Protein AF-A0A7S2A3K1-F1 (afdb_monomer_lite)

Secondary structure (DSSP, 8-state):
-HHHHHHHHHHHHTT-----------------------------SSTTHHHHHHHHHHHHHHHHHHHHHHHHHHHH---BSB--HHHHHTS----S---TT--PPPHHHHHHHHHHHHHH-GGG--S-EEEEPPHHHHH--SSHHHHHHHHHHHHHHHHHTGGGTEEEE--HHHHHHHTTTSS----SB----SGGGS-TTTTS--TTSS--TT--HHHHHHHHHHHHHHHHHHTS--TTHHHHGGGTTHHHHS--HHHHHHHHHHHT--HHHHHHHS-HHHHHHHHHHHHHHHHHHHHHTTTGGG-SSPHHHHHHHEEEEEE-TT--PPPHHHHHHHS-TT-SEEEEEE-GGGGSSTT-HHHHHHHHHHHHHHHH-TTSEEEEEEBS-HHHHHHHHHHSSEEEEPTT-HHHHHHHHTPPTT-EEEEEE-TT-TTTTTTGGG---TT--EEEEE--TTTS-S-------TT--------------------------------------------------S-SGGGGGGTTTTS-EEEE--S-----HHHHHHT---S---------GGGTSS-------TT------EEEE-TT-GGG-PPPP-HHHHHHHHHHTT-SEEEEEE-HHHHHHHHHHHHTT-TT---THHHHHHHH-TTS-EEEEEEEGGGTEEEEEEEEEBTT---TTS-----TT-SS-TT---B--HHHHHHH--S-EEEEE---GGG--STTHHHHHHHHHHHHHHHHHH-TT-TT-EEEEEPP---SS-TTS---HHHHHHHHHHHHHHHHHHHHHHHHTT--S--EEEE--HHHHHHSGGGS---TTS-----S-SSTTHHHHHHHHHHHHHHHHHHHHHTT--

Organism: NCBI:txid49249

Sequence (870 aa):
MKRQYQEQNEQLRMTSLPLLQNDRQENGSIPHQNHRKWTSSKRTRTLLLIPALALITFTTFHDVLQDLQAKISRTLCAKTPYISIPDAQSMTVITPYDGVEDERAPSHIEMCRAFLARKDSPEQFMEKTIIMEDDDVCRNWDAPHYFLMRIFASSLVGMVSSSDNLEYRHNCQYTRVIGLDDGRSNYNFDTTTVQQILAQADLLFDSGGEGLPTVTKEVVGSLCRGCLVHYDASKRPRPDANMYSRMTHECLLYPGVDTLDALKTAVQLSDDEATSSMIPLNAMLPIITKVLRHAALDWSHKTVDSGSVTPQKEHESGVVIYIDESSTMMSAPIFAKYVNTGATSISVLASPACARTPNAVCYKEATKLAAFLDNFFPAAVVSVNVVASTATAYSRMIRAKDLLCHPGSVSCLFPALVKDEKTYAIVGVSPLRKGTYGWFDQLKTEESRTEVVKLQAEETVLNFDIDYDDSTGVTGNRFKFNNFGHYNPLNSLPTLGSNEYGTWAGSNGQVVTGHHITGGAFGTRKDCTQIRGKMGSWDRNDYDLDWDYDALVENGGTPDLHGKASLGMDSLVGSRVSSFNAGSAASGKYAWNEDAFQDCKFDMLNLDGLCDIVHKMDLSRIFFVGDKLQSDMVSSFWNLLQENQRDYMIESMMQNDPNDVWSRTLNCLKHGKHFDLAFTRNDRLSPMSSSGMFPPNMGYAPSGIQCNPWENYYASSPGRTLVVASPGTTAYDGERRMDAFQSDFDGFTKTLQSFSNRPDDIVLVRTAAPTFGHCDLPITESDMVQFNAYASRAVSDYERERRQYQKQHPPIHLLDVAPMTFAHPHGRYQQEMGGGSCMESKEASSNLLDWWNHMLYNHLIDMSMMEHDG

pLDDT: mean 73.36, std 22.36, range [21.17, 98.25]

Radius of gyration: 37.04 Å; chains: 1; bounding box: 110×75×119 Å

Foldseek 3Di:
DVVVVVVVVVVVVVPDDDDDDYDDDDDDDDDDDDDDDDDDDPDPDPVVVVVVVVVVCVVVVVVVCVVVVVVVCLVVQQFALFDDLVLLLVPPAPPVPPPPPDPDAQLLLVLLVVLLCCVVPLVVPPEADEGEGDQSLLQHQQCQLLSVLSVVSNLLSQQQCVVSNYHYFDPSLVSVVVVVVVPPPPDSHDQGELSNLFDRPLSDDPVPPPALPQCHSQLQNLLSVVLNVQQVVLPPDDPPSPPSNSNSSCSRQPNDPVSLVVSCVSPVDDPVCRQQSSRNVLSCLVSLLVRLQVSLVVVLVSNQVVPPDHLVLQLPAEEEEEWELQFFDFPLVVVVVQRDLRHAAYEYEYESRQSNDPVRQRLVRSVVSQVVVCLVNVNHHGDYGHGSYLSNVLSSLQRGQEYEYGARPSSSVSSQSNHDPNHAYEYEYEPVRPVPHCPVVSNDDVPRSYHYHYDYPLRRPRHPPPDPDPPPCPPDDDPDPDDPDDDDDDDDDDDDDDDDDDDDDDDPPPDPCPDPPDDDPPQAQLVLLVVPLFAWAWDWPPDPPPPDVVVVVPVPDDPDPDDDPPPCPPPPPPDPPPDPDPPDPDLIQIDTDPVVRPSNDFDADEQLLVLVLCVLLVAQEEEEEAAPVSLLLVLLLVCRHVVPDNDPPSVVVCLPALQDKDWDWDANPVRRGIHIYIYHYALLLAAPPPPDPPDPPCSDDPLNGDHHNVLVVVVPDPTAYEYEYENHQSVQADDCSPVSLLVSLVRNLVSQLVPLVHLSHAYEYEQDAFAADPLQGADDPVNSVSSRVSNVVVLVVSVVCCVVVVRSGHRYHYLYNHNSQCSQPQRPAPCPPHRHTHGDDPSSCSSSSSSSSSSVSSSSVSVSVVVVVD

Structure (mmCIF, N/CA/C/O backbone):
data_AF-A0A7S2A3K1-F1
#
_entry.id   AF-A0A7S2A3K1-F1
#
loop_
_atom_site.group_PDB
_atom_site.id
_atom_site.type_symbol
_atom_site.label_atom_id
_atom_site.label_alt_id
_atom_site.label_comp_id
_atom_site.label_asym_id
_atom_site.label_entity_id
_atom_site.label_seq_id
_atom_site.pdbx_PDB_ins_code
_atom_site.Cartn_x
_atom_site.Cartn_y
_atom_site.Cartn_z
_atom_site.occupancy
_atom_site.B_iso_or_equiv
_atom_site.auth_seq_id
_atom_site.auth_comp_id
_atom_site.auth_asym_id
_atom_site.auth_atom_id
_atom_site.pdbx_PDB_model_num
ATOM 1 N N . MET A 1 1 ? 58.743 -13.861 -1.871 1.00 41.34 1 MET A N 1
ATOM 2 C CA . MET A 1 1 ? 57.487 -13.192 -2.299 1.00 41.34 1 MET A CA 1
ATOM 3 C C . MET A 1 1 ? 57.669 -11.686 -2.512 1.00 41.34 1 MET A C 1
ATOM 5 O O . MET A 1 1 ? 58.308 -11.387 -3.503 1.00 41.34 1 MET A O 1
ATOM 9 N N . LYS A 1 2 ? 57.221 -10.731 -1.668 1.00 39.59 2 LYS A N 1
ATOM 10 C CA . LYS A 1 2 ? 57.171 -9.290 -2.067 1.00 39.59 2 LYS A CA 1
ATOM 11 C C . LYS A 1 2 ? 58.483 -8.719 -2.658 1.00 39.59 2 LYS A C 1
ATOM 13 O O . LYS A 1 2 ? 58.438 -8.119 -3.723 1.00 39.59 2 LYS A O 1
ATOM 18 N N . ARG A 1 3 ? 59.644 -9.011 -2.051 1.00 43.78 3 ARG A N 1
ATOM 19 C CA . ARG A 1 3 ? 60.983 -8.634 -2.570 1.00 43.78 3 ARG A CA 1
ATOM 20 C C . ARG A 1 3 ? 61.325 -9.285 -3.924 1.00 43.78 3 ARG A C 1
ATOM 22 O O . ARG A 1 3 ? 61.750 -8.622 -4.855 1.00 43.78 3 ARG A O 1
ATOM 29 N N . GLN A 1 4 ? 61.021 -10.573 -4.041 1.00 63.34 4 GLN A N 1
ATOM 30 C CA . GLN A 1 4 ? 61.241 -11.428 -5.216 1.00 63.34 4 GLN A CA 1
ATOM 31 C C . GLN A 1 4 ? 60.428 -10.964 -6.442 1.00 63.34 4 GLN A C 1
ATOM 33 O O . GLN A 1 4 ? 60.889 -11.061 -7.573 1.00 63.34 4 GLN A O 1
ATOM 38 N N . TYR A 1 5 ? 59.237 -10.399 -6.210 1.00 57.12 5 TYR A N 1
ATOM 39 C CA . TYR A 1 5 ? 58.410 -9.770 -7.246 1.00 57.12 5 TYR A CA 1
ATOM 40 C C . TYR A 1 5 ? 58.967 -8.408 -7.703 1.00 57.12 5 TYR A C 1
ATOM 42 O O . TYR A 1 5 ? 58.797 -8.023 -8.859 1.00 57.12 5 TYR A O 1
ATOM 50 N N . GLN A 1 6 ? 59.664 -7.679 -6.825 1.00 64.81 6 GLN A N 1
ATOM 51 C CA . GLN A 1 6 ? 60.378 -6.451 -7.199 1.00 64.81 6 GLN A CA 1
ATOM 52 C C . GLN A 1 6 ? 61.632 -6.786 -8.024 1.00 64.81 6 GLN A C 1
ATOM 54 O O . GLN A 1 6 ? 61.812 -6.224 -9.100 1.00 64.81 6 GLN A O 1
ATOM 59 N N . GLU A 1 7 ? 62.416 -7.778 -7.589 1.00 63.53 7 GLU A N 1
ATOM 60 C CA . GLU A 1 7 ? 63.612 -8.278 -8.288 1.00 63.53 7 GLU A CA 1
ATOM 61 C C . GLU A 1 7 ? 63.300 -8.743 -9.731 1.00 63.53 7 GLU A C 1
ATOM 63 O O . GLU A 1 7 ? 64.047 -8.431 -10.659 1.00 63.53 7 GLU A O 1
ATOM 68 N N . GLN A 1 8 ? 62.162 -9.415 -9.964 1.00 61.56 8 GLN A N 1
ATOM 69 C CA . GLN A 1 8 ? 61.722 -9.788 -11.321 1.00 61.56 8 GLN A CA 1
ATOM 70 C C . GLN A 1 8 ? 61.303 -8.583 -12.186 1.00 61.56 8 GLN A C 1
ATOM 72 O O . GLN A 1 8 ? 61.590 -8.556 -13.384 1.00 61.56 8 GLN A O 1
ATOM 77 N N . ASN A 1 9 ? 60.658 -7.567 -11.603 1.00 57.69 9 ASN A N 1
ATOM 78 C CA . ASN A 1 9 ? 60.246 -6.369 -12.342 1.00 57.69 9 ASN A CA 1
ATOM 79 C C . ASN A 1 9 ? 61.431 -5.462 -12.728 1.00 57.69 9 ASN A C 1
ATOM 81 O O . ASN A 1 9 ? 61.383 -4.805 -13.769 1.00 57.69 9 ASN A O 1
ATOM 85 N N . GLU A 1 10 ? 62.519 -5.451 -11.952 1.00 57.47 10 GLU A N 1
ATOM 86 C CA . GLU A 1 10 ? 63.754 -4.756 -12.345 1.00 57.47 10 GLU A CA 1
ATOM 87 C C . GLU A 1 10 ? 64.477 -5.467 -13.502 1.00 57.47 10 GLU A C 1
ATOM 89 O O . GLU A 1 10 ? 64.947 -4.800 -14.426 1.00 57.47 10 GLU A O 1
ATOM 94 N N . GLN A 1 11 ? 64.488 -6.807 -13.535 1.00 56.75 11 GLN A N 1
ATOM 95 C CA . GLN A 1 11 ? 65.040 -7.564 -14.672 1.00 56.75 11 GLN A CA 1
ATOM 96 C C . GLN A 1 11 ? 64.276 -7.304 -15.983 1.00 56.75 11 GLN A C 1
ATOM 98 O O . GLN A 1 11 ? 64.896 -7.123 -17.035 1.00 56.75 11 GLN A O 1
ATOM 103 N N . LEU A 1 12 ? 62.943 -7.216 -15.925 1.00 47.50 12 LEU A N 1
ATOM 104 C CA . LEU A 1 12 ? 62.109 -6.888 -17.089 1.00 47.50 12 LEU A CA 1
ATOM 105 C C . LEU A 1 12 ? 62.328 -5.451 -17.594 1.00 47.50 12 LEU A C 1
ATOM 107 O O . LEU A 1 12 ? 62.278 -5.214 -18.798 1.00 47.50 12 LEU A O 1
ATOM 111 N N . ARG A 1 13 ? 62.641 -4.492 -16.713 1.00 46.66 13 ARG A N 1
ATOM 112 C CA . ARG A 1 13 ? 62.945 -3.106 -17.120 1.00 46.66 13 ARG A CA 1
ATOM 113 C C . ARG A 1 13 ? 64.295 -2.934 -17.819 1.00 46.66 13 ARG A C 1
ATOM 115 O O . ARG A 1 13 ? 64.441 -1.995 -18.593 1.00 46.66 13 ARG A O 1
ATOM 122 N N . MET A 1 14 ? 65.269 -3.815 -17.585 1.00 44.12 14 MET A N 1
ATOM 123 C CA . MET A 1 14 ? 66.601 -3.718 -18.208 1.00 44.12 14 MET A CA 1
ATOM 124 C C . MET A 1 14 ? 66.711 -4.380 -19.594 1.00 44.12 14 MET A C 1
ATOM 126 O O . MET A 1 14 ? 67.801 -4.416 -20.159 1.00 44.12 14 MET A O 1
ATOM 130 N N . THR A 1 15 ? 65.619 -4.912 -20.157 1.00 41.97 15 THR A N 1
ATOM 131 C CA . THR A 1 15 ? 65.643 -5.680 -21.422 1.00 41.97 15 THR A CA 1
ATOM 132 C C . THR A 1 15 ? 64.910 -5.022 -22.601 1.00 41.97 15 THR A C 1
ATOM 134 O O . THR A 1 15 ? 64.814 -5.628 -23.668 1.00 41.97 15 THR A O 1
ATOM 137 N N . SER A 1 16 ? 64.445 -3.773 -22.469 1.00 39.53 16 SER A N 1
ATOM 138 C CA . SER A 1 16 ? 63.717 -3.052 -23.528 1.00 39.53 16 SER A CA 1
ATOM 139 C C . SER A 1 16 ? 64.436 -1.789 -24.032 1.00 39.53 16 SER A C 1
ATOM 141 O O . SER A 1 16 ? 64.673 -0.876 -23.243 1.00 39.53 16 SER A O 1
ATOM 143 N N . LEU A 1 17 ? 64.620 -1.707 -25.363 1.00 38.12 17 LEU A N 1
ATOM 144 C CA . LEU A 1 17 ? 65.161 -0.584 -26.166 1.00 38.12 17 LEU A CA 1
ATOM 145 C C . LEU A 1 17 ? 66.684 -0.312 -26.049 1.00 38.12 17 LEU A C 1
ATOM 147 O O . LEU A 1 17 ? 67.288 -0.667 -25.039 1.00 38.12 17 LEU A O 1
ATOM 151 N N . PRO A 1 18 ? 67.322 0.324 -27.067 1.00 55.41 18 PRO A N 1
ATOM 152 C CA . PRO A 1 18 ? 66.734 0.957 -28.264 1.00 55.41 18 PRO A CA 1
ATOM 153 C C . PRO A 1 18 ? 67.246 0.434 -29.628 1.00 55.41 18 PRO A C 1
ATOM 155 O O . PRO A 1 18 ? 68.340 -0.115 -29.712 1.00 55.41 18 PRO A O 1
ATOM 158 N N . LEU A 1 19 ? 66.515 0.732 -30.719 1.00 31.53 19 LEU A N 1
ATOM 159 C CA . LEU A 1 19 ? 67.037 1.566 -31.826 1.00 31.53 19 LEU A CA 1
ATOM 160 C C . LEU A 1 19 ? 65.961 1.998 -32.851 1.00 31.53 19 LEU A C 1
ATOM 162 O O . LEU A 1 19 ? 64.854 1.469 -32.880 1.00 31.53 19 LEU A O 1
ATOM 166 N N . LEU A 1 20 ? 66.300 3.038 -33.620 1.00 37.75 20 LEU A N 1
ATOM 167 C CA . LEU A 1 20 ? 65.425 3.970 -34.349 1.00 37.75 20 LEU A CA 1
ATOM 168 C C . LEU A 1 20 ? 65.314 3.719 -35.873 1.00 37.75 20 LEU A C 1
ATOM 170 O O . LEU A 1 20 ? 66.262 3.245 -36.482 1.00 37.75 20 LEU A O 1
ATOM 174 N N . GLN A 1 21 ? 64.203 4.218 -36.443 1.00 35.19 21 GLN A N 1
ATOM 175 C CA . GLN A 1 21 ? 64.046 4.941 -37.732 1.00 35.19 21 GLN A CA 1
ATOM 176 C C . GLN A 1 21 ? 64.436 4.338 -39.107 1.00 35.19 21 GLN A C 1
ATOM 178 O O . GLN A 1 21 ? 65.565 3.923 -39.332 1.00 35.19 21 GLN A O 1
ATOM 183 N N . ASN A 1 22 ? 63.521 4.591 -40.065 1.00 33.88 22 ASN A N 1
ATOM 184 C CA . ASN A 1 22 ? 63.735 4.876 -41.503 1.00 33.88 22 ASN A CA 1
ATOM 185 C C . ASN A 1 22 ? 64.293 3.738 -42.411 1.00 33.88 22 ASN A C 1
ATOM 187 O O . ASN A 1 22 ? 64.858 2.765 -41.933 1.00 33.88 22 ASN A O 1
ATOM 191 N N . ASP A 1 23 ? 64.116 3.743 -43.744 1.00 32.38 23 ASP A N 1
ATOM 192 C CA . ASP A 1 23 ? 63.475 4.721 -44.653 1.00 32.38 23 ASP A CA 1
ATOM 193 C C . ASP A 1 23 ? 62.775 4.049 -45.871 1.00 32.38 23 ASP A C 1
ATOM 195 O O . ASP A 1 23 ? 62.815 2.828 -46.030 1.00 32.38 23 ASP A O 1
ATOM 199 N N . ARG A 1 24 ? 62.151 4.840 -46.759 1.00 37.31 24 ARG A N 1
ATOM 200 C CA . ARG A 1 24 ? 61.632 4.405 -48.079 1.00 37.31 24 ARG A CA 1
ATOM 201 C C . ARG A 1 24 ? 62.752 4.232 -49.119 1.00 37.31 24 ARG A C 1
ATOM 203 O O . ARG A 1 24 ? 63.560 5.144 -49.245 1.00 37.31 24 ARG A O 1
ATOM 210 N N . GLN A 1 25 ? 62.659 3.224 -50.006 1.00 32.69 25 GLN A N 1
ATOM 211 C CA . GLN A 1 25 ? 62.672 3.438 -51.475 1.00 32.69 25 GLN A CA 1
ATOM 212 C C . GLN A 1 25 ? 62.290 2.186 -52.309 1.00 32.69 25 GLN A C 1
ATOM 214 O O . GLN A 1 25 ? 61.778 1.210 -51.767 1.00 32.69 25 GLN A O 1
ATOM 219 N N . GLU A 1 26 ? 62.409 2.287 -53.638 1.00 38.94 26 GLU A N 1
ATOM 220 C CA . GLU A 1 26 ? 61.671 1.524 -54.661 1.00 38.94 26 GLU A CA 1
ATOM 221 C C . GLU A 1 26 ? 62.493 0.453 -55.425 1.00 38.94 26 GLU A C 1
ATOM 223 O O . GLU A 1 26 ? 63.718 0.436 -55.374 1.00 38.94 26 GLU A O 1
ATOM 228 N N . ASN A 1 27 ? 61.782 -0.301 -56.283 1.00 33.94 27 ASN A N 1
ATOM 229 C CA . ASN A 1 27 ? 62.240 -0.985 -57.511 1.00 33.94 27 ASN A CA 1
ATOM 230 C C . ASN A 1 27 ? 63.122 -2.254 -57.396 1.00 33.94 27 ASN A C 1
ATOM 232 O O . ASN A 1 27 ? 64.174 -2.279 -56.768 1.00 33.94 27 ASN A O 1
ATOM 236 N N . GLY A 1 28 ? 62.729 -3.306 -58.133 1.00 28.58 28 GLY A N 1
ATOM 237 C CA . GLY A 1 28 ? 63.529 -4.524 -58.347 1.00 28.58 28 GLY A CA 1
ATOM 238 C C . GLY A 1 28 ? 62.718 -5.687 -58.938 1.00 28.58 28 GLY A C 1
ATOM 239 O O . GLY A 1 28 ? 61.757 -6.146 -58.328 1.00 28.58 28 GLY A O 1
ATOM 240 N N . SER A 1 29 ? 63.086 -6.175 -60.125 1.00 33.59 29 SER A N 1
ATOM 241 C CA . SER A 1 29 ? 62.357 -7.213 -60.876 1.00 33.59 29 SER A CA 1
ATOM 242 C C . SER A 1 29 ? 63.130 -8.545 -60.984 1.00 33.59 29 SER A C 1
ATOM 244 O O . SER A 1 29 ? 64.346 -8.516 -61.109 1.00 33.59 29 SER A O 1
ATOM 246 N N . ILE A 1 30 ? 62.394 -9.680 -60.946 1.00 36.62 30 ILE A N 1
ATOM 247 C CA . ILE A 1 30 ? 62.432 -10.869 -61.862 1.00 36.62 30 ILE A CA 1
ATOM 248 C C . ILE A 1 30 ? 63.831 -11.480 -62.225 1.00 36.62 30 ILE A C 1
ATOM 250 O O . ILE A 1 30 ? 64.682 -10.700 -62.632 1.00 36.62 30 ILE A O 1
ATOM 254 N N . PRO A 1 31 ? 64.097 -12.831 -62.264 1.00 50.62 31 PRO A N 1
ATOM 255 C CA . PRO A 1 31 ? 63.185 -14.004 -62.342 1.00 50.62 31 PRO A CA 1
ATOM 256 C C . PRO A 1 31 ? 63.555 -15.310 -61.542 1.00 50.62 31 PRO A C 1
ATOM 258 O O . PRO A 1 31 ? 64.642 -15.470 -61.008 1.00 50.62 31 PRO A O 1
ATOM 261 N N . HIS A 1 32 ? 62.643 -16.301 -61.613 1.00 33.38 32 HIS A N 1
ATOM 262 C CA . HIS A 1 32 ? 62.816 -17.778 -61.744 1.00 33.38 32 HIS A CA 1
ATOM 263 C C . HIS A 1 32 ? 63.686 -18.694 -60.832 1.00 33.38 32 HIS A C 1
ATOM 265 O O . HIS A 1 32 ? 64.887 -18.527 -60.685 1.00 33.38 32 HIS A O 1
ATOM 271 N N . GLN A 1 33 ? 63.070 -19.864 -60.542 1.00 34.09 33 GLN A N 1
ATOM 272 C CA . GLN A 1 33 ? 63.647 -21.213 -60.299 1.00 34.09 33 GLN A CA 1
ATOM 273 C C . GLN A 1 33 ? 64.471 -21.411 -58.996 1.00 34.09 33 GLN A C 1
ATOM 275 O O . GLN A 1 33 ? 65.266 -20.578 -58.603 1.00 34.09 33 GLN A O 1
ATOM 280 N N . ASN A 1 34 ? 64.357 -22.527 -58.259 1.00 31.58 34 ASN A N 1
ATOM 281 C CA . ASN A 1 34 ? 64.250 -23.912 -58.742 1.00 31.58 34 ASN A CA 1
ATOM 282 C C . ASN A 1 34 ? 63.597 -24.894 -57.732 1.00 31.58 34 ASN A C 1
ATOM 284 O O . ASN A 1 34 ? 63.484 -24.603 -56.543 1.00 31.58 34 ASN A O 1
ATOM 288 N N . HIS A 1 35 ? 63.241 -26.106 -58.180 1.00 40.56 35 HIS A N 1
ATOM 289 C CA . HIS A 1 35 ? 62.786 -27.192 -57.292 1.00 40.56 35 HIS A CA 1
ATOM 290 C C . HIS A 1 35 ? 63.915 -27.734 -56.394 1.00 40.56 35 HIS A C 1
ATOM 292 O O . HIS A 1 35 ? 64.974 -28.106 -56.898 1.00 40.56 35 HIS A O 1
ATOM 298 N N . ARG A 1 36 ? 63.626 -28.002 -55.110 1.00 36.09 36 ARG A N 1
ATOM 299 C CA . ARG A 1 36 ? 64.282 -29.084 -54.344 1.00 36.09 36 ARG A CA 1
ATOM 300 C C . ARG A 1 36 ? 63.288 -29.818 -53.441 1.00 36.09 36 ARG A C 1
ATOM 302 O O . ARG A 1 36 ? 62.614 -29.210 -52.620 1.00 36.09 36 ARG A O 1
ATOM 309 N N . LYS A 1 37 ? 63.220 -31.146 -53.589 1.00 45.47 37 LYS A N 1
ATOM 310 C CA . LYS A 1 37 ? 62.476 -32.040 -52.685 1.00 45.47 37 LYS A CA 1
ATOM 311 C C . LYS A 1 37 ? 63.200 -32.103 -51.336 1.00 45.47 37 LYS A C 1
ATOM 313 O O . LYS A 1 37 ? 64.411 -32.313 -51.324 1.00 45.47 37 LYS A O 1
ATOM 318 N N . TRP A 1 38 ? 62.472 -31.992 -50.226 1.00 36.69 38 TRP A N 1
ATOM 319 C CA . TRP A 1 38 ? 63.012 -32.246 -48.886 1.00 36.69 38 TRP A CA 1
ATOM 320 C C . TRP A 1 38 ? 62.536 -33.613 -48.388 1.00 36.69 38 TRP A C 1
ATOM 322 O O . TRP A 1 38 ? 61.339 -33.848 -48.233 1.00 36.69 38 TRP A O 1
ATOM 332 N N . THR A 1 39 ? 63.470 -34.543 -48.193 1.00 40.59 39 THR A N 1
ATOM 333 C CA . THR A 1 39 ? 63.196 -35.884 -47.662 1.00 40.59 39 THR A CA 1
ATOM 334 C C . THR A 1 39 ? 63.152 -35.865 -46.133 1.00 40.59 39 THR A C 1
ATOM 336 O O . THR A 1 39 ? 63.842 -35.090 -45.476 1.00 40.59 39 THR A O 1
ATOM 339 N N . SER A 1 40 ? 62.311 -36.714 -45.541 1.00 45.38 40 SER A N 1
ATOM 340 C CA . SER A 1 40 ? 62.014 -36.670 -44.106 1.00 45.38 40 SER A CA 1
ATOM 341 C C . SER A 1 40 ? 63.205 -37.057 -43.219 1.00 45.38 40 SER A C 1
ATOM 343 O O . SER A 1 40 ? 63.670 -38.196 -43.283 1.00 45.38 40 SER A O 1
ATOM 345 N N . SER A 1 41 ? 63.593 -36.180 -42.287 1.00 41.06 41 SER A N 1
ATOM 346 C CA . SER A 1 41 ? 64.452 -36.534 -41.148 1.00 41.06 41 SER A CA 1
ATOM 347 C C . SER A 1 41 ? 63.620 -36.681 -39.868 1.00 41.06 41 SER A C 1
ATOM 349 O O . SER A 1 41 ? 63.127 -35.703 -39.304 1.00 41.06 41 SER A O 1
ATOM 351 N N . LYS A 1 42 ? 63.432 -37.919 -39.392 1.00 50.28 42 LYS A N 1
ATOM 352 C CA . LYS A 1 42 ? 62.672 -38.226 -38.165 1.00 50.28 42 LYS A CA 1
ATOM 353 C C . LYS A 1 42 ? 63.528 -38.038 -36.897 1.00 50.28 42 LYS A C 1
ATOM 355 O O . LYS A 1 42 ? 63.809 -39.024 -36.218 1.00 50.28 42 LYS A O 1
ATOM 360 N N . ARG A 1 43 ? 63.958 -36.812 -36.551 1.00 52.50 43 ARG A N 1
ATOM 361 C CA . ARG A 1 43 ? 64.693 -36.586 -35.278 1.00 52.50 43 ARG A CA 1
ATOM 362 C C . ARG A 1 43 ? 64.591 -35.200 -34.613 1.00 52.50 43 ARG A C 1
ATOM 364 O O . ARG A 1 43 ? 65.487 -34.827 -33.867 1.00 52.50 43 ARG A O 1
ATOM 371 N N . THR A 1 44 ? 63.480 -34.478 -34.797 1.00 51.56 44 THR A N 1
ATOM 372 C CA . THR A 1 44 ? 63.321 -33.103 -34.254 1.00 51.56 44 THR A CA 1
ATOM 373 C C . THR A 1 44 ? 61.972 -32.801 -33.575 1.00 51.56 44 THR A C 1
ATOM 375 O O . THR A 1 44 ? 61.603 -31.641 -33.441 1.00 51.56 44 THR A O 1
ATOM 378 N N . ARG A 1 45 ? 61.213 -33.815 -33.123 1.00 49.81 45 ARG A N 1
ATOM 379 C CA . ARG A 1 45 ? 59.905 -33.606 -32.448 1.00 49.81 45 ARG A CA 1
ATOM 380 C C . ARG A 1 45 ? 59.937 -33.579 -30.911 1.00 49.81 45 ARG A C 1
ATOM 382 O O . ARG A 1 45 ? 58.983 -33.107 -30.311 1.00 49.81 45 ARG A O 1
ATOM 389 N N . THR A 1 46 ? 61.016 -34.026 -30.267 1.00 51.59 46 THR A N 1
ATOM 390 C CA . THR A 1 46 ? 61.077 -34.133 -28.793 1.00 51.59 46 THR A CA 1
ATOM 391 C C . THR A 1 46 ? 61.336 -32.793 -28.087 1.00 51.59 46 THR A C 1
ATOM 393 O O . THR A 1 46 ? 60.905 -32.606 -26.956 1.00 51.59 46 THR A O 1
ATOM 396 N N . LEU A 1 47 ? 62.006 -31.840 -28.749 1.00 52.09 47 LEU A N 1
ATOM 397 C CA . LEU A 1 47 ? 62.445 -30.575 -28.132 1.00 52.09 47 LEU A CA 1
ATOM 398 C C . LEU A 1 47 ? 61.369 -29.475 -28.063 1.00 52.09 47 LEU A C 1
ATOM 400 O O . LEU A 1 47 ? 61.516 -28.546 -27.278 1.00 52.09 47 LEU A O 1
ATOM 404 N N . LEU A 1 48 ? 60.280 -29.586 -28.834 1.00 53.00 48 LEU A N 1
ATOM 405 C CA . LEU A 1 48 ? 59.159 -28.629 -28.800 1.00 53.00 48 LEU A CA 1
ATOM 406 C C . LEU A 1 48 ? 58.038 -29.028 -27.826 1.00 53.00 48 LEU A C 1
ATOM 408 O O . LEU A 1 48 ? 57.223 -28.187 -27.459 1.00 53.00 48 LEU A O 1
ATOM 412 N N . LEU A 1 49 ? 58.006 -30.285 -27.367 1.00 53.88 49 LEU A N 1
ATOM 413 C CA . LEU A 1 49 ? 57.008 -30.747 -26.395 1.00 53.88 49 LEU A CA 1
ATOM 414 C C . LEU A 1 49 ? 57.238 -30.164 -24.996 1.00 53.88 49 LEU A C 1
ATOM 416 O O . LEU A 1 49 ? 56.271 -29.851 -24.313 1.00 53.88 49 LEU A O 1
ATOM 420 N N . ILE A 1 50 ? 58.497 -29.987 -24.584 1.00 62.34 50 ILE A N 1
ATOM 421 C CA . ILE A 1 50 ? 58.856 -29.481 -23.250 1.00 62.34 50 ILE A CA 1
ATOM 422 C C . ILE A 1 50 ? 58.326 -28.053 -23.004 1.00 62.34 50 ILE A C 1
ATOM 424 O O . ILE A 1 50 ? 57.617 -27.880 -22.014 1.00 62.34 50 ILE A O 1
ATOM 428 N N . PRO A 1 51 ? 58.580 -27.038 -23.861 1.00 63.31 51 PRO A N 1
ATOM 429 C CA . PRO A 1 51 ? 58.027 -25.699 -23.643 1.00 63.31 51 PRO A CA 1
ATOM 430 C C . PRO A 1 51 ? 56.496 -25.655 -23.757 1.00 63.31 51 PRO A C 1
ATOM 432 O O . PRO A 1 51 ? 55.869 -24.898 -23.025 1.00 63.31 51 PRO A O 1
ATOM 435 N N . ALA A 1 52 ? 55.879 -26.483 -24.610 1.00 65.19 52 ALA A N 1
ATOM 436 C CA . ALA A 1 52 ? 54.420 -26.555 -24.719 1.00 65.19 52 ALA A CA 1
ATOM 437 C C . ALA A 1 52 ? 53.769 -27.144 -23.452 1.00 65.19 52 ALA A C 1
ATOM 439 O O . ALA A 1 52 ? 52.823 -26.566 -22.924 1.00 65.19 52 ALA A O 1
ATOM 440 N N . LEU A 1 53 ? 54.312 -28.248 -22.923 1.00 68.81 53 LEU A N 1
ATOM 441 C CA . LEU A 1 53 ? 53.889 -28.817 -21.639 1.00 68.81 53 LEU A CA 1
ATOM 442 C C . LEU A 1 53 ? 54.124 -27.836 -20.490 1.00 68.81 53 LEU A C 1
ATOM 444 O O . LEU A 1 53 ? 53.222 -27.645 -19.683 1.00 68.81 53 LEU A O 1
ATOM 448 N N . ALA A 1 54 ? 55.282 -27.170 -20.445 1.00 68.19 54 ALA A N 1
ATOM 449 C CA . ALA A 1 54 ? 55.563 -26.151 -19.438 1.00 68.19 54 ALA A CA 1
ATOM 450 C C . ALA A 1 54 ? 54.511 -25.030 -19.465 1.00 68.19 54 ALA A C 1
ATOM 452 O O . ALA A 1 54 ? 53.949 -24.715 -18.419 1.00 68.19 54 ALA A O 1
ATOM 453 N N . LEU A 1 55 ? 54.178 -24.496 -20.648 1.00 69.31 55 LEU A N 1
ATOM 454 C CA . LEU A 1 55 ? 53.174 -23.439 -20.800 1.00 69.31 55 LEU A CA 1
ATOM 455 C C . LEU A 1 55 ? 51.778 -23.894 -20.340 1.00 69.31 55 LEU A C 1
ATOM 457 O O . LEU A 1 55 ? 51.146 -23.187 -19.563 1.00 69.31 55 LEU A O 1
ATOM 461 N N . ILE A 1 56 ? 51.339 -25.092 -20.748 1.00 71.31 56 ILE A N 1
ATOM 462 C CA . ILE A 1 56 ? 50.049 -25.676 -20.336 1.00 71.31 56 ILE A CA 1
ATOM 463 C C . ILE A 1 56 ? 50.011 -25.898 -18.819 1.00 71.31 56 ILE A C 1
ATOM 465 O O . ILE A 1 56 ? 49.045 -25.515 -18.164 1.00 71.31 56 ILE A O 1
ATOM 469 N N . THR A 1 57 ? 51.070 -26.470 -18.231 1.00 73.19 57 THR A N 1
ATOM 470 C CA . THR A 1 57 ? 51.123 -26.630 -16.770 1.00 73.19 57 THR A CA 1
ATOM 471 C C . THR A 1 57 ? 51.119 -25.282 -16.057 1.00 73.19 57 THR A C 1
ATOM 473 O O . THR A 1 57 ? 50.450 -25.157 -15.037 1.00 73.19 57 THR A O 1
ATOM 476 N N . PHE A 1 58 ? 51.782 -24.258 -16.606 1.00 74.56 58 PHE A N 1
ATOM 477 C CA . PHE A 1 58 ? 51.833 -22.925 -16.013 1.00 74.56 58 PHE A CA 1
ATOM 478 C C . PHE A 1 58 ? 50.473 -22.221 -16.039 1.00 74.56 58 PHE A C 1
ATOM 480 O O . PHE A 1 58 ? 50.100 -21.653 -15.019 1.00 74.56 58 PHE A O 1
ATOM 487 N N . THR A 1 59 ? 49.701 -22.303 -17.132 1.00 70.81 59 THR A N 1
ATOM 488 C CA . THR A 1 59 ? 48.330 -21.760 -17.151 1.00 70.81 59 THR A CA 1
ATOM 489 C C . THR A 1 59 ? 47.445 -22.506 -16.158 1.00 70.81 59 THR A C 1
ATOM 491 O O . THR A 1 59 ? 46.934 -21.880 -15.237 1.00 70.81 59 THR A O 1
ATOM 494 N N . THR A 1 60 ? 47.391 -23.845 -16.208 1.00 73.00 60 THR A N 1
ATOM 495 C CA . THR A 1 60 ? 46.552 -24.612 -15.261 1.00 73.00 60 THR A CA 1
ATOM 496 C C . THR A 1 60 ? 46.949 -24.406 -13.796 1.00 73.00 60 THR A C 1
ATOM 498 O O . THR A 1 60 ? 46.094 -24.411 -12.917 1.00 73.00 60 THR A O 1
ATOM 501 N N . PHE A 1 61 ? 48.238 -24.198 -13.509 1.00 75.50 61 PHE A N 1
ATOM 502 C CA . PHE A 1 61 ? 48.724 -23.920 -12.159 1.00 75.50 61 PHE A CA 1
ATOM 503 C C . PHE A 1 61 ? 48.447 -22.474 -11.732 1.00 75.50 61 PHE A C 1
ATOM 505 O O . PHE A 1 61 ? 48.221 -22.233 -10.550 1.00 75.50 61 PHE A O 1
ATOM 512 N N . HIS A 1 62 ? 48.418 -21.523 -12.668 1.00 71.00 62 HIS A N 1
ATOM 513 C CA . HIS A 1 62 ? 47.989 -20.152 -12.407 1.00 71.00 62 HIS A CA 1
ATOM 514 C C . HIS A 1 62 ? 46.489 -20.091 -12.094 1.00 71.00 62 HIS A C 1
ATOM 516 O O . HIS A 1 62 ? 46.116 -19.494 -11.088 1.00 71.00 62 HIS A O 1
ATOM 522 N N . ASP A 1 63 ? 45.655 -20.780 -12.874 1.00 63.84 63 ASP A N 1
ATOM 523 C CA . ASP A 1 63 ? 44.203 -20.852 -12.666 1.00 63.84 63 ASP A CA 1
ATOM 524 C C . ASP A 1 63 ? 43.872 -21.514 -11.314 1.00 63.84 63 ASP A C 1
ATOM 526 O O . ASP A 1 63 ? 43.108 -20.974 -10.512 1.00 63.84 63 ASP A O 1
ATOM 530 N N . VAL A 1 64 ? 44.533 -22.639 -11.000 1.00 75.44 64 VAL A N 1
ATOM 531 C CA . VAL A 1 64 ? 44.422 -23.316 -9.695 1.00 75.44 64 VAL A CA 1
ATOM 532 C C . VAL A 1 64 ? 44.957 -22.449 -8.550 1.00 75.44 64 VAL A C 1
ATOM 534 O O . VAL A 1 64 ? 44.376 -22.466 -7.467 1.00 75.44 64 VAL A O 1
ATOM 537 N N . LEU A 1 65 ? 46.023 -21.664 -8.751 1.00 69.94 65 LEU A N 1
ATOM 538 C CA . LEU A 1 65 ? 46.499 -20.719 -7.736 1.00 69.94 65 LEU A CA 1
ATOM 539 C C . LEU A 1 65 ? 45.527 -19.558 -7.518 1.00 69.94 65 LEU A C 1
ATOM 541 O O . LEU A 1 65 ? 45.335 -19.176 -6.366 1.00 69.94 65 LEU A O 1
ATOM 545 N N . GLN A 1 66 ? 44.900 -19.015 -8.566 1.00 67.75 66 GLN A N 1
ATOM 546 C CA . GLN A 1 66 ? 43.886 -17.969 -8.412 1.00 67.75 66 GLN A CA 1
ATOM 547 C C . GLN A 1 66 ? 42.660 -18.496 -7.656 1.00 67.75 66 GLN A C 1
ATOM 549 O O . GLN A 1 66 ? 42.224 -17.862 -6.696 1.00 67.75 66 GLN A O 1
ATOM 554 N N . ASP A 1 67 ? 42.147 -19.677 -8.013 1.00 65.56 67 ASP A N 1
ATOM 555 C CA . ASP A 1 67 ? 41.041 -20.321 -7.296 1.00 65.56 67 ASP A CA 1
ATOM 556 C C . ASP A 1 67 ? 41.405 -20.642 -5.834 1.00 65.56 67 ASP A C 1
ATOM 558 O O . ASP A 1 67 ? 40.644 -20.319 -4.920 1.00 65.56 67 ASP A O 1
ATOM 562 N N . LEU A 1 68 ? 42.595 -21.199 -5.579 1.00 67.62 68 LEU A N 1
ATOM 563 C CA . LEU A 1 68 ? 43.059 -21.515 -4.226 1.00 67.62 68 LEU A CA 1
ATOM 564 C C . LEU A 1 68 ? 43.277 -20.252 -3.378 1.00 67.62 68 LEU A C 1
ATOM 566 O O . LEU A 1 68 ? 42.843 -20.208 -2.228 1.00 67.62 68 LEU A O 1
ATOM 570 N N . GLN A 1 69 ? 43.911 -19.212 -3.929 1.00 62.91 69 GLN A N 1
ATOM 571 C CA . GLN A 1 69 ? 44.126 -17.937 -3.240 1.00 62.91 69 GLN A CA 1
ATOM 572 C C . GLN A 1 69 ? 42.792 -17.233 -2.963 1.00 62.91 69 GLN A C 1
ATOM 574 O O . GLN A 1 69 ? 42.587 -16.725 -1.859 1.00 62.91 69 GLN A O 1
ATOM 579 N N . ALA A 1 70 ? 41.853 -17.269 -3.912 1.00 56.72 70 ALA A N 1
ATOM 580 C CA . ALA A 1 70 ? 40.507 -16.755 -3.711 1.00 56.72 70 ALA A CA 1
ATOM 581 C C . ALA A 1 70 ? 39.755 -17.544 -2.627 1.00 56.72 70 ALA A C 1
ATOM 583 O O . ALA A 1 70 ? 39.130 -16.932 -1.766 1.00 56.72 70 ALA A O 1
ATOM 584 N N . LYS A 1 71 ? 39.838 -18.882 -2.610 1.00 62.47 71 LYS A N 1
ATOM 585 C CA . LYS A 1 71 ? 39.249 -19.730 -1.556 1.00 62.47 71 LYS A CA 1
ATOM 586 C C . LYS A 1 71 ? 39.838 -19.417 -0.179 1.00 62.47 71 LYS A C 1
ATOM 588 O O . LYS A 1 71 ? 39.080 -19.088 0.726 1.00 62.47 71 LYS A O 1
ATOM 593 N N . ILE A 1 72 ? 41.165 -19.410 -0.036 1.00 60.03 72 ILE A N 1
ATOM 594 C CA . ILE A 1 72 ? 41.847 -19.101 1.234 1.00 60.03 72 ILE A CA 1
ATOM 595 C C . ILE A 1 72 ? 41.485 -17.693 1.737 1.00 60.03 72 ILE A C 1
ATOM 597 O O . ILE A 1 72 ? 41.149 -17.532 2.911 1.00 60.03 72 ILE A O 1
ATOM 601 N N . SER A 1 73 ? 41.490 -16.681 0.861 1.00 53.50 73 SER A N 1
ATOM 602 C CA . SER A 1 73 ? 41.136 -15.307 1.244 1.00 53.50 73 SER A CA 1
ATOM 603 C C . SER A 1 73 ? 39.655 -15.146 1.604 1.00 53.50 73 SER A C 1
ATOM 605 O O . SER A 1 73 ? 39.332 -14.294 2.428 1.00 53.50 73 SER A O 1
ATOM 607 N N . ARG A 1 74 ? 38.752 -15.951 1.023 1.00 56.00 74 ARG A N 1
ATOM 608 C CA . ARG A 1 74 ? 37.324 -15.974 1.391 1.00 56.00 74 ARG A CA 1
ATOM 609 C C . ARG A 1 74 ? 37.127 -16.599 2.774 1.00 56.00 74 ARG A C 1
ATOM 611 O O . ARG A 1 74 ? 36.464 -15.998 3.610 1.00 56.00 74 ARG A O 1
ATOM 618 N N . THR A 1 75 ? 37.736 -17.757 3.040 1.00 55.16 75 THR A N 1
ATOM 619 C CA . THR A 1 75 ? 37.554 -18.497 4.304 1.00 55.16 75 THR A CA 1
ATOM 620 C C . THR A 1 75 ? 38.141 -17.777 5.523 1.00 55.16 75 THR A C 1
ATOM 622 O O . THR A 1 75 ? 37.620 -17.921 6.623 1.00 55.16 75 THR A O 1
ATOM 625 N N . LEU A 1 76 ? 39.211 -16.991 5.358 1.00 51.16 76 LEU A N 1
ATOM 626 C CA . LEU A 1 76 ? 39.862 -16.283 6.473 1.00 51.16 76 LEU A CA 1
ATOM 627 C C . LEU A 1 76 ? 39.324 -14.863 6.725 1.00 51.16 76 LEU A C 1
ATOM 629 O O . LEU A 1 76 ? 39.683 -14.255 7.733 1.00 51.16 76 LEU A O 1
ATOM 633 N N . CYS A 1 77 ? 38.497 -14.315 5.828 1.00 54.22 77 CYS A N 1
ATOM 634 C CA . CYS A 1 77 ? 37.997 -12.935 5.890 1.00 54.22 77 CYS A CA 1
ATOM 635 C C . CYS A 1 77 ? 36.535 -12.827 5.413 1.00 54.22 77 CYS A C 1
ATOM 637 O O . CYS A 1 77 ? 36.196 -11.955 4.611 1.00 54.22 77 CYS A O 1
ATOM 639 N N . ALA A 1 78 ? 35.662 -13.717 5.896 1.00 62.06 78 ALA A N 1
ATOM 640 C CA . ALA A 1 78 ? 34.226 -13.670 5.621 1.00 62.06 78 ALA A CA 1
ATOM 641 C C . ALA A 1 78 ? 33.585 -12.417 6.255 1.00 62.06 78 ALA A C 1
ATOM 643 O O . ALA A 1 78 ? 33.213 -12.410 7.428 1.00 62.06 78 ALA A O 1
ATOM 644 N N . LYS A 1 79 ? 33.489 -11.331 5.478 1.00 76.25 79 LYS A N 1
ATOM 645 C CA . LYS A 1 79 ? 32.813 -10.091 5.883 1.00 76.25 79 LYS A CA 1
ATOM 646 C C . LYS A 1 79 ? 31.302 -10.329 6.026 1.00 76.25 79 LYS A C 1
ATOM 648 O O . LYS A 1 79 ? 30.704 -11.022 5.206 1.00 76.25 79 LYS A O 1
ATOM 653 N N . THR A 1 80 ? 30.675 -9.717 7.031 1.00 81.19 80 THR A N 1
ATOM 654 C CA . THR A 1 80 ? 29.209 -9.754 7.199 1.00 81.19 80 THR A CA 1
ATOM 655 C C . THR A 1 80 ? 28.511 -9.047 6.026 1.00 81.19 80 THR A C 1
ATOM 657 O O . THR A 1 80 ? 28.944 -7.960 5.654 1.00 81.19 80 THR A O 1
ATOM 660 N N . PRO A 1 81 ? 27.426 -9.588 5.442 1.00 82.75 81 PRO A N 1
ATOM 661 C CA . PRO A 1 81 ? 26.619 -8.867 4.452 1.00 82.75 81 PRO A CA 1
ATOM 662 C C . PRO A 1 81 ? 25.674 -7.832 5.091 1.00 82.75 81 PRO A C 1
ATOM 664 O O . PRO A 1 81 ? 25.030 -7.063 4.375 1.00 82.75 81 PRO A O 1
ATOM 667 N N . TYR A 1 82 ? 25.571 -7.830 6.424 1.00 87.38 82 TYR A N 1
ATOM 668 C CA . TYR A 1 82 ? 24.739 -6.924 7.215 1.00 87.38 82 TYR A CA 1
ATOM 669 C C . TYR A 1 82 ? 25.546 -5.757 7.767 1.00 87.38 82 TYR A C 1
ATOM 671 O O . TYR A 1 82 ? 26.701 -5.934 8.164 1.00 87.38 82 TYR A O 1
ATOM 679 N N . ILE A 1 83 ? 24.900 -4.595 7.838 1.00 85.62 83 ILE A N 1
ATOM 680 C CA . ILE A 1 83 ? 25.486 -3.330 8.291 1.00 85.62 83 ILE A CA 1
ATOM 681 C C . ILE A 1 83 ? 24.661 -2.690 9.404 1.00 85.62 83 ILE A C 1
ATOM 683 O O . ILE A 1 83 ? 23.444 -2.866 9.467 1.00 85.62 83 ILE A O 1
ATOM 687 N N . SER A 1 84 ? 25.319 -1.919 10.272 1.00 85.06 84 SER A N 1
ATOM 688 C CA . SER A 1 84 ? 24.613 -1.017 11.183 1.00 85.06 84 SER A CA 1
ATOM 689 C C . SER A 1 84 ? 24.107 0.231 10.443 1.00 85.06 84 SER A C 1
ATOM 691 O O . SER A 1 84 ? 24.539 0.536 9.330 1.00 85.06 84 SER A O 1
ATOM 693 N N . ILE A 1 85 ? 23.206 0.997 11.064 1.00 82.88 85 ILE A N 1
ATOM 694 C CA . ILE A 1 85 ? 22.730 2.265 10.488 1.00 82.88 85 ILE A CA 1
ATOM 695 C C . ILE A 1 85 ? 23.898 3.268 10.301 1.00 82.88 85 ILE A C 1
ATOM 697 O O . ILE A 1 85 ? 24.006 3.829 9.212 1.00 82.88 85 ILE A O 1
ATOM 701 N N . PRO A 1 86 ? 24.831 3.458 11.266 1.00 83.81 86 PRO A N 1
ATOM 702 C CA . PRO A 1 86 ? 26.040 4.259 11.038 1.00 83.81 86 PRO A CA 1
ATOM 703 C C . PRO A 1 86 ? 26.930 3.756 9.892 1.00 83.81 86 PRO A C 1
ATOM 705 O O . PRO A 1 86 ? 27.456 4.570 9.134 1.00 83.81 86 PRO A O 1
ATOM 708 N N . ASP A 1 87 ? 27.078 2.436 9.725 1.00 83.81 87 ASP A N 1
ATOM 709 C CA . ASP A 1 87 ? 27.823 1.867 8.593 1.00 83.81 87 ASP A CA 1
ATOM 710 C C . ASP A 1 87 ? 27.161 2.246 7.259 1.00 83.81 87 ASP A C 1
ATOM 712 O O . ASP A 1 87 ? 27.851 2.715 6.354 1.00 83.81 87 ASP A O 1
ATOM 716 N N . ALA A 1 88 ? 25.831 2.130 7.156 1.00 82.81 88 ALA A N 1
ATOM 717 C CA . ALA A 1 88 ? 25.062 2.521 5.971 1.00 82.81 88 ALA A CA 1
ATOM 718 C C . ALA A 1 88 ? 25.170 4.021 5.657 1.00 82.81 88 ALA A C 1
ATOM 720 O O . ALA A 1 88 ? 25.317 4.406 4.500 1.00 82.81 88 ALA A O 1
ATOM 721 N N . GLN A 1 89 ? 25.170 4.872 6.685 1.00 82.94 89 GLN A N 1
ATOM 722 C CA . GLN A 1 89 ? 25.402 6.316 6.551 1.00 82.94 89 GLN A CA 1
ATOM 723 C C . GLN A 1 89 ? 26.843 6.645 6.121 1.00 82.94 89 GLN A C 1
ATOM 725 O O . GLN A 1 89 ? 27.086 7.701 5.540 1.00 82.94 89 GLN A O 1
ATOM 730 N N . SER A 1 90 ? 27.797 5.738 6.367 1.00 80.88 90 SER A N 1
ATOM 731 C CA . SER A 1 90 ? 29.187 5.838 5.900 1.00 80.88 90 SER A CA 1
ATOM 732 C C . SER A 1 90 ? 29.433 5.224 4.514 1.00 80.88 90 SER A C 1
ATOM 734 O O . SER A 1 90 ? 30.533 5.369 3.965 1.00 80.88 90 SER A O 1
ATOM 736 N N . MET A 1 91 ? 28.447 4.531 3.927 1.00 79.12 91 MET A N 1
ATOM 737 C CA . MET A 1 91 ? 28.554 4.027 2.559 1.00 79.12 91 MET A CA 1
ATOM 738 C C . MET A 1 91 ? 28.583 5.216 1.603 1.00 79.12 91 MET A C 1
ATOM 740 O O . MET A 1 91 ? 27.628 5.988 1.516 1.00 79.12 91 MET A O 1
ATOM 744 N N . THR A 1 92 ? 29.692 5.369 0.876 1.00 74.19 92 THR A N 1
ATOM 745 C CA . THR A 1 92 ? 29.782 6.409 -0.152 1.00 74.19 92 THR A CA 1
ATOM 746 C C . THR A 1 92 ? 28.721 6.121 -1.202 1.00 74.19 92 THR A C 1
ATOM 748 O O . THR A 1 92 ? 28.757 5.071 -1.849 1.00 74.19 92 THR A O 1
ATOM 751 N N . VAL A 1 93 ? 27.776 7.047 -1.360 1.00 65.75 93 VAL A N 1
ATOM 752 C CA . VAL A 1 93 ? 26.776 6.972 -2.421 1.00 65.75 93 VAL A CA 1
ATOM 753 C C . VAL A 1 93 ? 27.529 6.979 -3.745 1.00 65.75 93 VAL A C 1
ATOM 755 O O . VAL A 1 93 ? 28.185 7.965 -4.081 1.00 65.75 93 VAL A O 1
ATOM 758 N N . ILE A 1 94 ? 27.431 5.887 -4.500 1.00 61.94 94 ILE A N 1
ATOM 759 C CA . ILE A 1 94 ? 27.746 5.908 -5.928 1.00 61.94 94 ILE A CA 1
ATOM 760 C C . ILE A 1 94 ? 26.554 6.619 -6.563 1.00 61.94 94 ILE A C 1
ATOM 762 O O . ILE A 1 94 ? 25.615 5.967 -7.022 1.00 61.94 94 ILE A O 1
ATOM 766 N N . THR A 1 95 ? 26.542 7.956 -6.483 1.00 52.66 95 THR A N 1
ATOM 767 C CA . THR A 1 95 ? 25.506 8.771 -7.119 1.00 52.66 95 THR A CA 1
ATOM 768 C C . THR A 1 95 ? 25.494 8.369 -8.590 1.00 52.66 95 THR A C 1
ATOM 770 O O . THR A 1 95 ? 26.552 8.438 -9.215 1.00 52.66 95 THR A O 1
ATOM 773 N N . PRO A 1 96 ? 24.375 7.842 -9.127 1.00 50.62 96 PRO A N 1
ATOM 774 C CA . PRO A 1 96 ? 24.356 7.219 -10.448 1.00 50.62 96 PRO A CA 1
ATOM 775 C C . PRO A 1 96 ? 24.769 8.247 -11.502 1.00 50.62 96 PRO A C 1
ATOM 777 O O . PRO A 1 96 ? 23.982 9.135 -11.837 1.00 50.62 96 PRO A O 1
ATOM 780 N N . TYR A 1 97 ? 26.026 8.101 -11.943 1.00 45.53 97 TYR A N 1
ATOM 781 C CA . TYR A 1 97 ? 26.980 9.180 -12.225 1.00 45.53 97 TYR A CA 1
ATOM 782 C C . TYR A 1 97 ? 26.299 10.471 -12.696 1.00 45.53 97 TYR A C 1
ATOM 784 O O . TYR A 1 97 ? 25.919 10.581 -13.860 1.00 45.53 97 TYR A O 1
ATOM 792 N N . ASP A 1 98 ? 26.171 11.471 -11.810 1.00 42.28 98 ASP A N 1
ATOM 793 C CA . ASP A 1 98 ? 25.637 12.810 -12.145 1.00 42.28 98 ASP A CA 1
ATOM 794 C C . ASP A 1 98 ? 26.648 13.629 -12.993 1.00 42.28 98 ASP A C 1
ATOM 796 O O . ASP A 1 98 ? 26.751 14.854 -12.902 1.00 42.28 98 ASP A O 1
ATOM 800 N N . GLY A 1 99 ? 27.422 12.930 -13.828 1.00 41.78 99 GLY A N 1
ATOM 801 C CA . GLY A 1 99 ? 28.345 13.465 -14.808 1.00 41.78 99 GLY A CA 1
ATOM 802 C C . GLY A 1 99 ? 27.588 14.119 -15.950 1.00 41.78 99 GLY A C 1
ATOM 803 O O . GLY A 1 99 ? 27.403 13.538 -17.014 1.00 41.78 99 GLY A O 1
ATOM 804 N N . VAL A 1 100 ? 27.265 15.391 -15.741 1.00 43.03 100 VAL A N 1
ATOM 805 C CA . VAL A 1 100 ? 26.897 16.369 -16.777 1.00 43.03 100 VAL A CA 1
ATOM 806 C C . VAL A 1 100 ? 28.002 16.513 -17.855 1.00 43.03 100 VAL A C 1
ATOM 808 O O . VAL A 1 100 ? 27.781 17.157 -18.877 1.00 43.03 100 VAL A O 1
ATOM 811 N N . GLU A 1 101 ? 29.174 15.893 -17.654 1.00 47.41 101 GLU A N 1
ATOM 812 C CA . GLU A 1 101 ? 30.382 16.038 -18.478 1.00 47.41 101 GLU A CA 1
ATOM 813 C C . GLU A 1 101 ? 30.887 14.753 -19.176 1.00 47.41 101 GLU A C 1
ATOM 815 O O . GLU A 1 101 ? 31.779 14.872 -20.014 1.00 47.41 101 GLU A O 1
ATOM 820 N N . ASP A 1 102 ? 30.357 13.546 -18.904 1.00 50.34 102 ASP A N 1
ATOM 821 C CA . ASP A 1 102 ? 30.804 12.327 -19.615 1.00 50.34 102 ASP A CA 1
ATOM 822 C C . ASP A 1 102 ? 29.833 11.958 -20.751 1.00 50.34 102 ASP A C 1
ATOM 824 O O . ASP A 1 102 ? 28.675 11.596 -20.537 1.00 50.34 102 ASP A O 1
ATOM 828 N N . GLU A 1 103 ? 30.287 12.103 -21.999 1.00 62.28 103 GLU A N 1
ATOM 829 C CA . GLU A 1 103 ? 29.427 12.041 -23.191 1.00 62.28 103 GLU A CA 1
ATOM 830 C C . GLU A 1 103 ? 28.922 10.629 -23.540 1.00 62.28 103 GLU A C 1
ATOM 832 O O . GLU A 1 103 ? 28.028 10.491 -24.392 1.00 62.28 103 GLU A O 1
ATOM 837 N N . ARG A 1 104 ? 29.513 9.595 -22.927 1.00 82.94 104 ARG A N 1
ATOM 838 C CA . ARG A 1 104 ? 29.325 8.178 -23.269 1.00 82.94 104 ARG A CA 1
ATOM 839 C C . ARG A 1 104 ? 27.881 7.717 -23.140 1.00 82.94 104 ARG A C 1
ATOM 841 O O . ARG A 1 104 ? 27.110 8.198 -22.308 1.00 82.94 104 ARG A O 1
ATOM 848 N N . ALA A 1 105 ? 27.501 6.764 -23.986 1.00 89.38 105 ALA A N 1
ATOM 849 C CA . ALA A 1 105 ? 26.168 6.187 -23.928 1.00 89.38 105 ALA A CA 1
ATOM 850 C C . ALA A 1 105 ? 26.173 4.875 -23.127 1.00 89.38 105 ALA A C 1
ATOM 852 O O . ALA A 1 105 ? 27.204 4.213 -23.029 1.00 89.38 105 ALA A O 1
ATOM 853 N N . PRO A 1 106 ? 25.030 4.464 -22.546 1.00 91.44 106 PRO A N 1
ATOM 854 C CA . PRO A 1 106 ? 24.903 3.131 -21.970 1.00 91.44 106 PRO A CA 1
ATOM 855 C C . PRO A 1 106 ? 25.310 2.060 -22.987 1.00 91.44 106 PRO A C 1
ATOM 857 O O . PRO A 1 106 ? 24.960 2.184 -24.161 1.00 91.44 106 PRO A O 1
ATOM 860 N N . SER A 1 107 ? 26.001 0.997 -22.567 1.00 93.75 107 SER A N 1
ATOM 861 C CA . SER A 1 107 ? 26.606 0.054 -23.519 1.00 93.75 107 SER A CA 1
ATOM 862 C C . SER A 1 107 ? 25.589 -0.581 -24.478 1.00 93.75 107 SER A C 1
ATOM 864 O O . SER A 1 107 ? 25.915 -0.770 -25.643 1.00 93.75 107 SER A O 1
ATOM 866 N N . HIS A 1 108 ? 24.330 -0.797 -24.076 1.00 94.31 108 HIS A N 1
ATOM 867 C CA . HIS A 1 108 ? 23.264 -1.241 -24.987 1.00 94.31 108 HIS A CA 1
ATOM 868 C C . HIS A 1 108 ? 22.911 -0.214 -26.086 1.00 94.31 108 HIS A C 1
ATOM 870 O O . HIS A 1 108 ? 22.586 -0.605 -27.204 1.00 94.31 108 HIS A O 1
ATOM 876 N N . ILE A 1 109 ? 23.026 1.092 -25.819 1.00 95.75 109 ILE A N 1
ATOM 877 C CA . ILE A 1 109 ? 22.860 2.158 -26.820 1.00 95.75 109 ILE A CA 1
ATOM 878 C C . ILE A 1 109 ? 24.048 2.172 -27.793 1.00 95.75 109 ILE A C 1
ATOM 880 O O . ILE A 1 109 ? 23.850 2.300 -29.002 1.00 95.75 109 ILE A O 1
ATOM 884 N N . GLU A 1 110 ? 25.279 2.000 -27.301 1.00 95.50 110 GLU A N 1
ATOM 885 C CA . GLU A 1 110 ? 26.471 1.900 -28.160 1.00 95.50 110 GLU A CA 1
ATOM 886 C C . GLU A 1 110 ? 26.433 0.633 -29.028 1.00 95.50 110 GLU A C 1
ATOM 888 O O . GLU A 1 110 ? 26.658 0.704 -30.239 1.00 95.50 110 GLU A O 1
ATOM 893 N N . MET A 1 111 ? 26.019 -0.496 -28.444 1.00 95.44 111 MET A N 1
ATOM 894 C CA . MET A 1 111 ? 25.712 -1.741 -29.150 1.00 95.44 111 MET A CA 1
ATOM 895 C C . MET A 1 111 ? 24.638 -1.528 -30.220 1.00 95.44 111 MET A C 1
ATOM 897 O O . MET A 1 111 ? 24.833 -1.958 -31.352 1.00 95.44 111 MET A O 1
ATOM 901 N N . CYS A 1 112 ? 23.546 -0.814 -29.925 1.00 97.19 112 CYS A N 1
ATOM 902 C CA . CYS A 1 112 ? 22.518 -0.493 -30.918 1.00 97.19 112 CYS A CA 1
ATOM 903 C C . CYS A 1 112 ? 23.046 0.358 -32.084 1.00 97.19 112 CYS A C 1
ATOM 905 O O . CYS A 1 112 ? 22.713 0.070 -33.235 1.00 97.19 112 CYS A O 1
ATOM 907 N N . ARG A 1 113 ? 23.898 1.366 -31.831 1.00 97.00 113 ARG A N 1
ATOM 908 C CA . ARG A 1 113 ? 24.546 2.140 -32.910 1.00 97.00 113 ARG A CA 1
ATOM 909 C C . ARG A 1 113 ? 25.447 1.253 -33.767 1.00 97.00 113 ARG A C 1
ATOM 911 O O . ARG A 1 113 ? 25.346 1.284 -34.991 1.00 97.00 113 ARG A O 1
ATOM 918 N N . ALA A 1 114 ? 26.292 0.441 -33.133 1.00 96.19 114 ALA A N 1
ATOM 919 C CA . ALA A 1 114 ? 27.218 -0.453 -33.822 1.00 96.19 114 ALA A CA 1
ATOM 920 C C . ALA A 1 114 ? 26.496 -1.563 -34.611 1.00 96.19 114 ALA A C 1
ATOM 922 O O . ALA A 1 114 ? 26.927 -1.904 -35.711 1.00 96.19 114 ALA A O 1
ATOM 923 N N . PHE A 1 115 ? 25.396 -2.103 -34.081 1.00 96.88 115 PHE A N 1
ATOM 924 C CA . PHE A 1 115 ? 24.568 -3.121 -34.729 1.00 96.88 115 PHE A CA 1
ATOM 925 C C . PHE A 1 115 ? 23.847 -2.569 -35.963 1.00 96.88 115 PHE A C 1
ATOM 927 O O . PHE A 1 115 ? 23.886 -3.194 -37.020 1.00 96.88 115 PHE A O 1
ATOM 934 N N . LEU A 1 116 ? 23.246 -1.378 -35.870 1.00 96.81 116 LEU A N 1
ATOM 935 C CA . LEU A 1 116 ? 22.573 -0.752 -37.011 1.00 96.81 116 LEU A CA 1
ATOM 936 C C . LEU A 1 116 ? 23.563 -0.327 -38.101 1.00 96.81 116 LEU A C 1
ATOM 938 O O . LEU A 1 116 ? 23.346 -0.656 -39.261 1.00 96.81 116 LEU A O 1
ATOM 942 N N . ALA A 1 117 ? 24.696 0.289 -37.743 1.00 96.44 117 ALA A N 1
ATOM 943 C CA . ALA A 1 117 ? 25.740 0.633 -38.713 1.00 96.44 117 ALA A CA 1
ATOM 944 C C . ALA A 1 117 ? 26.277 -0.604 -39.462 1.00 96.44 117 ALA A C 1
ATOM 946 O O . ALA A 1 117 ? 26.497 -0.554 -40.671 1.00 96.44 117 ALA A O 1
ATOM 947 N N . ARG A 1 118 ? 26.422 -1.739 -38.762 1.00 95.38 118 ARG A N 1
ATOM 948 C CA . ARG A 1 118 ? 26.758 -3.041 -39.360 1.00 95.38 118 ARG A CA 1
ATOM 949 C C . ARG A 1 118 ? 25.657 -3.578 -40.268 1.00 95.38 118 ARG A C 1
ATOM 951 O O . ARG A 1 118 ? 25.962 -4.062 -41.352 1.00 95.38 118 ARG A O 1
ATOM 958 N N . LYS A 1 119 ? 24.391 -3.480 -39.857 1.00 94.31 119 LYS A N 1
ATOM 959 C CA . LYS A 1 119 ? 23.240 -3.948 -40.642 1.00 94.31 119 LYS A CA 1
ATOM 960 C C . LYS A 1 119 ? 23.047 -3.149 -41.933 1.00 94.31 119 LYS A C 1
ATOM 962 O O . LYS A 1 119 ? 22.734 -3.733 -42.967 1.00 94.31 119 LYS A O 1
ATOM 967 N N . ASP A 1 120 ? 23.284 -1.842 -41.874 1.00 94.38 120 ASP A N 1
ATOM 968 C CA . ASP A 1 120 ? 23.106 -0.916 -42.993 1.00 94.38 120 ASP A CA 1
ATOM 969 C C . ASP A 1 120 ? 24.366 -0.808 -43.889 1.00 94.38 120 ASP A C 1
ATOM 971 O O . ASP A 1 120 ? 24.298 -0.255 -44.987 1.00 94.38 120 ASP A O 1
ATOM 975 N N . SER A 1 121 ? 25.535 -1.313 -43.458 1.00 95.25 121 SER A N 1
ATOM 976 C CA . SER A 1 121 ? 26.801 -1.292 -44.227 1.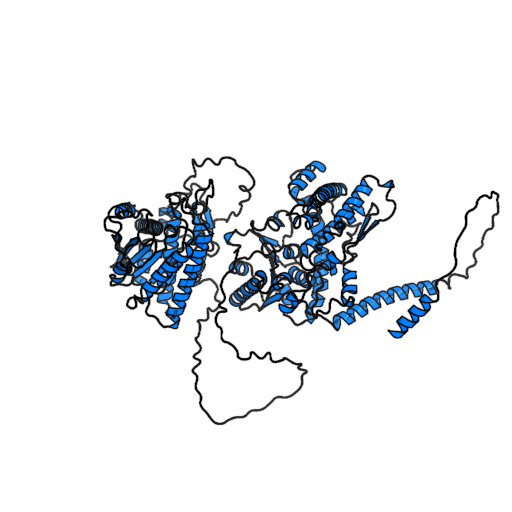00 95.25 121 SER A CA 1
ATOM 977 C C . SER A 1 121 ? 27.802 -2.396 -43.807 1.00 95.25 121 SER A C 1
ATOM 979 O O . SER A 1 121 ? 28.906 -2.090 -43.345 1.00 95.25 121 SER A O 1
ATOM 981 N N . PRO A 1 122 ? 27.477 -3.692 -43.989 1.00 91.94 122 PRO A N 1
ATOM 982 C CA . PRO A 1 122 ? 28.253 -4.808 -43.425 1.00 91.94 122 PRO A CA 1
ATOM 983 C C . PRO A 1 122 ? 29.696 -4.905 -43.941 1.00 91.94 122 PRO A C 1
ATOM 985 O O . PRO A 1 122 ? 30.594 -5.283 -43.190 1.00 91.94 122 PRO A O 1
ATOM 988 N N . GLU A 1 123 ? 29.952 -4.504 -45.191 1.00 93.94 123 GLU A N 1
ATOM 989 C CA . GLU A 1 123 ? 31.288 -4.531 -45.813 1.00 93.94 123 GLU A CA 1
ATOM 990 C C . GLU A 1 123 ? 32.326 -3.656 -45.084 1.00 93.94 123 GLU A C 1
ATOM 992 O O . GLU A 1 123 ? 33.528 -3.891 -45.207 1.00 93.94 123 GLU A O 1
ATOM 997 N N . GLN A 1 124 ? 31.885 -2.663 -44.302 1.00 92.19 124 GLN A N 1
ATOM 998 C CA . GLN A 1 124 ? 32.769 -1.735 -43.586 1.00 92.19 124 GLN A CA 1
ATOM 999 C C . GLN A 1 124 ? 33.279 -2.288 -42.241 1.00 92.19 124 GLN A C 1
ATOM 1001 O O . GLN A 1 124 ? 34.216 -1.734 -41.672 1.00 92.19 124 GLN A O 1
ATOM 1006 N N . PHE A 1 125 ? 32.697 -3.381 -41.728 1.00 90.50 125 PHE A N 1
ATOM 1007 C CA . PHE A 1 125 ? 32.888 -3.843 -40.343 1.00 90.50 125 PHE A CA 1
ATOM 1008 C C . PHE A 1 125 ? 33.418 -5.283 -40.245 1.00 90.50 125 PHE A C 1
ATOM 1010 O O . PHE A 1 125 ? 32.962 -6.094 -39.436 1.00 90.50 125 PHE A O 1
ATOM 1017 N N . MET A 1 126 ? 34.430 -5.590 -41.061 1.00 88.50 126 MET A N 1
ATOM 1018 C CA . MET A 1 126 ? 35.140 -6.877 -41.045 1.00 88.50 126 MET A CA 1
ATOM 1019 C C . MET A 1 126 ? 35.905 -7.141 -39.734 1.00 88.50 126 MET A C 1
ATOM 1021 O O . MET A 1 126 ? 36.177 -8.296 -39.408 1.00 88.50 126 MET A O 1
ATOM 1025 N N . GLU A 1 127 ? 36.264 -6.096 -38.982 1.00 93.31 127 GLU A N 1
ATOM 1026 C CA . GLU A 1 127 ? 36.927 -6.232 -37.681 1.00 93.31 127 GLU A CA 1
ATOM 1027 C C . GLU A 1 127 ? 35.937 -6.473 -36.535 1.00 93.31 127 GLU A C 1
ATOM 1029 O O . GLU A 1 127 ? 34.797 -5.999 -36.534 1.00 93.31 127 GLU A O 1
ATOM 1034 N N . LYS A 1 128 ? 36.401 -7.205 -35.518 1.00 94.19 128 LYS A N 1
ATOM 1035 C CA . LYS A 1 128 ? 35.602 -7.556 -34.347 1.00 94.19 128 LYS A CA 1
ATOM 1036 C C . LYS A 1 128 ? 35.592 -6.429 -33.319 1.00 94.19 128 LYS A C 1
ATOM 1038 O O . LYS A 1 128 ? 36.610 -6.149 -32.693 1.00 94.19 128 LYS A O 1
ATOM 1043 N N . THR A 1 129 ? 34.426 -5.825 -33.101 1.00 95.19 129 THR A N 1
ATOM 1044 C CA . THR A 1 129 ? 34.228 -4.838 -32.032 1.00 95.19 129 THR A CA 1
ATOM 1045 C C . THR A 1 129 ? 33.789 -5.553 -30.761 1.00 95.19 129 THR A C 1
ATOM 1047 O O . THR A 1 129 ? 32.842 -6.337 -30.788 1.00 95.19 129 THR A O 1
ATOM 1050 N N . ILE A 1 130 ? 34.454 -5.255 -29.646 1.00 93.94 130 ILE A N 1
ATOM 1051 C CA . ILE A 1 130 ? 34.034 -5.679 -28.309 1.00 93.94 130 ILE A CA 1
ATOM 1052 C C . ILE A 1 130 ? 33.622 -4.418 -27.550 1.00 93.94 130 ILE A C 1
ATOM 1054 O O . ILE A 1 130 ? 34.461 -3.545 -27.331 1.00 93.94 130 ILE A O 1
ATOM 1058 N N . ILE A 1 131 ? 32.353 -4.321 -27.159 1.00 93.62 131 ILE A N 1
ATOM 1059 C CA . ILE A 1 131 ? 31.865 -3.265 -26.265 1.00 93.62 131 ILE A CA 1
ATOM 1060 C C 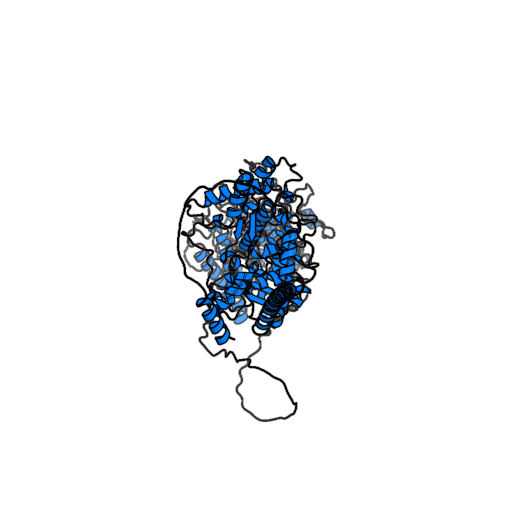. ILE A 1 131 ? 31.816 -3.838 -24.851 1.00 93.62 131 ILE A C 1
ATOM 1062 O O . ILE A 1 131 ? 31.257 -4.911 -24.614 1.00 93.62 131 ILE A O 1
ATOM 1066 N N . MET A 1 132 ? 32.437 -3.132 -23.912 1.00 92.12 132 MET A N 1
ATOM 1067 C CA . MET A 1 132 ? 32.432 -3.506 -22.501 1.00 92.12 132 MET A CA 1
ATOM 1068 C C . MET A 1 132 ? 31.364 -2.705 -21.749 1.00 92.12 132 MET A C 1
ATOM 1070 O O . MET A 1 132 ? 30.994 -1.602 -22.158 1.00 92.12 132 MET A O 1
ATOM 1074 N N . GLU A 1 133 ? 30.837 -3.274 -20.671 1.00 92.06 133 GLU A N 1
ATOM 1075 C CA . GLU A 1 133 ? 30.022 -2.527 -19.711 1.00 92.06 133 GLU A CA 1
ATOM 1076 C C . GLU A 1 133 ? 30.907 -1.679 -18.790 1.00 92.06 133 GLU A C 1
ATOM 1078 O O . GLU A 1 133 ? 32.103 -1.940 -18.644 1.00 92.06 133 GLU A O 1
ATOM 1083 N N . ASP A 1 134 ? 30.311 -0.653 -18.190 1.00 89.75 134 ASP A N 1
ATOM 1084 C CA . ASP A 1 134 ? 31.011 0.264 -17.296 1.00 89.75 134 ASP A CA 1
ATOM 1085 C C . ASP A 1 134 ? 31.280 -0.354 -15.908 1.00 89.75 134 ASP A C 1
ATOM 1087 O O . ASP A 1 134 ? 30.457 -1.099 -15.366 1.00 89.75 134 ASP A O 1
ATOM 1091 N N . ASP A 1 135 ? 32.409 0.007 -15.295 1.00 86.62 135 ASP A N 1
ATOM 1092 C CA . ASP A 1 135 ? 32.768 -0.397 -13.932 1.00 86.62 135 ASP A CA 1
ATOM 1093 C C . ASP A 1 135 ? 31.708 0.085 -12.919 1.00 86.62 135 ASP A C 1
ATOM 1095 O O . ASP A 1 135 ? 31.393 -0.639 -11.970 1.00 86.62 135 ASP A O 1
ATOM 1099 N N . ASP A 1 136 ? 31.090 1.250 -13.151 1.00 86.19 136 ASP A N 1
ATOM 1100 C CA . ASP A 1 136 ? 30.035 1.801 -12.289 1.00 86.19 136 ASP A CA 1
ATOM 1101 C C . ASP A 1 136 ? 28.736 0.979 -12.344 1.00 86.19 136 ASP A C 1
ATOM 1103 O O . ASP A 1 136 ? 28.098 0.764 -11.312 1.00 86.19 136 ASP A O 1
ATOM 1107 N N . VAL A 1 137 ? 28.378 0.417 -13.507 1.00 89.06 137 VAL A N 1
ATOM 1108 C CA . VAL A 1 137 ? 27.236 -0.515 -13.645 1.00 89.06 137 VAL A CA 1
ATOM 1109 C C . VAL A 1 137 ? 27.464 -1.771 -12.812 1.00 89.06 137 VAL A C 1
ATOM 1111 O O . VAL A 1 137 ? 26.534 -2.301 -12.204 1.00 89.06 137 VAL A O 1
ATOM 1114 N N . CYS A 1 138 ? 28.711 -2.234 -12.750 1.00 90.19 138 CYS A N 1
ATOM 1115 C CA . CYS A 1 138 ? 29.099 -3.378 -11.943 1.00 90.19 138 CYS A CA 1
ATOM 1116 C C . CYS A 1 138 ? 29.174 -3.060 -10.440 1.00 90.19 138 CYS A C 1
ATOM 1118 O O . CYS A 1 138 ? 28.954 -3.958 -9.629 1.00 90.19 138 CYS A O 1
ATOM 1120 N N . ARG A 1 139 ? 29.502 -1.823 -10.048 1.00 87.88 139 ARG A N 1
ATOM 1121 C CA . ARG A 1 139 ? 29.712 -1.422 -8.641 1.00 87.88 139 ARG A CA 1
ATOM 1122 C C . ARG A 1 139 ? 28.473 -0.833 -7.957 1.00 87.88 139 ARG A C 1
ATOM 1124 O O . ARG A 1 139 ? 28.434 -0.815 -6.728 1.00 87.88 139 ARG A O 1
ATOM 1131 N N . ASN A 1 140 ? 27.472 -0.361 -8.700 1.00 86.75 140 ASN A N 1
ATOM 1132 C CA . ASN A 1 140 ? 26.309 0.299 -8.107 1.00 86.75 140 ASN A CA 1
ATOM 1133 C C . ASN A 1 140 ? 25.363 -0.686 -7.382 1.00 86.75 140 ASN A C 1
ATOM 1135 O O . ASN A 1 140 ? 24.870 -1.656 -7.960 1.00 86.75 140 ASN A O 1
ATOM 1139 N N . TRP A 1 141 ? 25.102 -0.403 -6.106 1.00 87.25 141 TRP A N 1
ATOM 1140 C CA . TRP A 1 141 ? 24.226 -1.163 -5.203 1.00 87.25 141 TRP A CA 1
ATOM 1141 C C . TRP A 1 141 ? 22.908 -0.440 -4.875 1.00 87.25 141 TRP A C 1
ATOM 1143 O O . TRP A 1 141 ? 22.028 -1.042 -4.267 1.00 87.25 141 TRP A O 1
ATOM 1153 N N . ASP A 1 142 ? 22.780 0.832 -5.262 1.00 84.19 142 ASP A N 1
ATOM 1154 C CA . ASP A 1 142 ? 21.641 1.719 -4.973 1.00 84.19 142 ASP A CA 1
ATOM 1155 C C . ASP A 1 142 ? 20.437 1.342 -5.863 1.00 84.19 142 ASP A C 1
ATOM 1157 O O . ASP A 1 142 ? 19.293 1.315 -5.420 1.00 84.19 142 ASP A O 1
ATOM 1161 N N . ALA A 1 143 ? 20.715 0.961 -7.117 1.00 86.94 143 ALA A N 1
ATOM 1162 C CA . ALA A 1 143 ? 19.724 0.712 -8.169 1.00 86.94 143 ALA A CA 1
ATOM 1163 C C . ALA A 1 143 ? 19.903 -0.656 -8.891 1.00 86.94 143 ALA A C 1
ATOM 1165 O O . ALA A 1 143 ? 19.944 -0.706 -10.126 1.00 86.94 143 ALA A O 1
ATOM 1166 N N . PRO A 1 144 ? 20.012 -1.796 -8.170 1.00 90.44 144 PRO A N 1
ATOM 1167 C CA . PRO A 1 144 ? 20.465 -3.074 -8.736 1.00 90.44 144 PRO A CA 1
ATOM 1168 C C . PRO A 1 144 ? 19.558 -3.621 -9.851 1.00 90.44 144 PRO A C 1
ATOM 1170 O O . PRO A 1 144 ? 20.069 -4.195 -10.811 1.00 90.44 144 PRO A O 1
ATOM 1173 N N . HIS A 1 145 ? 18.238 -3.401 -9.778 1.00 90.81 145 HIS A N 1
ATOM 1174 C CA . HIS A 1 145 ? 17.300 -3.806 -10.835 1.00 90.81 145 HIS A CA 1
ATOM 1175 C C . HIS A 1 145 ? 17.647 -3.165 -12.187 1.00 90.81 145 HIS A C 1
ATOM 1177 O O . HIS A 1 145 ? 17.830 -3.862 -13.185 1.00 90.81 145 HIS A O 1
ATOM 1183 N N . TYR A 1 146 ? 17.783 -1.837 -12.211 1.00 89.44 146 TYR A N 1
ATOM 1184 C CA . TYR A 1 146 ? 18.044 -1.062 -13.424 1.00 89.44 146 TYR A CA 1
ATOM 1185 C C . TYR A 1 146 ? 19.403 -1.417 -14.053 1.00 89.44 146 TYR A C 1
ATOM 1187 O O . TYR A 1 146 ? 19.542 -1.448 -15.277 1.00 89.44 146 TYR A O 1
ATOM 1195 N N . PHE A 1 147 ? 20.406 -1.747 -13.233 1.00 91.38 147 PHE A N 1
ATOM 1196 C CA . PHE A 1 147 ? 21.715 -2.183 -13.723 1.00 91.38 147 PHE A CA 1
ATOM 1197 C C . PHE A 1 147 ? 21.731 -3.641 -14.209 1.00 91.38 147 PHE A C 1
ATOM 1199 O O . PHE A 1 147 ? 22.398 -3.925 -15.204 1.00 91.38 147 PHE A O 1
ATOM 1206 N N . LEU A 1 148 ? 20.938 -4.543 -13.615 1.00 93.00 148 LEU A N 1
ATOM 1207 C CA . LEU A 1 148 ? 20.675 -5.865 -14.199 1.00 93.00 148 LEU A CA 1
ATOM 1208 C C . LEU A 1 148 ? 19.948 -5.754 -15.546 1.00 93.00 148 LEU A C 1
ATOM 1210 O O . LEU A 1 148 ? 20.402 -6.344 -16.524 1.00 93.00 148 LEU A O 1
ATOM 1214 N N . MET A 1 149 ? 18.881 -4.951 -15.632 1.00 92.25 149 MET A N 1
ATOM 1215 C CA . MET A 1 149 ? 18.183 -4.674 -16.894 1.00 92.25 149 MET A CA 1
ATOM 1216 C C . MET A 1 149 ? 19.140 -4.104 -17.952 1.00 92.25 149 MET A C 1
ATOM 1218 O O . MET A 1 149 ? 19.110 -4.544 -19.098 1.00 92.25 149 MET A O 1
ATOM 1222 N N . ARG A 1 150 ? 20.045 -3.185 -17.582 1.00 92.56 150 ARG A N 1
ATOM 1223 C CA . ARG A 1 150 ? 21.083 -2.665 -18.490 1.00 92.56 150 ARG A CA 1
ATOM 1224 C C . ARG A 1 150 ? 22.019 -3.764 -19.005 1.00 92.56 150 ARG A C 1
ATOM 1226 O O . ARG A 1 150 ? 22.261 -3.792 -20.209 1.00 92.56 150 ARG A O 1
ATOM 1233 N N . ILE A 1 151 ? 22.492 -4.674 -18.148 1.00 93.88 151 ILE A N 1
ATOM 1234 C CA . ILE A 1 151 ? 23.338 -5.809 -18.564 1.00 93.88 151 ILE A CA 1
ATOM 1235 C C . ILE A 1 151 ? 22.569 -6.751 -19.500 1.00 93.88 151 ILE A C 1
ATOM 1237 O O . ILE A 1 151 ? 23.074 -7.100 -20.566 1.00 93.88 151 ILE A O 1
ATOM 1241 N N . PHE A 1 152 ? 21.332 -7.123 -19.157 1.00 94.19 152 PHE A N 1
ATOM 1242 C CA . PHE A 1 152 ? 20.507 -7.990 -20.002 1.00 94.19 152 PHE A CA 1
ATOM 1243 C C . PHE A 1 152 ? 20.179 -7.339 -21.357 1.00 94.19 152 PHE A C 1
ATOM 1245 O O . PHE A 1 152 ? 20.264 -8.009 -22.384 1.00 94.19 152 PHE A O 1
ATOM 1252 N N . ALA A 1 153 ? 19.905 -6.032 -21.395 1.00 94.25 153 ALA A N 1
ATOM 1253 C CA . ALA A 1 153 ? 19.680 -5.282 -22.630 1.00 94.25 153 ALA A CA 1
ATOM 1254 C C . ALA A 1 153 ? 20.934 -5.251 -23.524 1.00 94.25 153 ALA A C 1
ATOM 1256 O O . ALA A 1 153 ? 20.841 -5.471 -24.732 1.00 94.25 153 ALA A O 1
ATOM 1257 N N . SER A 1 154 ? 22.119 -5.046 -22.938 1.00 94.75 154 SER A N 1
ATOM 1258 C CA . SER A 1 154 ? 23.396 -5.112 -23.659 1.00 94.75 154 SER A CA 1
ATOM 1259 C C . SER A 1 154 ? 23.670 -6.527 -24.204 1.00 94.75 154 SER A C 1
ATOM 1261 O O . SER A 1 154 ? 24.053 -6.683 -25.368 1.00 94.75 154 SER A O 1
ATOM 1263 N N . SER A 1 155 ? 23.409 -7.570 -23.403 1.00 93.25 155 SER A N 1
ATOM 1264 C CA . SER A 1 155 ? 23.525 -8.978 -23.812 1.00 93.25 155 SER A CA 1
ATOM 1265 C C . SER A 1 155 ? 22.537 -9.380 -24.907 1.00 93.25 155 SER A C 1
ATOM 1267 O O . SER A 1 155 ? 22.906 -10.166 -25.778 1.00 93.25 155 SER A O 1
ATOM 1269 N N . LEU A 1 156 ? 21.316 -8.837 -24.911 1.00 92.88 156 LEU A N 1
ATOM 1270 C CA . LEU A 1 156 ? 20.322 -9.094 -25.955 1.00 92.88 156 LEU A CA 1
ATOM 1271 C C . LEU A 1 156 ? 20.826 -8.647 -27.329 1.00 92.88 156 LEU A C 1
ATOM 1273 O O . LEU A 1 156 ? 20.805 -9.425 -28.285 1.00 92.88 156 LEU A O 1
ATOM 1277 N N . VAL A 1 157 ? 21.321 -7.406 -27.418 1.00 94.44 157 VAL A N 1
ATOM 1278 C CA . VAL A 1 157 ? 21.892 -6.883 -28.666 1.00 94.44 157 VAL A CA 1
ATOM 1279 C C . VAL A 1 157 ? 23.135 -7.692 -29.046 1.00 94.44 157 VAL A C 1
ATOM 1281 O O . VAL A 1 157 ? 23.252 -8.105 -30.196 1.00 94.44 157 VAL A O 1
ATOM 1284 N N . GLY A 1 158 ? 24.007 -8.010 -28.080 1.00 92.75 158 GLY A N 1
ATOM 1285 C CA . GLY A 1 158 ? 25.221 -8.804 -28.307 1.00 92.75 158 GLY A CA 1
ATOM 1286 C C . GLY A 1 158 ? 24.980 -10.229 -28.801 1.00 92.75 158 GLY A C 1
ATOM 1287 O O . GLY A 1 158 ? 25.749 -10.720 -29.626 1.00 92.75 158 GLY A O 1
ATOM 1288 N N . MET A 1 159 ? 23.898 -10.878 -28.365 1.00 89.44 159 MET A N 1
ATOM 1289 C CA . MET A 1 159 ? 23.479 -12.175 -28.898 1.00 89.44 159 MET A CA 1
ATOM 1290 C C . MET A 1 159 ? 23.150 -12.061 -30.388 1.00 89.44 159 MET A C 1
ATOM 1292 O O . MET A 1 159 ? 23.750 -12.764 -31.204 1.00 89.44 159 MET A O 1
ATOM 1296 N N . VAL A 1 160 ? 22.223 -11.171 -30.760 1.00 91.06 160 VAL A N 1
ATOM 1297 C CA . VAL A 1 160 ? 21.755 -11.078 -32.153 1.00 91.06 160 VAL A CA 1
ATOM 1298 C C . VAL A 1 160 ? 22.825 -10.513 -33.093 1.00 91.06 160 VAL A C 1
ATOM 1300 O O . VAL A 1 160 ? 22.874 -10.916 -34.254 1.00 91.06 160 VAL A O 1
ATOM 1303 N N . SER A 1 161 ? 23.719 -9.649 -32.599 1.00 92.62 161 SER A N 1
ATOM 1304 C CA . SER A 1 161 ? 24.815 -9.048 -33.372 1.00 92.62 161 SER A CA 1
ATOM 1305 C C . SER A 1 161 ? 26.100 -9.883 -33.418 1.00 92.62 161 SER A C 1
ATOM 1307 O O . SER A 1 161 ? 27.066 -9.489 -34.074 1.00 92.62 161 SER A O 1
ATOM 1309 N N . SER A 1 162 ? 26.149 -11.023 -32.721 1.00 89.88 162 SER A N 1
ATOM 1310 C CA . SER A 1 162 ? 27.348 -11.872 -32.609 1.00 89.88 162 SER A CA 1
ATOM 1311 C C . SER A 1 162 ? 27.905 -12.312 -33.970 1.00 89.88 162 SER A C 1
ATOM 1313 O O . SER A 1 162 ? 29.116 -12.294 -34.195 1.00 89.88 162 SER A O 1
ATOM 1315 N N . SER A 1 163 ? 27.009 -12.639 -34.906 1.00 90.44 163 SER A N 1
ATOM 1316 C CA . SER A 1 163 ? 27.329 -12.997 -36.296 1.00 90.44 163 SER A CA 1
ATOM 1317 C C . SER A 1 163 ? 27.761 -11.810 -37.167 1.00 90.44 163 SER A C 1
ATOM 1319 O O . SER A 1 163 ? 28.316 -12.026 -38.239 1.00 90.44 163 SER A O 1
ATOM 1321 N N . ASP A 1 164 ? 27.571 -10.574 -36.697 1.00 92.62 164 ASP A N 1
ATOM 1322 C CA . ASP A 1 164 ? 27.993 -9.338 -37.368 1.00 92.62 164 ASP A CA 1
ATOM 1323 C C . ASP A 1 164 ? 29.342 -8.820 -36.823 1.00 92.62 164 ASP A C 1
ATOM 1325 O O . ASP A 1 164 ? 29.684 -7.654 -37.000 1.00 92.62 164 ASP A O 1
ATOM 1329 N N . ASN A 1 165 ? 30.123 -9.667 -36.140 1.00 93.69 165 ASN A N 1
ATOM 1330 C CA . ASN A 1 165 ? 31.392 -9.322 -35.476 1.00 93.69 165 ASN A CA 1
ATOM 1331 C C . ASN A 1 165 ? 31.274 -8.292 -34.327 1.00 93.69 165 ASN A C 1
ATOM 1333 O O . ASN A 1 165 ? 32.249 -7.602 -34.016 1.00 93.69 165 ASN A O 1
ATOM 1337 N N . LEU A 1 166 ? 30.113 -8.195 -33.670 1.00 94.06 166 LEU A N 1
ATOM 1338 C CA . LEU A 1 166 ? 29.903 -7.344 -32.492 1.00 94.06 166 LEU A CA 1
ATOM 1339 C C . LEU A 1 166 ? 29.654 -8.198 -31.238 1.00 94.06 166 LEU A C 1
ATOM 1341 O O . LEU A 1 166 ? 28.676 -8.939 -31.173 1.00 94.06 166 LEU A O 1
ATOM 1345 N N . GLU A 1 167 ? 30.539 -8.080 -30.245 1.00 92.94 167 GLU A N 1
ATOM 1346 C CA . GLU A 1 167 ? 30.489 -8.799 -28.963 1.00 92.94 167 GLU A CA 1
ATOM 1347 C C . GLU A 1 167 ? 30.289 -7.823 -27.791 1.00 92.94 167 GLU A C 1
ATOM 1349 O O . GLU A 1 167 ? 30.914 -6.763 -27.747 1.00 92.94 167 GLU A O 1
ATOM 1354 N N . TYR A 1 168 ? 29.468 -8.210 -26.812 1.00 93.69 168 TYR A N 1
ATOM 1355 C CA . TYR A 1 168 ? 29.315 -7.508 -25.536 1.00 93.69 168 TYR A CA 1
ATOM 1356 C C . TYR A 1 168 ? 30.015 -8.265 -24.399 1.00 93.69 168 TYR A C 1
ATOM 1358 O O . TYR A 1 168 ? 29.969 -9.494 -24.357 1.00 93.69 168 TYR A O 1
ATOM 1366 N N . ARG A 1 169 ? 30.623 -7.541 -23.448 1.00 92.00 169 ARG A N 1
ATOM 1367 C CA . ARG A 1 169 ? 31.183 -8.109 -22.208 1.00 92.00 169 ARG A CA 1
ATOM 1368 C C . ARG A 1 169 ? 30.860 -7.255 -20.989 1.00 92.00 169 ARG A C 1
ATOM 1370 O O . ARG A 1 169 ? 31.384 -6.153 -20.855 1.00 92.00 169 ARG A O 1
ATOM 1377 N N . HIS A 1 170 ? 30.096 -7.796 -20.040 1.00 90.19 170 HIS A N 1
ATOM 1378 C CA . HIS A 1 170 ? 29.813 -7.074 -18.795 1.00 90.19 170 HIS A CA 1
ATOM 1379 C C . HIS A 1 170 ? 31.008 -7.020 -17.828 1.00 90.19 170 HIS A C 1
ATOM 1381 O O . HIS A 1 170 ? 31.108 -6.100 -17.030 1.00 90.19 170 HIS A O 1
ATOM 1387 N N . ASN A 1 171 ? 31.920 -8.000 -17.880 1.00 87.25 171 ASN A N 1
ATOM 1388 C CA . ASN A 1 171 ? 33.165 -8.088 -17.100 1.00 87.25 171 ASN A CA 1
ATOM 1389 C C . ASN A 1 171 ? 33.075 -7.967 -15.557 1.00 87.25 171 ASN A C 1
ATOM 1391 O O . ASN A 1 171 ? 34.097 -8.165 -14.902 1.00 87.25 171 ASN A O 1
ATOM 1395 N N . CYS A 1 172 ? 31.906 -7.752 -14.945 1.00 89.38 172 CYS A N 1
ATOM 1396 C CA . CYS A 1 172 ? 31.756 -7.362 -13.532 1.00 89.38 172 CYS A CA 1
ATOM 1397 C C . CYS A 1 172 ? 32.496 -8.223 -12.489 1.00 89.38 172 CYS A C 1
ATOM 1399 O O . CYS A 1 172 ? 32.935 -7.698 -11.469 1.00 89.38 172 CYS A O 1
ATOM 1401 N N . GLN A 1 173 ? 32.718 -9.517 -12.738 1.00 82.12 173 GLN A N 1
ATOM 1402 C CA . GLN A 1 173 ? 33.530 -10.363 -11.849 1.00 82.12 173 GLN A CA 1
ATOM 1403 C C . GLN A 1 173 ? 34.982 -9.868 -11.675 1.00 82.12 173 GLN A C 1
ATOM 1405 O O . GLN A 1 173 ? 35.599 -10.138 -10.648 1.00 82.12 173 GLN A O 1
ATOM 1410 N N . TYR A 1 174 ? 35.524 -9.116 -12.639 1.00 76.56 174 TYR A N 1
ATOM 1411 C CA . TYR A 1 174 ? 36.864 -8.527 -12.580 1.00 76.56 174 TYR A CA 1
ATOM 1412 C C . TYR A 1 174 ? 36.918 -7.306 -11.647 1.00 76.56 174 TYR A C 1
ATOM 1414 O O . TYR A 1 174 ? 37.853 -7.175 -10.854 1.00 76.56 174 TYR A O 1
ATOM 1422 N N . THR A 1 175 ? 35.877 -6.461 -11.651 1.00 68.50 175 THR A N 1
ATOM 1423 C CA . THR A 1 175 ? 35.788 -5.288 -10.756 1.00 68.50 175 THR A CA 1
ATOM 1424 C C . THR A 1 175 ? 35.754 -5.713 -9.290 1.00 68.50 175 THR A C 1
ATOM 1426 O O . THR A 1 175 ? 36.337 -5.047 -8.438 1.00 68.50 175 THR A O 1
ATOM 1429 N N . ARG A 1 176 ? 35.176 -6.888 -9.005 1.00 65.81 176 ARG A N 1
ATOM 1430 C CA . ARG A 1 176 ? 35.183 -7.526 -7.683 1.00 65.81 176 ARG A CA 1
ATOM 1431 C C . ARG A 1 176 ? 36.585 -7.913 -7.190 1.00 65.81 176 ARG A C 1
ATOM 1433 O O . ARG A 1 176 ? 36.820 -7.887 -5.986 1.00 65.81 176 ARG A O 1
ATOM 1440 N N . VAL A 1 177 ? 37.509 -8.278 -8.083 1.00 60.56 177 VAL A N 1
ATOM 1441 C CA . VAL A 1 177 ? 38.898 -8.605 -7.706 1.00 60.56 177 VAL A CA 1
ATOM 1442 C C . VAL A 1 177 ? 39.675 -7.325 -7.390 1.00 60.56 177 VAL A C 1
ATOM 1444 O O . VAL A 1 177 ? 40.354 -7.261 -6.371 1.00 60.56 177 VAL A O 1
ATOM 1447 N N . ILE A 1 178 ? 39.524 -6.283 -8.215 1.00 57.72 178 ILE A N 1
ATOM 1448 C CA . ILE A 1 178 ? 40.214 -4.995 -8.026 1.00 57.72 178 ILE A CA 1
ATOM 1449 C C . ILE A 1 178 ? 39.649 -4.206 -6.834 1.00 57.72 178 ILE A C 1
ATOM 1451 O O . ILE A 1 178 ? 40.410 -3.601 -6.083 1.00 57.72 178 ILE A O 1
ATOM 1455 N N . GLY A 1 179 ? 38.332 -4.236 -6.616 1.00 55.47 179 GLY A N 1
ATOM 1456 C CA . GLY A 1 179 ? 37.651 -3.497 -5.545 1.00 55.47 179 GLY A CA 1
ATOM 1457 C C . GLY A 1 179 ? 37.989 -3.945 -4.117 1.00 55.47 179 GLY A C 1
ATOM 1458 O O . GLY A 1 179 ? 37.547 -3.310 -3.162 1.00 55.47 179 GLY A O 1
ATOM 1459 N N . LEU A 1 180 ? 38.764 -5.022 -3.952 1.00 54.94 180 LEU A N 1
ATOM 1460 C CA . LEU A 1 180 ? 39.336 -5.444 -2.667 1.00 54.94 180 LEU A CA 1
ATOM 1461 C C . LEU A 1 180 ? 40.706 -4.797 -2.380 1.00 54.94 180 LEU A C 1
ATOM 1463 O O . LEU A 1 180 ? 41.076 -4.685 -1.215 1.00 54.94 180 LEU A O 1
ATOM 1467 N N . ASP A 1 181 ? 41.428 -4.358 -3.417 1.00 52.31 181 ASP A N 1
ATOM 1468 C CA . ASP A 1 181 ? 42.780 -3.777 -3.333 1.00 52.31 181 ASP A CA 1
ATOM 1469 C C . ASP A 1 181 ? 42.810 -2.254 -3.600 1.00 52.31 181 ASP A C 1
ATOM 1471 O O . ASP A 1 181 ? 43.838 -1.613 -3.378 1.00 52.31 181 ASP A O 1
ATOM 1475 N N . ASP A 1 182 ? 41.705 -1.635 -4.045 1.00 55.34 182 ASP A N 1
ATOM 1476 C CA . ASP A 1 182 ? 41.661 -0.202 -4.409 1.00 55.34 182 ASP A CA 1
ATOM 1477 C C . ASP A 1 182 ? 41.781 0.785 -3.225 1.00 55.34 182 ASP A C 1
ATOM 1479 O O . ASP A 1 182 ? 41.820 2.004 -3.417 1.00 55.34 182 ASP A O 1
ATOM 1483 N N . GLY A 1 183 ? 41.874 0.266 -1.995 1.00 57.66 183 GLY A N 1
ATOM 1484 C CA . GLY A 1 183 ? 42.084 1.032 -0.765 1.00 57.66 183 GLY A CA 1
ATOM 1485 C C . GLY A 1 183 ? 40.884 1.868 -0.310 1.00 57.66 183 GLY A C 1
ATOM 1486 O O . GLY A 1 183 ? 40.970 2.518 0.733 1.00 57.66 183 GLY A O 1
ATOM 1487 N N . ARG A 1 184 ? 39.767 1.855 -1.053 1.00 53.22 184 ARG A N 1
ATOM 1488 C CA . ARG A 1 184 ? 38.529 2.558 -0.684 1.00 53.22 184 ARG A CA 1
ATOM 1489 C C . ARG A 1 184 ? 37.606 1.672 0.152 1.00 53.22 184 ARG A C 1
ATOM 1491 O O . ARG A 1 184 ? 36.964 2.171 1.072 1.00 53.22 184 ARG A O 1
ATOM 1498 N N . SER A 1 185 ? 37.583 0.359 -0.093 1.00 56.12 185 SER A N 1
ATOM 1499 C CA . SER A 1 185 ? 36.705 -0.607 0.594 1.00 56.12 185 SER A CA 1
ATOM 1500 C C . SER A 1 185 ? 37.191 -1.057 1.991 1.00 56.12 185 SER A C 1
ATOM 1502 O O . SER A 1 185 ? 37.112 -2.234 2.354 1.00 56.12 185 SER A O 1
ATOM 1504 N N . ASN A 1 186 ? 37.601 -0.100 2.837 1.00 65.25 186 ASN A N 1
ATOM 1505 C CA . ASN A 1 186 ? 37.940 -0.320 4.260 1.00 65.25 186 ASN A CA 1
ATOM 1506 C C . ASN A 1 186 ? 36.746 -0.781 5.133 1.00 65.25 186 ASN A C 1
ATOM 1508 O O . ASN A 1 186 ? 36.885 -0.957 6.342 1.00 65.25 186 ASN A O 1
ATOM 1512 N N . TYR A 1 187 ? 35.571 -0.978 4.535 1.00 74.88 187 TYR A N 1
ATOM 1513 C CA . TYR A 1 187 ? 34.378 -1.521 5.172 1.00 74.88 187 TYR A CA 1
ATOM 1514 C C . TYR A 1 187 ? 34.603 -2.955 5.678 1.00 74.88 187 TYR A C 1
ATOM 1516 O O . TYR A 1 187 ? 35.097 -3.814 4.946 1.00 74.88 187 TYR A O 1
ATOM 1524 N N . ASN A 1 188 ? 34.176 -3.250 6.910 1.00 81.19 188 ASN A N 1
ATOM 1525 C CA . ASN A 1 188 ? 34.242 -4.600 7.500 1.00 81.19 188 ASN A CA 1
ATOM 1526 C C . ASN A 1 188 ? 33.109 -5.536 7.023 1.00 81.19 188 ASN A C 1
ATOM 1528 O O . ASN A 1 188 ? 33.026 -6.688 7.449 1.00 81.19 188 ASN A O 1
ATOM 1532 N N . PHE A 1 189 ? 32.254 -5.043 6.126 1.00 83.69 189 PHE A N 1
ATOM 1533 C CA . PHE A 1 189 ? 31.093 -5.721 5.560 1.00 83.69 189 PHE A CA 1
ATOM 1534 C C . PHE A 1 189 ? 31.253 -5.992 4.054 1.00 83.69 189 PHE A C 1
ATOM 1536 O O . PHE A 1 189 ? 32.091 -5.390 3.379 1.00 83.69 189 PHE A O 1
ATOM 1543 N N . ASP A 1 190 ? 30.474 -6.939 3.535 1.00 85.69 190 ASP A N 1
ATOM 1544 C CA . ASP A 1 190 ? 30.414 -7.268 2.113 1.00 85.69 190 ASP A CA 1
ATOM 1545 C C . ASP A 1 190 ? 29.483 -6.309 1.361 1.00 85.69 190 ASP A C 1
ATOM 1547 O O . ASP A 1 190 ? 28.323 -6.137 1.724 1.00 85.69 190 ASP A O 1
ATOM 1551 N N . THR A 1 191 ? 29.990 -5.735 0.273 1.00 88.44 191 THR A N 1
ATOM 1552 C CA . THR A 1 191 ? 29.255 -4.854 -0.647 1.00 88.44 191 THR A CA 1
ATOM 1553 C C . THR A 1 191 ? 29.148 -5.460 -2.051 1.00 88.44 191 THR A C 1
ATOM 1555 O O . THR A 1 191 ? 28.978 -4.722 -3.020 1.00 88.44 191 THR A O 1
ATOM 1558 N N . THR A 1 192 ? 29.318 -6.783 -2.202 1.00 90.25 192 THR A N 1
ATOM 1559 C CA . THR A 1 192 ? 29.261 -7.439 -3.519 1.00 90.25 192 THR A CA 1
ATOM 1560 C C . THR A 1 192 ? 27.887 -7.221 -4.160 1.00 90.25 192 THR A C 1
ATOM 1562 O O . THR A 1 192 ? 26.845 -7.528 -3.572 1.00 90.25 192 THR A O 1
ATOM 1565 N N . THR A 1 193 ? 27.879 -6.701 -5.387 1.00 92.81 193 THR A N 1
ATOM 1566 C CA . THR A 1 193 ? 26.639 -6.438 -6.125 1.00 92.81 193 THR A CA 1
ATOM 1567 C C . THR A 1 193 ? 26.102 -7.700 -6.798 1.00 92.81 193 THR A C 1
ATOM 1569 O O . THR A 1 193 ? 26.856 -8.626 -7.111 1.00 92.81 193 THR A O 1
ATOM 1572 N N . VAL A 1 194 ? 24.799 -7.740 -7.094 1.00 93.56 194 VAL A N 1
ATOM 1573 C CA . VAL A 1 194 ? 24.225 -8.831 -7.898 1.00 93.56 194 VAL A CA 1
ATOM 1574 C C . VAL A 1 194 ? 24.849 -8.887 -9.308 1.00 93.56 194 VAL A C 1
ATOM 1576 O O . VAL A 1 194 ? 25.098 -9.968 -9.838 1.00 93.56 194 VAL A O 1
ATOM 1579 N N . GLN A 1 195 ? 25.239 -7.741 -9.874 1.00 93.62 195 GLN A N 1
ATOM 1580 C CA . GLN A 1 195 ? 25.975 -7.654 -11.141 1.00 93.62 195 GLN A CA 1
ATOM 1581 C C . GLN A 1 195 ? 27.352 -8.349 -11.078 1.00 93.62 195 GLN A C 1
ATOM 1583 O O . GLN A 1 195 ? 27.772 -8.985 -12.044 1.00 93.62 195 GLN A O 1
ATOM 1588 N N . GLN A 1 196 ? 28.052 -8.276 -9.939 1.00 91.50 196 GLN A N 1
ATOM 1589 C CA . GLN A 1 196 ? 29.363 -8.907 -9.711 1.00 91.50 196 GLN A CA 1
ATOM 1590 C C . GLN A 1 196 ? 29.313 -10.427 -9.491 1.00 91.50 196 GLN A C 1
ATOM 1592 O O . GLN A 1 196 ? 30.374 -11.062 -9.470 1.00 91.50 196 GLN A O 1
ATOM 1597 N N . ILE A 1 197 ? 28.125 -11.020 -9.322 1.00 89.44 197 ILE A N 1
ATOM 1598 C CA . ILE A 1 197 ? 27.954 -12.481 -9.212 1.00 89.44 197 ILE A CA 1
ATOM 1599 C C . ILE A 1 197 ? 27.441 -13.133 -10.499 1.00 89.44 197 ILE A C 1
ATOM 1601 O O . ILE A 1 197 ? 27.528 -14.354 -10.614 1.00 89.44 197 ILE A O 1
ATOM 1605 N N . LEU A 1 198 ? 26.995 -12.346 -11.487 1.00 89.56 198 LEU A N 1
ATOM 1606 C CA . LEU A 1 198 ? 26.779 -12.835 -12.851 1.00 89.56 198 LEU A CA 1
ATOM 1607 C C . LEU A 1 198 ? 28.099 -13.360 -13.432 1.00 89.56 198 LEU A C 1
ATOM 1609 O O . LEU A 1 198 ? 29.150 -12.736 -13.261 1.00 89.56 198 LEU A O 1
ATOM 1613 N N . ALA A 1 199 ? 28.053 -14.495 -14.124 1.00 80.12 199 ALA A N 1
ATOM 1614 C CA . ALA A 1 199 ? 29.230 -15.075 -14.755 1.00 80.12 199 ALA A CA 1
ATOM 1615 C C . ALA A 1 199 ? 29.544 -14.412 -16.101 1.00 80.12 199 ALA A C 1
ATOM 1617 O O . ALA A 1 199 ? 28.653 -14.228 -16.927 1.00 80.12 199 ALA A O 1
ATOM 1618 N N . GLN A 1 200 ? 30.828 -14.114 -16.342 1.00 69.81 200 GLN A N 1
ATOM 1619 C CA . GLN A 1 200 ? 31.277 -13.475 -17.589 1.00 69.81 200 GLN A CA 1
ATOM 1620 C C . GLN A 1 200 ? 30.997 -14.319 -18.844 1.00 69.81 200 GLN A C 1
ATOM 1622 O O . GLN A 1 200 ? 30.855 -13.758 -19.929 1.00 69.81 200 GLN A O 1
ATOM 1627 N N . ALA A 1 201 ? 30.942 -15.648 -18.703 1.00 53.88 201 ALA A N 1
ATOM 1628 C CA . ALA A 1 201 ? 30.720 -16.582 -19.803 1.00 53.88 201 ALA A CA 1
ATOM 1629 C C . ALA A 1 201 ? 29.244 -16.987 -19.967 1.00 53.88 201 ALA A C 1
ATOM 1631 O O . ALA A 1 201 ? 28.788 -17.145 -21.092 1.00 53.88 201 ALA A O 1
ATOM 1632 N N . ASP A 1 202 ? 28.475 -17.127 -18.885 1.00 52.88 202 ASP A N 1
ATOM 1633 C CA . ASP A 1 202 ? 27.194 -17.860 -18.921 1.00 52.88 202 ASP A CA 1
ATOM 1634 C C . ASP A 1 202 ? 25.955 -17.001 -19.245 1.00 52.88 202 ASP A C 1
ATOM 1636 O O . ASP A 1 202 ? 24.827 -17.491 -19.214 1.00 52.88 202 ASP A O 1
ATOM 1640 N N . LEU A 1 203 ? 26.157 -15.731 -19.622 1.00 63.06 203 LEU A N 1
ATOM 1641 C CA . LEU A 1 203 ? 25.185 -14.983 -20.437 1.00 63.06 203 LEU A CA 1
ATOM 1642 C C . LEU A 1 203 ? 25.269 -15.360 -21.931 1.00 63.06 203 LEU A C 1
ATOM 1644 O O . LEU A 1 203 ? 24.458 -14.883 -22.725 1.00 63.06 203 LEU A O 1
ATOM 1648 N N . LEU A 1 204 ? 26.227 -16.206 -22.333 1.00 57.09 204 LEU A N 1
ATOM 1649 C CA . LEU A 1 204 ? 26.242 -16.814 -23.659 1.00 57.09 204 LEU A CA 1
ATOM 1650 C C . LEU A 1 204 ? 25.158 -17.891 -23.743 1.00 57.09 204 LEU A C 1
ATOM 1652 O O . LEU A 1 204 ? 25.280 -18.994 -23.218 1.00 57.09 204 LEU A O 1
ATOM 1656 N N . PHE A 1 205 ? 24.097 -17.546 -24.460 1.00 62.12 205 PHE A N 1
ATOM 1657 C CA . PHE A 1 205 ? 23.123 -18.472 -25.019 1.00 62.12 205 PHE A CA 1
ATOM 1658 C C . PHE A 1 205 ? 23.868 -19.579 -25.790 1.00 62.12 205 PHE A C 1
ATOM 1660 O O . PHE A 1 205 ? 24.577 -19.274 -26.753 1.00 62.12 205 PHE A O 1
ATOM 1667 N N . ASP A 1 206 ? 23.724 -20.844 -25.377 1.00 56.41 206 ASP A N 1
ATOM 1668 C CA . ASP A 1 206 ? 24.342 -21.995 -26.054 1.00 56.41 206 ASP A CA 1
ATOM 1669 C C . ASP A 1 206 ? 23.823 -22.083 -27.497 1.00 56.41 206 ASP A C 1
ATOM 1671 O O . ASP A 1 206 ? 22.715 -22.550 -27.767 1.00 56.41 206 ASP A O 1
ATOM 1675 N N . SER A 1 207 ? 24.632 -21.615 -28.447 1.00 46.75 207 SER A N 1
ATOM 1676 C CA . SER A 1 207 ? 24.213 -21.252 -29.810 1.00 46.75 207 SER A CA 1
ATOM 1677 C C . SER A 1 207 ? 23.886 -22.433 -30.739 1.00 46.75 207 SER A C 1
ATOM 1679 O O . SER A 1 207 ? 23.785 -22.263 -31.954 1.00 46.75 207 SER A O 1
ATOM 1681 N N . GLY A 1 208 ? 23.701 -23.627 -30.172 1.00 51.34 208 GLY A N 1
ATOM 1682 C CA . GLY A 1 208 ? 23.329 -24.861 -30.864 1.00 51.34 208 GLY A CA 1
ATOM 1683 C C . GLY A 1 208 ? 22.162 -25.636 -30.238 1.00 51.34 208 GLY A C 1
ATOM 1684 O O . GLY A 1 208 ? 21.880 -26.732 -30.716 1.00 51.34 208 GLY A O 1
ATOM 1685 N N . GLY A 1 209 ? 21.495 -25.116 -29.196 1.00 51.66 209 GLY A N 1
ATOM 1686 C CA . GLY A 1 209 ? 20.389 -25.807 -28.517 1.00 51.66 209 GLY A CA 1
ATOM 1687 C C . GLY A 1 209 ? 19.178 -24.910 -28.264 1.00 51.66 209 GLY A C 1
ATOM 1688 O O . GLY A 1 209 ? 19.213 -24.088 -27.358 1.00 51.66 209 GLY A O 1
ATOM 1689 N N . GLU A 1 210 ? 18.115 -25.096 -29.056 1.00 55.69 210 GLU A N 1
ATOM 1690 C CA . GLU A 1 210 ? 16.731 -24.650 -28.766 1.00 55.69 210 GLU A CA 1
ATOM 1691 C C . GLU A 1 210 ? 16.577 -23.165 -28.346 1.00 55.69 210 GLU A C 1
ATOM 1693 O O . GLU A 1 210 ? 15.706 -22.801 -27.559 1.00 55.69 210 GLU A O 1
ATOM 1698 N N . GLY A 1 211 ? 17.438 -22.291 -28.884 1.00 53.31 211 GLY A N 1
ATOM 1699 C CA . GLY A 1 211 ? 17.503 -20.868 -28.535 1.00 53.31 211 GLY A CA 1
ATOM 1700 C C . GLY A 1 211 ? 16.268 -20.048 -28.937 1.00 53.31 211 GLY A C 1
ATOM 1701 O O . GLY A 1 211 ? 15.529 -20.430 -29.840 1.00 53.31 211 GLY A O 1
ATOM 1702 N N . LEU A 1 212 ? 16.097 -18.897 -28.265 1.00 63.72 212 LEU A N 1
ATOM 1703 C CA . LEU A 1 212 ? 14.945 -17.976 -28.307 1.00 63.72 212 LEU A CA 1
ATOM 1704 C C . LEU A 1 212 ? 14.276 -17.890 -29.698 1.00 63.72 212 LEU A C 1
ATOM 1706 O O . LEU A 1 212 ? 14.750 -17.129 -30.545 1.00 63.72 212 LEU A O 1
ATOM 1710 N N . PRO A 1 213 ? 13.147 -18.588 -29.939 1.00 57.78 213 PRO A N 1
ATOM 1711 C CA . PRO A 1 213 ? 12.544 -18.640 -31.274 1.00 57.78 213 PRO A CA 1
ATOM 1712 C C . PRO A 1 213 ? 11.954 -17.307 -31.763 1.00 57.78 213 PRO A C 1
ATOM 1714 O O . PRO A 1 213 ? 11.687 -17.160 -32.953 1.00 57.78 213 PRO A O 1
ATOM 1717 N N . THR A 1 214 ? 11.717 -16.349 -30.860 1.00 68.38 214 THR A N 1
ATOM 1718 C CA . THR A 1 214 ? 10.892 -15.156 -31.117 1.00 68.38 214 THR A CA 1
ATOM 1719 C C . THR A 1 214 ? 11.672 -13.863 -31.378 1.00 68.38 214 THR A C 1
ATOM 1721 O O . THR A 1 214 ? 11.130 -12.954 -32.005 1.00 68.38 214 THR A O 1
ATOM 1724 N N . VAL A 1 215 ? 12.932 -13.739 -30.937 1.00 82.25 215 VAL A N 1
ATOM 1725 C CA . VAL A 1 215 ? 13.662 -12.453 -30.983 1.00 82.25 215 VAL A CA 1
ATOM 1726 C C . VAL A 1 215 ? 14.701 -12.423 -32.104 1.00 82.25 215 VAL A C 1
ATOM 1728 O O . VAL A 1 215 ? 15.852 -12.828 -31.947 1.00 82.25 215 VAL A O 1
ATOM 1731 N N . THR A 1 216 ? 14.281 -11.910 -33.259 1.00 87.75 216 THR A N 1
ATOM 1732 C CA . THR A 1 216 ? 15.094 -11.820 -34.482 1.00 87.75 216 THR A CA 1
ATOM 1733 C C . THR A 1 216 ? 15.993 -10.574 -34.528 1.00 87.75 216 THR A C 1
ATOM 1735 O O . THR A 1 216 ? 15.786 -9.592 -33.806 1.00 87.75 216 THR A O 1
ATOM 1738 N N . LYS A 1 217 ? 16.961 -10.557 -35.463 1.00 91.00 217 LYS A N 1
ATOM 1739 C CA . LYS A 1 217 ? 17.746 -9.350 -35.805 1.00 91.00 217 LYS A CA 1
ATOM 1740 C C . LYS A 1 217 ? 16.862 -8.190 -36.280 1.00 91.00 217 LYS A C 1
ATOM 1742 O O . LYS A 1 217 ? 17.285 -7.032 -36.262 1.00 91.00 217 LYS A O 1
ATOM 1747 N N . GLU A 1 218 ? 15.667 -8.486 -36.775 1.00 90.50 218 GLU A N 1
ATOM 1748 C CA . GLU A 1 218 ? 14.697 -7.536 -37.315 1.00 90.50 218 GLU A CA 1
ATOM 1749 C C . GLU A 1 218 ? 13.961 -6.847 -36.166 1.00 90.50 218 GLU A C 1
ATOM 1751 O O . GLU A 1 218 ? 13.941 -5.616 -36.123 1.00 90.50 218 GLU A O 1
ATOM 1756 N N . VAL A 1 219 ? 13.483 -7.628 -35.189 1.00 88.56 219 VAL A N 1
ATOM 1757 C CA . VAL A 1 219 ? 12.875 -7.138 -33.942 1.00 88.56 219 VAL A CA 1
ATOM 1758 C C . VAL A 1 219 ? 13.853 -6.244 -33.179 1.00 88.56 219 VAL A C 1
ATOM 1760 O O . VAL A 1 219 ? 13.560 -5.068 -32.960 1.00 88.56 219 VAL A O 1
ATOM 1763 N N . VAL A 1 220 ? 15.056 -6.738 -32.859 1.00 91.75 220 VAL A N 1
ATOM 1764 C CA . VAL A 1 220 ? 16.057 -5.941 -32.120 1.00 91.75 220 VAL A CA 1
ATOM 1765 C C . VAL A 1 220 ? 16.527 -4.732 -32.934 1.00 91.75 220 VAL A C 1
ATOM 1767 O O . VAL A 1 220 ? 16.748 -3.665 -32.372 1.00 91.75 220 VAL A O 1
ATOM 1770 N N . GLY A 1 221 ? 16.614 -4.838 -34.265 1.00 93.75 221 GLY A N 1
ATOM 1771 C CA . GLY A 1 221 ? 16.941 -3.701 -35.132 1.00 93.75 221 GLY A CA 1
ATOM 1772 C C . GLY A 1 221 ? 15.855 -2.617 -35.154 1.00 93.75 221 GLY A C 1
ATOM 1773 O O . GLY A 1 221 ? 16.163 -1.436 -35.316 1.00 93.75 221 GLY A O 1
ATOM 1774 N N . SER A 1 222 ? 14.588 -2.989 -34.969 1.00 90.00 222 SER A N 1
ATOM 1775 C CA . SER A 1 222 ? 13.488 -2.036 -34.802 1.00 90.00 222 SER A CA 1
ATOM 1776 C C . SER A 1 222 ? 13.552 -1.358 -33.428 1.00 90.00 222 SER A C 1
ATOM 1778 O O . SER A 1 222 ? 13.606 -0.129 -33.347 1.00 90.00 222 SER A O 1
ATOM 1780 N N . LEU A 1 223 ? 13.679 -2.151 -32.357 1.00 91.00 223 LEU A N 1
ATOM 1781 C CA . LEU A 1 223 ? 13.787 -1.664 -30.976 1.00 91.00 223 LEU A CA 1
ATOM 1782 C C . LEU A 1 223 ? 14.999 -0.741 -30.782 1.00 91.00 223 LEU A C 1
ATOM 1784 O O . LEU A 1 223 ? 14.853 0.353 -30.247 1.00 91.00 223 LEU A O 1
ATOM 1788 N N . CYS A 1 224 ? 16.171 -1.106 -31.311 1.00 95.12 224 CYS A N 1
ATOM 1789 C CA . CYS A 1 224 ? 17.362 -0.256 -31.291 1.00 95.12 224 CYS A CA 1
ATOM 1790 C C . CYS A 1 224 ? 17.136 1.111 -31.955 1.00 95.12 224 CYS A C 1
ATOM 1792 O O . CYS A 1 224 ? 17.646 2.115 -31.457 1.00 95.12 224 CYS A O 1
ATOM 1794 N N . ARG A 1 225 ? 16.361 1.188 -33.049 1.00 93.50 225 ARG A N 1
ATOM 1795 C CA . ARG A 1 225 ? 16.019 2.475 -33.682 1.00 93.50 225 ARG A CA 1
ATOM 1796 C C . ARG A 1 225 ? 15.098 3.313 -32.796 1.00 93.50 225 ARG A C 1
ATOM 1798 O O . ARG A 1 225 ? 15.377 4.496 -32.613 1.00 93.50 225 ARG A O 1
ATOM 1805 N N . GLY A 1 226 ? 14.072 2.709 -32.194 1.00 89.12 226 GLY A N 1
ATOM 1806 C CA . GLY A 1 226 ? 13.218 3.382 -31.207 1.00 89.12 226 GLY A CA 1
ATOM 1807 C C . GLY A 1 226 ? 14.024 3.907 -30.013 1.00 89.12 226 GLY A C 1
ATOM 1808 O O . GLY A 1 226 ? 13.981 5.096 -29.701 1.00 89.12 226 GLY A O 1
ATOM 1809 N N . CYS A 1 227 ? 14.843 3.050 -29.404 1.00 91.31 227 CYS A N 1
ATOM 1810 C CA . CYS A 1 227 ? 15.713 3.400 -28.283 1.00 91.31 227 CYS A CA 1
ATOM 1811 C C . CYS A 1 227 ? 16.682 4.542 -28.581 1.00 91.31 227 CYS A C 1
ATOM 1813 O O . CYS A 1 227 ? 16.862 5.415 -27.736 1.00 91.31 227 CYS A O 1
ATOM 1815 N N . LEU A 1 228 ? 17.284 4.575 -29.772 1.00 92.81 228 LEU A N 1
ATOM 1816 C CA . LEU A 1 228 ? 18.167 5.674 -30.161 1.00 92.81 228 LEU A CA 1
ATOM 1817 C C . LEU A 1 228 ? 17.407 6.997 -30.290 1.00 92.81 228 LEU A C 1
ATOM 1819 O O . LEU A 1 228 ? 17.891 8.015 -29.804 1.00 92.81 228 LEU A O 1
ATOM 1823 N N . VAL A 1 229 ? 16.190 6.982 -30.844 1.00 90.38 229 VAL A N 1
ATOM 1824 C CA . VAL A 1 229 ? 15.329 8.175 -30.900 1.00 90.38 229 VAL A CA 1
ATOM 1825 C C . VAL A 1 229 ? 14.955 8.657 -29.493 1.00 90.38 229 VAL A C 1
ATOM 1827 O O . VAL A 1 229 ? 15.060 9.854 -29.224 1.00 90.38 229 VAL A O 1
ATOM 1830 N N . HIS A 1 230 ? 14.587 7.759 -28.573 1.00 85.88 230 HIS A N 1
ATOM 1831 C CA . HIS A 1 230 ? 14.318 8.127 -27.177 1.00 85.88 230 HIS A CA 1
ATOM 1832 C C . HIS A 1 230 ? 15.569 8.662 -26.460 1.00 85.88 230 HIS A C 1
ATOM 1834 O O . HIS A 1 230 ? 15.499 9.696 -25.794 1.00 85.88 230 HIS A O 1
ATOM 1840 N N . TYR A 1 231 ? 16.726 8.018 -26.631 1.00 88.94 231 TYR A N 1
ATOM 1841 C CA . TYR A 1 231 ? 17.985 8.431 -26.010 1.00 88.94 231 TYR A CA 1
ATOM 1842 C C . TYR A 1 231 ? 18.469 9.798 -26.516 1.00 88.94 231 TYR A C 1
ATOM 1844 O O . TYR A 1 231 ? 18.735 10.692 -25.710 1.00 88.94 231 TYR A O 1
ATOM 1852 N N . ASP A 1 232 ? 18.502 10.009 -27.833 1.00 89.19 232 ASP A N 1
ATOM 1853 C CA . ASP A 1 232 ? 18.955 11.267 -28.437 1.00 89.19 232 ASP A CA 1
ATOM 1854 C C . ASP A 1 232 ? 17.919 12.402 -28.271 1.00 89.19 232 ASP A C 1
ATOM 1856 O O . ASP A 1 232 ? 18.260 13.587 -28.339 1.00 89.19 232 ASP A O 1
ATOM 1860 N N . ALA A 1 233 ? 16.657 12.070 -27.967 1.00 85.06 233 ALA A N 1
ATOM 1861 C CA . ALA A 1 233 ? 15.689 13.024 -27.427 1.00 85.06 233 ALA A CA 1
ATOM 1862 C C . ALA A 1 233 ? 15.956 13.361 -25.945 1.00 85.06 233 ALA A C 1
ATOM 1864 O O . ALA A 1 233 ? 15.852 14.532 -25.575 1.00 85.06 233 ALA A O 1
ATOM 1865 N N . SER A 1 234 ? 16.334 12.380 -25.113 1.00 81.69 234 SER A N 1
ATOM 1866 C CA . SER A 1 234 ? 16.629 12.572 -23.680 1.00 81.69 234 SER A CA 1
ATOM 1867 C C . SER A 1 234 ? 17.903 13.384 -23.417 1.00 81.69 234 SER A C 1
ATOM 1869 O O . SER A 1 234 ? 17.966 14.109 -22.429 1.00 81.69 234 SER A O 1
ATOM 1871 N N . LYS A 1 235 ? 18.878 13.355 -24.341 1.00 80.25 235 LYS A N 1
ATOM 1872 C CA . LYS A 1 235 ? 20.076 14.217 -24.299 1.00 80.25 235 LYS A CA 1
ATOM 1873 C C . LYS A 1 235 ? 19.774 15.718 -24.437 1.00 80.25 235 LYS A C 1
ATOM 1875 O O . LYS A 1 235 ? 20.672 16.535 -24.246 1.00 80.25 235 LYS A O 1
ATOM 1880 N N . ARG A 1 236 ? 18.547 16.120 -24.793 1.00 76.62 236 ARG A N 1
ATOM 1881 C CA . ARG A 1 236 ? 18.173 17.542 -24.888 1.00 76.62 236 ARG A CA 1
ATOM 1882 C C . ARG A 1 236 ? 17.855 18.074 -23.487 1.00 76.62 236 ARG A C 1
ATOM 1884 O O . ARG A 1 236 ? 17.009 17.477 -22.825 1.00 76.62 236 ARG A O 1
ATOM 1891 N N . PRO A 1 237 ? 18.451 19.197 -23.041 1.00 64.81 237 PRO A N 1
ATOM 1892 C CA . PRO A 1 237 ? 18.257 19.690 -21.682 1.00 64.81 237 PRO A CA 1
ATOM 1893 C C . PRO A 1 237 ? 16.788 20.054 -21.432 1.00 64.81 237 PRO A C 1
ATOM 1895 O O . PRO A 1 237 ? 16.278 21.054 -21.938 1.00 64.81 237 PRO A O 1
ATOM 1898 N N . ARG A 1 238 ? 16.116 19.221 -20.634 1.00 64.88 238 ARG A N 1
ATOM 1899 C CA . ARG A 1 238 ? 14.815 19.489 -20.012 1.00 64.88 238 ARG A CA 1
ATOM 1900 C C . ARG A 1 238 ? 15.002 19.465 -18.493 1.00 64.88 238 ARG A C 1
ATOM 1902 O O . ARG A 1 238 ? 15.773 18.623 -18.030 1.00 64.88 238 ARG A O 1
ATOM 1909 N N . PRO A 1 239 ? 14.294 20.305 -17.716 1.00 58.22 239 PRO A N 1
ATOM 1910 C CA . PRO A 1 239 ? 14.374 20.282 -16.250 1.00 58.22 239 PRO A CA 1
ATOM 1911 C C . PRO A 1 239 ? 14.075 18.903 -15.636 1.00 58.22 239 PRO A C 1
ATOM 1913 O O . PRO A 1 239 ? 14.594 18.569 -14.577 1.00 58.22 239 PRO A O 1
ATOM 1916 N N . ASP A 1 240 ? 13.285 18.088 -16.337 1.00 54.53 240 ASP A N 1
ATOM 1917 C CA . ASP A 1 240 ? 12.725 16.814 -15.868 1.00 54.53 240 ASP A CA 1
ATOM 1918 C C . ASP A 1 240 ? 13.497 15.576 -16.391 1.00 54.53 240 ASP A C 1
ATOM 1920 O O . ASP A 1 240 ? 13.083 14.434 -16.184 1.00 54.53 240 ASP A O 1
ATOM 1924 N N . ALA A 1 241 ? 14.616 15.770 -17.105 1.00 54.09 241 ALA A N 1
ATOM 1925 C CA . ALA A 1 241 ? 15.291 14.706 -17.863 1.00 54.09 241 ALA A CA 1
ATOM 1926 C C . ALA A 1 241 ? 15.947 13.602 -17.004 1.00 54.09 241 ALA A C 1
ATOM 1928 O O . ALA A 1 241 ? 16.113 12.477 -17.482 1.00 54.09 241 ALA A O 1
ATOM 1929 N N . ASN A 1 242 ? 16.304 13.901 -15.749 1.00 53.66 242 ASN A N 1
ATOM 1930 C CA . ASN A 1 242 ? 17.173 13.058 -14.911 1.00 53.66 242 ASN A CA 1
ATOM 1931 C C . ASN A 1 242 ? 16.602 11.669 -14.569 1.00 53.66 242 ASN A C 1
ATOM 1933 O O . ASN A 1 242 ? 17.366 10.771 -14.218 1.00 53.66 242 ASN A O 1
ATOM 1937 N N . MET A 1 243 ? 15.282 11.478 -14.659 1.00 48.31 243 MET A N 1
ATOM 1938 C CA . MET A 1 243 ? 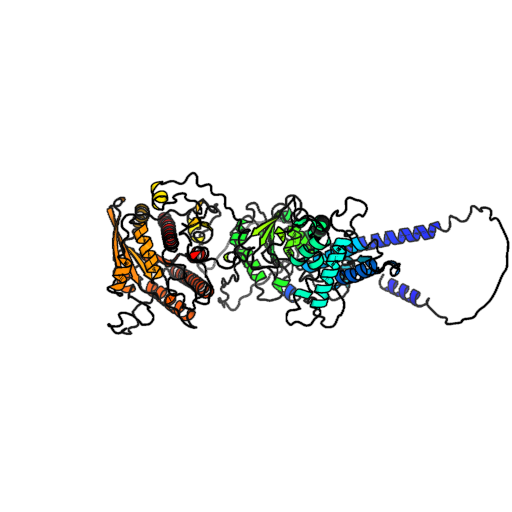14.650 10.168 -14.459 1.00 48.31 243 MET A CA 1
ATOM 1939 C C . MET A 1 243 ? 14.647 9.339 -15.755 1.00 48.31 243 MET A C 1
ATOM 1941 O O . MET A 1 243 ? 15.074 8.187 -15.758 1.00 48.31 243 MET A O 1
ATOM 1945 N N . TYR A 1 244 ? 14.240 9.941 -16.876 1.00 49.41 244 TYR A N 1
ATOM 1946 C CA . TYR A 1 244 ? 14.051 9.237 -18.151 1.00 49.41 244 TYR A CA 1
ATOM 1947 C C . TYR A 1 244 ? 15.355 8.746 -18.800 1.00 49.41 244 TYR A C 1
ATOM 1949 O O . TYR A 1 244 ? 15.346 7.720 -19.476 1.00 49.41 244 TYR A O 1
ATOM 1957 N N . SER A 1 245 ? 16.490 9.421 -18.588 1.00 53.88 245 SER A N 1
ATOM 1958 C CA . SER A 1 245 ? 17.786 8.974 -19.132 1.00 53.88 245 SER A CA 1
ATOM 1959 C C . SER A 1 245 ? 18.270 7.640 -18.534 1.00 53.88 245 SER A C 1
ATOM 1961 O O . SER A 1 245 ? 18.997 6.885 -19.187 1.00 53.88 245 SER A O 1
ATOM 1963 N N . ARG A 1 246 ? 17.840 7.321 -17.304 1.00 61.50 246 ARG A N 1
ATOM 1964 C CA . ARG A 1 246 ? 18.263 6.135 -16.539 1.00 61.50 246 ARG A CA 1
ATOM 1965 C C . ARG A 1 246 ? 17.527 4.852 -16.962 1.00 61.50 246 ARG A C 1
ATOM 1967 O O . ARG A 1 246 ? 18.076 3.764 -16.811 1.00 61.50 246 ARG A O 1
ATOM 1974 N N . MET A 1 247 ? 16.347 4.982 -17.572 1.00 72.00 247 MET A N 1
ATOM 1975 C CA . MET A 1 247 ? 15.443 3.891 -17.993 1.00 72.00 247 MET A CA 1
ATOM 1976 C C . MET A 1 247 ? 15.652 3.436 -19.454 1.00 72.00 247 MET A C 1
ATOM 1978 O O . MET A 1 247 ? 14.834 2.742 -20.048 1.00 72.00 247 MET A O 1
ATOM 1982 N N . THR A 1 248 ? 16.789 3.787 -20.056 1.00 81.50 248 THR A N 1
ATOM 1983 C CA . THR A 1 248 ? 17.146 3.495 -21.462 1.00 81.50 248 THR A CA 1
ATOM 1984 C C . THR A 1 248 ? 17.188 2.007 -21.836 1.00 81.50 248 THR A C 1
ATOM 1986 O O . THR A 1 248 ? 17.074 1.669 -23.009 1.00 81.50 248 THR A O 1
ATOM 1989 N N . HIS A 1 249 ? 17.286 1.110 -20.856 1.00 81.38 249 HIS A N 1
ATOM 1990 C CA . HIS A 1 249 ? 17.201 -0.339 -21.053 1.00 81.38 249 HIS A CA 1
ATOM 1991 C C . HIS A 1 249 ? 15.757 -0.847 -21.232 1.00 81.38 249 HIS A C 1
ATOM 1993 O O . HIS A 1 249 ? 15.552 -1.908 -21.826 1.00 81.38 249 HIS A O 1
ATOM 1999 N N . GLU A 1 250 ? 14.751 -0.107 -20.750 1.00 84.12 250 GLU A N 1
ATOM 2000 C CA . GLU A 1 250 ? 13.341 -0.508 -20.827 1.00 84.12 250 GLU A CA 1
ATOM 2001 C C . GLU A 1 250 ? 12.868 -0.552 -22.281 1.00 84.12 250 GLU A C 1
ATOM 2003 O O . GLU A 1 250 ? 12.268 -1.535 -22.691 1.00 84.12 250 GLU A O 1
ATOM 2008 N N . CYS A 1 251 ? 13.245 0.413 -23.125 1.00 85.50 251 CYS A N 1
ATOM 2009 C CA . CYS A 1 251 ? 12.841 0.408 -24.538 1.00 85.50 251 CYS A CA 1
ATOM 2010 C C . CYS A 1 251 ? 13.377 -0.793 -25.354 1.00 85.50 251 CYS A C 1
ATOM 2012 O O . CYS A 1 251 ? 12.866 -1.044 -26.445 1.00 85.50 251 CYS A O 1
ATOM 2014 N N . LEU A 1 252 ? 14.381 -1.532 -24.849 1.00 89.44 252 LEU A N 1
ATOM 2015 C CA . LEU A 1 252 ? 14.855 -2.790 -25.443 1.00 89.44 252 LEU A CA 1
ATOM 2016 C C . LEU A 1 252 ? 14.164 -4.022 -24.851 1.00 89.44 252 LEU A C 1
ATOM 2018 O O . LEU A 1 252 ? 13.801 -4.920 -25.602 1.00 89.44 252 LEU A O 1
ATOM 2022 N N . LEU A 1 253 ? 14.023 -4.102 -23.525 1.00 89.00 253 LEU A N 1
ATOM 2023 C CA . LEU A 1 253 ? 13.524 -5.309 -22.849 1.00 89.00 253 LEU A CA 1
ATOM 2024 C C . LEU A 1 253 ? 12.009 -5.294 -22.615 1.00 89.00 253 LEU A C 1
ATOM 2026 O O . LEU A 1 253 ? 11.356 -6.331 -22.714 1.00 89.00 253 LEU A O 1
ATOM 2030 N N . TYR A 1 254 ? 11.463 -4.124 -22.306 1.00 85.44 254 TYR A N 1
ATOM 2031 C CA . TYR A 1 254 ? 10.089 -3.887 -21.877 1.00 85.44 254 TYR A CA 1
ATOM 2032 C C . TYR A 1 254 ? 9.521 -2.630 -22.579 1.00 85.44 254 TYR A C 1
ATOM 2034 O O . TYR A 1 254 ? 9.263 -1.609 -21.937 1.00 85.44 254 TYR A O 1
ATOM 2042 N N . PRO A 1 255 ? 9.411 -2.643 -23.924 1.00 80.44 255 PRO A N 1
ATOM 2043 C CA . PRO A 1 255 ? 8.950 -1.486 -24.686 1.00 80.44 255 PRO A CA 1
ATOM 2044 C C . PRO A 1 255 ? 7.506 -1.116 -24.317 1.00 80.44 255 PRO A C 1
ATOM 2046 O O . PRO A 1 255 ? 6.618 -1.965 -24.333 1.00 80.44 255 PRO A O 1
ATOM 2049 N N . GLY A 1 256 ? 7.266 0.168 -24.033 1.00 75.75 256 GLY A N 1
ATOM 2050 C CA . GLY A 1 256 ? 5.921 0.690 -23.767 1.00 75.75 256 GLY A CA 1
ATOM 2051 C C . GLY A 1 256 ? 4.955 0.496 -24.944 1.00 75.75 256 GLY A C 1
ATOM 2052 O O . GLY A 1 256 ? 5.383 0.311 -26.083 1.00 75.75 256 GLY A O 1
ATOM 2053 N N . VAL A 1 257 ? 3.648 0.567 -24.664 1.00 70.50 257 VAL A N 1
ATOM 2054 C CA . VAL A 1 257 ? 2.562 0.179 -25.591 1.00 70.50 257 VAL A CA 1
ATOM 2055 C C . VAL A 1 257 ? 2.699 0.818 -26.980 1.00 70.50 257 VAL A C 1
ATOM 2057 O O . VAL A 1 257 ? 2.679 0.096 -27.973 1.00 70.50 257 VAL A O 1
ATOM 2060 N N . ASP A 1 258 ? 2.959 2.128 -27.057 1.00 71.19 258 ASP A N 1
ATOM 2061 C CA . ASP A 1 258 ? 3.160 2.854 -28.325 1.00 71.19 258 ASP A CA 1
ATOM 2062 C C . ASP A 1 258 ? 4.277 2.234 -29.196 1.00 71.19 258 ASP A C 1
ATOM 2064 O O . ASP A 1 258 ? 4.163 2.129 -30.420 1.00 71.19 258 ASP A O 1
ATOM 2068 N N . THR A 1 259 ? 5.364 1.791 -28.557 1.00 68.62 259 THR A N 1
ATOM 2069 C CA . THR A 1 259 ? 6.505 1.133 -29.207 1.00 68.62 259 THR A CA 1
ATOM 2070 C C . THR A 1 259 ? 6.168 -0.304 -29.599 1.00 68.62 259 THR A C 1
ATOM 2072 O O . THR A 1 259 ? 6.625 -0.766 -30.645 1.00 68.62 259 THR A O 1
ATOM 2075 N N . LEU A 1 260 ? 5.353 -1.009 -28.807 1.00 68.56 260 LEU A N 1
ATOM 2076 C CA . LEU A 1 260 ? 4.893 -2.364 -29.118 1.00 68.56 260 LEU A CA 1
ATOM 2077 C C . LEU A 1 260 ? 3.938 -2.377 -30.324 1.00 68.56 260 LEU A C 1
ATOM 2079 O O . LEU A 1 260 ? 4.089 -3.219 -31.206 1.00 68.56 260 LEU A O 1
ATOM 2083 N N . ASP A 1 261 ? 3.018 -1.418 -30.435 1.00 73.31 261 ASP A N 1
ATOM 2084 C CA . ASP A 1 261 ? 2.107 -1.311 -31.586 1.00 73.31 261 ASP A CA 1
ATOM 2085 C C . ASP A 1 261 ? 2.835 -0.866 -32.871 1.00 73.31 261 ASP A C 1
ATOM 2087 O O . ASP A 1 261 ? 2.558 -1.369 -33.970 1.00 73.31 261 ASP A O 1
ATOM 2091 N N . ALA A 1 262 ? 3.857 -0.012 -32.744 1.00 72.56 262 ALA A N 1
ATOM 2092 C CA . ALA A 1 262 ? 4.799 0.248 -33.832 1.00 72.56 262 ALA A CA 1
ATOM 2093 C C . ALA A 1 262 ? 5.577 -1.023 -34.241 1.00 72.56 262 ALA A C 1
ATOM 2095 O O . ALA A 1 262 ? 5.818 -1.243 -35.432 1.00 72.56 262 ALA A O 1
ATOM 2096 N N . LEU A 1 263 ? 5.927 -1.893 -33.283 1.00 70.00 263 LEU A N 1
ATOM 2097 C CA . LEU A 1 263 ? 6.601 -3.169 -33.538 1.00 70.00 263 LEU A CA 1
ATOM 2098 C C . LEU A 1 263 ? 5.690 -4.164 -34.276 1.00 70.00 263 LEU A C 1
ATOM 2100 O O . LEU A 1 263 ? 6.119 -4.718 -35.288 1.00 70.00 263 LEU A O 1
ATOM 2104 N N . LYS A 1 264 ? 4.427 -4.332 -33.847 1.00 75.19 264 LYS A N 1
ATOM 2105 C CA . LYS A 1 264 ? 3.408 -5.137 -34.557 1.00 75.19 264 LYS A CA 1
ATOM 2106 C C . LYS A 1 264 ? 3.323 -4.736 -36.029 1.00 75.19 264 LYS A C 1
ATOM 2108 O O . LYS A 1 264 ? 3.480 -5.569 -36.922 1.00 75.19 264 LYS A O 1
ATOM 2113 N N . THR A 1 265 ? 3.166 -3.432 -36.264 1.00 76.44 265 THR A N 1
ATOM 2114 C CA . THR A 1 265 ? 3.061 -2.831 -37.601 1.00 76.44 265 THR A CA 1
ATOM 2115 C C . THR A 1 265 ? 4.309 -3.095 -38.452 1.00 76.44 265 THR A C 1
ATOM 2117 O O . THR A 1 265 ? 4.199 -3.375 -39.645 1.00 76.44 265 THR A O 1
ATOM 2120 N N . ALA A 1 266 ? 5.501 -3.041 -37.850 1.00 68.69 266 ALA A N 1
ATOM 2121 C CA . ALA A 1 266 ? 6.770 -3.260 -38.543 1.00 68.69 266 ALA A CA 1
ATOM 2122 C C . ALA A 1 266 ? 7.073 -4.737 -38.867 1.00 68.69 266 ALA A C 1
ATOM 2124 O O . ALA A 1 266 ? 7.841 -4.997 -39.794 1.00 68.69 266 ALA A O 1
ATOM 2125 N N . VAL A 1 267 ? 6.506 -5.692 -38.117 1.00 71.69 267 VAL A N 1
ATOM 2126 C CA . VAL A 1 267 ? 6.820 -7.134 -38.228 1.00 71.69 267 VAL A CA 1
ATOM 2127 C C . VAL A 1 267 ? 5.679 -7.952 -38.870 1.00 71.69 267 VAL A C 1
ATOM 2129 O O . VAL A 1 267 ? 5.899 -9.098 -39.245 1.00 71.69 267 VAL A O 1
ATOM 2132 N N . GLN A 1 268 ? 4.499 -7.358 -39.098 1.00 75.69 268 GLN A N 1
ATOM 2133 C CA . GLN A 1 268 ? 3.343 -7.981 -39.782 1.00 75.69 268 GLN A CA 1
ATOM 2134 C C . GLN A 1 268 ? 2.791 -9.244 -39.086 1.00 75.69 268 GLN A C 1
ATOM 2136 O O . GLN A 1 268 ? 2.358 -10.188 -39.746 1.00 75.69 268 GLN A O 1
ATOM 2141 N N . LEU A 1 269 ? 2.810 -9.266 -37.751 1.00 66.19 269 LEU A N 1
ATOM 2142 C CA . LEU A 1 269 ? 2.311 -10.385 -36.940 1.00 66.19 269 LEU A CA 1
ATOM 2143 C C . LEU A 1 269 ? 0.840 -10.210 -36.531 1.00 66.19 269 LEU A C 1
ATOM 2145 O O . LEU A 1 269 ? 0.311 -9.099 -36.552 1.00 66.19 269 LEU A O 1
ATOM 2149 N N . SER A 1 270 ? 0.188 -11.321 -36.172 1.00 71.00 270 SER A N 1
ATOM 2150 C CA . SER A 1 270 ? -1.210 -11.341 -35.724 1.00 71.00 270 SER A CA 1
ATOM 2151 C C . SER A 1 270 ? -1.367 -10.775 -34.304 1.00 71.00 270 SER A C 1
ATOM 2153 O O . SER A 1 270 ? -0.455 -10.889 -33.482 1.00 71.00 270 SER A O 1
ATOM 2155 N N . ASP A 1 271 ? -2.522 -10.171 -33.998 1.00 67.50 271 ASP A N 1
ATOM 2156 C CA . ASP A 1 271 ? -2.769 -9.547 -32.687 1.00 67.50 271 ASP A CA 1
ATOM 2157 C C . ASP A 1 271 ? -2.688 -10.547 -31.518 1.00 67.50 271 ASP A C 1
ATOM 2159 O O . ASP A 1 271 ? -2.142 -10.215 -30.461 1.00 67.50 271 ASP A O 1
ATOM 2163 N N . ASP A 1 272 ? -3.159 -11.783 -31.722 1.00 60.69 272 ASP A N 1
ATOM 2164 C CA . ASP A 1 272 ? -3.167 -12.838 -30.700 1.00 60.69 272 ASP A CA 1
ATOM 2165 C C . ASP A 1 272 ? -1.754 -13.365 -30.379 1.00 60.69 272 ASP A C 1
ATOM 2167 O O . ASP A 1 272 ? -1.428 -13.603 -29.215 1.00 60.69 272 ASP A O 1
ATOM 2171 N N . GLU A 1 273 ? -0.881 -13.509 -31.384 1.00 57.78 273 GLU A N 1
ATOM 2172 C CA . GLU A 1 273 ? 0.506 -13.961 -31.186 1.00 57.78 273 GLU A CA 1
ATOM 2173 C C . GLU A 1 273 ? 1.416 -12.841 -30.654 1.00 57.78 273 GLU A C 1
ATOM 2175 O O . GLU A 1 273 ? 2.401 -13.109 -29.958 1.00 57.78 273 GLU A O 1
ATOM 2180 N N . ALA A 1 274 ? 1.108 -11.581 -30.973 1.00 58.28 274 ALA A N 1
ATOM 2181 C CA . ALA A 1 274 ? 1.991 -10.442 -30.736 1.00 58.28 274 ALA A CA 1
ATOM 2182 C C . ALA A 1 274 ? 2.217 -10.095 -29.254 1.00 58.28 274 ALA A C 1
ATOM 2184 O O . ALA A 1 274 ? 3.318 -9.700 -28.872 1.00 58.28 274 ALA A O 1
ATOM 2185 N N . THR A 1 275 ? 1.183 -10.190 -28.416 1.00 65.44 275 THR A N 1
ATOM 2186 C CA . THR A 1 275 ? 1.144 -9.427 -27.151 1.00 65.44 275 THR A CA 1
ATOM 2187 C C . THR A 1 275 ? 2.127 -9.886 -26.071 1.00 65.44 275 THR A C 1
ATOM 2189 O O . THR A 1 275 ? 2.661 -9.035 -25.366 1.00 65.44 275 THR A O 1
ATOM 2192 N N . SER A 1 276 ? 2.416 -11.186 -25.943 1.00 63.19 276 SER A N 1
ATOM 2193 C CA . SER A 1 276 ? 3.402 -11.692 -24.967 1.00 63.19 276 SER A CA 1
ATOM 2194 C C . SER A 1 276 ? 4.713 -12.177 -25.590 1.00 63.19 276 SER A C 1
ATOM 2196 O O . SER A 1 276 ? 5.748 -12.111 -24.927 1.00 63.19 276 SER A O 1
ATOM 2198 N N . SER A 1 277 ? 4.703 -12.643 -26.846 1.00 65.06 277 SER A N 1
ATOM 2199 C CA . SER A 1 277 ? 5.880 -13.249 -27.496 1.00 65.06 277 SER A CA 1
ATOM 2200 C C . SER A 1 277 ? 6.933 -12.229 -27.955 1.00 65.06 277 SER A C 1
ATOM 2202 O O . SER A 1 277 ? 8.124 -12.550 -27.988 1.00 65.06 277 SER A O 1
ATOM 2204 N N . MET A 1 278 ? 6.501 -11.003 -28.284 1.00 70.06 278 MET A N 1
ATOM 2205 C CA . MET A 1 278 ? 7.358 -9.923 -28.789 1.00 70.06 278 MET A CA 1
ATOM 2206 C C . MET A 1 278 ? 8.197 -9.234 -27.713 1.00 70.06 278 MET A C 1
ATOM 2208 O O . MET A 1 278 ? 9.227 -8.652 -28.047 1.00 70.06 278 MET A O 1
ATOM 2212 N N . ILE A 1 279 ? 7.753 -9.244 -26.450 1.00 82.19 279 ILE A N 1
ATOM 2213 C CA . ILE A 1 279 ? 8.419 -8.539 -25.346 1.00 82.19 279 ILE A CA 1
ATOM 2214 C C . ILE A 1 279 ? 9.766 -9.232 -25.086 1.00 82.19 279 ILE A C 1
ATOM 2216 O O . ILE A 1 279 ? 9.765 -10.375 -24.622 1.00 82.19 279 ILE A O 1
ATOM 2220 N N . PRO A 1 280 ? 10.930 -8.604 -25.349 1.00 87.31 280 PRO A N 1
ATOM 2221 C CA . PRO A 1 280 ? 12.186 -9.351 -25.309 1.00 87.31 280 PRO A CA 1
ATOM 2222 C C . PRO A 1 280 ? 12.575 -9.805 -23.903 1.00 87.31 280 PRO A C 1
ATOM 2224 O O . PRO A 1 280 ? 13.253 -10.822 -23.771 1.00 87.31 280 PRO A O 1
ATOM 2227 N N . LEU A 1 281 ? 12.084 -9.130 -22.854 1.00 88.31 281 LEU A N 1
ATOM 2228 C CA . LEU A 1 281 ? 12.174 -9.621 -21.481 1.00 88.31 281 LEU A CA 1
ATOM 2229 C C . LEU A 1 281 ? 11.547 -11.017 -21.342 1.00 88.31 281 LEU A C 1
ATOM 2231 O O . LEU A 1 281 ? 12.233 -11.896 -20.832 1.00 88.31 281 LEU A O 1
ATOM 2235 N N . ASN A 1 282 ? 10.329 -11.257 -21.859 1.00 86.25 282 ASN A N 1
ATOM 2236 C CA . ASN A 1 282 ? 9.671 -12.577 -21.831 1.00 86.25 282 ASN A CA 1
ATOM 2237 C C . ASN A 1 282 ? 10.534 -13.659 -22.485 1.00 86.25 282 ASN A C 1
ATOM 2239 O O . ASN A 1 282 ? 10.766 -14.710 -21.891 1.00 86.25 282 ASN A O 1
ATOM 2243 N N . ALA A 1 283 ? 11.069 -13.384 -23.675 1.00 84.94 283 ALA A N 1
ATOM 2244 C CA . ALA A 1 283 ? 11.944 -14.324 -24.371 1.00 84.94 283 ALA A CA 1
ATOM 2245 C C . ALA A 1 283 ? 13.269 -14.570 -23.618 1.00 84.94 283 ALA A C 1
ATOM 2247 O O . ALA A 1 283 ? 13.819 -15.669 -23.667 1.00 84.94 283 ALA A O 1
ATOM 2248 N N . MET A 1 284 ? 13.776 -13.573 -22.884 1.00 87.19 284 MET A N 1
ATOM 2249 C CA . MET A 1 284 ? 14.962 -13.708 -22.035 1.00 87.19 284 MET A CA 1
ATOM 2250 C C . MET A 1 284 ? 14.692 -14.334 -20.658 1.00 87.19 284 MET A C 1
ATOM 2252 O O . MET A 1 284 ? 15.651 -14.807 -20.041 1.00 87.19 284 MET A O 1
ATOM 2256 N N . LEU A 1 285 ? 13.445 -14.375 -20.165 1.00 88.06 285 LEU A N 1
ATOM 2257 C CA . LEU A 1 285 ? 13.121 -14.860 -18.815 1.00 88.06 285 LEU A CA 1
ATOM 2258 C C . LEU A 1 285 ? 13.714 -16.241 -18.487 1.00 88.06 285 LEU A C 1
ATOM 2260 O O . LEU A 1 285 ? 14.232 -16.373 -17.377 1.00 88.06 285 LEU A O 1
ATOM 2264 N N . PRO A 1 286 ? 13.741 -17.250 -19.383 1.00 87.50 286 PRO A N 1
ATOM 2265 C CA . PRO A 1 286 ? 14.359 -18.541 -19.071 1.00 87.50 286 PRO A CA 1
ATOM 2266 C C . PRO A 1 286 ? 15.870 -18.443 -18.800 1.00 87.50 286 PRO A C 1
ATOM 2268 O O . PRO A 1 286 ? 16.378 -19.096 -17.887 1.00 87.50 286 PRO A O 1
ATOM 2271 N N . ILE A 1 287 ? 16.593 -17.583 -19.531 1.00 87.25 287 ILE A N 1
ATOM 2272 C CA . ILE A 1 287 ? 18.038 -17.365 -19.343 1.00 87.25 287 ILE A CA 1
ATOM 2273 C C . ILE A 1 287 ? 18.282 -16.530 -18.085 1.00 87.25 287 ILE A C 1
ATOM 2275 O O . ILE A 1 287 ? 19.105 -16.912 -17.257 1.00 87.25 287 ILE A O 1
ATOM 2279 N N . ILE A 1 288 ? 17.529 -15.441 -17.898 1.00 90.31 288 ILE A N 1
ATOM 2280 C CA . ILE A 1 288 ? 17.578 -14.611 -16.683 1.00 90.31 288 ILE A CA 1
ATOM 2281 C C . ILE A 1 288 ? 17.327 -15.485 -15.445 1.00 90.31 288 ILE A C 1
ATOM 2283 O O . ILE A 1 288 ? 18.071 -15.403 -14.470 1.00 90.31 288 ILE A O 1
ATOM 2287 N N . THR A 1 289 ? 16.353 -16.394 -15.519 1.00 90.38 289 THR A N 1
ATOM 2288 C CA . THR A 1 289 ? 16.039 -17.368 -14.467 1.00 90.38 289 THR A CA 1
ATOM 2289 C C . THR A 1 289 ? 17.185 -18.346 -14.222 1.00 90.38 289 THR A C 1
ATOM 2291 O O . THR A 1 289 ? 17.621 -18.482 -13.080 1.00 90.38 289 THR A O 1
ATOM 2294 N N . LYS A 1 290 ? 17.716 -18.999 -15.267 1.00 89.19 290 LYS A N 1
ATOM 2295 C CA . LYS A 1 290 ? 18.859 -19.926 -15.162 1.00 89.19 290 LYS A CA 1
ATOM 2296 C C . LYS A 1 290 ? 20.064 -19.249 -14.497 1.00 89.19 290 LYS A C 1
ATOM 2298 O O . LYS A 1 290 ? 20.645 -19.803 -13.565 1.00 89.19 290 LYS A O 1
ATOM 2303 N N . VAL A 1 291 ? 20.415 -18.048 -14.955 1.00 90.00 291 VAL A N 1
ATOM 2304 C CA . VAL A 1 291 ? 21.608 -17.314 -14.515 1.00 90.00 291 VAL A CA 1
ATOM 2305 C C . VAL A 1 291 ? 21.434 -16.749 -13.105 1.00 90.00 291 VAL A C 1
ATOM 2307 O O . VAL A 1 291 ? 22.323 -16.938 -12.275 1.00 90.00 291 VAL A O 1
ATOM 2310 N N . LEU A 1 292 ? 20.295 -16.121 -12.785 1.00 92.56 292 LEU A N 1
ATOM 2311 C CA . LEU A 1 292 ? 20.055 -15.587 -11.440 1.00 92.56 292 LEU A CA 1
ATOM 2312 C C . LEU A 1 292 ? 19.866 -16.696 -10.395 1.00 92.56 292 LEU A C 1
ATOM 2314 O O . LEU A 1 292 ? 20.408 -16.551 -9.302 1.00 92.56 292 LEU A O 1
ATOM 2318 N N . ARG A 1 293 ? 19.204 -17.824 -10.710 1.00 91.50 293 ARG A N 1
ATOM 2319 C CA . ARG A 1 293 ? 19.166 -18.994 -9.805 1.00 91.50 293 ARG A CA 1
ATOM 2320 C C . ARG A 1 293 ? 20.560 -19.566 -9.574 1.00 91.50 293 ARG A C 1
ATOM 2322 O O . ARG A 1 293 ? 20.933 -19.787 -8.424 1.00 91.50 293 ARG A O 1
ATOM 2329 N N . HIS A 1 294 ? 21.355 -19.768 -10.631 1.00 90.25 294 HIS A N 1
ATOM 2330 C CA . HIS A 1 294 ? 22.711 -20.293 -10.469 1.00 90.25 294 HIS A CA 1
ATOM 2331 C C . HIS A 1 294 ? 23.562 -19.357 -9.604 1.00 90.25 294 HIS A C 1
ATOM 2333 O O . HIS A 1 294 ? 24.133 -19.820 -8.620 1.00 90.25 294 HIS A O 1
ATOM 2339 N N . ALA A 1 295 ? 23.568 -18.052 -9.892 1.00 89.62 295 ALA A N 1
ATOM 2340 C CA . ALA A 1 295 ? 24.287 -17.057 -9.103 1.00 89.62 295 ALA A CA 1
ATOM 2341 C C . ALA A 1 295 ? 23.782 -16.979 -7.645 1.00 89.62 295 ALA A C 1
ATOM 2343 O O . ALA A 1 295 ? 24.592 -16.879 -6.723 1.00 89.62 295 ALA A O 1
ATOM 2344 N N . ALA A 1 296 ? 22.469 -17.088 -7.410 1.00 91.44 296 ALA A N 1
ATOM 2345 C CA . ALA A 1 296 ? 21.868 -17.117 -6.075 1.00 91.44 296 ALA A CA 1
ATOM 2346 C C . ALA A 1 296 ? 22.276 -18.353 -5.261 1.00 91.44 296 ALA A C 1
ATOM 2348 O O . ALA A 1 296 ? 22.597 -18.214 -4.077 1.00 91.44 296 ALA A O 1
ATOM 2349 N N . LEU A 1 297 ? 22.299 -19.538 -5.882 1.00 89.81 297 LEU A N 1
ATOM 2350 C CA . LEU A 1 297 ? 22.780 -20.784 -5.278 1.00 89.81 297 LEU A CA 1
ATOM 2351 C C . LEU A 1 297 ? 24.262 -20.663 -4.926 1.00 89.81 297 LEU A C 1
ATOM 2353 O O . LEU A 1 297 ? 24.630 -20.806 -3.756 1.00 89.81 297 LEU A O 1
ATOM 2357 N N . ASP A 1 298 ? 25.082 -20.293 -5.911 1.00 86.00 298 ASP A N 1
ATOM 2358 C CA . ASP A 1 298 ? 26.519 -20.095 -5.759 1.00 86.00 298 ASP A CA 1
ATOM 2359 C C . ASP A 1 298 ? 26.835 -19.105 -4.638 1.00 86.00 298 ASP A C 1
ATOM 2361 O O . ASP A 1 298 ? 27.768 -19.311 -3.858 1.00 86.00 298 ASP A O 1
ATOM 2365 N N . TRP A 1 299 ? 26.064 -18.023 -4.537 1.00 87.00 299 TRP A N 1
ATOM 2366 C CA . TRP A 1 299 ? 26.226 -17.035 -3.484 1.00 87.00 299 TRP A CA 1
ATOM 2367 C C . TRP A 1 299 ? 25.775 -17.531 -2.110 1.00 87.00 299 TRP A C 1
ATOM 2369 O O . TRP A 1 299 ? 26.467 -17.285 -1.124 1.00 87.00 299 TRP A O 1
ATOM 2379 N N . SER A 1 300 ? 24.668 -18.272 -2.029 1.00 84.50 300 SER A N 1
ATOM 2380 C CA . SER A 1 300 ? 24.087 -18.699 -0.749 1.00 84.50 300 SER A CA 1
ATOM 2381 C C . SER A 1 300 ? 25.034 -19.567 0.087 1.00 84.50 300 SER A C 1
ATOM 2383 O O . SER A 1 300 ? 25.075 -19.436 1.306 1.00 84.50 300 SER A O 1
ATOM 2385 N N . HIS A 1 301 ? 25.884 -20.378 -0.552 1.00 76.81 301 HIS A N 1
ATOM 2386 C CA . HIS A 1 301 ? 26.922 -21.150 0.140 1.00 76.81 301 HIS A CA 1
ATOM 2387 C C . HIS A 1 301 ? 28.002 -20.286 0.815 1.00 76.81 301 HIS A C 1
ATOM 2389 O O . HIS A 1 301 ? 28.745 -20.792 1.647 1.00 76.81 301 HIS A O 1
ATOM 2395 N N . LYS A 1 302 ? 28.105 -18.997 0.466 1.00 72.25 302 LYS A N 1
ATOM 2396 C CA . LYS A 1 302 ? 29.134 -18.064 0.950 1.00 72.25 302 LYS A CA 1
ATOM 2397 C C . LYS A 1 302 ? 28.662 -17.218 2.146 1.00 72.25 302 LYS A C 1
ATOM 2399 O O . LYS A 1 302 ? 29.469 -16.487 2.709 1.00 72.25 302 LYS A O 1
ATOM 2404 N N . THR A 1 303 ? 27.384 -17.298 2.537 1.00 66.88 303 THR A N 1
ATOM 2405 C CA . THR A 1 303 ? 26.793 -16.481 3.621 1.00 66.88 303 THR A CA 1
ATOM 2406 C C . THR A 1 303 ? 26.562 -17.251 4.929 1.00 66.88 303 THR A C 1
ATOM 2408 O O . THR A 1 303 ? 26.422 -16.631 5.986 1.00 66.88 303 THR A O 1
ATOM 2411 N N . VAL A 1 304 ? 26.562 -18.590 4.883 1.00 62.34 304 VAL A N 1
ATOM 2412 C CA . VAL A 1 304 ? 26.237 -19.482 6.017 1.00 62.34 304 VAL A CA 1
ATOM 2413 C C . VAL A 1 304 ? 27.222 -19.354 7.188 1.00 62.34 304 VAL A C 1
ATOM 2415 O O . VAL A 1 304 ? 26.798 -19.391 8.341 1.00 62.34 304 VAL A O 1
ATOM 2418 N N . ASP A 1 305 ? 28.510 -19.125 6.914 1.00 58.00 305 ASP A N 1
ATOM 2419 C CA . ASP A 1 305 ? 29.575 -19.076 7.934 1.00 58.00 305 ASP A CA 1
ATOM 2420 C C . ASP A 1 305 ? 29.484 -17.865 8.892 1.00 58.00 305 ASP A C 1
ATOM 2422 O O . ASP A 1 305 ? 30.242 -17.773 9.856 1.00 58.00 305 ASP A O 1
ATOM 2426 N N . SER A 1 306 ? 28.558 -16.927 8.651 1.00 56.94 306 SER A N 1
ATOM 2427 C CA . SER A 1 306 ? 28.410 -15.683 9.427 1.00 56.94 306 SER A CA 1
ATOM 2428 C C . SER A 1 306 ? 27.632 -15.821 10.746 1.00 56.94 306 SER A C 1
ATOM 2430 O O . SER A 1 306 ? 27.597 -14.878 11.535 1.00 56.94 306 SER A O 1
ATOM 2432 N N . GLY A 1 307 ? 27.008 -16.975 11.009 1.00 58.16 307 GLY A N 1
ATOM 2433 C CA . GLY A 1 307 ? 26.325 -17.258 12.279 1.00 58.16 307 GLY A CA 1
ATOM 2434 C C . GLY A 1 307 ? 24.984 -16.543 12.503 1.00 58.16 307 GLY A C 1
ATOM 2435 O O . GLY A 1 307 ? 24.401 -16.698 13.577 1.00 58.16 307 GLY A O 1
ATOM 2436 N N . SER A 1 308 ? 24.460 -15.795 11.522 1.00 56.84 308 SER A N 1
ATOM 2437 C CA . SER A 1 308 ? 23.073 -15.308 11.570 1.00 56.84 308 SER A CA 1
ATOM 2438 C C . SER A 1 308 ? 22.070 -16.465 11.473 1.00 56.84 308 SER A C 1
ATOM 2440 O O . SER A 1 308 ? 22.423 -17.578 11.075 1.00 56.84 308 SER A O 1
ATOM 2442 N N . VAL A 1 309 ? 20.790 -16.193 11.765 1.00 56.00 309 VAL A N 1
ATOM 2443 C CA . VAL A 1 309 ? 19.687 -17.127 11.465 1.00 56.00 309 VAL A CA 1
ATOM 2444 C C . VAL A 1 309 ? 19.819 -17.589 10.007 1.00 56.00 309 VAL A C 1
ATOM 2446 O O . VAL A 1 309 ? 20.077 -16.779 9.113 1.00 56.00 309 VAL A O 1
ATOM 2449 N N . THR A 1 310 ? 19.782 -18.905 9.790 1.00 63.91 310 THR A N 1
ATOM 2450 C CA . THR A 1 310 ? 20.408 -19.507 8.608 1.00 63.91 310 THR A CA 1
ATOM 2451 C C . THR A 1 310 ? 19.547 -19.387 7.344 1.00 63.91 310 THR A C 1
ATOM 2453 O O . THR A 1 310 ? 18.360 -19.711 7.395 1.00 63.91 310 THR A O 1
ATOM 2456 N N . PRO A 1 311 ? 20.145 -19.084 6.170 1.00 75.56 311 PRO A N 1
ATOM 2457 C CA . PRO A 1 311 ? 19.451 -19.117 4.872 1.00 75.56 311 PRO A CA 1
ATOM 2458 C C . PRO A 1 311 ? 18.784 -20.463 4.536 1.00 75.56 311 PRO A C 1
ATOM 2460 O O . PRO A 1 311 ? 17.907 -20.534 3.680 1.00 75.56 311 PRO A O 1
ATOM 2463 N N . GLN A 1 312 ? 19.182 -21.546 5.214 1.00 84.00 312 GLN A N 1
ATOM 2464 C CA . GLN A 1 312 ? 18.520 -22.845 5.124 1.00 84.00 312 GLN A CA 1
ATOM 2465 C C . GLN A 1 312 ? 17.100 -22.823 5.713 1.00 84.00 312 GLN A C 1
ATOM 2467 O O . GLN A 1 312 ? 16.188 -23.326 5.064 1.00 84.00 312 GLN A O 1
ATOM 2472 N N . LYS A 1 313 ? 16.884 -22.198 6.884 1.00 87.56 313 LYS A N 1
ATOM 2473 C CA . LYS A 1 313 ? 15.529 -22.039 7.444 1.00 87.56 313 LYS A CA 1
ATOM 2474 C C . LYS A 1 313 ? 14.640 -21.234 6.510 1.00 87.56 313 LYS A C 1
ATOM 2476 O O . LYS A 1 313 ? 13.493 -21.609 6.295 1.00 87.56 313 LYS A O 1
ATOM 2481 N N . GLU A 1 314 ? 15.201 -20.178 5.919 1.00 91.75 314 GLU A N 1
ATOM 2482 C CA . GLU A 1 314 ? 14.504 -19.357 4.931 1.00 91.75 314 GLU A CA 1
ATOM 2483 C C . GLU A 1 314 ? 14.033 -20.206 3.755 1.00 91.75 314 GLU A C 1
ATOM 2485 O O . GLU A 1 314 ? 12.857 -20.171 3.429 1.00 91.75 314 GLU A O 1
ATOM 2490 N N . HIS A 1 315 ? 14.912 -21.027 3.177 1.00 93.25 315 HIS A N 1
ATOM 2491 C CA . HIS A 1 315 ? 14.588 -21.911 2.056 1.00 93.25 315 HIS A CA 1
ATOM 2492 C C . HIS A 1 315 ? 13.563 -23.009 2.391 1.00 93.25 315 HIS A C 1
ATOM 2494 O O . HIS A 1 315 ? 12.725 -23.350 1.558 1.00 93.25 315 HIS A O 1
ATOM 2500 N N . GLU A 1 316 ? 13.619 -23.571 3.599 1.00 94.00 316 GLU A N 1
ATOM 2501 C CA . GLU A 1 316 ? 12.745 -24.671 4.018 1.00 94.00 316 GLU A CA 1
ATOM 2502 C C . GLU A 1 316 ? 11.350 -24.189 4.452 1.00 94.00 316 GLU A C 1
ATOM 2504 O O . GLU A 1 316 ? 10.346 -24.810 4.103 1.00 94.00 316 GLU A O 1
ATOM 2509 N N . SER A 1 317 ? 11.281 -23.106 5.234 1.00 94.56 317 SER A N 1
ATOM 2510 C CA . SER A 1 317 ? 10.058 -22.667 5.927 1.00 94.56 317 SER A CA 1
ATOM 2511 C C . SER A 1 317 ? 10.095 -21.201 6.393 1.00 94.56 317 SER A C 1
ATOM 2513 O O . SER A 1 317 ? 9.519 -20.881 7.430 1.00 94.56 317 SER A O 1
ATOM 2515 N N . GLY A 1 318 ? 10.787 -20.296 5.692 1.00 95.56 318 GLY A N 1
ATOM 2516 C CA . GLY A 1 318 ? 10.885 -18.894 6.109 1.00 95.56 318 GLY A CA 1
ATOM 2517 C C . GLY A 1 318 ? 10.467 -17.881 5.048 1.00 95.56 318 GLY A C 1
ATOM 2518 O O . GLY A 1 318 ? 10.700 -18.062 3.852 1.00 95.56 318 GLY A O 1
ATOM 2519 N N . VAL A 1 319 ? 9.875 -16.786 5.520 1.00 97.31 319 VAL A N 1
ATOM 2520 C CA . VAL A 1 319 ? 9.431 -15.674 4.679 1.00 97.31 319 VAL A CA 1
ATOM 2521 C C . VAL A 1 319 ? 10.528 -14.617 4.605 1.00 97.31 319 VAL A C 1
ATOM 2523 O O . VAL A 1 319 ? 11.048 -14.187 5.635 1.00 97.31 319 VAL A O 1
ATOM 2526 N N . VAL A 1 320 ? 10.858 -14.155 3.401 1.00 97.31 320 VAL A N 1
ATOM 2527 C CA . VAL A 1 320 ? 11.659 -12.939 3.198 1.00 97.31 320 VAL A CA 1
ATOM 2528 C C . VAL A 1 320 ? 10.736 -11.817 2.738 1.00 97.31 320 VAL A C 1
ATOM 2530 O O . VAL A 1 320 ? 9.980 -11.991 1.789 1.00 97.31 320 VAL A O 1
ATOM 2533 N N . ILE A 1 321 ? 10.817 -10.660 3.389 1.00 96.94 321 ILE A N 1
ATOM 2534 C CA . ILE A 1 321 ? 10.134 -9.427 2.984 1.00 96.94 321 ILE A CA 1
ATOM 2535 C C . ILE A 1 321 ? 11.218 -8.439 2.565 1.00 96.94 321 ILE A C 1
ATOM 2537 O O . ILE A 1 321 ? 12.132 -8.193 3.350 1.00 96.94 321 ILE A O 1
ATOM 2541 N N . TYR A 1 322 ? 11.156 -7.881 1.356 1.00 95.62 322 TYR A N 1
ATOM 2542 C CA . TYR A 1 322 ? 12.171 -6.929 0.885 1.00 95.62 322 TYR A CA 1
ATOM 2543 C C . TYR A 1 322 ? 11.616 -5.512 0.750 1.00 95.62 322 TYR A C 1
ATOM 2545 O O . TYR A 1 322 ? 10.533 -5.317 0.198 1.00 95.62 322 TYR A O 1
ATOM 2553 N N . ILE A 1 323 ? 12.375 -4.532 1.250 1.00 94.12 323 ILE A N 1
ATOM 2554 C CA . ILE A 1 323 ? 11.998 -3.117 1.280 1.00 94.12 323 ILE A CA 1
ATOM 2555 C C . ILE A 1 323 ? 13.169 -2.253 0.787 1.00 94.12 323 ILE A C 1
ATOM 2557 O O . ILE A 1 323 ? 14.290 -2.338 1.293 1.00 94.12 323 ILE A O 1
ATOM 2561 N N . ASP A 1 324 ? 12.893 -1.391 -0.188 1.00 91.88 324 ASP A N 1
ATOM 2562 C CA . ASP A 1 324 ? 13.808 -0.390 -0.747 1.00 91.88 324 ASP A CA 1
ATOM 2563 C C . ASP A 1 324 ? 13.217 1.031 -0.695 1.00 91.88 324 ASP A C 1
ATOM 2565 O O . ASP A 1 324 ? 12.081 1.235 -0.274 1.00 91.88 324 ASP A O 1
ATOM 2569 N N . GLU A 1 325 ? 13.985 2.040 -1.117 1.00 88.25 325 GLU A N 1
ATOM 2570 C CA . GLU A 1 325 ? 13.544 3.445 -1.099 1.00 88.25 325 GLU A CA 1
ATOM 2571 C C . GLU A 1 325 ? 12.382 3.749 -2.066 1.00 88.25 325 GLU A C 1
ATOM 2573 O O . GLU A 1 325 ? 11.658 4.723 -1.872 1.00 88.25 325 GLU A O 1
ATOM 2578 N N . SER A 1 326 ? 12.161 2.899 -3.075 1.00 85.81 326 SER A N 1
ATOM 2579 C CA . SER A 1 326 ? 11.018 2.971 -3.996 1.00 85.81 326 SER A CA 1
ATOM 2580 C C . SER A 1 326 ? 9.737 2.317 -3.449 1.00 85.81 326 SER A C 1
ATOM 2582 O O . SER A 1 326 ? 8.652 2.489 -4.017 1.00 85.81 326 SER A O 1
ATOM 2584 N N . SER A 1 327 ? 9.844 1.584 -2.339 1.00 87.25 327 SER A N 1
ATOM 2585 C CA . SER A 1 327 ? 8.746 0.840 -1.724 1.00 87.25 327 SER A CA 1
ATOM 2586 C C . SER A 1 327 ? 7.683 1.764 -1.118 1.00 87.25 327 SER A C 1
ATOM 2588 O O . SER A 1 327 ? 7.974 2.831 -0.585 1.00 87.25 327 SER A O 1
ATOM 2590 N N . THR A 1 328 ? 6.418 1.356 -1.210 1.00 85.25 328 THR A N 1
ATOM 2591 C CA . THR A 1 328 ? 5.239 2.187 -0.902 1.00 85.25 328 THR A CA 1
ATOM 2592 C C . THR A 1 328 ? 4.355 1.455 0.080 1.00 85.25 328 THR A C 1
ATOM 2594 O O . THR A 1 328 ? 3.764 0.444 -0.291 1.00 85.25 328 THR A O 1
ATOM 2597 N N . MET A 1 329 ? 4.348 1.932 1.324 1.00 82.19 329 MET A N 1
ATOM 2598 C CA . MET A 1 329 ? 4.010 1.143 2.509 1.00 82.19 329 MET A CA 1
ATOM 2599 C C . MET A 1 329 ? 2.611 0.517 2.441 1.00 82.19 329 MET A C 1
ATOM 2601 O O . MET A 1 329 ? 1.651 1.126 1.981 1.00 82.19 329 MET A O 1
ATOM 2605 N N . MET A 1 330 ? 2.526 -0.737 2.878 1.00 83.25 330 MET A N 1
ATOM 2606 C CA . MET A 1 330 ? 1.302 -1.531 2.980 1.00 83.25 330 MET A CA 1
ATOM 2607 C C . MET A 1 330 ? 0.891 -1.557 4.443 1.00 83.25 330 MET A C 1
ATOM 2609 O O . MET A 1 330 ? 1.756 -1.537 5.323 1.00 83.25 330 MET A O 1
ATOM 2613 N N . SER A 1 331 ? -0.405 -1.677 4.726 1.00 83.56 331 SER A N 1
ATOM 2614 C CA . SER A 1 331 ? -0.822 -1.954 6.099 1.00 83.56 331 SER A CA 1
ATOM 2615 C C . SER A 1 331 ? -0.237 -3.300 6.569 1.00 83.56 331 SER A C 1
ATOM 2617 O O . SER A 1 331 ? -0.260 -4.306 5.854 1.00 83.56 331 SER A O 1
ATOM 2619 N N . ALA A 1 332 ? 0.331 -3.318 7.778 1.00 89.38 332 ALA A N 1
ATOM 2620 C CA . ALA A 1 332 ? 0.985 -4.504 8.332 1.00 89.38 332 ALA A CA 1
ATOM 2621 C C . ALA A 1 332 ? 0.082 -5.768 8.383 1.00 89.38 332 ALA A C 1
ATOM 2623 O O . ALA A 1 332 ? 0.595 -6.858 8.111 1.00 89.38 332 ALA A O 1
ATOM 2624 N N . PRO A 1 333 ? -1.251 -5.668 8.606 1.00 87.56 333 PRO A N 1
ATOM 2625 C CA . PRO A 1 333 ? -2.167 -6.803 8.471 1.00 87.56 333 PRO A CA 1
ATOM 2626 C C . PRO A 1 333 ? -2.157 -7.481 7.093 1.00 87.56 333 PRO A C 1
ATOM 2628 O O . PRO A 1 333 ? -2.329 -8.697 7.025 1.00 87.56 333 PRO A O 1
ATOM 2631 N N . ILE A 1 334 ? -1.903 -6.753 5.996 1.00 87.94 334 ILE A N 1
ATOM 2632 C CA . ILE A 1 334 ? -1.830 -7.366 4.659 1.00 87.94 334 ILE A CA 1
ATOM 2633 C C . ILE A 1 334 ? -0.587 -8.259 4.553 1.00 87.94 334 ILE A C 1
ATOM 2635 O O . ILE A 1 334 ? -0.671 -9.346 3.991 1.00 87.94 334 ILE A O 1
ATOM 2639 N N . PHE A 1 335 ? 0.546 -7.885 5.159 1.00 91.00 335 PHE A N 1
ATOM 2640 C CA . PHE A 1 335 ? 1.687 -8.804 5.252 1.00 91.00 335 PHE A CA 1
ATOM 2641 C C . PHE A 1 335 ? 1.335 -10.057 6.056 1.00 91.00 335 PHE A C 1
ATOM 2643 O O . PHE A 1 335 ? 1.635 -11.156 5.602 1.00 91.00 335 PHE A O 1
ATOM 2650 N N . ALA A 1 336 ? 0.650 -9.924 7.196 1.00 92.25 336 ALA A N 1
ATOM 2651 C CA . ALA A 1 336 ? 0.236 -11.084 7.987 1.00 92.25 336 ALA A CA 1
ATOM 2652 C C . ALA A 1 336 ? -0.747 -12.014 7.250 1.00 92.25 336 ALA A C 1
ATOM 2654 O O . ALA A 1 336 ? -0.637 -13.227 7.391 1.00 92.25 336 ALA A O 1
ATOM 2655 N N . LYS A 1 337 ? -1.634 -11.483 6.397 1.00 92.81 337 LYS A N 1
ATOM 2656 C CA . LYS A 1 337 ? -2.503 -12.281 5.508 1.00 92.81 337 LYS A CA 1
ATOM 2657 C C . LYS A 1 337 ? -1.708 -13.195 4.559 1.00 92.81 337 LYS A C 1
ATOM 2659 O O . LYS A 1 337 ? -2.182 -14.276 4.222 1.00 92.81 337 LYS A O 1
ATOM 2664 N N . TYR A 1 338 ? -0.521 -12.762 4.126 1.00 94.12 338 TYR A N 1
ATOM 2665 C CA . TYR A 1 338 ? 0.317 -13.460 3.142 1.00 94.12 338 TYR A CA 1
ATOM 2666 C C . TYR A 1 338 ? 1.551 -14.164 3.742 1.00 94.12 338 TYR A C 1
ATOM 2668 O O . TYR A 1 338 ? 2.238 -14.907 3.041 1.00 94.12 338 TYR A O 1
ATOM 2676 N N . VAL A 1 339 ? 1.828 -13.990 5.038 1.00 94.62 339 VAL A N 1
ATOM 2677 C CA . VAL A 1 339 ? 2.795 -14.813 5.778 1.00 94.62 339 VAL A CA 1
ATOM 2678 C C . VAL A 1 339 ? 2.158 -16.165 6.098 1.00 94.62 339 VAL A C 1
ATOM 2680 O O . VAL A 1 339 ? 1.150 -16.263 6.793 1.00 94.62 339 VAL A O 1
ATOM 2683 N N . ASN A 1 340 ? 2.793 -17.232 5.623 1.00 92.88 340 ASN A N 1
ATOM 2684 C CA . ASN A 1 340 ? 2.422 -18.606 5.935 1.00 92.88 340 ASN A CA 1
ATOM 2685 C C . ASN A 1 340 ? 2.485 -18.864 7.455 1.00 92.88 340 ASN A C 1
ATOM 2687 O O . ASN A 1 340 ? 3.537 -18.699 8.070 1.00 92.88 340 ASN A O 1
ATOM 2691 N N . THR A 1 341 ? 1.389 -19.324 8.066 1.00 92.06 341 THR A N 1
ATOM 2692 C CA . THR A 1 341 ? 1.313 -19.592 9.518 1.00 92.06 341 THR A CA 1
ATOM 2693 C C . THR A 1 341 ? 2.251 -20.708 9.991 1.00 92.06 341 THR A C 1
ATOM 2695 O O . THR A 1 341 ? 2.545 -20.796 11.181 1.00 92.06 341 THR A O 1
ATOM 2698 N N . GLY A 1 342 ? 2.764 -21.537 9.074 1.00 94.44 342 GLY A N 1
ATOM 2699 C CA . GLY A 1 342 ? 3.821 -22.517 9.335 1.00 94.44 342 GLY A CA 1
ATOM 2700 C C . GLY A 1 342 ? 5.254 -21.967 9.255 1.00 94.44 342 GLY A C 1
ATOM 2701 O O . GLY A 1 342 ? 6.196 -22.761 9.297 1.00 94.44 342 GLY A O 1
ATOM 2702 N N . ALA A 1 343 ? 5.448 -20.653 9.091 1.00 96.25 343 ALA A N 1
ATOM 2703 C CA . ALA A 1 343 ? 6.774 -20.056 8.961 1.00 96.25 343 ALA A CA 1
ATOM 2704 C C . ALA A 1 343 ? 7.596 -20.152 10.261 1.00 96.25 343 ALA A C 1
ATOM 2706 O O . ALA A 1 343 ? 7.119 -19.832 11.346 1.00 96.25 343 ALA A O 1
ATOM 2707 N N . THR A 1 344 ? 8.869 -20.543 10.153 1.00 95.94 344 THR A N 1
ATOM 2708 C CA . THR A 1 344 ? 9.800 -20.657 11.296 1.00 95.94 344 THR A CA 1
ATOM 2709 C C . THR A 1 344 ? 10.742 -19.458 11.444 1.00 95.94 344 THR A C 1
ATOM 2711 O O . THR A 1 344 ? 11.422 -19.312 12.465 1.00 95.94 344 THR A O 1
ATOM 2714 N N . SER A 1 345 ? 10.788 -18.580 10.440 1.00 96.00 345 SER A N 1
ATOM 2715 C CA . SER A 1 345 ? 11.550 -17.329 10.455 1.00 96.00 345 SER A CA 1
ATOM 2716 C C . SER A 1 345 ? 10.963 -16.316 9.476 1.00 96.00 345 SER A C 1
ATOM 2718 O O . SER A 1 345 ? 10.572 -16.699 8.372 1.00 96.00 345 SER A O 1
ATOM 2720 N N . ILE A 1 346 ? 10.964 -15.036 9.848 1.00 96.88 346 ILE A N 1
ATOM 2721 C CA . ILE A 1 346 ? 10.532 -13.926 8.990 1.00 96.88 346 ILE A CA 1
ATOM 2722 C C . ILE A 1 346 ? 11.658 -12.890 8.934 1.00 96.88 346 ILE A C 1
ATOM 2724 O O . ILE A 1 346 ? 12.060 -12.327 9.951 1.00 96.88 346 ILE A O 1
ATOM 2728 N N . SER A 1 347 ? 12.179 -12.631 7.741 1.00 96.44 347 SER A N 1
ATOM 2729 C CA . SER A 1 347 ? 13.324 -11.747 7.523 1.00 96.44 347 SER A CA 1
ATOM 2730 C C . SER A 1 347 ? 12.906 -10.508 6.745 1.00 96.44 347 SER A C 1
ATOM 2732 O O . SER A 1 347 ? 12.741 -10.568 5.527 1.00 96.44 347 SER A O 1
ATOM 2734 N N . VAL A 1 348 ? 12.788 -9.373 7.432 1.00 96.56 348 VAL A N 1
ATOM 2735 C CA . VAL A 1 348 ? 12.596 -8.065 6.799 1.00 96.56 348 VAL A CA 1
ATOM 2736 C C . VAL A 1 348 ? 13.965 -7.527 6.380 1.00 96.56 348 VAL A C 1
ATOM 2738 O O . VAL A 1 348 ? 14.818 -7.205 7.211 1.00 96.56 348 VAL A O 1
ATOM 2741 N N . LEU A 1 349 ? 14.202 -7.483 5.072 1.00 95.62 349 LEU A N 1
ATOM 2742 C CA . LEU A 1 349 ? 15.454 -7.060 4.457 1.00 95.62 349 LEU A CA 1
ATOM 2743 C C . LEU A 1 349 ? 15.303 -5.641 3.913 1.00 95.62 349 LEU A C 1
ATOM 2745 O O . LEU A 1 349 ? 14.615 -5.416 2.919 1.00 95.62 349 LEU A O 1
ATOM 2749 N N . ALA A 1 350 ? 15.977 -4.693 4.557 1.00 94.69 350 ALA A N 1
ATOM 2750 C CA . ALA A 1 350 ? 16.070 -3.320 4.088 1.00 94.69 350 ALA A CA 1
ATOM 2751 C C . ALA A 1 350 ? 17.265 -3.162 3.133 1.00 94.69 350 ALA A C 1
ATOM 2753 O O . ALA A 1 350 ? 18.370 -3.654 3.403 1.00 94.69 350 ALA A O 1
ATOM 2754 N N . SER A 1 351 ? 17.066 -2.436 2.033 1.00 92.69 351 SER A N 1
ATOM 2755 C CA . SER A 1 351 ? 18.171 -1.965 1.198 1.00 92.69 351 SER A CA 1
ATOM 2756 C C . SER A 1 351 ? 19.087 -1.014 1.992 1.00 92.69 351 SER A C 1
ATOM 2758 O O . SER A 1 351 ? 18.631 -0.366 2.941 1.00 92.69 351 SER A O 1
ATOM 2760 N N . PRO A 1 352 ? 20.370 -0.849 1.610 1.00 86.12 352 PRO A N 1
ATOM 2761 C CA . PRO A 1 352 ? 21.245 0.130 2.259 1.00 86.12 352 PRO A CA 1
ATOM 2762 C C . PRO A 1 352 ? 20.720 1.557 2.101 1.00 86.12 352 PRO A C 1
ATOM 2764 O O . PRO A 1 352 ? 20.912 2.387 2.990 1.00 86.12 352 PRO A O 1
ATOM 2767 N N . ALA A 1 353 ? 19.993 1.825 1.008 1.00 87.06 353 ALA A N 1
ATOM 2768 C CA . ALA A 1 353 ? 19.364 3.112 0.766 1.00 87.06 353 ALA A CA 1
ATOM 2769 C C . ALA A 1 353 ? 18.387 3.503 1.887 1.00 87.06 353 ALA A C 1
ATOM 2771 O O . ALA A 1 353 ? 18.440 4.628 2.386 1.00 87.06 353 ALA A O 1
ATOM 2772 N N . CYS A 1 354 ? 17.613 2.539 2.397 1.00 88.25 354 CYS A N 1
ATOM 2773 C CA . CYS A 1 354 ? 16.717 2.747 3.533 1.00 88.25 354 CYS A CA 1
ATOM 2774 C C . CYS A 1 354 ? 17.418 3.101 4.852 1.00 88.25 354 CYS A C 1
ATOM 2776 O O . CYS A 1 354 ? 16.742 3.549 5.767 1.00 88.25 354 CYS A O 1
ATOM 2778 N N . ALA A 1 355 ? 18.741 2.959 4.980 1.00 84.75 355 ALA A N 1
ATOM 2779 C CA . ALA A 1 355 ? 19.483 3.360 6.179 1.00 84.75 355 ALA A CA 1
ATOM 2780 C C . ALA A 1 355 ? 20.364 4.617 5.979 1.00 84.75 355 ALA A C 1
ATOM 2782 O O . ALA A 1 355 ? 20.954 5.109 6.944 1.00 84.75 355 ALA A O 1
ATOM 2783 N N . ARG A 1 356 ? 20.423 5.187 4.760 1.00 80.81 356 ARG A N 1
ATOM 2784 C CA . ARG A 1 356 ? 21.270 6.353 4.413 1.00 80.81 356 ARG A CA 1
ATOM 2785 C C . ARG A 1 356 ? 20.922 7.642 5.154 1.00 80.81 356 ARG A C 1
ATOM 2787 O O . ARG A 1 356 ? 21.804 8.478 5.328 1.00 80.81 356 ARG A O 1
ATOM 2794 N N . THR A 1 357 ? 19.668 7.846 5.561 1.00 73.19 357 THR A N 1
ATOM 2795 C CA . THR A 1 357 ? 19.274 9.031 6.344 1.00 73.19 357 THR A CA 1
ATOM 2796 C C . THR A 1 357 ? 18.705 8.612 7.705 1.00 73.19 357 THR A C 1
ATOM 2798 O O . THR A 1 357 ? 17.987 7.615 7.774 1.00 73.19 357 THR A O 1
ATOM 2801 N N . PRO A 1 358 ? 18.968 9.351 8.804 1.00 65.31 358 PRO A N 1
ATOM 2802 C CA . PRO A 1 358 ? 18.438 9.009 10.133 1.00 65.31 358 PRO A CA 1
ATOM 2803 C C . PRO A 1 358 ? 16.901 8.960 10.215 1.00 65.31 358 PRO A C 1
ATOM 2805 O O . PRO A 1 358 ? 16.344 8.345 11.119 1.00 65.31 358 PRO A O 1
ATOM 2808 N N . ASN A 1 359 ? 16.220 9.610 9.266 1.00 66.19 359 ASN A N 1
ATOM 2809 C CA . ASN A 1 359 ? 14.764 9.658 9.149 1.00 66.19 359 ASN A CA 1
ATOM 2810 C C . ASN A 1 359 ? 14.240 8.939 7.894 1.00 66.19 359 ASN A C 1
ATOM 2812 O O . ASN A 1 359 ? 13.125 9.214 7.460 1.00 66.19 359 ASN A O 1
ATOM 2816 N N . ALA A 1 360 ? 15.015 8.019 7.313 1.00 77.81 360 ALA A N 1
ATOM 2817 C CA . ALA A 1 360 ? 14.581 7.226 6.170 1.00 77.81 360 ALA A CA 1
ATOM 2818 C C . ALA A 1 360 ? 13.357 6.372 6.541 1.00 77.81 360 ALA A C 1
ATOM 2820 O O . ALA A 1 360 ? 13.447 5.436 7.341 1.00 77.81 360 ALA A O 1
ATOM 2821 N N . VAL A 1 361 ? 12.210 6.717 5.947 1.00 85.94 361 VAL A N 1
ATOM 2822 C CA . VAL A 1 361 ? 10.900 6.131 6.262 1.00 85.94 361 VAL A CA 1
ATOM 2823 C C . VAL A 1 361 ? 10.958 4.608 6.156 1.00 85.94 361 VAL A C 1
ATOM 2825 O O . VAL A 1 361 ? 10.690 3.922 7.135 1.00 85.94 361 VAL A O 1
ATOM 2828 N N . CYS A 1 362 ? 11.440 4.063 5.036 1.00 89.94 362 CYS A N 1
ATOM 2829 C CA . CYS A 1 362 ? 11.415 2.621 4.792 1.00 89.94 362 CYS A CA 1
ATOM 2830 C C . CYS A 1 362 ? 12.200 1.754 5.802 1.00 89.94 362 CYS A C 1
ATOM 2832 O O . CYS A 1 362 ? 11.836 0.593 5.971 1.00 89.94 362 CYS A O 1
ATOM 2834 N N . TYR A 1 363 ? 13.199 2.269 6.537 1.00 91.06 363 TYR A N 1
ATOM 2835 C CA . TYR A 1 363 ? 13.810 1.506 7.644 1.00 91.06 363 TYR A CA 1
ATOM 2836 C C . TYR A 1 363 ? 13.017 1.608 8.956 1.00 91.06 363 TYR A C 1
ATOM 2838 O O . TYR A 1 363 ? 12.894 0.615 9.681 1.00 91.06 363 TYR A O 1
ATOM 2846 N N . LYS A 1 364 ? 12.431 2.776 9.260 1.00 90.12 364 LYS A N 1
ATOM 2847 C CA . LYS A 1 364 ? 11.490 2.906 10.388 1.00 90.12 364 LYS A CA 1
ATOM 2848 C C . LYS A 1 364 ? 10.291 1.976 10.188 1.00 90.12 364 LYS A C 1
ATOM 2850 O O . LYS A 1 364 ? 9.917 1.261 11.114 1.00 90.12 364 LYS A O 1
ATOM 2855 N N . GLU A 1 365 ? 9.779 1.897 8.964 1.00 89.19 365 GLU A N 1
ATOM 2856 C CA . GLU A 1 365 ? 8.679 1.003 8.602 1.00 89.19 365 GLU A CA 1
ATOM 2857 C C . GLU A 1 365 ? 9.087 -0.471 8.547 1.00 89.19 365 GLU A C 1
ATOM 2859 O O . GLU A 1 365 ? 8.356 -1.305 9.070 1.00 89.19 365 GLU A O 1
ATOM 2864 N N . ALA A 1 366 ? 10.287 -0.814 8.062 1.00 92.88 366 ALA A N 1
ATOM 2865 C CA . ALA A 1 366 ? 10.829 -2.171 8.210 1.00 92.88 366 ALA A CA 1
ATOM 2866 C C . ALA A 1 366 ? 10.880 -2.618 9.686 1.00 92.88 366 ALA A C 1
ATOM 2868 O O . ALA A 1 366 ? 10.595 -3.773 10.003 1.00 92.88 366 ALA A O 1
ATOM 2869 N N . THR A 1 367 ? 11.201 -1.688 10.592 1.00 93.31 367 THR A N 1
ATOM 2870 C CA . THR A 1 367 ? 11.257 -1.938 12.039 1.00 93.31 367 THR A CA 1
ATOM 2871 C C . THR A 1 367 ? 9.862 -2.086 12.654 1.00 93.31 367 THR A C 1
ATOM 2873 O O . THR A 1 367 ? 9.629 -3.039 13.396 1.00 93.31 367 THR A O 1
ATOM 2876 N N . LYS A 1 368 ? 8.911 -1.204 12.312 1.00 92.44 368 LYS A N 1
ATOM 2877 C CA . LYS A 1 368 ? 7.500 -1.308 12.735 1.00 92.44 368 LYS A CA 1
ATOM 2878 C C . LYS A 1 368 ? 6.845 -2.594 12.225 1.00 92.44 368 LYS A C 1
ATOM 2880 O O . LYS A 1 368 ? 6.188 -3.287 12.997 1.00 92.44 368 LYS A O 1
ATOM 2885 N N . LEU A 1 369 ? 7.065 -2.945 10.956 1.00 94.56 369 LEU A N 1
ATOM 2886 C CA . LEU A 1 369 ? 6.543 -4.163 10.341 1.00 94.56 369 LEU A CA 1
ATOM 2887 C C . LEU A 1 369 ? 7.081 -5.416 11.038 1.00 94.56 369 LEU A C 1
ATOM 2889 O O . LEU A 1 369 ? 6.303 -6.302 11.373 1.00 94.56 369 LEU A O 1
ATOM 2893 N N . ALA A 1 370 ? 8.386 -5.483 11.310 1.00 95.12 370 ALA A N 1
ATOM 2894 C CA . ALA A 1 370 ? 8.952 -6.601 12.058 1.00 95.12 370 ALA A CA 1
ATOM 2895 C C . ALA A 1 370 ? 8.399 -6.684 13.488 1.00 95.12 370 ALA A C 1
ATOM 2897 O O . ALA A 1 370 ? 8.050 -7.773 13.923 1.00 95.12 370 ALA A O 1
ATOM 2898 N N . ALA A 1 371 ? 8.247 -5.559 14.196 1.00 94.56 371 ALA A N 1
ATOM 2899 C CA . ALA A 1 371 ? 7.640 -5.550 15.528 1.00 94.56 371 ALA A CA 1
ATOM 2900 C C . ALA A 1 371 ? 6.172 -6.020 15.509 1.00 94.56 371 ALA A C 1
ATOM 2902 O O . ALA A 1 371 ? 5.747 -6.746 16.404 1.00 94.56 371 ALA A O 1
ATOM 2903 N N . PHE A 1 372 ? 5.397 -5.667 14.480 1.00 94.25 372 PHE A N 1
ATOM 2904 C CA . PHE A 1 372 ? 4.047 -6.203 14.281 1.00 94.25 372 PHE A CA 1
ATOM 2905 C C . PHE A 1 372 ? 4.071 -7.718 14.020 1.00 94.25 372 PHE A C 1
ATOM 2907 O O . PHE A 1 372 ? 3.342 -8.466 14.668 1.00 94.25 372 PHE A O 1
ATOM 2914 N N . LEU A 1 373 ? 4.937 -8.184 13.116 1.00 94.88 373 LEU A N 1
ATOM 2915 C CA . LEU A 1 373 ? 5.034 -9.597 12.742 1.00 94.88 373 LEU A CA 1
ATOM 2916 C C . LEU A 1 373 ? 5.583 -10.485 13.872 1.00 94.88 373 LEU A C 1
ATOM 2918 O O . LEU A 1 373 ? 5.170 -11.634 13.965 1.00 94.88 373 LEU A O 1
ATOM 2922 N N . ASP A 1 374 ? 6.448 -9.971 14.750 1.00 94.81 374 ASP A N 1
ATOM 2923 C CA . ASP A 1 374 ? 6.956 -10.684 15.937 1.00 94.81 374 ASP A CA 1
ATOM 2924 C C . ASP A 1 374 ? 5.835 -10.947 16.960 1.00 94.81 374 ASP A C 1
ATOM 2926 O O . ASP A 1 374 ? 5.702 -12.051 17.484 1.00 94.81 374 ASP A O 1
ATOM 2930 N N . ASN A 1 375 ? 4.944 -9.966 17.154 1.00 91.12 375 ASN A N 1
ATOM 2931 C CA . ASN A 1 375 ? 3.736 -10.133 17.967 1.00 91.12 375 ASN A CA 1
ATOM 2932 C C . ASN A 1 375 ? 2.696 -11.061 17.304 1.00 91.12 375 ASN A C 1
ATOM 2934 O O . ASN A 1 375 ? 2.019 -11.813 18.001 1.00 91.12 375 ASN A O 1
ATOM 2938 N N . PHE A 1 376 ? 2.552 -11.009 15.974 1.00 91.06 376 PHE A N 1
ATOM 2939 C CA . PHE A 1 376 ? 1.545 -11.783 15.232 1.00 91.06 376 PHE A CA 1
ATOM 2940 C C . PHE A 1 376 ? 1.958 -13.251 15.008 1.00 91.06 376 PHE A C 1
ATOM 2942 O O . PHE A 1 376 ? 1.112 -14.144 15.019 1.00 91.06 376 PHE A O 1
ATOM 2949 N N . PHE A 1 377 ? 3.257 -13.523 14.840 1.00 93.75 377 PHE A N 1
ATOM 2950 C CA . PHE A 1 377 ? 3.813 -14.855 14.574 1.00 93.75 377 PHE A CA 1
ATOM 2951 C C . PHE A 1 377 ? 4.808 -15.295 15.666 1.00 93.75 377 PHE A C 1
ATOM 2953 O O . PHE A 1 377 ? 5.966 -15.573 15.355 1.00 93.75 377 PHE A O 1
ATOM 2960 N N . PRO A 1 378 ? 4.384 -15.461 16.937 1.00 92.38 378 PRO A N 1
ATOM 2961 C CA . PRO A 1 378 ? 5.279 -15.749 18.071 1.00 92.38 378 PRO A CA 1
ATOM 2962 C C . PRO A 1 378 ? 5.981 -17.124 18.023 1.00 92.38 378 PRO A C 1
ATOM 2964 O O . PRO A 1 378 ? 6.762 -17.458 18.913 1.00 92.38 378 PRO A O 1
ATOM 2967 N N . ALA A 1 379 ? 5.699 -17.949 17.007 1.00 92.38 379 ALA A N 1
ATOM 2968 C CA . ALA A 1 379 ? 6.415 -19.193 16.714 1.00 92.38 379 ALA A CA 1
ATOM 2969 C C . ALA A 1 379 ? 7.563 -19.017 15.693 1.00 92.38 379 ALA A C 1
ATOM 2971 O O . ALA A 1 379 ? 8.415 -19.902 15.569 1.00 92.38 379 ALA A O 1
ATOM 2972 N N . ALA A 1 380 ? 7.596 -17.896 14.967 1.00 94.94 380 ALA A N 1
ATOM 2973 C CA . ALA A 1 380 ? 8.616 -17.566 13.982 1.00 94.94 380 ALA A CA 1
ATOM 2974 C C . ALA A 1 380 ? 9.705 -16.680 14.602 1.00 94.94 380 ALA A C 1
ATOM 2976 O O . ALA A 1 380 ? 9.428 -15.809 15.418 1.00 94.94 380 ALA A O 1
ATOM 2977 N N . VAL A 1 381 ? 10.960 -16.849 14.177 1.00 94.56 381 VAL A N 1
ATOM 2978 C CA . VAL A 1 381 ? 12.025 -15.895 14.529 1.00 94.56 381 VAL A CA 1
ATOM 2979 C C . VAL A 1 381 ? 11.978 -14.715 13.560 1.00 94.56 381 VAL A C 1
ATOM 2981 O O . VAL A 1 381 ? 12.384 -14.861 12.403 1.00 94.56 381 VAL A O 1
ATOM 2984 N N . VAL A 1 382 ? 11.493 -13.559 14.014 1.00 94.69 382 VAL A N 1
ATOM 2985 C CA . VAL A 1 382 ? 11.417 -12.341 13.194 1.00 94.69 382 VAL A CA 1
ATOM 2986 C C . VAL A 1 382 ? 12.714 -11.529 13.304 1.00 94.69 382 VAL A C 1
ATOM 2988 O O . VAL A 1 382 ? 13.336 -11.458 14.363 1.00 94.69 382 VAL A O 1
ATOM 2991 N N . SER A 1 383 ? 13.184 -10.941 12.199 1.00 94.06 383 SER A N 1
ATOM 2992 C CA . SER A 1 383 ? 14.395 -10.105 12.196 1.00 94.06 383 SER A CA 1
ATOM 2993 C C . SER A 1 383 ? 14.370 -8.994 11.144 1.00 94.06 383 SER A C 1
ATOM 2995 O O . SER A 1 383 ? 13.865 -9.184 10.038 1.00 94.06 383 SER A O 1
ATOM 2997 N N . VAL A 1 384 ? 14.980 -7.849 11.472 1.00 94.06 384 VAL A N 1
ATOM 2998 C CA . VAL A 1 384 ? 15.262 -6.744 10.538 1.00 94.06 384 VAL A CA 1
ATOM 2999 C C . VAL A 1 384 ? 16.749 -6.748 10.214 1.00 94.06 384 VAL A C 1
ATOM 3001 O O . VAL A 1 384 ? 17.574 -6.801 11.123 1.00 94.06 384 VAL A O 1
ATOM 3004 N N . ASN A 1 385 ? 17.108 -6.672 8.933 1.00 92.75 385 ASN A N 1
ATOM 3005 C CA . ASN A 1 385 ? 18.504 -6.635 8.500 1.00 92.75 385 ASN A CA 1
ATOM 3006 C C . ASN A 1 385 ? 18.685 -5.602 7.381 1.00 92.75 385 ASN A C 1
ATOM 3008 O O . ASN A 1 385 ? 18.005 -5.683 6.360 1.00 92.75 385 ASN A O 1
ATOM 3012 N N . VAL A 1 386 ? 19.639 -4.677 7.526 1.00 93.19 386 VAL A N 1
ATOM 3013 C CA . VAL A 1 386 ? 20.105 -3.835 6.410 1.00 93.19 386 VAL A CA 1
ATOM 3014 C C . VAL A 1 386 ? 21.187 -4.607 5.657 1.00 93.19 386 VAL A C 1
ATOM 3016 O O . VAL A 1 386 ? 22.178 -5.011 6.267 1.00 93.19 386 VAL A O 1
ATOM 3019 N N . VAL A 1 387 ? 21.005 -4.844 4.355 1.00 91.44 387 VAL A N 1
ATOM 3020 C CA . VAL A 1 387 ? 21.872 -5.749 3.574 1.00 91.44 387 VAL A CA 1
ATOM 3021 C C . VAL A 1 387 ? 22.720 -4.970 2.560 1.00 91.44 387 VAL A C 1
ATOM 3023 O O . VAL A 1 387 ? 22.236 -4.620 1.487 1.00 91.44 387 VAL A O 1
ATOM 3026 N N . ALA A 1 388 ? 24.000 -4.737 2.876 1.00 89.50 388 ALA A N 1
ATOM 3027 C CA . ALA A 1 388 ? 24.971 -4.044 2.009 1.00 89.50 388 ALA A CA 1
ATOM 3028 C C . ALA A 1 388 ? 25.232 -4.761 0.675 1.00 89.50 388 ALA A C 1
ATOM 3030 O O . ALA A 1 388 ? 25.501 -4.139 -0.352 1.00 89.50 388 ALA A O 1
ATOM 3031 N N . SER A 1 389 ? 25.160 -6.087 0.708 1.00 92.19 389 SER A N 1
ATOM 3032 C CA . SER A 1 389 ? 25.439 -6.979 -0.409 1.00 92.19 389 SER A CA 1
ATOM 3033 C C . SER A 1 389 ? 24.161 -7.242 -1.207 1.00 92.19 389 SER A C 1
ATOM 3035 O O . SER A 1 389 ? 23.341 -8.074 -0.806 1.00 92.19 389 SER A O 1
ATOM 3037 N N . THR A 1 390 ? 23.964 -6.573 -2.351 1.00 93.50 390 THR A N 1
ATOM 3038 C CA . THR A 1 390 ? 22.788 -6.862 -3.201 1.00 93.50 390 THR A CA 1
ATOM 3039 C C . THR A 1 390 ? 22.849 -8.275 -3.787 1.00 93.50 390 THR A C 1
ATOM 3041 O O . THR A 1 390 ? 21.801 -8.888 -3.982 1.00 93.50 390 THR A O 1
ATOM 3044 N N . ALA A 1 391 ? 24.050 -8.856 -3.926 1.00 92.94 391 ALA A N 1
ATOM 3045 C CA . ALA A 1 391 ? 24.244 -10.288 -4.159 1.00 92.94 391 ALA A CA 1
ATOM 3046 C C . ALA A 1 391 ? 23.600 -11.153 -3.059 1.00 92.94 391 ALA A C 1
ATOM 3048 O O . ALA A 1 391 ? 22.862 -12.092 -3.359 1.00 92.94 391 ALA A O 1
ATOM 3049 N N . THR A 1 392 ? 23.823 -10.815 -1.783 1.00 92.44 392 THR A N 1
ATOM 3050 C CA . THR A 1 392 ? 23.200 -11.515 -0.647 1.00 92.44 392 THR A CA 1
ATOM 3051 C C . THR A 1 392 ? 21.692 -11.302 -0.598 1.00 92.44 392 THR A C 1
ATOM 3053 O O . THR A 1 392 ? 20.960 -12.264 -0.372 1.00 92.44 392 THR A O 1
ATOM 3056 N N . ALA A 1 393 ? 21.214 -10.079 -0.837 1.00 94.44 393 ALA A N 1
ATOM 3057 C CA . ALA A 1 393 ? 19.784 -9.781 -0.847 1.00 94.44 393 ALA A CA 1
ATOM 3058 C C . ALA A 1 393 ? 19.047 -10.592 -1.927 1.00 94.44 393 ALA A C 1
ATOM 3060 O O . ALA A 1 393 ? 18.083 -11.287 -1.615 1.00 94.44 393 ALA A O 1
ATOM 3061 N N . TYR A 1 394 ? 19.545 -10.587 -3.169 1.00 95.44 394 TYR A N 1
ATOM 3062 C CA . TYR A 1 394 ? 18.982 -11.387 -4.263 1.00 95.44 394 TYR A CA 1
ATOM 3063 C C . TYR A 1 394 ? 19.082 -12.888 -3.971 1.00 95.44 394 TYR A C 1
ATOM 3065 O O . TYR A 1 394 ? 18.096 -13.600 -4.130 1.00 95.44 394 TYR A O 1
ATOM 3073 N N . SER A 1 395 ? 20.226 -13.368 -3.470 1.00 94.94 395 SER A N 1
ATOM 3074 C CA . SER A 1 395 ? 20.405 -14.772 -3.078 1.00 94.94 395 SER A CA 1
ATOM 3075 C C . SER A 1 395 ? 19.366 -15.229 -2.044 1.00 94.94 395 SER A C 1
ATOM 3077 O O . SER A 1 395 ? 18.737 -16.268 -2.240 1.00 94.94 395 SER A O 1
ATOM 3079 N N . ARG A 1 396 ? 19.114 -14.435 -0.992 1.00 94.62 396 ARG A N 1
ATOM 3080 C CA . ARG A 1 396 ? 18.094 -14.744 0.027 1.00 94.62 396 ARG A CA 1
ATOM 3081 C C . ARG A 1 396 ? 16.677 -14.662 -0.541 1.00 94.62 396 ARG A C 1
ATOM 3083 O O . ARG A 1 396 ? 15.928 -15.618 -0.387 1.00 94.62 396 ARG A O 1
ATOM 3090 N N . MET A 1 397 ? 16.320 -13.594 -1.261 1.00 96.75 397 MET A N 1
ATOM 3091 C CA . MET A 1 397 ? 14.982 -13.443 -1.857 1.00 96.75 397 MET A CA 1
ATOM 3092 C C . MET A 1 397 ? 14.627 -14.580 -2.832 1.00 96.75 397 MET A C 1
ATOM 3094 O O . MET A 1 397 ? 13.536 -15.147 -2.756 1.00 96.75 397 MET A O 1
ATOM 3098 N N . ILE A 1 398 ? 15.555 -14.953 -3.722 1.00 95.88 398 ILE A N 1
ATOM 3099 C CA . ILE A 1 398 ? 15.360 -16.025 -4.714 1.00 95.88 398 ILE A CA 1
ATOM 3100 C C . ILE A 1 398 ? 15.155 -17.374 -4.020 1.00 95.88 398 ILE A C 1
ATOM 3102 O O . ILE A 1 398 ? 14.237 -18.115 -4.381 1.00 95.88 398 ILE A O 1
ATOM 3106 N N . ARG A 1 399 ? 15.960 -17.663 -2.989 1.00 94.88 399 ARG A N 1
ATOM 3107 C CA . ARG A 1 399 ? 15.963 -18.958 -2.299 1.00 94.88 399 ARG A CA 1
ATOM 3108 C C . ARG A 1 399 ? 14.953 -19.100 -1.161 1.00 94.88 399 ARG A C 1
ATOM 3110 O O . ARG A 1 399 ? 14.663 -20.236 -0.808 1.00 94.88 399 ARG A O 1
ATOM 3117 N N . ALA A 1 400 ? 14.429 -18.015 -0.588 1.00 96.31 400 ALA A N 1
ATOM 3118 C CA . ALA A 1 400 ? 13.433 -18.056 0.492 1.00 96.31 400 ALA A CA 1
ATOM 3119 C C . ALA A 1 400 ? 12.219 -18.920 0.129 1.00 96.31 400 ALA A C 1
ATOM 3121 O O . ALA A 1 400 ? 11.855 -18.989 -1.044 1.00 96.31 400 ALA A O 1
ATOM 3122 N N . LYS A 1 401 ? 11.567 -19.538 1.113 1.00 96.88 401 LYS A N 1
ATOM 3123 C CA . LYS A 1 401 ? 10.385 -20.372 0.906 1.00 96.88 401 LYS A CA 1
ATOM 3124 C C . LYS A 1 401 ? 9.260 -19.543 0.293 1.00 96.88 401 LYS A C 1
ATOM 3126 O O . LYS A 1 401 ? 8.781 -19.886 -0.786 1.00 96.88 401 LYS A O 1
ATOM 3131 N N . ASP A 1 402 ? 8.953 -18.421 0.935 1.00 97.25 402 ASP A N 1
ATOM 3132 C CA . ASP A 1 402 ? 7.975 -17.439 0.481 1.00 97.25 402 ASP A CA 1
ATOM 3133 C C . ASP A 1 402 ? 8.649 -16.046 0.442 1.00 97.25 402 ASP A C 1
ATOM 3135 O O . ASP A 1 402 ? 9.428 -15.694 1.333 1.00 97.25 402 ASP A O 1
ATOM 3139 N N . LEU A 1 403 ? 8.409 -15.261 -0.612 1.00 97.56 403 LEU A N 1
ATOM 3140 C CA . LEU A 1 403 ? 8.968 -13.916 -0.816 1.00 97.56 403 LEU A CA 1
ATOM 3141 C C . LEU A 1 403 ? 7.835 -12.888 -0.911 1.00 97.56 403 LEU A C 1
ATOM 3143 O O . LEU A 1 403 ? 7.051 -12.947 -1.852 1.00 97.56 403 LEU A O 1
ATOM 3147 N N . LEU A 1 404 ? 7.778 -11.919 0.002 1.00 96.69 404 LEU A N 1
ATOM 3148 C CA . LEU A 1 404 ? 6.813 -10.818 -0.055 1.00 96.69 404 LEU A CA 1
ATOM 3149 C C . LEU A 1 404 ? 7.495 -9.562 -0.615 1.00 96.69 404 LEU A C 1
ATOM 3151 O O . LEU A 1 404 ? 8.405 -9.001 0.004 1.00 96.69 404 LEU A O 1
ATOM 3155 N N . CYS A 1 405 ? 7.057 -9.126 -1.796 1.00 95.06 405 CYS A N 1
ATOM 3156 C CA . CYS A 1 405 ? 7.573 -7.939 -2.470 1.00 95.06 405 CYS A CA 1
ATOM 3157 C C . CYS A 1 405 ? 6.665 -6.729 -2.249 1.00 95.06 405 CYS A C 1
ATOM 3159 O O . CYS A 1 405 ? 5.462 -6.768 -2.516 1.00 95.06 405 CYS A O 1
ATOM 3161 N N . HIS A 1 406 ? 7.278 -5.632 -1.813 1.00 91.94 406 HIS A N 1
ATOM 3162 C CA . HIS A 1 406 ? 6.594 -4.380 -1.531 1.00 91.94 406 HIS A CA 1
ATOM 3163 C C . HIS A 1 406 ? 6.159 -3.652 -2.828 1.00 91.94 406 HIS A C 1
ATOM 3165 O O . HIS A 1 406 ? 6.984 -3.525 -3.736 1.00 91.94 406 HIS A O 1
ATOM 3171 N N . PRO A 1 407 ? 4.936 -3.086 -2.930 1.00 88.38 407 PRO A N 1
ATOM 3172 C CA . PRO A 1 407 ? 4.550 -2.175 -4.009 1.00 88.38 407 PRO A CA 1
ATOM 3173 C C . PRO A 1 407 ? 5.585 -1.082 -4.258 1.00 88.38 407 PRO A C 1
ATOM 3175 O O . PRO A 1 407 ? 6.000 -0.392 -3.328 1.00 88.38 407 PRO A O 1
ATOM 3178 N N . GLY A 1 408 ? 6.003 -0.915 -5.514 1.00 85.88 408 GLY A N 1
ATOM 3179 C CA . GLY A 1 408 ? 7.087 -0.009 -5.894 1.00 85.88 408 GLY A CA 1
ATOM 3180 C C . GLY A 1 408 ? 8.504 -0.590 -5.780 1.00 85.88 408 GLY A C 1
ATOM 3181 O O . GLY A 1 408 ? 9.412 -0.002 -6.360 1.00 85.88 408 GLY A O 1
ATOM 3182 N N . SER A 1 409 ? 8.720 -1.740 -5.125 1.00 89.56 409 SER A N 1
ATOM 3183 C CA . SER A 1 409 ? 10.050 -2.360 -5.007 1.00 89.56 409 SER A CA 1
ATOM 3184 C C . SER A 1 409 ? 10.509 -2.999 -6.318 1.00 89.56 409 SER A C 1
ATOM 3186 O O . SER A 1 409 ? 10.358 -4.202 -6.554 1.00 89.56 409 SER A O 1
ATOM 3188 N N . VAL A 1 410 ? 11.143 -2.191 -7.170 1.00 87.69 410 VAL A N 1
ATOM 3189 C CA . VAL A 1 410 ? 11.771 -2.665 -8.413 1.00 87.69 410 VAL A CA 1
ATOM 3190 C C . VAL A 1 410 ? 12.832 -3.739 -8.141 1.00 87.69 410 VAL A C 1
ATOM 3192 O O . VAL A 1 410 ? 12.981 -4.692 -8.906 1.00 87.69 410 VAL A O 1
ATOM 3195 N N . SER A 1 411 ? 13.533 -3.657 -7.007 1.00 91.94 411 SER A N 1
ATOM 3196 C CA . SER A 1 411 ? 14.597 -4.606 -6.654 1.00 91.94 411 SER A CA 1
ATOM 3197 C C . SER A 1 411 ? 14.090 -6.004 -6.286 1.00 91.94 411 SER A C 1
ATOM 3199 O O . SER A 1 411 ? 14.874 -6.950 -6.350 1.00 91.94 411 SER A O 1
ATOM 3201 N N . CYS A 1 412 ? 12.804 -6.156 -5.958 1.00 94.12 412 CYS A N 1
ATOM 3202 C CA . CYS A 1 412 ? 12.188 -7.447 -5.646 1.00 94.12 412 CYS A CA 1
ATOM 3203 C C . CYS A 1 412 ? 11.615 -8.162 -6.894 1.00 94.12 412 CYS A C 1
ATOM 3205 O O . CYS A 1 412 ? 11.442 -9.381 -6.884 1.00 94.12 412 CYS A O 1
ATOM 3207 N N . LEU A 1 413 ? 11.409 -7.437 -8.005 1.00 92.06 413 LEU A N 1
ATOM 3208 C CA . LEU A 1 413 ? 10.798 -7.947 -9.244 1.00 92.06 413 LEU A CA 1
ATOM 3209 C C . LEU A 1 413 ? 11.537 -9.153 -9.855 1.00 92.06 413 LEU A C 1
ATOM 3211 O O . LEU A 1 413 ? 10.928 -10.185 -10.133 1.00 92.06 413 LEU A O 1
ATOM 3215 N N . PHE A 1 414 ? 12.857 -9.048 -10.048 1.00 93.94 414 PHE A N 1
ATOM 3216 C CA . PHE A 1 414 ? 13.654 -10.158 -10.586 1.00 93.94 414 PHE A CA 1
ATOM 3217 C C . PHE A 1 414 ? 13.676 -11.367 -9.635 1.00 93.94 414 PHE A C 1
ATOM 3219 O O . PHE A 1 414 ? 13.394 -12.471 -10.100 1.00 93.94 414 PHE A O 1
ATOM 3226 N N . PRO A 1 415 ? 13.947 -11.205 -8.323 1.00 95.88 415 PRO A N 1
ATOM 3227 C CA . PRO A 1 415 ? 13.819 -12.296 -7.363 1.00 95.88 415 PRO A CA 1
ATOM 3228 C C . PRO A 1 415 ? 12.455 -12.999 -7.350 1.00 95.88 415 PRO A C 1
ATOM 3230 O O . PRO A 1 415 ? 12.427 -14.218 -7.190 1.00 95.88 415 PRO A O 1
ATOM 3233 N N . ALA A 1 416 ? 11.355 -12.267 -7.558 1.00 95.12 416 ALA A N 1
ATOM 3234 C CA . ALA A 1 416 ? 10.005 -12.825 -7.641 1.00 95.12 416 ALA A CA 1
ATOM 3235 C C . ALA A 1 416 ? 9.762 -13.670 -8.903 1.00 95.12 416 ALA A C 1
ATOM 3237 O O . ALA A 1 416 ? 9.124 -14.713 -8.819 1.00 95.12 416 ALA A O 1
ATOM 3238 N N . LEU A 1 417 ? 10.326 -13.288 -10.053 1.00 92.00 417 LEU A N 1
ATOM 3239 C CA . LEU A 1 417 ? 10.248 -14.101 -11.275 1.00 92.00 417 LEU A CA 1
ATOM 3240 C C . LEU A 1 417 ? 11.056 -15.401 -11.175 1.00 92.00 417 LEU A C 1
ATOM 3242 O O . LEU A 1 417 ? 10.617 -16.454 -11.634 1.00 92.00 417 LEU A O 1
ATOM 3246 N N . VAL A 1 418 ? 12.265 -15.339 -10.609 1.00 93.25 418 VAL A N 1
ATOM 3247 C CA . VAL A 1 418 ? 13.253 -16.429 -10.732 1.00 93.25 418 VAL A CA 1
ATOM 3248 C C . VAL A 1 418 ? 13.227 -17.434 -9.573 1.00 93.25 418 VAL A C 1
ATOM 3250 O O . VAL A 1 418 ? 14.146 -18.241 -9.441 1.00 93.25 418 VAL A O 1
ATOM 3253 N N . LYS A 1 419 ? 12.172 -17.431 -8.750 1.00 94.00 419 LYS A N 1
ATOM 3254 C CA . LYS A 1 419 ? 11.983 -18.287 -7.561 1.00 94.00 419 LYS A CA 1
ATOM 3255 C C . LYS A 1 419 ? 12.307 -19.766 -7.792 1.00 94.00 419 LYS A C 1
ATOM 3257 O O . LYS A 1 419 ? 11.885 -20.354 -8.792 1.00 94.00 419 LYS A O 1
ATOM 3262 N N . ASP A 1 420 ? 13.038 -20.374 -6.857 1.00 88.81 420 ASP A N 1
ATOM 3263 C CA . ASP A 1 420 ? 13.396 -21.801 -6.854 1.00 88.81 420 ASP A CA 1
ATOM 3264 C C . ASP A 1 420 ? 12.157 -22.726 -6.868 1.00 88.81 420 ASP A C 1
ATOM 3266 O O . ASP A 1 420 ? 11.022 -22.306 -6.625 1.00 88.81 420 ASP A O 1
ATOM 3270 N N . GLU A 1 421 ? 12.350 -24.013 -7.173 1.00 87.88 421 GLU A N 1
ATOM 3271 C CA . GLU A 1 421 ? 11.262 -25.002 -7.127 1.00 87.88 421 GLU A CA 1
ATOM 3272 C C . GLU A 1 421 ? 10.619 -25.090 -5.740 1.00 87.88 421 GLU A C 1
ATOM 3274 O O . GLU A 1 421 ? 11.309 -25.154 -4.724 1.00 87.88 421 GLU A O 1
ATOM 3279 N N . LYS A 1 422 ? 9.279 -25.146 -5.710 1.00 91.25 422 LYS A N 1
ATOM 3280 C CA . LYS A 1 422 ? 8.457 -25.201 -4.485 1.00 91.25 422 LYS A CA 1
ATOM 3281 C C . LYS A 1 422 ? 8.588 -23.959 -3.588 1.00 91.25 422 LYS A C 1
ATOM 3283 O O . LYS A 1 422 ? 8.135 -24.011 -2.441 1.00 91.25 422 LYS A O 1
ATOM 3288 N N . THR A 1 423 ? 9.167 -22.869 -4.094 1.00 94.69 423 THR A N 1
ATOM 3289 C CA . THR A 1 423 ? 9.160 -21.548 -3.452 1.00 94.69 423 THR A CA 1
ATOM 3290 C C . THR A 1 423 ? 8.237 -20.592 -4.201 1.00 94.69 423 THR A C 1
ATOM 3292 O O . THR A 1 423 ? 8.051 -20.748 -5.410 1.00 94.69 423 THR A O 1
ATOM 3295 N N . TYR A 1 424 ? 7.673 -19.617 -3.491 1.00 96.00 424 TYR A N 1
ATOM 3296 C CA . TYR A 1 424 ? 6.663 -18.694 -4.015 1.00 96.00 424 TYR A CA 1
ATOM 3297 C C . TYR A 1 424 ? 7.051 -17.235 -3.787 1.00 96.00 424 TYR A C 1
ATOM 3299 O O . TYR A 1 424 ? 7.788 -16.914 -2.854 1.00 96.00 424 TYR A O 1
ATOM 3307 N N . ALA A 1 425 ? 6.543 -16.344 -4.630 1.00 96.12 425 ALA A N 1
ATOM 3308 C CA . ALA A 1 425 ? 6.568 -14.906 -4.421 1.00 96.12 425 ALA A CA 1
ATOM 3309 C C . ALA A 1 425 ? 5.144 -14.345 -4.421 1.00 96.12 425 ALA A C 1
ATOM 3311 O O . ALA A 1 425 ? 4.274 -14.838 -5.134 1.00 96.12 425 ALA A O 1
ATOM 3312 N N . ILE A 1 426 ? 4.921 -13.299 -3.636 1.00 95.25 426 ILE A N 1
ATOM 3313 C CA . ILE A 1 426 ? 3.667 -12.557 -3.558 1.00 95.25 426 ILE A CA 1
ATOM 3314 C C . ILE A 1 426 ? 4.047 -11.087 -3.704 1.00 95.25 426 ILE A C 1
ATOM 3316 O O . ILE A 1 426 ? 4.810 -10.547 -2.899 1.00 95.25 426 ILE A O 1
ATOM 3320 N N . VAL A 1 427 ? 3.583 -10.455 -4.777 1.00 93.94 427 VAL A N 1
ATOM 3321 C CA . VAL A 1 427 ? 3.979 -9.099 -5.158 1.00 93.94 427 VAL A CA 1
ATOM 3322 C C . VAL A 1 427 ? 2.781 -8.178 -5.052 1.00 93.94 427 VAL A C 1
ATOM 3324 O O . VAL A 1 427 ? 1.859 -8.252 -5.864 1.00 93.94 427 VAL A O 1
ATOM 3327 N N . GLY A 1 428 ? 2.810 -7.278 -4.071 1.00 92.25 428 GLY A N 1
ATOM 3328 C CA . GLY A 1 428 ? 1.857 -6.179 -4.030 1.00 92.25 428 GLY A CA 1
ATOM 3329 C C . GLY A 1 428 ? 2.131 -5.205 -5.176 1.00 92.25 428 GLY A C 1
ATOM 3330 O O . GLY A 1 428 ? 3.268 -4.776 -5.372 1.00 92.25 428 GLY A O 1
ATOM 3331 N N . VAL A 1 429 ? 1.094 -4.812 -5.910 1.00 90.31 429 VAL A N 1
ATOM 3332 C CA . VAL A 1 429 ? 1.149 -3.747 -6.922 1.00 90.31 429 VAL A CA 1
ATOM 3333 C C . VAL A 1 429 ? 0.053 -2.724 -6.642 1.00 90.31 429 VAL A C 1
ATOM 3335 O O . VAL A 1 429 ? -1.062 -3.091 -6.291 1.00 90.31 429 VAL A O 1
ATOM 3338 N N . SER A 1 430 ? 0.357 -1.435 -6.802 1.00 87.69 430 SER A N 1
ATOM 3339 C CA . SER A 1 430 ? -0.592 -0.335 -6.571 1.00 87.69 430 SER A CA 1
ATOM 3340 C C . SER A 1 430 ? -0.553 0.650 -7.742 1.00 87.69 430 SER A C 1
ATOM 3342 O O . SER A 1 430 ? 0.544 0.963 -8.225 1.00 87.69 430 SER A O 1
ATOM 3344 N N . PRO A 1 431 ? -1.706 1.171 -8.207 1.00 82.38 431 PRO A N 1
ATOM 3345 C CA . PRO A 1 431 ? -1.768 2.121 -9.323 1.00 82.38 431 PRO A CA 1
ATOM 3346 C C . PRO A 1 431 ? -1.015 3.433 -9.036 1.00 82.38 431 PRO A C 1
ATOM 3348 O O . PRO A 1 431 ? -0.614 4.135 -9.967 1.00 82.38 431 PRO A O 1
ATOM 3351 N N . LEU A 1 432 ? -0.734 3.733 -7.760 1.00 79.00 432 LEU A N 1
ATOM 3352 C CA . LEU A 1 432 ? 0.098 4.865 -7.338 1.00 79.00 432 LEU A CA 1
ATOM 3353 C C . LEU A 1 432 ? 1.582 4.719 -7.744 1.00 79.00 432 LEU A C 1
ATOM 3355 O O . LEU A 1 432 ? 2.331 5.699 -7.701 1.00 79.00 432 LEU A O 1
ATOM 3359 N N . ARG A 1 433 ? 2.034 3.522 -8.157 1.00 78.50 433 ARG A N 1
ATOM 3360 C CA . ARG A 1 433 ? 3.421 3.228 -8.569 1.00 78.50 433 ARG A CA 1
ATOM 3361 C C . ARG A 1 433 ? 3.509 2.632 -9.973 1.00 78.50 433 ARG A C 1
ATOM 3363 O O . ARG A 1 433 ? 3.862 1.467 -10.165 1.00 78.50 433 ARG A O 1
ATOM 3370 N N . LYS A 1 434 ? 3.294 3.501 -10.964 1.00 72.31 434 LYS A N 1
ATOM 3371 C CA . LYS A 1 434 ? 3.358 3.217 -12.414 1.00 72.31 434 LYS A CA 1
ATOM 3372 C C . LYS A 1 434 ? 4.595 2.434 -12.888 1.00 72.31 434 LYS A C 1
ATOM 3374 O O . LYS A 1 434 ? 4.474 1.692 -13.848 1.00 72.31 434 LYS A O 1
ATOM 3379 N N . GLY A 1 435 ? 5.750 2.561 -12.226 1.00 69.25 435 GLY A N 1
ATOM 3380 C CA . GLY A 1 435 ? 6.969 1.803 -12.566 1.00 69.25 435 GLY A CA 1
ATOM 3381 C C . GLY A 1 435 ? 6.958 0.318 -12.165 1.00 69.25 435 GLY A C 1
ATOM 3382 O O . GLY A 1 435 ? 7.851 -0.420 -12.556 1.00 69.25 435 GLY A O 1
ATOM 3383 N N . THR A 1 436 ? 5.966 -0.129 -11.386 1.00 77.38 436 THR A N 1
ATOM 3384 C CA . THR A 1 436 ? 5.776 -1.551 -11.006 1.00 77.38 436 THR A CA 1
ATOM 3385 C C . THR A 1 436 ? 4.366 -2.071 -11.295 1.00 77.38 436 THR A C 1
ATOM 3387 O O . THR A 1 436 ? 4.155 -3.277 -11.403 1.00 77.38 436 THR A O 1
ATOM 3390 N N . TYR A 1 437 ? 3.387 -1.174 -11.436 1.00 81.31 437 TYR A N 1
ATOM 3391 C CA . TYR A 1 437 ? 2.009 -1.527 -11.752 1.00 81.31 437 TYR A CA 1
ATOM 3392 C C . TYR A 1 437 ? 1.886 -2.114 -13.166 1.00 81.31 437 TYR A C 1
ATOM 3394 O O . TYR A 1 437 ? 2.429 -1.561 -14.119 1.00 81.31 437 TYR A O 1
ATOM 3402 N N . GLY A 1 438 ? 1.177 -3.238 -13.297 1.00 78.56 438 GLY A N 1
ATOM 3403 C CA . GLY A 1 438 ? 1.014 -3.950 -14.569 1.00 78.56 438 GLY A CA 1
ATOM 3404 C C . GLY A 1 438 ? 2.283 -4.631 -15.102 1.00 78.56 438 GLY A C 1
ATOM 3405 O O . GLY A 1 438 ? 2.254 -5.150 -16.214 1.00 78.56 438 GLY A O 1
ATOM 3406 N N . TRP A 1 439 ? 3.388 -4.653 -14.340 1.00 81.12 439 TRP A N 1
ATOM 3407 C CA . TRP A 1 439 ? 4.650 -5.255 -14.792 1.00 81.12 439 TRP A CA 1
ATOM 3408 C C . TRP A 1 439 ? 4.526 -6.771 -14.993 1.00 81.12 439 TRP A C 1
ATOM 3410 O O . TRP A 1 439 ? 4.943 -7.300 -16.016 1.00 81.12 439 TRP A O 1
ATOM 3420 N N . PHE A 1 440 ? 3.875 -7.469 -14.058 1.00 81.94 440 PHE A N 1
ATOM 3421 C CA . PHE A 1 440 ? 3.621 -8.909 -14.172 1.00 81.94 440 PHE A CA 1
ATOM 3422 C C . PHE A 1 440 ? 2.469 -9.258 -15.123 1.00 81.94 440 PHE A C 1
ATOM 3424 O O . PHE A 1 440 ? 2.502 -10.329 -15.721 1.00 81.94 440 PHE A O 1
ATOM 3431 N N . ASP A 1 441 ? 1.504 -8.355 -15.335 1.00 79.50 441 ASP A N 1
ATOM 3432 C CA . ASP A 1 441 ? 0.362 -8.565 -16.243 1.00 79.50 441 ASP A CA 1
ATOM 3433 C C . ASP A 1 441 ? 0.828 -8.841 -17.696 1.00 79.50 441 ASP A C 1
ATOM 3435 O O . ASP A 1 441 ? 0.145 -9.531 -18.455 1.00 79.50 441 ASP A O 1
ATOM 3439 N N . GLN A 1 442 ? 2.021 -8.358 -18.076 1.00 72.75 442 GLN A N 1
ATOM 3440 C CA . GLN A 1 442 ? 2.661 -8.621 -19.375 1.00 72.75 442 GLN A CA 1
ATOM 3441 C C . GLN A 1 442 ? 3.614 -9.836 -19.369 1.00 72.75 442 GLN A C 1
ATOM 3443 O O . GLN A 1 442 ? 3.928 -10.390 -20.429 1.00 72.75 442 GLN A O 1
ATOM 3448 N N . LEU A 1 443 ? 4.070 -10.279 -18.193 1.00 74.56 443 LEU A N 1
ATOM 3449 C CA . LEU A 1 443 ? 5.056 -11.353 -18.029 1.00 74.56 443 LEU A CA 1
ATOM 3450 C C . LEU A 1 443 ? 4.387 -12.710 -17.772 1.00 74.56 443 LEU A C 1
ATOM 3452 O O . LEU A 1 443 ? 4.559 -13.336 -16.722 1.00 74.56 443 LEU A O 1
ATOM 3456 N N . LYS A 1 444 ? 3.623 -13.178 -18.769 1.00 63.72 444 LYS A N 1
ATOM 3457 C CA . LYS A 1 444 ? 3.001 -14.511 -18.771 1.00 63.72 444 LYS A CA 1
ATOM 3458 C C . LYS A 1 444 ? 4.068 -15.604 -18.640 1.00 63.72 444 LYS A C 1
ATOM 3460 O O . LYS A 1 444 ? 4.731 -15.959 -19.612 1.00 63.72 444 LYS A O 1
ATOM 3465 N N . THR A 1 445 ? 4.190 -16.168 -17.444 1.00 63.72 445 THR A N 1
ATOM 3466 C CA . THR A 1 445 ? 4.982 -17.369 -17.167 1.00 63.72 445 THR A CA 1
ATOM 3467 C C . THR A 1 445 ? 4.026 -18.528 -16.897 1.00 63.72 445 THR A C 1
ATOM 3469 O O . THR A 1 445 ? 3.201 -18.451 -15.995 1.00 63.72 445 THR A O 1
ATOM 3472 N N . GLU A 1 446 ? 4.104 -19.606 -17.682 1.00 56.81 446 GLU A N 1
ATOM 3473 C CA . GLU A 1 446 ? 3.182 -20.753 -17.537 1.00 56.81 446 GLU A CA 1
ATOM 3474 C C . GLU A 1 446 ? 3.386 -21.517 -16.212 1.00 56.81 446 GLU A C 1
ATOM 3476 O O . GLU A 1 446 ? 2.482 -22.194 -15.730 1.00 56.81 446 GLU A O 1
ATOM 3481 N N . GLU A 1 447 ? 4.548 -21.340 -15.574 1.00 66.75 447 GLU A N 1
ATOM 3482 C CA . GLU A 1 447 ? 4.836 -21.757 -14.199 1.00 66.75 447 GLU A CA 1
ATOM 3483 C C . GLU A 1 447 ? 4.866 -20.557 -13.226 1.00 66.75 447 GLU A C 1
ATOM 3485 O O . GLU A 1 447 ? 5.827 -20.406 -12.466 1.00 66.75 447 GLU A O 1
ATOM 3490 N N . SER A 1 448 ? 3.878 -19.655 -13.251 1.00 63.47 448 SER A N 1
ATOM 3491 C CA . SER A 1 448 ? 3.889 -18.443 -12.416 1.00 63.47 448 SER A CA 1
ATOM 3492 C C . SER A 1 448 ? 3.834 -18.755 -10.909 1.00 63.47 448 SER A C 1
ATOM 3494 O O . SER A 1 448 ? 2.779 -18.738 -10.278 1.00 63.47 448 SER A O 1
ATOM 3496 N N . ARG A 1 449 ? 5.004 -18.955 -10.290 1.00 88.75 449 ARG A N 1
ATOM 3497 C CA . ARG A 1 449 ? 5.222 -19.064 -8.829 1.00 88.75 449 ARG A CA 1
ATOM 3498 C C . ARG A 1 449 ? 5.088 -17.704 -8.122 1.00 88.75 449 ARG A C 1
ATOM 3500 O O . ARG A 1 449 ? 5.689 -17.490 -7.074 1.00 88.75 449 ARG A O 1
ATOM 3507 N N . THR A 1 450 ? 4.361 -16.776 -8.742 1.00 92.00 450 THR A N 1
ATOM 3508 C CA . THR A 1 450 ? 4.232 -15.368 -8.364 1.00 92.00 450 THR A CA 1
ATOM 3509 C C . THR A 1 450 ? 2.752 -15.009 -8.310 1.00 92.00 450 THR A C 1
ATOM 3511 O O . THR A 1 450 ? 2.089 -14.994 -9.344 1.00 92.00 450 THR A O 1
ATOM 3514 N N . GLU A 1 451 ? 2.238 -14.715 -7.121 1.00 92.94 451 GLU A N 1
ATOM 3515 C CA . GLU A 1 451 ? 0.913 -14.123 -6.939 1.00 92.94 451 GLU A CA 1
ATOM 3516 C C . GLU A 1 451 ? 1.025 -12.597 -7.060 1.00 92.94 451 GLU A C 1
ATOM 3518 O O . GLU A 1 451 ? 1.904 -11.985 -6.451 1.00 92.94 451 GLU A O 1
ATOM 3523 N N . VAL A 1 452 ? 0.152 -11.971 -7.853 1.00 90.94 452 VAL A N 1
ATOM 3524 C CA . VAL A 1 452 ? 0.131 -10.513 -8.050 1.00 90.94 452 VAL A CA 1
ATOM 3525 C C . VAL A 1 452 ? -1.058 -9.937 -7.294 1.00 90.94 452 VAL A C 1
ATOM 3527 O O . VAL A 1 452 ? -2.205 -10.063 -7.721 1.00 90.94 452 VAL A O 1
ATOM 3530 N N . VAL A 1 453 ? -0.784 -9.289 -6.167 1.00 91.19 453 VAL A N 1
ATOM 3531 C CA . VAL A 1 453 ? -1.808 -8.702 -5.300 1.00 91.19 453 VAL A CA 1
ATOM 3532 C C . VAL A 1 453 ? -2.046 -7.258 -5.742 1.00 91.19 453 VAL A C 1
ATOM 3534 O O . VAL A 1 453 ? -1.276 -6.357 -5.406 1.00 91.19 453 VAL A O 1
ATOM 3537 N N . LYS A 1 454 ? -3.104 -7.036 -6.532 1.00 89.38 454 LYS A N 1
ATOM 3538 C CA . LYS A 1 454 ? -3.565 -5.692 -6.921 1.00 89.38 454 LYS A CA 1
ATOM 3539 C C . LYS A 1 454 ? -4.197 -5.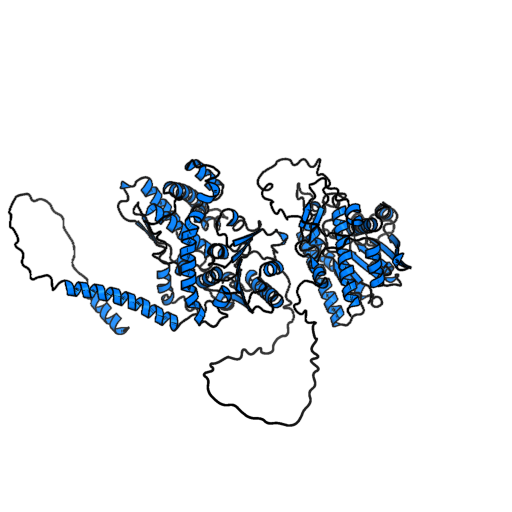006 -5.702 1.00 89.38 454 LYS A C 1
ATOM 3541 O O . LYS A 1 454 ? -5.329 -5.317 -5.348 1.00 89.38 454 LYS A O 1
ATOM 3546 N N . LEU A 1 455 ? -3.453 -4.095 -5.076 1.00 85.00 455 LEU A N 1
ATOM 3547 C CA . LEU A 1 455 ? -3.892 -3.313 -3.920 1.00 85.00 455 LEU A CA 1
ATOM 3548 C C . LEU A 1 455 ? -4.691 -2.078 -4.341 1.00 85.00 455 LEU A C 1
ATOM 3550 O O . LEU A 1 455 ? -4.375 -1.430 -5.347 1.00 85.00 455 LEU A O 1
ATOM 3554 N N . GLN A 1 456 ? -5.669 -1.715 -3.518 1.00 81.69 456 GLN A N 1
ATOM 3555 C CA . GLN A 1 456 ? -6.354 -0.426 -3.587 1.00 81.69 456 GLN A CA 1
ATOM 3556 C C . GLN A 1 456 ? -5.429 0.716 -3.120 1.00 81.69 456 GLN A C 1
ATOM 3558 O O . GLN A 1 456 ? -4.376 0.484 -2.518 1.00 81.69 456 GLN A O 1
ATOM 3563 N N . ALA A 1 457 ? -5.798 1.969 -3.399 1.00 72.25 457 ALA A N 1
ATOM 3564 C CA . ALA A 1 457 ? -4.984 3.123 -3.002 1.00 72.25 457 ALA A CA 1
ATOM 3565 C C . ALA A 1 457 ? -4.917 3.253 -1.469 1.00 72.25 457 ALA A C 1
ATOM 3567 O O . ALA A 1 457 ? -3.858 3.535 -0.911 1.00 72.25 457 ALA A O 1
ATOM 3568 N N . GLU A 1 458 ? -6.042 2.952 -0.827 1.00 69.75 458 GLU A N 1
ATOM 3569 C CA . GLU A 1 458 ? -6.328 2.943 0.603 1.00 69.75 458 GLU A CA 1
ATOM 3570 C C . GLU A 1 458 ? -5.506 1.873 1.360 1.00 69.75 458 GLU A C 1
ATOM 3572 O O . GLU A 1 458 ? -5.101 2.081 2.503 1.00 69.75 458 GLU A O 1
ATOM 3577 N N . GLU A 1 459 ? -5.189 0.746 0.708 1.00 72.62 459 GLU A N 1
ATOM 3578 C CA . GLU A 1 459 ? -4.315 -0.311 1.248 1.00 72.62 459 GLU A CA 1
ATOM 3579 C C . GLU A 1 459 ? -2.822 0.075 1.211 1.00 72.62 459 GLU A C 1
ATOM 3581 O O . GLU A 1 459 ? -2.026 -0.416 2.022 1.00 72.62 459 GLU A O 1
ATOM 3586 N N . THR A 1 460 ? -2.438 0.976 0.297 1.00 67.81 460 THR A N 1
ATOM 3587 C CA . THR A 1 460 ? -1.106 1.599 0.256 1.00 67.81 460 THR A CA 1
ATOM 3588 C C . THR A 1 460 ? -1.042 2.871 1.100 1.00 67.81 460 THR A C 1
ATOM 3590 O O . THR A 1 460 ? -1.070 3.990 0.588 1.00 67.81 460 THR A O 1
ATOM 3593 N N . VAL A 1 461 ? -0.920 2.681 2.414 1.00 58.72 461 VAL A N 1
ATOM 3594 C CA . VAL A 1 461 ? -0.782 3.740 3.423 1.00 58.72 461 VAL A CA 1
ATOM 3595 C C . VAL A 1 461 ? 0.391 4.673 3.086 1.00 58.72 461 VAL A C 1
ATOM 3597 O O . VAL A 1 461 ? 1.557 4.286 3.169 1.00 58.72 461 VAL A O 1
ATOM 3600 N N . LEU A 1 462 ? 0.094 5.929 2.735 1.00 51.22 462 LEU A N 1
ATOM 3601 C CA . LEU A 1 462 ? 1.114 6.889 2.288 1.00 51.22 462 LEU A CA 1
ATOM 3602 C C . LEU A 1 462 ? 2.053 7.395 3.396 1.00 51.22 462 LEU A C 1
ATOM 3604 O O . LEU A 1 462 ? 3.164 7.797 3.067 1.00 51.22 462 LEU A O 1
ATOM 3608 N N . ASN A 1 463 ? 1.646 7.339 4.670 1.00 44.41 463 ASN A N 1
ATOM 3609 C CA . ASN A 1 463 ? 2.495 7.586 5.842 1.00 44.41 463 ASN A CA 1
ATOM 3610 C C . ASN A 1 463 ? 2.001 6.763 7.041 1.00 44.41 463 ASN A C 1
ATOM 3612 O O . ASN A 1 463 ? 0.824 6.818 7.393 1.00 44.41 463 ASN A O 1
ATOM 3616 N N . PHE A 1 464 ? 2.907 6.056 7.715 1.00 44.56 464 PHE A N 1
ATOM 3617 C CA . PHE A 1 464 ? 2.613 5.288 8.930 1.00 44.56 464 PHE A CA 1
ATOM 3618 C C . PHE A 1 464 ? 2.946 6.112 10.191 1.00 44.56 464 PHE A C 1
ATOM 3620 O O . PHE A 1 464 ? 3.698 5.661 11.059 1.00 44.56 464 PHE A O 1
ATOM 3627 N N . ASP A 1 465 ? 2.416 7.335 10.305 1.00 38.81 465 ASP A N 1
ATOM 3628 C CA . ASP A 1 465 ? 2.705 8.275 11.410 1.00 38.81 465 ASP A CA 1
ATOM 3629 C C . ASP A 1 465 ? 1.993 7.901 12.733 1.00 38.81 465 ASP A C 1
ATOM 3631 O O . ASP A 1 465 ? 1.303 8.687 13.385 1.00 38.81 465 ASP A O 1
ATOM 3635 N N . ILE A 1 466 ? 2.216 6.656 13.158 1.00 39.97 466 ILE A N 1
ATOM 3636 C CA . ILE A 1 466 ? 2.202 6.260 14.562 1.00 39.97 466 ILE A CA 1
ATOM 3637 C C . ILE A 1 466 ? 3.462 6.867 15.190 1.00 39.97 466 ILE A C 1
ATOM 3639 O O . ILE A 1 466 ? 4.556 6.300 15.087 1.00 39.97 466 ILE A O 1
ATOM 3643 N N . ASP A 1 467 ? 3.299 8.037 15.809 1.00 39.66 467 ASP A N 1
ATOM 3644 C CA . ASP A 1 467 ? 4.307 8.651 16.674 1.00 39.66 467 ASP A CA 1
ATOM 3645 C C . ASP A 1 467 ? 4.632 7.691 17.827 1.00 39.66 467 ASP A C 1
ATOM 3647 O O . ASP A 1 467 ? 3.844 7.528 18.760 1.00 39.66 467 ASP A O 1
ATOM 3651 N N . TYR A 1 468 ? 5.798 7.047 17.769 1.00 36.31 468 TYR A N 1
ATOM 3652 C CA . TYR A 1 468 ? 6.344 6.350 18.928 1.00 36.31 468 TYR A CA 1
ATOM 3653 C C . TYR A 1 468 ? 6.997 7.392 19.840 1.00 36.31 468 TYR A C 1
ATOM 3655 O O . TYR A 1 468 ? 7.880 8.128 19.402 1.00 36.31 468 TYR A O 1
ATOM 3663 N N . ASP A 1 469 ? 6.524 7.480 21.081 1.00 36.16 469 ASP A N 1
ATOM 3664 C CA . ASP A 1 469 ? 6.771 8.618 21.968 1.00 36.16 469 ASP A CA 1
ATOM 3665 C C . ASP A 1 469 ? 8.237 8.729 22.437 1.00 36.16 469 ASP A C 1
ATOM 3667 O O . ASP A 1 469 ? 8.655 8.103 23.411 1.00 36.16 469 ASP A O 1
ATOM 3671 N N . ASP A 1 470 ? 9.011 9.574 21.752 1.00 37.81 470 ASP A N 1
ATOM 3672 C CA . ASP A 1 470 ? 10.396 9.931 22.103 1.00 37.81 470 ASP A CA 1
ATOM 3673 C C . ASP A 1 470 ? 10.460 11.021 23.205 1.00 37.81 470 ASP A C 1
ATOM 3675 O O . ASP A 1 470 ? 11.535 11.514 23.552 1.00 37.81 470 ASP A O 1
ATOM 3679 N N . SER A 1 471 ? 9.318 11.433 23.786 1.00 32.62 471 SER A N 1
ATOM 3680 C CA . SER A 1 471 ? 9.257 12.511 24.788 1.00 32.62 471 SER A CA 1
ATOM 3681 C C . SER A 1 471 ? 9.622 12.083 26.215 1.00 32.62 471 SER A C 1
ATOM 3683 O O . SER A 1 471 ? 9.745 12.942 27.097 1.00 32.62 471 SER A O 1
ATOM 3685 N N . THR A 1 472 ? 9.889 10.793 26.471 1.00 37.09 472 THR A N 1
ATOM 3686 C CA . THR A 1 472 ? 10.397 10.318 27.771 1.00 37.09 472 THR A CA 1
ATOM 3687 C C . THR A 1 472 ? 11.862 10.723 27.987 1.00 37.09 472 THR A C 1
ATOM 3689 O O . THR A 1 472 ? 12.772 9.892 27.977 1.00 37.09 472 THR A O 1
ATOM 3692 N N . GLY A 1 473 ? 12.094 12.018 28.218 1.00 33.00 473 GLY A N 1
ATOM 3693 C CA . GLY A 1 473 ? 13.393 12.667 28.423 1.00 33.00 473 GLY A CA 1
ATOM 3694 C C . GLY A 1 473 ? 14.103 12.299 29.732 1.00 33.00 473 GLY A C 1
ATOM 3695 O O . GLY A 1 473 ? 14.526 13.175 30.489 1.00 33.00 473 GLY A O 1
ATOM 3696 N N . VAL A 1 474 ? 14.259 11.004 30.014 1.00 30.89 474 VAL A N 1
ATOM 3697 C CA . VAL A 1 474 ? 15.005 10.478 31.162 1.00 30.89 474 VAL A CA 1
ATOM 3698 C C . VAL A 1 474 ? 16.501 10.577 30.865 1.00 30.89 474 VAL A C 1
ATOM 3700 O O . VAL A 1 474 ? 17.135 9.656 30.345 1.00 30.89 474 VAL A O 1
ATOM 3703 N N . THR A 1 475 ? 17.084 11.728 31.196 1.00 35.75 475 THR A N 1
ATOM 3704 C CA . THR A 1 475 ? 18.500 12.030 30.961 1.00 35.75 475 THR A CA 1
ATOM 3705 C C . THR A 1 475 ? 19.437 11.206 31.852 1.00 35.75 475 THR A C 1
ATOM 3707 O O . THR A 1 475 ? 19.944 11.654 32.875 1.00 35.75 475 THR A O 1
ATOM 3710 N N . GLY A 1 476 ? 19.750 10.000 31.377 1.00 30.53 476 GLY A N 1
ATOM 3711 C CA . GLY A 1 476 ? 21.000 9.302 31.654 1.00 30.53 476 GLY A CA 1
ATOM 3712 C C . GLY A 1 476 ? 21.040 8.400 32.889 1.00 30.53 476 GLY A C 1
ATOM 3713 O O . GLY A 1 476 ? 21.271 8.850 34.008 1.00 30.53 476 GLY A O 1
ATOM 3714 N N . ASN A 1 477 ? 21.077 7.085 32.645 1.00 27.05 477 ASN A N 1
ATOM 3715 C CA . ASN A 1 477 ? 22.094 6.243 33.283 1.00 27.05 477 ASN A CA 1
ATOM 3716 C C . ASN A 1 477 ? 22.406 4.956 32.493 1.00 27.05 477 ASN A C 1
ATOM 3718 O O . ASN A 1 477 ? 21.659 3.988 32.524 1.00 27.05 477 ASN A O 1
ATOM 3722 N N . ARG A 1 478 ? 23.579 4.945 31.844 1.00 28.12 478 ARG A N 1
ATOM 3723 C CA . ARG A 1 478 ? 24.409 3.765 31.519 1.00 28.12 478 ARG A CA 1
ATOM 3724 C C . ARG A 1 478 ? 23.684 2.450 31.159 1.00 28.12 478 ARG A C 1
ATOM 3726 O O . ARG A 1 478 ? 23.791 1.471 31.899 1.00 28.12 478 ARG A O 1
ATOM 3733 N N . PHE A 1 479 ? 23.186 2.339 29.928 1.00 25.67 479 PHE A N 1
ATOM 3734 C CA . PHE A 1 479 ? 23.261 1.039 29.253 1.00 25.67 479 PHE A CA 1
ATOM 3735 C C . PHE A 1 479 ? 24.731 0.734 28.936 1.00 25.67 479 PHE A C 1
ATOM 3737 O O . PHE A 1 479 ? 25.331 1.323 28.038 1.00 25.67 479 PHE A O 1
ATOM 3744 N N . LYS A 1 480 ? 25.343 -0.162 29.717 1.00 25.14 480 LYS A N 1
ATOM 3745 C CA . LYS A 1 480 ? 26.640 -0.749 29.366 1.00 25.14 480 LYS A CA 1
ATOM 3746 C C . LYS A 1 480 ? 26.415 -1.851 28.336 1.00 25.14 480 LYS A C 1
ATOM 3748 O O . LYS A 1 480 ? 25.900 -2.910 28.688 1.00 25.14 480 LYS A O 1
ATOM 3753 N N . PHE A 1 481 ? 26.909 -1.654 27.118 1.00 25.67 481 PHE A N 1
ATOM 3754 C CA . PHE A 1 481 ? 27.267 -2.783 26.264 1.00 25.67 481 PHE A CA 1
ATOM 3755 C C . PHE A 1 481 ? 28.402 -3.555 26.950 1.00 25.67 481 PHE A C 1
ATOM 3757 O O . PHE A 1 481 ? 29.547 -3.101 26.983 1.00 25.67 481 PHE A O 1
ATOM 3764 N N . ASN A 1 482 ? 28.081 -4.698 27.555 1.00 25.48 482 ASN A N 1
ATOM 3765 C CA . ASN A 1 482 ? 29.095 -5.632 28.029 1.00 25.48 482 ASN A CA 1
ATOM 3766 C C . ASN A 1 482 ? 29.608 -6.437 26.831 1.00 25.48 482 ASN A C 1
ATOM 3768 O O . ASN A 1 482 ? 28.835 -7.116 26.159 1.00 25.48 482 ASN A O 1
ATOM 3772 N N . ASN A 1 483 ? 30.918 -6.379 26.594 1.00 26.67 483 ASN A N 1
ATOM 3773 C CA . ASN A 1 483 ? 31.588 -7.185 25.578 1.00 26.67 483 ASN A CA 1
ATOM 3774 C C . ASN A 1 483 ? 31.315 -8.681 25.803 1.00 26.67 483 ASN A C 1
ATOM 3776 O O . ASN A 1 483 ? 31.768 -9.236 26.807 1.00 26.67 483 ASN A O 1
ATOM 3780 N N . PHE A 1 484 ? 30.703 -9.357 24.830 1.00 26.66 484 PHE A N 1
ATOM 3781 C CA . PHE A 1 484 ? 30.851 -10.806 24.701 1.00 26.66 484 PHE A CA 1
ATOM 3782 C C . PHE A 1 484 ? 32.196 -11.113 24.040 1.00 26.66 484 PHE A C 1
ATOM 3784 O O . PHE A 1 484 ? 32.311 -11.289 22.830 1.00 26.66 484 PHE A O 1
ATOM 3791 N N . GLY A 1 485 ? 33.240 -11.114 24.870 1.00 25.28 485 GLY A N 1
ATOM 3792 C CA . GLY A 1 485 ? 34.547 -11.647 24.502 1.00 25.28 485 GLY A CA 1
ATOM 3793 C C . GLY A 1 485 ? 34.518 -13.171 24.345 1.00 25.28 485 GLY A C 1
ATOM 3794 O O . GLY A 1 485 ? 33.597 -13.842 24.809 1.00 25.28 485 GLY A O 1
ATOM 3795 N N . HIS A 1 486 ? 35.554 -13.703 23.696 1.00 26.81 486 HIS A N 1
ATOM 3796 C CA . HIS A 1 486 ? 35.717 -15.125 23.388 1.00 26.81 486 HIS A CA 1
ATOM 3797 C C . HIS A 1 486 ? 35.396 -16.069 24.557 1.00 26.81 486 HIS A C 1
ATOM 3799 O O . HIS A 1 486 ? 35.927 -15.907 25.656 1.00 26.81 486 HIS A O 1
ATOM 3805 N N . TYR A 1 487 ? 34.668 -17.147 24.258 1.00 24.62 487 TYR A N 1
ATOM 3806 C CA . TYR A 1 487 ? 34.715 -18.379 25.042 1.00 24.62 487 TYR A CA 1
ATOM 3807 C C . TYR A 1 487 ? 35.391 -19.484 24.230 1.00 24.62 487 TYR A C 1
ATOM 3809 O O . TYR A 1 487 ? 35.020 -19.754 23.091 1.00 24.62 487 TYR A O 1
ATOM 3817 N N . ASN A 1 488 ? 36.374 -20.135 24.846 1.00 24.83 488 ASN A N 1
ATOM 3818 C CA . ASN A 1 488 ? 36.975 -21.387 24.397 1.00 24.83 488 ASN A CA 1
ATOM 3819 C C . ASN A 1 488 ? 36.773 -22.377 25.565 1.00 24.83 488 ASN A C 1
ATOM 3821 O O . ASN A 1 488 ? 37.015 -21.979 26.709 1.00 24.83 488 ASN A O 1
ATOM 3825 N N . PRO A 1 489 ? 36.244 -23.594 25.358 1.00 30.48 489 PRO A N 1
ATOM 3826 C CA . PRO A 1 489 ? 35.675 -24.376 26.455 1.00 30.48 489 PRO A CA 1
ATOM 3827 C C . PRO A 1 489 ? 36.731 -25.164 27.237 1.00 30.48 489 PRO A C 1
ATOM 3829 O O . PRO A 1 489 ? 37.688 -25.645 26.636 1.00 30.48 489 PRO A O 1
ATOM 3832 N N . LEU A 1 490 ? 36.498 -25.376 28.545 1.00 24.11 490 LEU A N 1
ATOM 3833 C CA . LEU A 1 490 ? 36.704 -26.655 29.257 1.00 24.11 490 LEU A CA 1
ATOM 3834 C C . LEU A 1 490 ? 36.341 -26.578 30.763 1.00 24.11 490 LEU A C 1
ATOM 3836 O O . LEU A 1 490 ? 36.614 -25.586 31.428 1.00 24.11 490 LEU A O 1
ATOM 3840 N N . ASN A 1 491 ? 35.852 -27.714 31.280 1.00 26.22 491 ASN A N 1
ATOM 3841 C CA . ASN A 1 491 ? 35.854 -28.194 32.677 1.00 26.22 491 ASN A CA 1
ATOM 3842 C C . ASN A 1 491 ? 34.856 -27.684 33.757 1.00 26.22 491 ASN A C 1
ATOM 3844 O O . ASN A 1 491 ? 34.767 -26.511 34.099 1.00 26.22 491 ASN A O 1
ATOM 3848 N N . SER A 1 492 ? 34.266 -28.698 34.419 1.00 26.17 492 SER A N 1
ATOM 3849 C CA . SER A 1 492 ? 33.895 -28.821 35.851 1.00 26.17 492 SER A CA 1
ATOM 3850 C C . SER A 1 492 ? 32.773 -27.974 36.492 1.00 26.17 492 SER A C 1
ATOM 3852 O O . SER A 1 492 ? 32.994 -26.898 37.035 1.00 26.17 492 SER A O 1
ATOM 3854 N N . LEU A 1 493 ? 31.606 -28.625 36.615 1.00 21.17 493 LEU A N 1
ATOM 3855 C CA . LEU A 1 493 ? 30.777 -28.716 37.841 1.00 21.17 493 LEU A CA 1
ATOM 3856 C C . LEU A 1 493 ? 31.583 -29.245 39.062 1.00 21.17 493 LEU A C 1
ATOM 3858 O O . LEU A 1 493 ? 32.630 -29.855 38.825 1.00 21.17 493 LEU A O 1
ATOM 3862 N N . PRO A 1 494 ? 31.058 -29.243 40.318 1.00 39.31 494 PRO A N 1
ATOM 3863 C CA . PRO A 1 494 ? 29.937 -28.483 40.927 1.00 39.31 494 PRO A CA 1
ATOM 3864 C C . PRO A 1 494 ? 30.311 -27.826 42.298 1.00 39.31 494 PRO A C 1
ATOM 3866 O O . PRO A 1 494 ? 31.435 -27.985 42.749 1.00 39.31 494 PRO A O 1
ATOM 3869 N N . THR A 1 495 ? 29.376 -27.138 42.993 1.00 24.56 495 THR A N 1
ATOM 3870 C CA . THR A 1 495 ? 28.812 -27.520 44.333 1.00 24.56 495 THR A CA 1
ATOM 3871 C C . THR A 1 495 ? 28.097 -26.386 45.103 1.00 24.56 495 THR A C 1
ATOM 3873 O O . THR A 1 495 ? 28.640 -25.308 45.296 1.00 24.56 495 THR A O 1
ATOM 3876 N N . LEU A 1 496 ? 26.904 -26.737 45.603 1.00 24.83 496 LEU A N 1
ATOM 3877 C CA . LEU A 1 496 ? 26.159 -26.336 46.820 1.00 24.83 496 LEU A CA 1
ATOM 3878 C C . LEU A 1 496 ? 26.729 -25.326 47.852 1.00 24.83 496 LEU A C 1
ATOM 3880 O O . LEU A 1 496 ? 27.858 -25.458 48.314 1.00 24.83 496 LEU A O 1
ATOM 3884 N N . GLY A 1 497 ? 25.800 -24.511 48.387 1.00 23.56 497 GLY A N 1
ATOM 3885 C CA . GLY A 1 497 ? 25.807 -23.910 49.738 1.00 23.56 497 GLY A CA 1
ATOM 3886 C C . GLY A 1 497 ? 25.726 -22.370 49.758 1.00 23.56 497 GLY A C 1
ATOM 3887 O O . GLY A 1 497 ? 26.374 -21.737 48.937 1.00 23.56 497 GLY A O 1
ATOM 3888 N N . SER A 1 498 ? 25.052 -21.645 50.663 1.00 24.83 498 SER A N 1
ATOM 3889 C CA . SER A 1 498 ? 23.908 -21.828 51.592 1.00 24.83 498 SER A CA 1
ATOM 3890 C C . SER A 1 498 ? 24.049 -20.751 52.691 1.00 24.83 498 SER A C 1
ATOM 3892 O O . SER A 1 498 ? 25.061 -20.795 53.389 1.00 24.83 498 SER A O 1
ATOM 3894 N N . ASN A 1 499 ? 23.039 -19.882 52.896 1.00 23.91 499 ASN A N 1
ATOM 3895 C CA . ASN A 1 499 ? 22.895 -18.947 54.048 1.00 23.91 499 ASN A CA 1
ATOM 3896 C C . ASN A 1 499 ? 23.974 -17.808 54.076 1.00 23.91 499 ASN A C 1
ATOM 3898 O O . ASN A 1 499 ? 24.986 -17.933 53.399 1.00 23.91 499 ASN A O 1
ATOM 3902 N N . GLU A 1 500 ? 23.911 -16.637 54.744 1.00 24.98 500 GLU A N 1
ATOM 3903 C CA . GLU A 1 500 ? 22.973 -15.825 55.579 1.00 24.98 500 GLU A CA 1
ATOM 3904 C C . GLU A 1 500 ? 23.607 -14.384 55.693 1.00 24.98 500 GLU A C 1
ATOM 3906 O O . GLU A 1 500 ? 24.774 -14.245 55.334 1.00 24.98 500 GLU A O 1
ATOM 3911 N N . TYR A 1 501 ? 23.039 -13.244 56.146 1.00 24.39 501 TYR A N 1
ATOM 3912 C CA . TYR A 1 501 ? 21.726 -12.809 56.678 1.00 24.39 501 TYR A CA 1
ATOM 3913 C C . TYR A 1 501 ? 21.597 -11.253 56.540 1.00 24.39 501 TYR A C 1
ATOM 3915 O O . TYR A 1 501 ? 22.504 -10.541 56.967 1.00 24.39 501 TYR A O 1
ATOM 3923 N N . GLY A 1 502 ? 20.465 -10.699 56.062 1.00 23.44 502 GLY A N 1
ATOM 3924 C CA . GLY A 1 502 ? 20.130 -9.245 56.123 1.00 23.44 502 GLY A CA 1
ATOM 3925 C C . GLY A 1 502 ? 20.811 -8.335 55.072 1.00 23.44 502 GLY A C 1
ATOM 3926 O O . GLY A 1 502 ? 21.843 -8.696 54.524 1.00 23.44 502 GLY A O 1
ATOM 3927 N N . THR A 1 503 ? 20.295 -7.150 54.711 1.00 24.83 503 THR A N 1
ATOM 3928 C CA . THR A 1 503 ? 19.270 -6.267 55.327 1.00 24.83 503 THR A CA 1
ATOM 3929 C C . THR A 1 503 ? 18.226 -5.730 54.318 1.00 24.83 503 THR A C 1
ATOM 3931 O O . THR A 1 503 ? 18.305 -5.985 53.121 1.00 24.83 503 THR A O 1
ATOM 3934 N N . TRP A 1 504 ? 17.195 -5.026 54.809 1.00 23.61 504 TRP A N 1
ATOM 3935 C CA . TRP A 1 504 ? 16.030 -4.577 54.026 1.00 23.61 504 TRP A CA 1
ATOM 3936 C C . TRP A 1 504 ? 16.233 -3.255 53.265 1.00 23.61 504 TRP A C 1
ATOM 3938 O O . TRP A 1 504 ? 16.646 -2.258 53.853 1.00 23.61 504 TRP A O 1
ATOM 3948 N N . ALA A 1 505 ? 15.749 -3.213 52.021 1.00 26.45 505 ALA A N 1
ATOM 3949 C CA . ALA A 1 505 ? 15.208 -2.016 51.372 1.00 26.45 505 ALA A CA 1
ATOM 3950 C C . ALA A 1 505 ? 14.126 -2.458 50.368 1.00 26.45 505 ALA A C 1
ATOM 3952 O O . ALA A 1 505 ? 14.440 -3.044 49.336 1.00 26.45 505 ALA A O 1
ATOM 3953 N N . GLY A 1 506 ? 12.848 -2.257 50.702 1.00 26.86 506 GLY A N 1
ATOM 3954 C CA . GLY A 1 506 ? 11.731 -2.718 49.875 1.00 26.86 506 GLY A CA 1
ATOM 3955 C C . GLY A 1 506 ? 11.295 -1.677 48.845 1.00 26.86 506 GLY A C 1
ATOM 3956 O O . GLY A 1 506 ? 10.915 -0.570 49.218 1.00 26.86 506 GLY A O 1
ATOM 3957 N N . SER A 1 507 ? 11.277 -2.055 47.569 1.00 26.25 507 SER A N 1
ATOM 3958 C CA . SER A 1 507 ? 10.544 -1.354 46.513 1.00 26.25 507 SER A CA 1
ATOM 3959 C C . SER A 1 507 ? 9.600 -2.341 45.826 1.00 26.25 507 SER A C 1
ATOM 3961 O O . SER A 1 507 ? 10.029 -3.303 45.191 1.00 26.25 507 SER A O 1
ATOM 3963 N N . ASN A 1 508 ? 8.292 -2.115 45.968 1.00 28.95 508 ASN A N 1
ATOM 3964 C CA . ASN A 1 508 ? 7.272 -2.965 45.358 1.00 28.95 508 ASN A CA 1
ATOM 3965 C C . ASN A 1 508 ? 7.178 -2.675 43.856 1.00 28.95 508 ASN A C 1
ATOM 3967 O O . ASN A 1 508 ? 6.306 -1.934 43.408 1.00 28.95 508 ASN A O 1
ATOM 3971 N N . GLY A 1 509 ? 8.065 -3.293 43.076 1.00 26.28 509 GLY A N 1
ATOM 3972 C CA . GLY A 1 509 ? 7.879 -3.480 41.639 1.00 26.28 509 GLY A CA 1
ATOM 3973 C C . GLY A 1 509 ? 6.739 -4.464 41.387 1.00 26.28 509 GLY A C 1
ATOM 3974 O O . GLY A 1 509 ? 6.980 -5.608 41.013 1.00 26.28 509 GLY A O 1
ATOM 3975 N N . GLN A 1 510 ? 5.501 -4.043 41.658 1.00 23.70 510 GLN A N 1
ATOM 3976 C CA . GLN A 1 510 ? 4.318 -4.842 41.370 1.00 23.70 510 GLN A CA 1
ATOM 3977 C C . GLN A 1 510 ? 4.193 -4.954 39.850 1.00 23.70 510 GLN A C 1
ATOM 3979 O O . GLN A 1 510 ? 3.879 -3.979 39.171 1.00 23.70 510 GLN A O 1
ATOM 3984 N N . VAL A 1 511 ? 4.499 -6.140 39.321 1.00 24.61 511 VAL A N 1
ATOM 3985 C CA . VAL A 1 511 ? 4.384 -6.432 37.892 1.00 24.61 511 VAL A CA 1
ATOM 3986 C C . VAL A 1 511 ? 2.931 -6.218 37.490 1.00 24.61 511 VAL A C 1
ATOM 3988 O O . VAL A 1 511 ? 2.051 -6.966 37.916 1.00 24.61 511 VAL A O 1
ATOM 3991 N N . VAL A 1 512 ? 2.683 -5.201 36.665 1.00 23.08 512 VAL A N 1
ATOM 3992 C CA . VAL A 1 512 ? 1.418 -5.084 35.945 1.00 23.08 512 VAL A CA 1
ATOM 3993 C C . VAL A 1 512 ? 1.383 -6.247 34.964 1.00 23.08 512 VAL A C 1
ATOM 3995 O O . VAL A 1 512 ? 2.053 -6.225 33.933 1.00 23.08 512 VAL A O 1
ATOM 3998 N N . THR A 1 513 ? 0.630 -7.287 35.311 1.00 25.23 513 THR A N 1
ATOM 3999 C CA . THR A 1 513 ? 0.312 -8.397 34.415 1.00 25.23 513 THR A CA 1
ATOM 4000 C C . THR A 1 513 ? -0.628 -7.890 33.328 1.00 25.23 513 THR A C 1
ATOM 4002 O O . THR A 1 513 ? -1.844 -8.087 33.400 1.00 25.23 513 THR A O 1
ATOM 4005 N N . GLY A 1 514 ? -0.057 -7.204 32.332 1.00 24.48 514 GLY A N 1
ATOM 4006 C CA . GLY A 1 514 ? -0.733 -6.954 31.066 1.00 24.48 514 GLY A CA 1
ATOM 4007 C C . GLY A 1 514 ? -1.278 -8.283 30.558 1.00 24.48 514 GLY A C 1
ATOM 4008 O O . GLY A 1 514 ? -0.561 -9.285 30.572 1.00 24.48 514 GLY A O 1
ATOM 4009 N N . HIS A 1 515 ? -2.568 -8.322 30.228 1.00 25.33 515 HIS A N 1
ATOM 4010 C CA . HIS A 1 515 ? -3.211 -9.571 29.844 1.00 25.33 515 HIS A CA 1
ATOM 4011 C C . HIS A 1 515 ? -2.497 -10.167 28.633 1.00 25.33 515 HIS A C 1
ATOM 4013 O O . HIS A 1 515 ? -2.384 -9.524 27.590 1.00 25.33 515 HIS A O 1
ATOM 4019 N N . HIS A 1 516 ? -2.021 -11.404 28.784 1.00 25.86 516 HIS A N 1
ATOM 4020 C CA . HIS A 1 516 ? -1.559 -12.188 27.654 1.00 25.86 516 HIS A CA 1
ATOM 4021 C C . HIS A 1 516 ? -2.746 -12.402 26.715 1.00 25.86 516 HIS A C 1
ATOM 4023 O O . HIS A 1 516 ? -3.618 -13.223 27.000 1.00 25.86 516 HIS A O 1
ATOM 4029 N N . ILE A 1 517 ? -2.749 -11.697 25.585 1.00 32.69 517 ILE A N 1
ATOM 4030 C CA . ILE A 1 517 ? -3.488 -12.126 24.399 1.00 32.69 517 ILE A CA 1
ATOM 4031 C C . ILE A 1 517 ? -2.751 -13.375 23.907 1.00 32.69 517 ILE A C 1
ATOM 4033 O O . ILE A 1 517 ? -1.754 -13.298 23.191 1.00 32.69 517 ILE A O 1
ATOM 4037 N N . THR A 1 518 ? -3.147 -14.537 24.423 1.00 31.14 518 THR A N 1
ATOM 4038 C CA . THR A 1 518 ? -2.576 -15.821 24.023 1.00 31.14 518 THR A CA 1
ATOM 4039 C C . THR A 1 518 ? -3.083 -16.175 22.632 1.00 31.14 518 THR A C 1
ATOM 4041 O O . THR A 1 518 ? -4.279 -16.089 22.372 1.00 31.14 518 THR A O 1
ATOM 4044 N N . GLY A 1 519 ? -2.176 -16.599 21.747 1.00 33.09 519 GLY A N 1
ATOM 4045 C CA . GLY A 1 519 ? -2.481 -16.943 20.355 1.00 33.09 519 GLY A CA 1
ATOM 4046 C C . GLY A 1 519 ? -3.354 -18.191 20.198 1.00 33.09 519 GLY A C 1
ATOM 4047 O O . GLY A 1 519 ? -2.871 -19.245 19.788 1.00 33.09 519 GLY A O 1
ATOM 4048 N N . GLY A 1 520 ? -4.644 -18.067 20.509 1.00 28.48 520 GLY A N 1
ATOM 4049 C CA . GLY A 1 520 ? -5.684 -18.806 19.806 1.00 28.48 520 GLY A CA 1
ATOM 4050 C C . GLY A 1 520 ? -5.816 -18.291 18.368 1.00 28.48 520 GLY A C 1
ATOM 4051 O O . GLY A 1 520 ? -5.252 -17.258 18.011 1.00 28.48 520 GLY A O 1
ATOM 4052 N N . ALA A 1 521 ? -6.555 -19.014 17.529 1.00 36.19 521 ALA A N 1
ATOM 4053 C CA . ALA A 1 521 ? -6.911 -18.508 16.206 1.00 36.19 521 ALA A CA 1
ATOM 4054 C C . ALA A 1 521 ? -7.830 -17.275 16.316 1.00 36.19 521 ALA A C 1
ATOM 4056 O O . ALA A 1 521 ? -8.531 -17.119 17.319 1.00 36.19 521 ALA A O 1
ATOM 4057 N N . PHE A 1 522 ? -7.901 -16.474 15.246 1.00 40.72 522 PHE A N 1
ATOM 4058 C CA . PHE A 1 522 ? -8.927 -15.441 15.026 1.00 40.72 522 PHE A CA 1
ATOM 4059 C C . PHE A 1 522 ? -10.314 -16.079 14.798 1.00 40.72 522 PHE A C 1
ATOM 4061 O O . PHE A 1 522 ? -10.900 -15.958 13.732 1.00 40.72 522 PHE A O 1
ATOM 4068 N N . GLY A 1 523 ? -10.799 -16.809 15.803 1.00 43.47 523 GLY A N 1
ATOM 4069 C CA . GLY A 1 523 ? -12.075 -17.527 15.839 1.00 43.47 523 GLY A CA 1
ATOM 4070 C C . GLY A 1 523 ? -12.861 -17.220 17.117 1.00 43.47 523 GLY A C 1
ATOM 4071 O O . GLY A 1 523 ? -13.676 -18.024 17.566 1.00 43.47 523 GLY A O 1
ATOM 4072 N N . THR A 1 524 ? -12.589 -16.072 17.749 1.00 57.62 524 THR A N 1
ATOM 4073 C CA . THR A 1 524 ? -13.485 -15.486 18.750 1.00 57.62 524 THR A CA 1
ATOM 4074 C C . THR A 1 524 ? -13.838 -14.068 18.329 1.00 57.62 524 THR A C 1
ATOM 4076 O O . THR A 1 524 ? -12.974 -13.281 17.956 1.00 57.62 524 THR A O 1
ATOM 4079 N N . ARG A 1 525 ? -15.124 -13.733 18.426 1.00 68.88 525 ARG A N 1
ATOM 4080 C CA . ARG A 1 525 ? -15.712 -12.478 17.940 1.00 68.88 525 ARG A CA 1
ATOM 4081 C C . ARG A 1 525 ? -15.083 -11.189 18.506 1.00 68.88 525 ARG A C 1
ATOM 4083 O O . ARG A 1 525 ? -15.265 -10.121 17.934 1.00 68.88 525 ARG A O 1
ATOM 4090 N N . LYS A 1 526 ? -14.339 -11.274 19.614 1.00 63.91 526 LYS A N 1
ATOM 4091 C CA . LYS A 1 526 ? -13.782 -10.122 20.347 1.00 63.91 526 LYS A CA 1
ATOM 4092 C C . LYS A 1 526 ? -12.821 -9.273 19.503 1.00 63.91 526 LYS A C 1
ATOM 4094 O O . LYS A 1 526 ? -12.834 -8.047 19.615 1.00 63.91 526 LYS A O 1
ATOM 4099 N N . ASP A 1 527 ? -12.044 -9.903 18.623 1.00 71.31 527 ASP A N 1
ATOM 4100 C CA . ASP A 1 527 ? -11.042 -9.215 17.796 1.00 71.31 527 ASP A CA 1
ATOM 4101 C C . ASP A 1 527 ? -11.657 -8.496 16.577 1.00 71.31 527 ASP A C 1
ATOM 4103 O O . ASP A 1 527 ? -11.084 -7.539 16.048 1.00 71.31 527 ASP A O 1
ATOM 4107 N N . CYS A 1 528 ? -12.869 -8.891 16.171 1.00 79.94 528 CYS A N 1
ATOM 4108 C CA . CYS A 1 528 ? -13.565 -8.362 14.996 1.00 79.94 528 CYS A CA 1
ATOM 4109 C C . CYS A 1 528 ? -13.856 -6.858 15.083 1.00 79.94 528 CYS A C 1
ATOM 4111 O O . CYS A 1 528 ? -13.887 -6.180 14.056 1.00 79.94 528 CYS A O 1
ATOM 4113 N N . THR A 1 529 ? -13.990 -6.315 16.298 1.00 77.25 529 THR A N 1
ATOM 4114 C CA . THR A 1 529 ? -14.210 -4.884 16.572 1.00 77.25 529 THR A CA 1
ATOM 4115 C C . THR A 1 529 ? -13.168 -3.957 15.920 1.00 77.25 529 THR A C 1
ATOM 4117 O O . THR A 1 529 ? -13.466 -2.794 15.661 1.00 77.25 529 THR A O 1
ATOM 4120 N N . GLN A 1 530 ? -11.946 -4.443 15.650 1.00 70.56 530 GLN A N 1
ATOM 4121 C CA . GLN A 1 530 ? -10.884 -3.658 14.995 1.00 70.56 530 GLN A CA 1
ATOM 4122 C C . GLN A 1 530 ? -10.851 -3.806 13.463 1.00 70.56 530 GLN A C 1
ATOM 4124 O O . GLN A 1 530 ? -10.211 -2.995 12.792 1.00 70.56 530 GLN A O 1
ATOM 4129 N N . ILE A 1 531 ? -11.508 -4.837 12.923 1.00 69.62 531 ILE A N 1
ATOM 4130 C CA . ILE A 1 531 ? -11.446 -5.261 11.513 1.00 69.62 531 ILE A CA 1
ATOM 4131 C C . ILE A 1 531 ? -12.706 -4.827 10.748 1.00 69.62 531 ILE A C 1
ATOM 4133 O O . ILE A 1 531 ? -12.609 -4.382 9.600 1.00 69.62 531 ILE A O 1
ATOM 4137 N N . ARG A 1 532 ? -13.874 -4.921 11.399 1.00 78.50 532 ARG A N 1
ATOM 4138 C CA . ARG A 1 532 ? -15.185 -4.562 10.839 1.00 78.50 532 ARG A CA 1
ATOM 4139 C C . ARG A 1 532 ? -15.191 -3.139 10.286 1.00 78.50 532 ARG A C 1
ATOM 4141 O O . ARG A 1 532 ? -14.714 -2.213 10.939 1.00 78.50 532 ARG A O 1
ATOM 4148 N N . GLY A 1 533 ? -15.720 -2.966 9.079 1.00 60.72 533 GLY A N 1
ATOM 4149 C CA . GLY A 1 533 ? -15.761 -1.676 8.380 1.00 60.72 533 GLY A CA 1
ATOM 4150 C C . GLY A 1 533 ? -14.400 -1.182 7.863 1.00 60.72 533 GLY A C 1
ATOM 4151 O O . GLY A 1 533 ? -14.323 -0.084 7.311 1.00 60.72 533 GLY A O 1
ATOM 4152 N N . LYS A 1 534 ? -13.327 -1.975 8.013 1.00 67.38 534 LYS A N 1
ATOM 4153 C CA . LYS A 1 534 ? -11.985 -1.686 7.470 1.00 67.38 534 LYS A CA 1
ATOM 4154 C C . LYS A 1 534 ? -11.532 -2.674 6.404 1.00 67.38 534 LYS A C 1
ATOM 4156 O O . LYS A 1 534 ? -10.714 -2.310 5.566 1.00 67.38 534 LYS A O 1
ATOM 4161 N N . MET A 1 535 ? -12.017 -3.916 6.452 1.00 53.91 535 MET A N 1
ATOM 4162 C CA . MET A 1 535 ? -11.553 -5.000 5.582 1.00 53.91 535 MET A CA 1
ATOM 4163 C C . MET A 1 535 ? -12.731 -5.734 4.924 1.00 53.91 535 MET A C 1
ATOM 4165 O O . MET A 1 535 ? -13.049 -6.868 5.274 1.00 53.91 535 MET A O 1
ATOM 4169 N N . GLY A 1 536 ? -13.353 -5.071 3.948 1.00 62.34 536 GLY A N 1
ATOM 4170 C CA . GLY A 1 536 ? -14.464 -5.590 3.149 1.00 62.34 536 GLY A CA 1
ATOM 4171 C C . GLY A 1 536 ? -14.580 -4.891 1.790 1.00 62.34 536 GLY A C 1
ATOM 4172 O O . GLY A 1 536 ? -13.800 -3.982 1.487 1.00 62.34 536 GLY A O 1
ATOM 4173 N N . SER A 1 537 ? -15.535 -5.319 0.963 1.00 66.44 537 SER A N 1
ATOM 4174 C CA . SER A 1 537 ? -15.855 -4.712 -0.339 1.00 66.44 537 SER A CA 1
ATOM 4175 C C . SER A 1 537 ? -17.307 -4.250 -0.415 1.00 66.44 537 SER A C 1
ATOM 4177 O O . SER A 1 537 ? -18.186 -4.793 0.248 1.00 66.44 537 SER A O 1
ATOM 4179 N N . TRP A 1 538 ? -17.567 -3.246 -1.255 1.00 74.31 538 TRP A N 1
ATOM 4180 C CA . TRP A 1 538 ? -18.928 -2.873 -1.632 1.00 74.31 538 TRP A CA 1
ATOM 4181 C C . TRP A 1 538 ? -19.352 -3.636 -2.874 1.00 74.31 538 TRP A C 1
ATOM 4183 O O . TRP A 1 538 ? -18.979 -3.280 -3.995 1.00 74.31 538 TRP A O 1
ATOM 4193 N N . ASP A 1 539 ? -20.159 -4.667 -2.667 1.00 74.50 539 ASP A N 1
ATOM 4194 C CA . ASP A 1 539 ? -20.671 -5.484 -3.752 1.00 74.50 539 ASP A CA 1
ATOM 4195 C C . ASP A 1 539 ? -21.931 -4.813 -4.319 1.00 74.50 539 ASP A C 1
ATOM 4197 O O . ASP A 1 539 ? -22.912 -4.548 -3.615 1.00 74.50 539 ASP A O 1
ATOM 4201 N N . ARG A 1 540 ? -21.877 -4.482 -5.613 1.00 61.94 540 ARG A N 1
ATOM 4202 C CA . ARG A 1 540 ? -22.971 -3.861 -6.364 1.00 61.94 540 ARG A CA 1
ATOM 4203 C C . ARG A 1 540 ? -23.913 -4.944 -6.879 1.00 61.94 540 ARG A C 1
ATOM 4205 O O . ARG A 1 540 ? -23.503 -5.770 -7.695 1.00 61.94 540 ARG A O 1
ATOM 4212 N N . ASN A 1 541 ? -25.179 -4.924 -6.463 1.00 61.03 541 ASN A N 1
ATOM 4213 C CA . ASN A 1 541 ? -26.167 -5.845 -7.019 1.00 61.03 541 ASN A CA 1
ATOM 4214 C C . ASN A 1 541 ? -26.644 -5.369 -8.407 1.00 61.03 541 ASN A C 1
ATOM 4216 O O . ASN A 1 541 ? -27.603 -4.610 -8.515 1.00 61.03 541 ASN A O 1
ATOM 4220 N N . ASP A 1 542 ? -25.963 -5.820 -9.465 1.00 46.00 542 ASP A N 1
ATOM 4221 C CA . ASP A 1 542 ? -26.324 -5.573 -10.876 1.00 46.00 542 ASP A CA 1
ATOM 4222 C C . ASP A 1 542 ? -27.369 -6.561 -11.446 1.00 46.00 542 ASP A C 1
ATOM 4224 O O . ASP A 1 542 ? -27.637 -6.558 -12.648 1.00 46.00 542 ASP A O 1
ATOM 4228 N N . TYR A 1 543 ? -27.974 -7.410 -10.607 1.00 45.50 543 TYR A N 1
ATOM 4229 C CA . TYR A 1 543 ? -29.052 -8.320 -11.003 1.00 45.50 543 TYR A CA 1
ATOM 4230 C C . TYR A 1 543 ? -30.382 -7.927 -10.349 1.00 45.50 543 TYR A C 1
ATOM 4232 O O . TYR A 1 543 ? -30.419 -7.666 -9.148 1.00 45.50 543 TYR A O 1
ATOM 4240 N N . ASP A 1 544 ? -31.484 -8.028 -11.106 1.00 41.69 544 ASP A N 1
ATOM 4241 C CA . ASP A 1 544 ? -32.889 -7.972 -10.633 1.00 41.69 544 ASP A CA 1
ATOM 4242 C C . ASP A 1 544 ? -33.270 -9.195 -9.755 1.00 41.69 544 ASP A C 1
ATOM 4244 O O . ASP A 1 544 ? -34.359 -9.762 -9.836 1.00 41.69 544 ASP A O 1
ATOM 4248 N N . LEU A 1 545 ? -32.342 -9.650 -8.914 1.00 41.84 545 LEU A N 1
ATOM 4249 C CA . LEU A 1 545 ? -32.672 -10.380 -7.704 1.00 41.84 545 LEU A CA 1
ATOM 4250 C C . LEU A 1 545 ? -33.211 -9.349 -6.711 1.00 41.84 545 LEU A C 1
ATOM 4252 O O . LEU A 1 545 ? -32.502 -8.395 -6.382 1.00 41.84 545 LEU A O 1
ATOM 4256 N N . ASP A 1 546 ? -34.428 -9.557 -6.209 1.00 39.03 546 ASP A N 1
ATOM 4257 C CA . ASP A 1 546 ? -34.977 -8.777 -5.099 1.00 39.03 546 ASP A CA 1
ATOM 4258 C C . ASP A 1 546 ? -34.200 -9.085 -3.808 1.00 39.03 546 ASP A C 1
ATOM 4260 O O . ASP A 1 546 ? -34.635 -9.841 -2.939 1.00 39.03 546 ASP A O 1
ATOM 4264 N N . TRP A 1 547 ? -33.035 -8.448 -3.664 1.00 47.06 547 TRP A N 1
ATOM 4265 C CA . TRP A 1 547 ? -32.426 -8.159 -2.368 1.00 47.06 547 TRP A CA 1
ATOM 4266 C C . TRP A 1 547 ? -33.286 -7.096 -1.689 1.00 47.06 547 TRP A C 1
ATOM 4268 O O . TRP A 1 547 ? -32.881 -5.934 -1.554 1.00 47.06 547 TRP A O 1
ATOM 4278 N N . ASP A 1 548 ? -34.525 -7.444 -1.341 1.00 47.75 548 ASP A N 1
ATOM 4279 C CA . ASP A 1 548 ? -35.297 -6.572 -0.477 1.00 47.75 548 ASP A CA 1
ATOM 4280 C C . ASP A 1 548 ? -34.679 -6.550 0.916 1.00 47.75 548 ASP A C 1
ATOM 4282 O O . ASP A 1 548 ? -34.124 -7.556 1.367 1.00 47.75 548 ASP A O 1
ATOM 4286 N N . TYR A 1 549 ? -34.711 -5.392 1.573 1.00 45.00 549 TYR A N 1
ATOM 4287 C CA . TYR A 1 549 ? -34.126 -5.290 2.910 1.00 45.00 549 TYR A CA 1
ATOM 4288 C C . TYR A 1 549 ? -34.920 -6.191 3.868 1.00 45.00 549 TYR A C 1
ATOM 4290 O O . TYR A 1 549 ? -34.361 -7.069 4.523 1.00 45.00 549 TYR A O 1
ATOM 4298 N N . ASP A 1 550 ? -36.242 -6.075 3.782 1.00 49.91 550 ASP A N 1
ATOM 4299 C CA . ASP A 1 550 ? -37.259 -6.927 4.383 1.00 49.91 550 ASP A CA 1
ATOM 4300 C C . ASP A 1 550 ? -36.970 -8.424 4.118 1.00 49.91 550 ASP A C 1
ATOM 4302 O O . ASP A 1 550 ? -37.015 -9.243 5.032 1.00 49.91 550 ASP A O 1
ATOM 4306 N N . ALA A 1 551 ? -36.554 -8.804 2.901 1.00 49.22 551 ALA A N 1
ATOM 4307 C CA . ALA A 1 551 ? -36.235 -10.195 2.555 1.00 49.22 551 ALA A CA 1
ATOM 4308 C C . ALA A 1 551 ? -34.928 -10.719 3.192 1.00 49.22 551 ALA A C 1
ATOM 4310 O O . ALA A 1 551 ? -34.806 -11.927 3.421 1.00 49.22 551 ALA A O 1
ATOM 4311 N N . LEU A 1 552 ? -33.959 -9.851 3.509 1.00 50.78 552 LEU A N 1
ATOM 4312 C CA . LEU A 1 552 ? -32.786 -10.219 4.316 1.00 50.78 552 LEU A CA 1
ATOM 4313 C C . LEU A 1 552 ? -33.147 -10.385 5.800 1.00 50.78 552 LEU A C 1
ATOM 4315 O O . LEU A 1 552 ? -32.568 -11.241 6.471 1.00 50.78 552 LEU A O 1
ATOM 4319 N N . VAL A 1 553 ? -34.103 -9.596 6.301 1.00 49.72 553 VAL A N 1
ATOM 4320 C CA . VAL A 1 553 ? -34.587 -9.658 7.689 1.00 49.72 553 VAL A CA 1
ATOM 4321 C C . VAL A 1 553 ? -35.487 -10.881 7.914 1.00 49.72 553 VAL A C 1
ATOM 4323 O O . VAL A 1 553 ? -35.258 -11.639 8.857 1.00 49.72 553 VAL A O 1
ATOM 4326 N N . GLU A 1 554 ? -36.461 -11.136 7.033 1.00 48.28 554 GLU A N 1
ATOM 4327 C CA . GLU A 1 554 ? -37.438 -12.227 7.179 1.00 48.28 554 GLU A CA 1
ATOM 4328 C C . GLU A 1 554 ? -36.817 -13.633 7.110 1.00 48.28 554 GLU A C 1
ATOM 4330 O O . GLU A 1 554 ? -37.273 -14.542 7.806 1.00 48.28 554 GLU A O 1
ATOM 4335 N N . ASN A 1 555 ? -35.789 -13.851 6.279 1.00 44.31 555 ASN A N 1
ATOM 4336 C CA . ASN A 1 555 ? -35.299 -15.209 6.000 1.00 44.31 555 ASN A CA 1
ATOM 4337 C C . ASN A 1 555 ? -34.436 -15.830 7.117 1.00 44.31 555 ASN A C 1
ATOM 4339 O O . ASN A 1 555 ? -34.193 -17.036 7.088 1.00 44.31 555 ASN A O 1
ATOM 4343 N N . GLY A 1 556 ? -33.998 -15.053 8.116 1.00 39.78 556 GLY A N 1
ATOM 4344 C CA . GLY A 1 556 ? -33.526 -15.556 9.420 1.00 39.78 556 GLY A CA 1
ATOM 4345 C C . GLY A 1 556 ? -32.296 -16.484 9.448 1.00 39.78 556 GLY A C 1
ATOM 4346 O O . GLY A 1 556 ? -31.918 -16.955 10.521 1.00 39.78 556 GLY A O 1
ATOM 4347 N N . GLY A 1 557 ? -31.655 -16.768 8.312 1.00 39.66 557 GLY A N 1
ATOM 4348 C CA . GLY A 1 557 ? -30.488 -17.641 8.236 1.00 39.66 557 GLY A CA 1
ATOM 4349 C C . GLY A 1 557 ? -29.830 -17.623 6.859 1.00 39.66 557 GLY A C 1
ATOM 4350 O O . GLY A 1 557 ? -30.505 -17.640 5.835 1.00 39.66 557 GLY A O 1
ATOM 4351 N N . THR A 1 558 ? -28.493 -17.628 6.829 1.00 42.47 558 THR A N 1
ATOM 4352 C CA . THR A 1 558 ? -27.706 -17.557 5.584 1.00 42.47 558 THR A CA 1
ATOM 4353 C C . THR A 1 558 ? -26.766 -18.765 5.410 1.00 42.47 558 THR A C 1
ATOM 4355 O O . THR A 1 558 ? -25.563 -18.608 5.626 1.00 42.47 558 THR A O 1
ATOM 4358 N N . PRO A 1 559 ? -27.254 -19.972 5.051 1.00 31.39 559 PRO A N 1
ATOM 4359 C CA . PRO A 1 559 ? -26.376 -21.119 4.795 1.00 31.39 559 PRO A CA 1
ATOM 4360 C C . PRO A 1 559 ? -25.623 -21.008 3.459 1.00 31.39 559 PRO A C 1
ATOM 4362 O O . PRO A 1 559 ? -24.434 -21.297 3.403 1.00 31.39 559 PRO A O 1
ATOM 4365 N N . ASP A 1 560 ? -26.310 -20.562 2.399 1.00 33.44 560 ASP A N 1
ATOM 4366 C CA . ASP A 1 560 ? -25.882 -20.740 1.001 1.00 33.44 560 ASP A CA 1
ATOM 4367 C C . ASP A 1 560 ? -25.615 -19.409 0.262 1.00 33.44 560 ASP A C 1
ATOM 4369 O O . ASP A 1 560 ? -26.087 -19.185 -0.854 1.00 33.44 560 ASP A O 1
ATOM 4373 N N . LEU A 1 561 ? -24.834 -18.504 0.865 1.00 32.81 561 LEU A N 1
ATOM 4374 C CA . LEU A 1 561 ? -24.288 -17.338 0.154 1.00 32.81 561 LEU A CA 1
ATOM 4375 C C . LEU A 1 561 ? -22.913 -17.681 -0.440 1.00 32.81 561 LEU A C 1
ATOM 4377 O O . LEU A 1 561 ? -21.878 -17.567 0.209 1.00 32.81 561 LEU A O 1
ATOM 4381 N N . HIS A 1 562 ? -22.911 -18.123 -1.699 1.00 27.97 562 HIS A N 1
ATOM 4382 C CA . HIS A 1 562 ? -21.699 -18.413 -2.472 1.00 27.97 562 HIS A CA 1
ATOM 4383 C C . HIS A 1 562 ? -21.531 -17.445 -3.652 1.00 27.97 562 HIS A C 1
ATOM 4385 O O . HIS A 1 562 ? -21.696 -17.810 -4.818 1.00 27.97 562 HIS A O 1
ATOM 4391 N N . GLY A 1 563 ? -21.159 -16.201 -3.343 1.00 25.25 563 GLY A N 1
ATOM 4392 C CA . GLY A 1 563 ? -20.638 -15.259 -4.331 1.00 25.25 563 GLY A CA 1
ATOM 4393 C C . GLY A 1 563 ? -19.178 -15.572 -4.677 1.00 25.25 563 GLY A C 1
ATOM 4394 O O . GLY A 1 563 ? -18.344 -15.751 -3.794 1.00 25.25 563 GLY A O 1
ATOM 4395 N N . LYS A 1 564 ? -18.831 -15.623 -5.969 1.00 26.22 564 LYS A N 1
ATOM 4396 C CA . LYS A 1 564 ? -17.423 -15.548 -6.390 1.00 26.22 564 LYS A CA 1
ATOM 4397 C C . LYS A 1 564 ? -17.035 -14.083 -6.546 1.00 26.22 564 LYS A C 1
ATOM 4399 O O . LYS A 1 564 ? -17.570 -13.417 -7.428 1.00 26.22 564 LYS A O 1
ATOM 4404 N N . ALA A 1 565 ? -16.059 -13.624 -5.764 1.00 24.08 565 ALA A N 1
ATOM 4405 C CA . ALA A 1 565 ? -15.467 -12.298 -5.910 1.00 24.08 565 ALA A CA 1
ATOM 4406 C C . ALA A 1 565 ? -14.851 -12.120 -7.313 1.00 24.08 565 ALA A C 1
ATOM 4408 O O . ALA A 1 565 ? -13.751 -12.596 -7.603 1.00 24.08 565 ALA A O 1
ATOM 4409 N N . SER A 1 566 ? -15.574 -11.437 -8.202 1.00 24.80 566 SER A N 1
ATOM 4410 C CA . SER A 1 566 ? -15.131 -11.132 -9.564 1.00 24.80 566 SER A CA 1
ATOM 4411 C C . SER A 1 566 ? -14.330 -9.828 -9.585 1.00 24.80 566 SER A C 1
ATOM 4413 O O . SER A 1 566 ? -14.791 -8.811 -10.105 1.00 24.80 566 SER A O 1
ATOM 4415 N N . LEU A 1 567 ? -13.116 -9.857 -9.025 1.00 30.84 567 LEU A N 1
ATOM 4416 C CA . LEU A 1 567 ? -12.155 -8.745 -9.065 1.00 30.84 567 LEU A CA 1
ATOM 4417 C C . LEU A 1 567 ? -11.583 -8.550 -10.486 1.00 30.84 567 LEU A C 1
ATOM 4419 O O . LEU A 1 567 ? -10.423 -8.842 -10.757 1.00 30.84 567 LEU A O 1
ATOM 4423 N N . GLY A 1 568 ? -12.429 -8.061 -11.396 1.00 25.16 568 GLY A N 1
ATOM 4424 C CA . GLY A 1 568 ? -12.142 -7.840 -12.815 1.00 25.16 568 GLY A CA 1
ATOM 4425 C C . GLY A 1 568 ? -12.495 -6.421 -13.262 1.00 25.16 568 GLY A C 1
ATOM 4426 O O . GLY A 1 568 ? -13.437 -6.223 -14.023 1.00 25.16 568 GLY A O 1
ATOM 4427 N N . MET A 1 569 ? -11.727 -5.428 -12.803 1.00 33.88 569 MET A N 1
ATOM 4428 C CA . MET A 1 569 ? -11.866 -4.005 -13.183 1.00 33.88 569 MET A CA 1
ATOM 4429 C C . MET A 1 569 ? -11.331 -3.674 -14.595 1.00 33.88 569 MET A C 1
ATOM 4431 O O . MET A 1 569 ? -11.323 -2.514 -15.012 1.00 33.88 569 MET A O 1
ATOM 4435 N N . ASP A 1 570 ? -10.902 -4.684 -15.354 1.00 32.31 570 ASP A N 1
ATOM 4436 C CA . ASP A 1 570 ? -10.154 -4.523 -16.606 1.00 32.31 570 ASP A CA 1
ATOM 4437 C C . ASP A 1 570 ? -10.994 -3.969 -17.785 1.00 32.31 570 ASP A C 1
ATOM 4439 O O . ASP A 1 570 ? -10.438 -3.626 -18.828 1.00 32.31 570 ASP A O 1
ATOM 4443 N N . SER A 1 571 ? -12.323 -3.834 -17.647 1.00 28.64 571 SER A N 1
ATOM 4444 C CA . SER A 1 571 ? -13.223 -3.385 -18.728 1.00 28.64 571 SER A CA 1
ATOM 4445 C C . SER A 1 571 ? -13.522 -1.877 -18.772 1.00 28.64 571 SER A C 1
ATOM 4447 O O . SER A 1 571 ? -14.028 -1.404 -19.791 1.00 28.64 571 SER A O 1
ATOM 4449 N N . LEU A 1 572 ? -13.218 -1.105 -17.716 1.00 31.73 572 LEU A N 1
ATOM 4450 C CA . LEU A 1 572 ? -13.660 0.301 -17.596 1.00 31.73 572 LEU A CA 1
ATOM 4451 C C . LEU A 1 572 ? -12.545 1.359 -17.622 1.00 31.73 572 LEU A C 1
ATOM 4453 O O . LEU A 1 572 ? -12.830 2.524 -17.883 1.00 31.73 572 LEU A O 1
ATOM 4457 N N . VAL A 1 573 ? -11.276 0.989 -17.421 1.00 33.78 573 VAL A N 1
ATOM 4458 C CA . VAL A 1 573 ? -10.158 1.962 -17.368 1.00 33.78 573 VAL A CA 1
ATOM 4459 C C . VAL A 1 573 ? -9.559 2.262 -18.759 1.00 33.78 573 VAL A C 1
ATOM 4461 O O . VAL A 1 573 ? -8.846 3.248 -18.937 1.00 33.78 573 VAL A O 1
ATOM 4464 N N . GLY A 1 574 ? -9.861 1.442 -19.774 1.00 26.25 574 GLY A N 1
ATOM 4465 C CA . GLY A 1 574 ? -9.244 1.526 -21.106 1.00 26.25 574 GLY A CA 1
ATOM 4466 C C . GLY A 1 574 ? -9.896 2.483 -22.115 1.00 26.25 574 GLY A C 1
ATOM 4467 O O . GLY A 1 574 ? -9.267 2.810 -23.120 1.00 26.25 574 GLY A O 1
ATOM 4468 N N . SER A 1 575 ? -11.135 2.941 -21.894 1.00 24.33 575 SER A N 1
ATOM 4469 C CA . SER A 1 575 ? -11.890 3.719 -22.891 1.00 24.33 575 SER A CA 1
ATOM 4470 C C . SER A 1 575 ? -12.262 5.113 -22.396 1.00 24.33 575 SER A C 1
ATOM 4472 O O . SER A 1 575 ? -12.943 5.269 -21.384 1.00 24.33 575 SER A O 1
ATOM 4474 N N . ARG A 1 576 ? -11.892 6.148 -23.164 1.00 30.97 576 ARG A N 1
ATOM 4475 C CA . ARG A 1 576 ? -12.429 7.507 -22.989 1.00 30.97 576 ARG A CA 1
ATOM 4476 C C . ARG A 1 576 ? -13.870 7.570 -23.501 1.00 30.97 576 ARG A C 1
ATOM 4478 O O . ARG A 1 576 ? -14.127 8.114 -24.574 1.00 30.97 576 ARG A O 1
ATOM 4485 N N . VAL A 1 577 ? -14.811 7.056 -22.712 1.00 26.00 577 VAL A N 1
ATOM 4486 C CA . VAL A 1 577 ? -16.247 7.295 -22.912 1.00 26.00 577 VAL A CA 1
ATOM 4487 C C . VAL A 1 577 ? -16.547 8.751 -22.554 1.00 26.00 577 VAL A C 1
ATOM 4489 O O . VAL A 1 577 ? -16.937 9.089 -21.441 1.00 26.00 577 VAL A O 1
ATOM 4492 N N . SER A 1 578 ? -16.321 9.648 -23.511 1.00 29.39 578 SER A N 1
ATOM 4493 C CA . SER A 1 578 ? -16.805 11.025 -23.428 1.00 29.39 578 SER A CA 1
ATOM 4494 C C . SER A 1 578 ? -18.329 11.033 -23.248 1.00 29.39 578 SER A C 1
ATOM 4496 O O . SER A 1 578 ? -19.032 10.336 -23.979 1.00 29.39 578 SER A O 1
ATOM 4498 N N . SER A 1 579 ? -18.818 11.848 -22.308 1.00 29.66 579 SER A N 1
ATOM 4499 C CA . SER A 1 579 ? -20.213 11.920 -21.839 1.00 29.66 579 SER A CA 1
ATOM 4500 C C . SER A 1 579 ? -20.799 10.608 -21.289 1.00 29.66 579 SER A C 1
ATOM 4502 O O . SER A 1 579 ? -21.614 9.953 -21.937 1.00 29.66 579 SER A O 1
ATOM 4504 N N . PHE A 1 580 ? -20.506 10.311 -20.019 1.00 28.06 580 PHE A N 1
ATOM 4505 C CA . PHE A 1 580 ? -21.542 9.743 -19.154 1.00 28.06 580 PHE A CA 1
ATOM 4506 C C . PHE A 1 580 ? -22.609 10.826 -18.940 1.00 28.06 580 PHE A C 1
ATOM 4508 O O . PHE A 1 580 ? -22.350 11.853 -18.319 1.00 28.06 580 PHE A O 1
ATOM 4515 N N . ASN A 1 581 ? -23.810 10.630 -19.486 1.00 29.73 581 ASN A N 1
ATOM 4516 C CA . ASN A 1 581 ? -24.948 11.479 -19.141 1.00 29.73 581 ASN A CA 1
ATOM 4517 C C . ASN A 1 581 ? -25.443 11.075 -17.747 1.00 29.73 581 ASN A C 1
ATOM 4519 O O . ASN A 1 581 ? -25.958 9.969 -17.586 1.00 29.73 581 ASN A O 1
ATOM 4523 N N . ALA A 1 582 ? -25.355 11.978 -16.769 1.00 34.41 582 ALA A N 1
ATOM 4524 C CA . ALA A 1 582 ? -25.815 11.784 -15.386 1.00 34.41 582 ALA A CA 1
ATOM 4525 C C . ALA A 1 582 ? -27.361 11.754 -15.237 1.00 34.41 582 ALA A C 1
ATOM 4527 O O . ALA A 1 582 ? -27.923 12.307 -14.298 1.00 34.41 582 ALA A O 1
ATOM 4528 N N . GLY A 1 583 ? -28.069 11.160 -16.205 1.00 27.80 583 GLY A N 1
ATOM 4529 C CA . GLY A 1 583 ? -29.534 11.156 -16.299 1.00 27.80 583 GLY A CA 1
ATOM 4530 C C . GLY A 1 583 ? -30.221 9.865 -15.843 1.00 27.80 583 GLY A C 1
ATOM 4531 O O . GLY A 1 583 ? -31.444 9.852 -15.742 1.00 27.80 583 GLY A O 1
ATOM 4532 N N . SER A 1 584 ? -29.475 8.781 -15.598 1.00 33.47 584 SER A N 1
ATOM 4533 C CA . SER A 1 584 ? -30.040 7.508 -15.120 1.00 33.47 584 SER A CA 1
ATOM 4534 C C . SER A 1 584 ? -28.997 6.616 -14.433 1.00 33.47 584 SER A C 1
ATOM 4536 O O . SER A 1 584 ? -28.764 5.477 -14.847 1.00 33.47 584 SER A O 1
ATOM 4538 N N . ALA A 1 585 ? -28.361 7.120 -13.374 1.00 39.03 585 ALA A N 1
ATOM 4539 C CA . ALA A 1 585 ? -27.745 6.237 -12.388 1.00 39.03 585 ALA A CA 1
ATOM 4540 C C . ALA A 1 585 ? -28.882 5.506 -11.653 1.00 39.03 585 ALA A C 1
ATOM 4542 O O . ALA A 1 585 ? -29.546 6.084 -10.797 1.00 39.03 585 ALA A O 1
ATOM 4543 N N . ALA A 1 586 ? -29.174 4.267 -12.060 1.00 38.19 586 ALA A N 1
ATOM 4544 C CA . ALA A 1 586 ? -30.172 3.444 -11.384 1.00 38.19 586 ALA A CA 1
ATOM 4545 C C . ALA A 1 586 ? -29.751 3.209 -9.924 1.00 38.19 586 ALA A C 1
ATOM 4547 O O . ALA A 1 586 ? -28.561 3.052 -9.642 1.00 38.19 586 ALA A O 1
ATOM 4548 N N . SER A 1 587 ? -30.724 3.186 -9.011 1.00 45.81 587 SER A N 1
ATOM 4549 C CA . SER A 1 587 ? -30.523 3.092 -7.560 1.00 45.81 587 SER A CA 1
ATOM 4550 C C . SER A 1 587 ? -30.076 1.689 -7.128 1.00 45.81 587 SER A C 1
ATOM 4552 O O . SER A 1 587 ? -30.834 0.943 -6.506 1.00 45.81 587 SER A O 1
ATOM 4554 N N . GLY A 1 588 ? -28.851 1.314 -7.497 1.00 53.12 588 GLY A N 1
ATOM 4555 C CA . GLY A 1 588 ? -28.240 0.047 -7.115 1.00 53.12 588 GLY A CA 1
ATOM 4556 C C . GLY A 1 588 ? -28.149 -0.077 -5.596 1.00 53.12 588 GLY A C 1
ATOM 4557 O O . GLY A 1 588 ? -27.595 0.793 -4.922 1.00 53.12 588 GLY A O 1
ATOM 4558 N N . LYS A 1 589 ? -28.689 -1.170 -5.053 1.00 70.12 589 LYS A N 1
ATOM 4559 C CA . LYS A 1 589 ? -28.453 -1.559 -3.661 1.00 70.12 589 LYS A CA 1
ATOM 4560 C C . LYS A 1 589 ? -27.004 -2.058 -3.549 1.00 70.12 589 LYS A C 1
ATOM 4562 O O . LYS A 1 589 ? -26.577 -2.900 -4.342 1.00 70.12 589 LYS A O 1
ATOM 4567 N N . TYR A 1 590 ? -26.265 -1.525 -2.578 1.00 77.31 590 TYR A N 1
ATOM 4568 C CA . TYR A 1 590 ? -24.894 -1.934 -2.262 1.00 77.31 590 TYR A CA 1
ATOM 4569 C C . TYR A 1 590 ? -24.864 -2.615 -0.893 1.00 77.31 590 TYR A C 1
ATOM 4571 O O . TYR A 1 590 ? -25.453 -2.114 0.069 1.00 77.31 590 TYR A O 1
ATOM 4579 N N . ALA A 1 591 ? -24.152 -3.735 -0.804 1.00 81.38 591 ALA A N 1
ATOM 4580 C CA . ALA A 1 591 ? -23.908 -4.447 0.445 1.00 81.38 591 ALA A CA 1
ATOM 4581 C C . ALA A 1 591 ? -22.423 -4.374 0.816 1.00 81.38 591 ALA A C 1
ATOM 4583 O O . ALA A 1 591 ? -21.563 -4.475 -0.060 1.00 81.38 591 ALA A O 1
ATOM 4584 N N . TRP A 1 592 ? -22.126 -4.211 2.106 1.00 78.75 592 TRP A N 1
ATOM 4585 C CA . TRP A 1 592 ? -20.769 -4.353 2.624 1.00 78.75 592 TRP A CA 1
ATOM 4586 C C . TRP A 1 592 ? -20.486 -5.836 2.874 1.00 78.75 592 TRP A C 1
ATOM 4588 O O . TRP A 1 592 ? -21.176 -6.484 3.664 1.00 78.75 592 TRP A O 1
ATOM 4598 N N . ASN A 1 593 ? -19.496 -6.379 2.171 1.00 78.00 593 ASN A N 1
ATOM 4599 C CA . ASN A 1 593 ? -19.133 -7.786 2.220 1.00 78.00 593 ASN A CA 1
ATOM 4600 C C . ASN A 1 593 ? -17.808 -7.989 2.975 1.00 78.00 593 ASN A C 1
ATOM 4602 O O . ASN A 1 593 ? -16.781 -7.419 2.609 1.00 78.00 593 ASN A O 1
ATOM 4606 N N . GLU A 1 594 ? -17.828 -8.843 4.003 1.00 72.81 594 GLU A N 1
ATOM 4607 C CA . GLU A 1 594 ? -16.658 -9.264 4.788 1.00 72.81 594 GLU A CA 1
ATOM 4608 C C . GLU A 1 594 ? -16.404 -10.786 4.694 1.00 72.81 594 GLU A C 1
ATOM 4610 O O . GLU A 1 594 ? -15.844 -11.379 5.612 1.00 72.81 594 GLU A O 1
ATOM 4615 N N . ASP A 1 595 ? -16.766 -11.437 3.577 1.00 69.12 595 ASP A N 1
ATOM 4616 C CA . ASP A 1 595 ? -16.557 -12.879 3.303 1.00 69.12 595 ASP A CA 1
ATOM 4617 C C . ASP A 1 595 ? -15.104 -13.364 3.520 1.00 69.12 595 ASP A C 1
ATOM 4619 O O . ASP A 1 595 ? -14.860 -14.555 3.727 1.00 69.12 595 ASP A O 1
ATOM 4623 N N . ALA A 1 596 ? -14.127 -12.449 3.514 1.00 58.78 596 ALA A N 1
ATOM 4624 C CA . ALA A 1 596 ? -12.735 -12.717 3.879 1.00 58.78 596 ALA A CA 1
ATOM 4625 C C . ALA A 1 596 ? -12.535 -13.118 5.360 1.00 58.78 596 ALA A C 1
ATOM 4627 O O . ALA A 1 596 ? -11.502 -13.700 5.692 1.00 58.78 596 ALA A O 1
ATOM 4628 N N . PHE A 1 597 ? -13.502 -12.826 6.237 1.00 68.62 597 PHE A N 1
ATOM 4629 C CA . PHE A 1 597 ? -13.459 -13.052 7.684 1.00 68.62 597 PHE A CA 1
ATOM 4630 C C . PHE A 1 597 ? -14.796 -13.625 8.185 1.00 68.62 597 PHE A C 1
ATOM 4632 O O . PHE A 1 597 ? -15.565 -12.947 8.864 1.00 68.62 597 PHE A O 1
ATOM 4639 N N . GLN A 1 598 ? -15.075 -14.896 7.870 1.00 75.75 598 GLN A N 1
ATOM 4640 C CA . GLN A 1 598 ? -16.351 -15.556 8.203 1.00 75.75 598 GLN A CA 1
ATOM 4641 C C . GLN A 1 598 ? -16.737 -15.450 9.694 1.00 75.75 598 GLN A C 1
ATOM 4643 O O . GLN A 1 598 ? -17.899 -15.190 10.002 1.00 75.75 598 GLN A O 1
ATOM 4648 N N . ASP A 1 599 ? -15.767 -15.553 10.610 1.00 77.56 599 ASP A N 1
ATOM 4649 C CA . ASP A 1 599 ? -15.974 -15.422 12.064 1.00 77.56 599 ASP A CA 1
ATOM 4650 C C . ASP A 1 599 ? -16.290 -13.981 12.534 1.00 77.56 599 ASP A C 1
ATOM 4652 O O . ASP A 1 599 ? -16.704 -13.775 13.677 1.00 77.56 599 ASP A O 1
ATOM 4656 N N . CYS A 1 600 ? -16.125 -12.981 11.659 1.00 80.06 600 CYS A N 1
ATOM 4657 C CA . CYS A 1 600 ? -16.363 -11.562 11.933 1.00 80.06 600 CYS A CA 1
ATOM 4658 C C . CYS A 1 600 ? -17.577 -10.963 11.212 1.00 80.06 600 CYS A C 1
ATOM 4660 O O . CYS A 1 600 ? -17.817 -9.762 11.357 1.00 80.06 600 CYS A O 1
ATOM 4662 N N . LYS A 1 601 ? -18.377 -11.774 10.507 1.00 82.31 601 LYS A N 1
ATOM 4663 C CA . LYS A 1 601 ? -19.588 -11.335 9.793 1.00 82.31 601 LYS A CA 1
ATOM 4664 C C . LYS A 1 601 ? -20.460 -10.377 10.626 1.00 82.31 601 LYS A C 1
ATOM 4666 O O . LYS A 1 601 ? -20.598 -10.533 11.841 1.00 82.31 601 LYS A O 1
ATOM 4671 N N . PHE A 1 602 ? -21.046 -9.383 9.961 1.00 86.12 602 PHE A N 1
ATOM 4672 C CA . PHE A 1 602 ? -22.026 -8.467 10.545 1.00 86.12 602 PHE A CA 1
ATOM 4673 C C . PHE A 1 602 ? -23.348 -9.185 10.864 1.00 86.12 602 PHE A C 1
ATOM 4675 O O . PHE A 1 602 ? -23.941 -9.812 9.986 1.00 86.12 602 PHE A O 1
ATOM 4682 N N . ASP A 1 603 ? -23.858 -9.002 12.083 1.00 90.06 603 ASP A N 1
ATOM 4683 C CA . ASP A 1 603 ? -25.287 -9.171 12.368 1.00 90.06 603 ASP A CA 1
ATOM 4684 C C . ASP A 1 603 ? -26.059 -7.915 11.937 1.00 90.06 603 ASP A C 1
ATOM 4686 O O . ASP A 1 603 ? -25.602 -6.791 12.166 1.00 90.06 603 ASP A O 1
ATOM 4690 N N . MET A 1 604 ? -27.245 -8.083 11.351 1.00 92.19 604 MET A N 1
ATOM 4691 C CA . MET A 1 604 ? -28.086 -6.957 10.926 1.00 92.19 604 MET A CA 1
ATOM 4692 C C . MET A 1 604 ? -28.830 -6.347 12.121 1.00 92.19 604 MET A C 1
ATOM 4694 O O . MET A 1 604 ? -29.347 -7.072 12.976 1.00 92.19 604 MET A O 1
ATOM 4698 N N . LEU A 1 605 ? -28.908 -5.013 12.176 1.00 94.25 605 LEU A N 1
ATOM 4699 C CA . LEU A 1 605 ? -29.667 -4.308 13.215 1.00 94.25 605 LEU A CA 1
ATOM 4700 C C . LEU A 1 605 ? -31.170 -4.541 13.022 1.00 94.25 605 LEU A C 1
ATOM 4702 O O . LEU A 1 605 ? -31.709 -4.274 11.953 1.00 94.25 605 LEU A O 1
ATOM 4706 N N . ASN A 1 606 ? -31.833 -4.979 14.090 1.00 93.88 606 ASN A N 1
ATOM 4707 C CA . ASN A 1 606 ? -33.286 -5.032 14.226 1.00 93.88 606 ASN A CA 1
ATOM 4708 C C . ASN A 1 606 ? -33.675 -4.786 15.698 1.00 93.88 606 ASN A C 1
ATOM 4710 O O . ASN A 1 606 ? -32.814 -4.774 16.586 1.00 93.88 606 ASN A O 1
ATOM 4714 N N . LEU A 1 607 ? -34.968 -4.580 15.966 1.00 94.38 607 LEU A N 1
ATOM 4715 C CA . LEU A 1 607 ? -35.446 -4.184 17.294 1.00 94.38 607 LEU A CA 1
ATOM 4716 C C . LEU A 1 607 ? -35.235 -5.253 18.375 1.00 94.38 607 LEU A C 1
ATOM 4718 O O . LEU A 1 607 ? -34.800 -4.903 19.470 1.00 94.38 607 LEU A O 1
ATOM 4722 N N . ASP A 1 608 ? -35.491 -6.532 18.092 1.00 94.50 608 ASP A N 1
ATOM 4723 C CA . ASP A 1 608 ? -35.324 -7.603 19.086 1.00 94.50 608 ASP A CA 1
ATOM 4724 C C . ASP A 1 608 ? -33.848 -7.817 19.451 1.00 94.50 608 ASP A C 1
ATOM 4726 O O . ASP A 1 608 ? -33.513 -7.942 20.632 1.00 94.50 608 ASP A O 1
ATOM 4730 N N . GLY A 1 609 ? -32.954 -7.783 18.458 1.00 95.06 609 GLY A N 1
ATOM 4731 C CA . GLY A 1 609 ? -31.509 -7.858 18.661 1.00 95.06 609 GLY A CA 1
ATOM 4732 C C . GLY A 1 609 ? -30.962 -6.672 19.460 1.00 95.06 609 GLY A C 1
ATOM 4733 O O . GLY A 1 609 ? -30.234 -6.858 20.437 1.00 95.06 609 GLY A O 1
ATOM 4734 N N . LEU A 1 610 ? -31.383 -5.444 19.130 1.00 96.75 610 LEU A N 1
ATOM 4735 C CA . LEU A 1 610 ? -31.037 -4.264 19.927 1.00 96.75 610 LEU A CA 1
ATOM 4736 C C . LEU A 1 610 ? -31.592 -4.366 21.355 1.00 96.75 610 LEU A C 1
ATOM 4738 O O . LEU A 1 610 ? -30.902 -4.005 22.306 1.00 96.75 610 LEU A O 1
ATOM 4742 N N . CYS A 1 611 ? -32.806 -4.886 21.526 1.00 97.31 611 CYS A N 1
ATOM 4743 C CA . CYS A 1 611 ? -33.431 -5.074 22.832 1.00 97.31 611 CYS A CA 1
ATOM 4744 C C . CYS A 1 611 ? -32.722 -6.116 23.708 1.00 97.31 611 CYS A C 1
ATOM 4746 O O . CYS A 1 611 ? -32.621 -5.904 24.918 1.00 97.31 611 CYS A O 1
ATOM 4748 N N . ASP A 1 612 ? -32.188 -7.198 23.133 1.00 96.56 612 ASP A N 1
ATOM 4749 C CA . ASP A 1 612 ? -31.323 -8.145 23.853 1.00 96.56 612 ASP A CA 1
ATOM 4750 C C . ASP A 1 612 ? -30.052 -7.459 24.373 1.00 96.56 612 ASP A C 1
ATOM 4752 O O . ASP A 1 612 ? -29.669 -7.659 25.527 1.00 96.56 612 ASP A O 1
ATOM 4756 N N . ILE A 1 613 ? -29.440 -6.584 23.570 1.00 96.88 613 ILE A N 1
ATOM 4757 C CA . ILE A 1 613 ? -28.246 -5.817 23.952 1.00 96.88 613 ILE A CA 1
ATOM 4758 C C . ILE A 1 613 ? -28.556 -4.736 25.001 1.00 96.88 613 ILE A C 1
ATOM 4760 O O . ILE A 1 613 ? -27.864 -4.648 26.015 1.00 96.88 613 ILE A O 1
ATOM 4764 N N . VAL A 1 614 ? -29.632 -3.966 24.826 1.00 96.81 614 VAL A N 1
ATOM 4765 C CA . VAL A 1 614 ? -30.110 -2.950 25.786 1.00 96.81 614 VAL A CA 1
ATOM 4766 C C . VAL A 1 614 ? -30.508 -3.568 27.133 1.00 96.81 614 VAL A C 1
ATOM 4768 O O . VAL A 1 614 ? -30.322 -2.950 28.187 1.00 96.81 614 VAL A O 1
ATOM 4771 N N . HIS A 1 615 ? -31.040 -4.792 27.130 1.00 96.75 615 HIS A N 1
ATOM 4772 C CA . HIS A 1 615 ? -31.272 -5.547 28.356 1.00 96.75 615 HIS A CA 1
ATOM 4773 C C . HIS A 1 615 ? -29.950 -6.001 28.991 1.00 96.75 615 HIS A C 1
ATOM 4775 O O . HIS A 1 615 ? -29.705 -5.697 30.156 1.00 96.75 615 HIS A O 1
ATOM 4781 N N . LYS A 1 616 ? -29.083 -6.671 28.222 1.00 95.81 616 LYS A N 1
ATOM 4782 C CA . LYS A 1 616 ? -27.832 -7.276 28.706 1.00 95.81 616 LYS A CA 1
ATOM 4783 C C . LYS A 1 616 ? -26.820 -6.261 29.250 1.00 95.81 616 LYS A C 1
ATOM 4785 O O . LYS A 1 616 ? -26.155 -6.552 30.235 1.00 95.81 616 LYS A O 1
ATOM 4790 N N . MET A 1 617 ? -26.730 -5.081 28.638 1.00 96.31 617 MET A N 1
ATOM 4791 C CA . MET A 1 617 ? -25.859 -3.976 29.071 1.00 96.31 617 MET A CA 1
ATOM 4792 C C . MET A 1 617 ? -26.563 -3.004 30.043 1.00 96.31 617 MET A C 1
ATOM 4794 O O . MET A 1 617 ? -26.039 -1.934 30.334 1.00 96.31 617 MET A O 1
ATOM 4798 N N . ASP A 1 618 ? -27.780 -3.322 30.492 1.00 97.06 618 ASP A N 1
ATOM 4799 C CA . ASP A 1 618 ? -28.685 -2.481 31.293 1.00 97.06 618 ASP A CA 1
ATOM 4800 C C . ASP A 1 618 ? -28.893 -1.022 30.811 1.00 97.06 618 ASP A C 1
ATOM 4802 O O . ASP A 1 618 ? -29.305 -0.140 31.568 1.00 97.06 618 ASP A O 1
ATOM 4806 N N . LEU A 1 619 ? -28.723 -0.751 29.515 1.00 97.50 619 LEU A N 1
ATOM 4807 C CA . LEU A 1 619 ? -28.938 0.584 28.947 1.00 97.50 619 LEU A CA 1
ATOM 4808 C C . LEU A 1 619 ? -30.376 1.073 29.189 1.00 97.50 619 LEU A C 1
ATOM 4810 O O . LEU A 1 619 ? -31.351 0.361 28.962 1.00 97.50 619 LEU A O 1
ATOM 4814 N N . SER A 1 620 ? -30.506 2.304 29.671 1.00 98.06 620 SER A N 1
ATOM 4815 C CA . SER A 1 620 ? -31.778 3.018 29.848 1.00 98.06 620 SER A CA 1
ATOM 4816 C C . SER A 1 620 ? -32.014 4.047 28.738 1.00 98.06 620 SER A C 1
ATOM 4818 O O . SER A 1 620 ? -33.153 4.434 28.480 1.00 98.06 620 SER A O 1
ATOM 4820 N N . ARG A 1 621 ? -30.940 4.494 28.073 1.00 98.00 621 ARG A N 1
ATOM 4821 C CA . ARG A 1 621 ? -30.985 5.474 26.986 1.00 98.00 621 ARG A CA 1
ATOM 4822 C C . ARG A 1 621 ? -29.866 5.246 25.969 1.00 98.00 621 ARG A C 1
ATOM 4824 O O . ARG A 1 621 ? -28.739 4.937 26.353 1.00 98.00 621 ARG A O 1
ATOM 4831 N N . ILE A 1 622 ? -30.168 5.472 24.694 1.00 98.06 622 ILE A N 1
ATOM 4832 C CA . ILE A 1 622 ? -29.199 5.703 23.618 1.00 98.06 622 ILE A CA 1
ATOM 4833 C C . ILE A 1 622 ? -29.354 7.167 23.192 1.00 98.06 622 ILE A C 1
ATOM 4835 O O . ILE A 1 622 ? -30.431 7.577 22.762 1.00 98.06 622 ILE A O 1
ATOM 4839 N N . PHE A 1 623 ? -28.307 7.973 23.360 1.00 97.81 623 PHE A N 1
ATOM 4840 C CA . PHE A 1 623 ? -28.318 9.417 23.132 1.00 97.81 623 PHE A CA 1
ATOM 4841 C C . PHE A 1 623 ? -27.295 9.808 22.066 1.00 97.81 623 PHE A C 1
ATOM 4843 O O . PHE A 1 623 ? -26.087 9.759 22.285 1.00 97.81 623 PHE A O 1
ATOM 4850 N N . PHE A 1 624 ? -27.787 10.213 20.904 1.00 97.12 624 PHE A N 1
ATOM 4851 C CA . PHE A 1 624 ? -26.970 10.674 19.795 1.00 97.12 624 PHE A CA 1
ATOM 4852 C C . PHE A 1 624 ? -26.708 12.183 19.905 1.00 97.12 624 PHE A C 1
ATOM 4854 O O . PHE A 1 624 ? -27.631 12.975 20.108 1.00 97.12 624 PHE A O 1
ATOM 4861 N N . VAL A 1 625 ? -25.450 12.591 19.742 1.00 95.75 625 VAL A N 1
ATOM 4862 C CA . VAL A 1 625 ? -25.017 13.994 19.798 1.00 95.75 625 VAL A CA 1
ATOM 4863 C C . VAL A 1 625 ? -24.087 14.268 18.626 1.00 95.75 625 VAL A C 1
ATOM 4865 O O . VAL A 1 625 ? -23.083 13.586 18.449 1.00 95.75 625 VAL A O 1
ATOM 4868 N N . GLY A 1 626 ? -24.391 15.266 17.809 1.00 93.75 626 GLY A N 1
ATOM 4869 C CA . GLY A 1 626 ? -23.524 15.604 16.685 1.00 93.75 626 GLY A CA 1
ATOM 4870 C C . GLY A 1 626 ? -24.219 16.469 15.659 1.00 93.75 626 GLY A C 1
ATOM 4871 O O . GLY A 1 626 ? -25.094 17.260 15.999 1.00 93.75 626 GLY A O 1
ATOM 4872 N N . ASP A 1 627 ? -23.827 16.311 14.406 1.00 88.75 627 ASP A N 1
ATOM 4873 C CA . ASP A 1 627 ? -24.198 17.186 13.306 1.00 88.75 627 ASP A CA 1
ATOM 4874 C C . ASP A 1 627 ? -25.432 16.735 12.509 1.00 88.75 627 ASP A C 1
ATOM 4876 O O . ASP A 1 627 ? -26.160 15.815 12.894 1.00 88.75 627 ASP A O 1
ATOM 4880 N N . LYS A 1 628 ? -25.690 17.389 11.367 1.00 86.31 628 LYS A N 1
ATOM 4881 C CA . LYS A 1 628 ? -26.762 16.970 10.449 1.00 86.31 628 LYS A CA 1
ATOM 4882 C C . LYS A 1 628 ? -26.556 15.533 9.956 1.00 86.31 628 LYS A C 1
ATOM 4884 O O . LYS A 1 628 ? -27.528 14.787 9.903 1.00 86.31 628 LYS A O 1
ATOM 4889 N N . LEU A 1 629 ? -25.316 15.129 9.677 1.00 89.44 629 LEU A N 1
ATOM 4890 C CA . LEU A 1 629 ? -24.983 13.763 9.270 1.00 89.44 629 LEU A CA 1
ATOM 4891 C C . LEU A 1 629 ? -25.233 12.753 10.401 1.00 89.44 629 LEU A C 1
ATOM 4893 O O . LEU A 1 629 ? -25.764 11.671 10.153 1.00 89.44 629 LEU A O 1
ATOM 4897 N N . GLN A 1 630 ? -24.951 13.124 11.655 1.00 92.88 630 GLN A N 1
ATOM 4898 C CA . GLN A 1 630 ? -25.359 12.320 12.806 1.00 92.88 630 GLN A CA 1
ATOM 4899 C C . GLN A 1 630 ? -26.889 12.222 12.943 1.00 92.88 630 GLN A C 1
ATOM 4901 O O . GLN A 1 630 ? -27.391 11.160 13.307 1.00 92.88 630 GLN A O 1
ATOM 4906 N N . SER A 1 631 ? -27.635 13.281 12.611 1.00 90.69 631 SER A N 1
ATOM 4907 C CA . SER A 1 631 ? -29.105 13.254 12.557 1.00 90.69 631 SER A CA 1
ATOM 4908 C C . SER A 1 631 ? -29.640 12.318 11.465 1.00 90.69 631 SER A C 1
ATOM 4910 O O . SER A 1 631 ? -30.572 11.554 11.712 1.00 90.69 631 SER A O 1
ATOM 4912 N N . ASP A 1 632 ? -29.024 12.318 10.278 1.00 89.19 632 ASP A N 1
ATOM 4913 C CA . ASP A 1 632 ? -29.378 11.395 9.192 1.00 89.19 632 ASP A CA 1
ATOM 4914 C C . ASP A 1 632 ? -29.101 9.932 9.582 1.00 89.19 632 ASP A C 1
ATOM 4916 O O . ASP A 1 632 ? -29.940 9.062 9.343 1.00 89.19 632 ASP A O 1
ATOM 4920 N N . MET A 1 633 ? -27.994 9.665 10.287 1.00 92.81 633 MET A N 1
ATOM 4921 C CA . MET A 1 633 ? -27.725 8.349 10.880 1.00 92.81 633 MET A CA 1
ATOM 4922 C C . MET A 1 633 ? -28.795 7.943 11.913 1.00 92.81 633 MET A C 1
ATOM 4924 O O . MET A 1 633 ? -29.193 6.783 11.921 1.00 92.81 633 MET A O 1
ATOM 4928 N N . VAL A 1 634 ? -29.328 8.859 12.734 1.00 93.56 634 VAL A N 1
ATOM 4929 C CA . VAL A 1 634 ? -30.450 8.546 13.653 1.00 93.56 634 VAL A CA 1
ATOM 4930 C C . VAL A 1 634 ? -31.751 8.266 12.895 1.00 93.56 634 VAL A C 1
ATOM 4932 O O . VAL A 1 634 ? -32.520 7.399 13.304 1.00 93.56 634 VAL A O 1
ATOM 4935 N N . SER A 1 635 ? -31.992 8.955 11.777 1.00 90.06 635 SER A N 1
ATOM 4936 C CA . SER A 1 635 ? -33.149 8.704 10.907 1.00 90.06 635 SER A CA 1
ATOM 4937 C C . SER A 1 635 ? -33.106 7.295 10.306 1.00 90.06 635 SER A C 1
ATOM 4939 O O . SER A 1 635 ? -34.082 6.553 10.399 1.00 90.06 635 SER A O 1
ATOM 4941 N N . SER A 1 636 ? -31.943 6.882 9.790 1.00 91.00 636 SER A N 1
ATOM 4942 C CA . SER A 1 636 ? -31.670 5.490 9.402 1.00 91.00 636 SER A CA 1
ATOM 4943 C C . SER A 1 636 ? -31.896 4.526 10.580 1.00 91.00 636 SER A C 1
ATOM 4945 O O . SER A 1 636 ? -32.712 3.613 10.472 1.00 91.00 636 SER A O 1
ATOM 4947 N N . PHE A 1 637 ? -31.286 4.780 11.746 1.00 93.69 637 PHE A N 1
ATOM 4948 C CA . PHE A 1 637 ? -31.400 3.924 12.935 1.00 93.69 637 PHE A CA 1
ATOM 4949 C C . PHE A 1 637 ? -32.857 3.717 13.378 1.00 93.69 637 PHE A C 1
ATOM 4951 O O . PHE A 1 637 ? -33.231 2.612 13.753 1.00 93.69 637 PHE A O 1
ATOM 4958 N N . TRP A 1 638 ? -33.701 4.753 13.310 1.00 91.94 638 TRP A N 1
ATOM 4959 C CA . TRP A 1 638 ? -35.130 4.638 13.615 1.00 91.94 638 TRP A CA 1
ATOM 4960 C C . TRP A 1 638 ? -35.881 3.780 12.590 1.00 91.94 638 TRP A C 1
ATOM 4962 O O . TRP A 1 638 ? -36.637 2.894 12.986 1.00 91.94 638 TRP A O 1
ATOM 4972 N N . ASN A 1 639 ? -35.639 3.991 11.291 1.00 89.00 639 ASN A N 1
ATOM 4973 C CA . ASN A 1 639 ? -36.269 3.206 10.225 1.00 89.00 639 ASN A CA 1
ATOM 4974 C C . ASN A 1 639 ? -35.916 1.710 10.339 1.00 89.00 639 ASN A C 1
ATOM 4976 O O . ASN A 1 639 ? -36.808 0.871 10.249 1.00 89.00 639 ASN A O 1
ATOM 4980 N N . LEU A 1 640 ? -34.652 1.378 10.635 1.00 90.25 640 LEU A N 1
ATOM 4981 C CA . LEU A 1 640 ? -34.178 0.000 10.854 1.00 90.25 640 LEU A CA 1
ATOM 4982 C C . LEU A 1 640 ? -34.798 -0.698 12.080 1.00 90.25 640 LEU A C 1
ATOM 4984 O O . LEU A 1 640 ? -34.737 -1.919 12.202 1.00 90.25 640 LEU A O 1
ATOM 4988 N N . LEU A 1 641 ? -35.387 0.061 13.007 1.00 92.06 641 LEU A N 1
ATOM 4989 C CA . LEU A 1 641 ? -36.105 -0.470 14.170 1.00 92.06 641 LEU A CA 1
ATOM 4990 C C . LEU A 1 641 ? -37.626 -0.506 13.969 1.00 92.06 641 LEU A C 1
ATOM 4992 O O . LEU A 1 641 ? -38.327 -1.114 14.779 1.00 92.06 641 LEU A O 1
ATOM 4996 N N . GLN A 1 642 ? -38.142 0.172 12.939 1.00 77.81 642 GLN A N 1
ATOM 4997 C CA . GLN A 1 642 ? -39.572 0.369 12.680 1.00 77.81 642 GLN A CA 1
ATOM 4998 C C . GLN A 1 642 ? -39.875 0.291 11.180 1.00 77.81 642 GLN A C 1
ATOM 5000 O O . GLN A 1 642 ? -40.436 1.206 10.582 1.00 77.81 642 GLN A O 1
ATOM 5005 N N . GLU A 1 643 ? -39.550 -0.868 10.614 1.00 60.09 643 GLU A N 1
ATOM 5006 C CA . GLU A 1 643 ? -39.683 -1.305 9.213 1.00 60.09 643 GLU A CA 1
ATOM 5007 C C . GLU A 1 643 ? -40.985 -0.852 8.507 1.00 60.09 643 GLU A C 1
ATOM 5009 O O . GLU A 1 643 ? -41.003 -0.571 7.313 1.00 60.09 643 GLU A O 1
ATOM 5014 N N . ASN A 1 644 ? -42.078 -0.694 9.265 1.00 61.88 644 ASN A N 1
ATOM 5015 C CA . ASN A 1 644 ? -43.409 -0.324 8.771 1.00 61.88 644 ASN A CA 1
ATOM 5016 C C . ASN A 1 644 ? -43.848 1.140 9.043 1.00 61.88 644 ASN A C 1
ATOM 5018 O O . ASN A 1 644 ? -44.972 1.503 8.690 1.00 61.88 644 ASN A O 1
ATOM 5022 N N . GLN A 1 645 ? -43.022 2.000 9.659 1.00 65.62 645 GLN A N 1
ATOM 5023 C CA . GLN A 1 645 ? -43.345 3.420 9.909 1.00 65.62 645 GLN A CA 1
ATOM 5024 C C . GLN A 1 645 ? -42.175 4.363 9.580 1.00 65.62 645 GLN A C 1
ATOM 5026 O O . GLN A 1 645 ? -41.453 4.831 10.458 1.00 65.62 645 GLN A O 1
ATOM 5031 N N . ARG A 1 646 ? -42.048 4.714 8.289 1.00 63.50 646 ARG A N 1
ATOM 5032 C CA . ARG A 1 646 ? -41.152 5.783 7.802 1.00 63.50 646 ARG A CA 1
ATOM 5033 C C . ARG A 1 646 ? -41.631 7.160 8.264 1.00 63.50 646 ARG A C 1
ATOM 5035 O O . ARG A 1 646 ? -42.346 7.871 7.555 1.00 63.50 646 ARG A O 1
ATOM 5042 N N . ASP A 1 647 ? -41.232 7.523 9.471 1.00 58.91 647 ASP A N 1
ATOM 5043 C CA . ASP A 1 647 ? -41.574 8.789 10.103 1.00 58.91 647 ASP A CA 1
ATOM 5044 C C . ASP A 1 647 ? -40.701 9.931 9.548 1.00 58.91 647 ASP A C 1
ATOM 5046 O O . ASP A 1 647 ? -39.524 10.061 9.884 1.00 58.91 647 ASP A O 1
ATOM 5050 N N . TYR A 1 648 ? -41.286 10.850 8.772 1.00 63.69 648 TYR A N 1
ATOM 5051 C CA . TYR A 1 648 ? -40.628 12.103 8.344 1.00 63.69 648 TYR A CA 1
ATOM 5052 C C . TYR A 1 648 ? -40.341 13.078 9.521 1.00 63.69 648 TYR A C 1
ATOM 5054 O O . TYR A 1 648 ? -40.041 14.257 9.315 1.00 63.69 648 TYR A O 1
ATOM 5062 N N . MET A 1 649 ? -40.476 12.628 10.774 1.00 60.81 649 MET A N 1
ATOM 5063 C CA . MET A 1 649 ? -40.498 13.483 11.960 1.00 60.81 649 MET A CA 1
ATOM 5064 C C . MET A 1 649 ? -39.153 14.106 12.336 1.00 60.81 649 MET A C 1
ATOM 5066 O O . MET A 1 649 ? -39.165 15.215 12.858 1.00 60.81 649 MET A O 1
ATOM 5070 N N . ILE A 1 650 ? -38.003 13.469 12.088 1.00 67.00 650 ILE A N 1
ATOM 5071 C CA . ILE A 1 650 ? -36.716 14.068 12.500 1.00 67.00 650 ILE A CA 1
ATOM 5072 C C . ILE A 1 650 ? -36.457 15.370 11.726 1.00 67.00 650 ILE A C 1
ATOM 5074 O O . ILE A 1 650 ? -36.153 16.399 12.330 1.00 67.00 650 ILE A O 1
ATOM 5078 N N . GLU A 1 651 ? -36.679 15.375 10.409 1.00 65.06 651 GLU A N 1
ATOM 5079 C CA . GLU A 1 651 ? -36.474 16.576 9.590 1.00 65.06 651 GLU A CA 1
ATOM 5080 C C . GLU A 1 651 ? -37.507 17.676 9.850 1.00 65.06 651 GLU A C 1
ATOM 5082 O O . GLU A 1 651 ? -37.160 18.853 9.757 1.00 65.06 651 GLU A O 1
ATOM 5087 N N . SER A 1 652 ? -38.751 17.331 10.206 1.00 64.94 652 SER A N 1
ATOM 5088 C CA . SER A 1 652 ? -39.751 18.340 10.579 1.00 64.94 652 SER A CA 1
ATOM 5089 C C . SER A 1 652 ? -39.523 18.890 11.990 1.00 64.94 652 SER A C 1
ATOM 5091 O O . SER A 1 652 ? -39.732 20.078 12.218 1.00 64.94 652 SER A O 1
ATOM 5093 N N . MET A 1 653 ? -39.032 18.084 12.938 1.00 61.00 653 MET A N 1
ATOM 5094 C CA . MET A 1 653 ? -38.728 18.554 14.293 1.00 61.00 653 MET A CA 1
ATOM 5095 C C . MET A 1 653 ? -37.504 19.481 14.321 1.00 61.00 653 MET A C 1
ATOM 5097 O O . MET A 1 653 ? -37.582 20.533 14.952 1.00 61.00 653 MET A O 1
ATOM 5101 N N . MET A 1 654 ? -36.452 19.199 13.538 1.00 62.84 654 MET A N 1
ATOM 5102 C CA . MET A 1 654 ? -35.308 20.118 13.363 1.00 62.84 654 MET A CA 1
ATOM 5103 C C . MET A 1 654 ? -35.683 21.495 12.779 1.00 62.84 654 MET A C 1
ATOM 5105 O O . MET A 1 654 ? -34.904 22.439 12.901 1.00 62.84 654 MET A O 1
ATOM 5109 N N . GLN A 1 655 ? -36.850 21.623 12.135 1.00 66.81 655 GLN A N 1
ATOM 5110 C CA . GLN A 1 655 ? -37.358 22.893 11.597 1.00 66.81 655 GLN A CA 1
ATOM 5111 C C . GLN A 1 655 ? -38.208 23.689 12.602 1.00 66.81 655 GLN A C 1
ATOM 5113 O O . GLN A 1 655 ? -38.426 24.880 12.382 1.00 66.81 655 GLN A O 1
ATOM 5118 N N . ASN A 1 656 ? -38.704 23.056 13.673 1.00 66.06 656 ASN A N 1
ATOM 5119 C CA . ASN A 1 656 ? -39.699 23.647 14.577 1.00 66.06 656 ASN A CA 1
ATOM 5120 C C . ASN A 1 656 ? -39.084 24.299 15.828 1.00 66.06 656 ASN A C 1
ATOM 5122 O O . ASN A 1 656 ? -39.484 25.406 16.180 1.00 66.06 656 ASN A O 1
ATOM 5126 N N . ASP A 1 657 ? -38.101 23.658 16.466 1.00 71.19 657 ASP A N 1
ATOM 5127 C CA . ASP A 1 657 ? -37.207 24.307 17.435 1.00 71.19 657 ASP A CA 1
ATOM 5128 C C . ASP A 1 657 ? -35.821 23.642 17.355 1.00 71.19 657 ASP A C 1
ATOM 5130 O O . ASP A 1 657 ? -35.699 22.459 17.679 1.00 71.19 657 ASP A O 1
ATOM 5134 N N . PRO A 1 658 ? -34.765 24.357 16.924 1.00 65.19 658 PRO A N 1
ATOM 5135 C CA . PRO A 1 658 ? -33.435 23.771 16.824 1.00 65.19 658 PRO A CA 1
ATOM 5136 C C . PRO A 1 658 ? -32.813 23.437 18.186 1.00 65.19 658 PRO A C 1
ATOM 5138 O O . PRO A 1 658 ? -31.845 22.686 18.204 1.00 65.19 658 PRO A O 1
ATOM 5141 N N . ASN A 1 659 ? -33.337 23.965 19.300 1.00 70.19 659 ASN A N 1
ATOM 5142 C CA . ASN A 1 659 ? -32.812 23.751 20.654 1.00 70.19 659 ASN A CA 1
ATOM 5143 C C . ASN A 1 659 ? -33.411 22.516 21.354 1.00 70.19 659 ASN A C 1
ATOM 5145 O O . ASN A 1 659 ? -32.901 22.113 22.402 1.00 70.19 659 ASN A O 1
ATOM 5149 N N . ASP A 1 660 ? -34.503 21.949 20.828 1.00 80.44 660 ASP A N 1
ATOM 5150 C CA . ASP A 1 660 ? -35.201 20.829 21.464 1.00 80.44 660 ASP A CA 1
ATOM 5151 C C . ASP A 1 660 ? -34.393 19.519 21.365 1.00 80.44 660 ASP A C 1
ATOM 5153 O O . ASP A 1 660 ? -33.532 19.333 20.497 1.00 80.44 660 ASP A O 1
ATOM 5157 N N . VAL A 1 661 ? -34.661 18.589 22.281 1.00 87.81 661 VAL A N 1
ATOM 5158 C CA . VAL A 1 661 ? -34.052 17.256 22.280 1.00 87.81 661 VAL A CA 1
ATOM 5159 C C . VAL A 1 661 ? -35.086 16.251 21.802 1.00 87.81 661 VAL A C 1
ATOM 5161 O O . VAL A 1 661 ? -36.008 15.881 22.531 1.00 87.81 661 VAL A O 1
ATOM 5164 N N . TRP A 1 662 ? -34.905 15.765 20.575 1.00 90.50 662 TRP A N 1
ATOM 5165 C CA . TRP A 1 662 ? -35.725 14.682 20.050 1.00 90.50 662 TRP A CA 1
ATOM 5166 C C . TRP A 1 662 ? -35.564 13.449 20.940 1.00 90.50 662 TRP A C 1
ATOM 5168 O O . TRP A 1 662 ? -34.442 13.045 21.239 1.00 90.50 662 TRP A O 1
ATOM 5178 N N . SER A 1 663 ? -36.674 12.847 21.364 1.00 92.00 663 SER A N 1
ATOM 5179 C CA . SER A 1 663 ? -36.665 11.600 22.129 1.00 92.00 663 SER A CA 1
ATOM 5180 C C . SER A 1 663 ? -37.891 10.741 21.824 1.00 92.00 663 SER A C 1
ATOM 5182 O O . SER A 1 663 ? -38.985 11.258 21.558 1.00 92.00 663 SER A O 1
ATOM 5184 N N . ARG A 1 664 ? -37.706 9.420 21.839 1.00 92.44 664 ARG A N 1
ATOM 5185 C CA . ARG A 1 664 ? -38.731 8.388 21.655 1.00 92.44 664 ARG A CA 1
ATOM 5186 C C . ARG A 1 664 ? -38.413 7.187 22.542 1.00 92.44 664 ARG A C 1
ATOM 5188 O O . ARG A 1 664 ? -37.330 6.620 22.451 1.00 92.44 664 ARG A O 1
ATOM 5195 N N . THR A 1 665 ? -39.371 6.755 23.355 1.00 94.88 665 THR A N 1
ATOM 5196 C CA . THR A 1 665 ? -39.217 5.560 24.195 1.00 94.88 665 THR A CA 1
ATOM 5197 C C . THR A 1 665 ? -39.609 4.299 23.414 1.00 94.88 665 THR A C 1
ATOM 5199 O O . THR A 1 665 ? -40.738 4.183 22.932 1.00 94.88 665 THR A O 1
ATOM 5202 N N . LEU A 1 666 ? -38.682 3.349 23.294 1.00 94.69 666 LEU A N 1
ATOM 5203 C CA . LEU A 1 666 ? -38.846 2.052 22.629 1.00 94.69 666 LEU A CA 1
ATOM 5204 C C . LEU A 1 666 ? -39.155 0.952 23.657 1.00 94.69 666 LEU A C 1
ATOM 5206 O O . LEU A 1 666 ? -38.616 0.960 24.763 1.00 94.69 666 LEU A O 1
ATOM 5210 N N . ASN A 1 667 ? -40.020 -0.004 23.296 1.00 95.62 667 ASN A N 1
ATOM 5211 C CA . ASN A 1 667 ? -40.524 -1.043 24.203 1.00 95.62 667 ASN A CA 1
ATOM 5212 C C . ASN A 1 667 ? -39.977 -2.431 23.843 1.00 95.62 667 ASN A C 1
ATOM 5214 O O . ASN A 1 667 ? -40.396 -3.035 22.858 1.00 95.62 667 ASN A O 1
ATOM 5218 N N . CYS A 1 668 ? -39.107 -2.977 24.690 1.00 96.69 668 CYS A N 1
ATOM 5219 C CA . CYS A 1 668 ? -38.546 -4.317 24.552 1.00 96.69 668 CYS A CA 1
ATOM 5220 C C . CYS A 1 668 ? -39.487 -5.362 25.164 1.00 96.69 668 CYS A C 1
ATOM 5222 O O . CYS A 1 668 ? -39.271 -5.836 26.283 1.00 96.69 668 CYS A O 1
ATOM 5224 N N . LEU A 1 669 ? -40.547 -5.715 24.426 1.00 94.81 669 LEU A N 1
ATOM 5225 C CA . LEU A 1 669 ? -41.641 -6.586 24.886 1.00 94.81 669 LEU A CA 1
ATOM 5226 C C . LEU A 1 669 ? -41.150 -7.914 25.491 1.00 94.81 669 LEU A C 1
ATOM 5228 O O . LEU A 1 669 ? -41.644 -8.327 26.538 1.00 94.81 669 LEU A O 1
ATOM 5232 N N . LYS A 1 670 ? -40.133 -8.529 24.874 1.00 95.69 670 LYS A N 1
ATOM 5233 C CA . LYS A 1 670 ? -39.450 -9.760 25.314 1.00 95.69 670 LYS A CA 1
ATOM 5234 C C . LYS A 1 670 ? -38.889 -9.687 26.744 1.00 95.69 670 LYS A C 1
ATOM 5236 O O . LYS A 1 670 ? -38.896 -10.693 27.448 1.00 95.69 670 LYS A O 1
ATOM 5241 N N . HIS A 1 671 ? -38.447 -8.502 27.174 1.00 96.12 671 HIS A N 1
ATOM 5242 C CA . HIS A 1 671 ? -37.763 -8.264 28.456 1.00 96.12 671 HIS A CA 1
ATOM 5243 C C . HIS A 1 671 ? -38.599 -7.468 29.465 1.00 96.12 671 HIS A C 1
ATOM 5245 O O . HIS A 1 671 ? -38.165 -7.261 30.595 1.00 96.12 671 HIS A O 1
ATOM 5251 N N . GLY A 1 672 ? -39.767 -6.954 29.064 1.00 96.06 672 GLY A N 1
ATOM 5252 C CA . GLY A 1 672 ? -40.572 -6.037 29.883 1.00 96.06 672 GLY A CA 1
ATOM 5253 C C . GLY A 1 672 ? -39.899 -4.685 30.177 1.00 96.06 672 GLY A C 1
ATOM 5254 O O . GLY A 1 672 ? -40.375 -3.939 31.033 1.00 96.06 672 GLY A O 1
ATOM 5255 N N . LYS A 1 673 ? -38.797 -4.367 29.484 1.00 95.62 673 LYS A N 1
ATOM 5256 C CA . LYS A 1 673 ? -38.006 -3.138 29.641 1.00 95.62 673 LYS A CA 1
ATOM 5257 C C . LYS A 1 673 ? -38.347 -2.133 28.535 1.00 95.62 673 LYS A C 1
ATOM 5259 O O . LYS A 1 673 ? -38.787 -2.511 27.453 1.00 95.62 673 LYS A O 1
ATOM 5264 N N . HIS A 1 674 ? -38.113 -0.854 28.796 1.00 96.62 674 HIS A N 1
ATOM 5265 C CA . HIS A 1 674 ? -38.120 0.204 27.790 1.00 96.62 674 HIS A CA 1
ATOM 5266 C C . HIS A 1 674 ? -36.820 1.012 27.867 1.00 96.62 674 HIS A C 1
ATOM 5268 O O . HIS A 1 674 ? -36.137 0.984 28.893 1.00 96.62 674 HIS A O 1
ATOM 5274 N N . PHE A 1 675 ? -36.480 1.716 26.790 1.00 97.56 675 PHE A N 1
ATOM 5275 C CA . PHE A 1 675 ? -35.335 2.626 26.745 1.00 97.56 675 PHE A CA 1
ATOM 5276 C C . PHE A 1 675 ? -35.644 3.851 25.885 1.00 97.56 675 PHE A C 1
ATOM 5278 O O . PHE A 1 675 ? -36.430 3.769 24.942 1.00 97.56 675 PHE A O 1
ATOM 5285 N N . ASP A 1 676 ? -35.017 4.981 26.194 1.00 96.75 676 ASP A N 1
ATOM 5286 C CA . ASP A 1 676 ? -35.118 6.183 25.366 1.00 96.75 676 ASP A CA 1
ATOM 5287 C C . ASP A 1 676 ? -34.108 6.132 24.216 1.00 96.75 676 ASP A C 1
ATOM 5289 O O . ASP A 1 676 ? -32.911 5.967 24.443 1.00 96.75 676 ASP A O 1
ATOM 5293 N N . LEU A 1 677 ? -34.564 6.362 22.990 1.00 96.00 677 LEU A N 1
ATOM 5294 C CA . LEU A 1 677 ? -33.721 6.795 21.884 1.00 96.0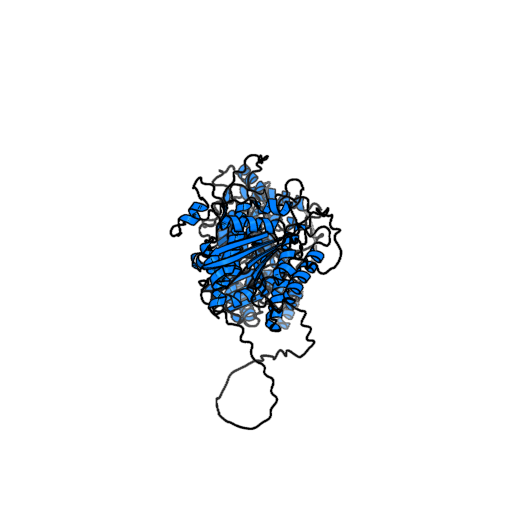0 677 LEU A CA 1
ATOM 5295 C C . LEU A 1 677 ? -33.840 8.317 21.765 1.00 96.00 677 LEU A C 1
ATOM 5297 O O . LEU A 1 677 ? -34.943 8.825 21.573 1.00 96.00 677 LEU A O 1
ATOM 5301 N N . ALA A 1 678 ? -32.727 9.041 21.870 1.00 95.38 678 ALA A N 1
ATOM 5302 C CA . ALA A 1 678 ? -32.711 10.501 21.842 1.00 95.38 678 ALA A CA 1
ATOM 5303 C C . ALA A 1 678 ? -31.630 11.071 20.912 1.00 95.38 678 ALA A C 1
ATOM 5305 O O . ALA A 1 678 ? -30.591 10.447 20.704 1.00 95.38 678 ALA A O 1
ATOM 5306 N N . PHE A 1 679 ? -31.854 12.280 20.394 1.00 94.44 679 PHE A N 1
ATOM 5307 C CA . PHE A 1 679 ? -30.909 13.037 19.570 1.00 94.44 679 PHE A CA 1
ATOM 5308 C C . PHE A 1 679 ? -30.939 14.530 19.914 1.00 94.44 679 PHE A C 1
ATOM 5310 O O . PHE A 1 679 ? -32.010 15.116 20.084 1.00 94.44 679 PHE A O 1
ATOM 5317 N N . THR A 1 680 ? -29.771 15.175 19.945 1.00 92.00 680 THR A N 1
ATOM 5318 C CA . THR A 1 680 ? -29.680 16.639 19.870 1.00 92.00 680 THR A CA 1
ATOM 5319 C C . THR A 1 680 ? -28.525 17.081 18.976 1.00 92.00 680 THR A C 1
ATOM 5321 O O . THR A 1 680 ? -27.484 16.420 18.913 1.00 92.00 680 THR A O 1
ATOM 5324 N N . ARG A 1 681 ? -28.701 18.211 18.281 1.00 89.12 681 ARG A N 1
ATOM 5325 C CA . ARG A 1 681 ? -27.701 18.716 17.340 1.00 89.12 681 ARG A CA 1
ATOM 5326 C C . ARG A 1 681 ? -26.672 19.603 18.042 1.00 89.12 681 ARG A C 1
ATOM 5328 O O . ARG A 1 681 ? -26.986 20.682 18.540 1.00 89.12 681 ARG A O 1
ATOM 5335 N N . ASN A 1 682 ? -25.424 19.156 18.049 1.00 90.75 682 ASN A N 1
ATOM 5336 C CA . ASN A 1 682 ? -24.271 19.973 18.393 1.00 90.75 682 ASN A CA 1
ATOM 5337 C C . ASN A 1 682 ? -23.129 19.632 17.432 1.00 90.75 682 ASN A C 1
ATOM 5339 O O . ASN A 1 682 ? -22.367 18.694 17.665 1.00 90.75 682 ASN A O 1
ATOM 5343 N N . ASP A 1 683 ? -23.020 20.407 16.351 1.00 87.44 683 ASP A N 1
ATOM 5344 C CA . ASP A 1 683 ? -22.072 20.177 15.253 1.00 87.44 683 ASP A CA 1
ATOM 5345 C C . ASP A 1 683 ? -20.603 20.197 15.716 1.00 87.44 683 ASP A C 1
ATOM 5347 O O . ASP A 1 683 ? -19.724 19.699 15.020 1.00 87.44 683 ASP A O 1
ATOM 5351 N N . ARG A 1 684 ? -20.324 20.774 16.891 1.00 89.19 684 ARG A N 1
ATOM 5352 C CA . ARG A 1 684 ? -18.980 20.935 17.461 1.00 89.19 684 ARG A CA 1
ATOM 5353 C C . ARG A 1 684 ? -18.743 20.088 18.717 1.00 89.19 684 ARG A C 1
ATOM 5355 O O . ARG A 1 684 ? -17.700 20.223 19.339 1.00 89.19 684 ARG A O 1
ATOM 5362 N N . LEU A 1 685 ? -19.715 19.274 19.146 1.00 91.56 685 LEU A N 1
ATOM 5363 C CA . LEU A 1 685 ? -19.744 18.591 20.457 1.00 91.56 685 LEU A CA 1
ATOM 5364 C C . LEU A 1 685 ? -19.466 19.506 21.678 1.00 91.56 685 LEU A C 1
ATOM 5366 O O . LEU A 1 685 ? -19.192 19.030 22.783 1.00 91.56 685 LEU A O 1
ATOM 5370 N N . SER A 1 686 ? -19.543 20.825 21.500 1.00 86.06 686 SER A N 1
ATOM 5371 C CA . SER A 1 686 ? -18.937 21.805 22.403 1.00 86.06 686 SER A CA 1
ATOM 5372 C C . SER A 1 686 ? -19.837 22.071 23.620 1.00 86.06 686 SER A C 1
ATOM 5374 O O . SER A 1 686 ? -21.033 22.310 23.423 1.00 86.06 686 SER A O 1
ATOM 5376 N N . PRO A 1 687 ? -19.313 22.040 24.863 1.00 78.38 687 PRO A N 1
ATOM 5377 C CA . PRO A 1 687 ? -20.094 22.300 26.075 1.00 78.38 687 PRO A CA 1
ATOM 5378 C C . PRO A 1 687 ? -20.498 23.777 26.165 1.00 78.38 687 PRO A C 1
ATOM 5380 O O . PRO A 1 687 ? -19.651 24.671 26.100 1.00 78.38 687 PRO A O 1
ATOM 5383 N N . MET A 1 688 ? -21.773 24.071 26.411 1.00 67.56 688 MET A N 1
ATOM 5384 C CA . MET A 1 688 ? -22.331 25.424 26.278 1.00 67.56 688 MET A CA 1
ATOM 5385 C C . MET A 1 688 ? -22.040 26.359 27.474 1.00 67.56 688 MET A C 1
ATOM 5387 O O . MET A 1 688 ? -22.715 27.366 27.692 1.00 67.56 688 MET A O 1
ATOM 5391 N N . SER A 1 689 ? -20.999 26.061 28.257 1.00 47.12 689 SER A N 1
ATOM 5392 C CA . SER A 1 689 ? -20.608 26.815 29.460 1.00 47.12 689 SER A CA 1
ATOM 5393 C C . SER A 1 689 ? -20.000 28.198 29.176 1.00 47.12 689 SER A C 1
ATOM 5395 O O . SER A 1 689 ? -19.945 29.053 30.063 1.00 47.12 689 SER A O 1
ATOM 5397 N N . SER A 1 690 ? -19.573 28.469 27.938 1.00 45.06 690 SER A N 1
ATOM 5398 C CA . SER A 1 690 ? -18.825 29.675 27.555 1.00 45.06 690 SER A CA 1
ATOM 5399 C C . SER A 1 690 ? -19.675 30.940 27.341 1.00 45.06 690 SER A C 1
ATOM 5401 O O . SER A 1 690 ? -19.254 31.829 26.608 1.00 45.06 690 SER A O 1
ATOM 5403 N N . SER A 1 691 ? -20.839 31.028 28.004 1.00 36.28 691 SER A N 1
ATOM 5404 C CA . SER A 1 691 ? -21.569 32.242 28.456 1.00 36.28 691 SER A CA 1
ATOM 5405 C C . SER A 1 691 ? -21.836 33.415 27.486 1.00 36.28 691 SER A C 1
ATOM 5407 O O . SER A 1 691 ? -22.447 34.411 27.880 1.00 36.28 691 SER A O 1
ATOM 5409 N N . GLY A 1 692 ? -21.484 33.301 26.208 1.00 45.06 692 GLY A N 1
ATOM 5410 C CA . GLY A 1 692 ? -21.947 34.192 25.153 1.00 45.06 692 GLY A CA 1
ATOM 5411 C C . GLY A 1 692 ? -23.404 33.893 24.816 1.00 45.06 692 GLY A C 1
ATOM 5412 O O . GLY A 1 692 ? -23.705 32.848 24.246 1.00 45.06 692 GLY A O 1
ATOM 5413 N N . MET A 1 693 ? -24.310 34.825 25.125 1.00 42.97 693 MET A N 1
ATOM 5414 C CA . MET A 1 693 ? -25.658 34.798 24.559 1.00 42.97 693 MET A CA 1
ATOM 5415 C C . MET A 1 693 ? -25.560 34.924 23.035 1.00 42.97 693 MET A C 1
ATOM 5417 O O . MET A 1 693 ? -25.429 36.034 22.513 1.00 42.97 693 MET A O 1
ATOM 5421 N N . PHE A 1 694 ? -25.697 33.810 22.312 1.00 50.97 694 PHE A N 1
ATOM 5422 C CA . PHE A 1 694 ? -26.259 33.880 20.967 1.00 50.97 694 PHE A CA 1
ATOM 5423 C C . PHE A 1 694 ? -27.637 34.544 21.114 1.00 50.97 694 PHE A C 1
ATOM 5425 O O . PHE A 1 694 ? -28.456 34.062 21.903 1.00 50.97 694 PHE A O 1
ATOM 5432 N N . PRO A 1 695 ? -27.883 35.706 20.481 1.00 47.91 695 PRO A N 1
ATOM 5433 C CA . PRO A 1 695 ? -29.086 36.472 20.762 1.00 47.91 695 PRO A CA 1
ATOM 5434 C C . PRO A 1 695 ? -30.314 35.641 20.358 1.00 47.91 695 PRO A C 1
ATOM 5436 O O . PRO A 1 695 ? -30.323 35.115 19.242 1.00 47.91 695 PRO A O 1
ATOM 5439 N N . PRO A 1 696 ? -31.361 35.539 21.204 1.00 48.69 696 PRO A N 1
ATOM 5440 C CA . PRO A 1 696 ? -32.419 34.517 21.102 1.00 48.69 696 PRO A CA 1
ATOM 5441 C C . PRO A 1 696 ? -33.375 34.649 19.896 1.00 48.69 696 PRO A C 1
ATOM 5443 O O . PRO A 1 696 ? -34.434 34.037 19.878 1.00 48.69 696 PRO A O 1
ATOM 5446 N N . ASN A 1 697 ? -32.999 35.435 18.883 1.00 45.12 697 ASN A N 1
ATOM 5447 C CA . ASN A 1 697 ? -33.659 35.541 17.582 1.00 45.12 697 ASN A CA 1
ATOM 5448 C C . ASN A 1 697 ? -32.769 35.060 16.409 1.00 45.12 697 ASN A C 1
ATOM 5450 O O . ASN A 1 697 ? -33.190 35.160 15.258 1.00 45.12 697 ASN A O 1
ATOM 5454 N N . MET A 1 698 ? -31.563 34.523 16.651 1.00 42.94 698 MET A N 1
ATOM 5455 C CA . MET A 1 698 ? -30.786 33.797 15.629 1.00 42.94 698 MET A CA 1
ATOM 5456 C C . MET A 1 698 ? -31.345 32.379 15.418 1.00 42.94 698 MET A C 1
ATOM 5458 O O . MET A 1 698 ? -30.650 31.390 15.625 1.00 42.94 698 MET A O 1
ATOM 5462 N N . GLY A 1 699 ? -32.604 32.278 14.972 1.00 41.72 699 GLY A N 1
ATOM 5463 C CA . GLY A 1 699 ? -33.223 30.995 14.591 1.00 41.72 699 GLY A CA 1
ATOM 5464 C C . GLY A 1 699 ? -32.477 30.276 13.456 1.00 41.72 699 GLY A C 1
ATOM 5465 O O . GLY A 1 699 ? -32.565 29.061 13.327 1.00 41.72 699 GLY A O 1
ATOM 5466 N N . TYR A 1 700 ? -31.680 31.027 12.691 1.00 43.62 700 TYR A N 1
ATOM 5467 C CA . TYR A 1 700 ? -30.577 30.520 11.885 1.00 43.62 700 TYR A CA 1
ATOM 5468 C C . TYR A 1 700 ? -29.328 31.347 12.206 1.00 43.62 700 TYR A C 1
ATOM 5470 O O . TYR A 1 700 ? -29.325 32.568 12.022 1.00 43.62 700 TYR A O 1
ATOM 5478 N N . ALA A 1 701 ? -28.252 30.695 12.651 1.00 48.06 701 ALA A N 1
ATOM 5479 C CA . ALA A 1 701 ? -26.919 31.276 12.539 1.00 48.06 701 ALA A CA 1
ATOM 5480 C C . ALA A 1 701 ? -26.566 31.380 11.040 1.00 48.06 701 ALA A C 1
ATOM 5482 O O . ALA A 1 701 ? -26.842 30.433 10.300 1.00 48.06 701 ALA A O 1
ATOM 5483 N N . PRO A 1 702 ? -25.949 32.475 10.557 1.00 46.66 702 PRO A N 1
ATOM 5484 C CA . PRO A 1 702 ? -25.676 32.657 9.126 1.00 46.66 702 PRO A CA 1
ATOM 5485 C C . PRO A 1 702 ? -24.670 31.651 8.530 1.00 46.66 702 PRO A C 1
ATOM 5487 O O . PRO A 1 702 ? -24.515 31.615 7.315 1.00 46.66 702 PRO A O 1
ATOM 5490 N N . SER A 1 703 ? -24.017 30.829 9.359 1.00 52.72 703 SER A N 1
ATOM 5491 C CA . SER A 1 703 ? -23.163 29.698 8.967 1.00 52.72 703 SER A CA 1
ATOM 5492 C C . SER A 1 703 ? -23.844 28.321 9.077 1.00 52.72 703 SER A C 1
ATOM 5494 O O . SER A 1 703 ? -23.202 27.308 8.837 1.00 52.72 703 SER A O 1
ATOM 5496 N N . GLY A 1 704 ? -25.118 28.244 9.483 1.00 59.88 704 GLY A N 1
ATOM 5497 C CA . GLY A 1 704 ? -25.866 26.982 9.620 1.00 59.88 704 GLY A CA 1
ATOM 5498 C C . GLY A 1 704 ? -25.472 26.084 10.806 1.00 59.88 704 GLY A C 1
ATOM 5499 O O . GLY A 1 704 ? -26.142 25.072 11.035 1.00 59.88 704 GLY A O 1
ATOM 5500 N N . ILE A 1 705 ? -24.434 26.456 11.565 1.00 65.19 705 ILE A N 1
ATOM 5501 C CA . ILE A 1 705 ? -23.918 25.713 12.724 1.00 65.19 705 ILE A CA 1
ATOM 5502 C C . ILE A 1 705 ? -24.907 25.784 13.902 1.00 65.19 705 ILE A C 1
ATOM 5504 O O . ILE A 1 705 ? -25.373 26.868 14.258 1.00 65.19 705 ILE A O 1
ATOM 5508 N N . GLN A 1 706 ? -25.202 24.640 14.524 1.00 68.88 706 GLN A N 1
ATOM 5509 C CA . GLN A 1 706 ? -26.052 24.500 15.715 1.00 68.88 706 GLN A CA 1
ATOM 5510 C C . GLN A 1 706 ? -25.288 23.771 16.833 1.00 68.88 706 GLN A C 1
ATOM 5512 O O . GLN A 1 706 ? -24.659 22.743 16.588 1.00 68.88 706 GLN A O 1
ATOM 5517 N N . CYS A 1 707 ? -25.337 24.310 18.058 1.00 74.00 707 CYS A N 1
ATOM 5518 C CA . CYS A 1 707 ? -24.556 23.852 19.215 1.00 74.00 707 CYS A CA 1
ATOM 5519 C C . CYS A 1 707 ? -25.426 23.759 20.482 1.00 74.00 707 CYS A C 1
ATOM 5521 O O . CYS A 1 707 ? -25.311 24.599 21.375 1.00 74.00 707 CYS A O 1
ATOM 5523 N N . ASN A 1 708 ? -26.310 22.763 20.560 1.00 81.38 708 ASN A N 1
ATOM 5524 C CA . ASN A 1 708 ? -27.216 22.601 21.701 1.00 81.38 708 ASN A CA 1
ATOM 5525 C C . ASN A 1 708 ? -26.484 22.159 22.985 1.00 81.38 708 ASN A C 1
ATOM 5527 O O . ASN A 1 708 ? -25.497 21.419 22.893 1.00 81.38 708 ASN A O 1
ATOM 5531 N N . PRO A 1 709 ? -26.987 22.527 24.183 1.00 82.88 709 PRO A N 1
ATOM 5532 C CA . PRO A 1 709 ? -26.387 22.186 25.477 1.00 82.88 709 PRO A CA 1
ATOM 5533 C C . PRO A 1 709 ? -26.657 20.721 25.880 1.00 82.88 709 PRO A C 1
ATOM 5535 O O . PRO A 1 709 ? -27.380 20.429 26.842 1.00 82.88 709 PRO A O 1
ATOM 5538 N N . TRP A 1 710 ? -26.088 19.788 25.111 1.00 92.06 710 TRP A N 1
ATOM 5539 C CA . TRP A 1 710 ? -26.240 18.337 25.254 1.00 92.06 710 TRP A CA 1
ATOM 5540 C C . TRP A 1 710 ? -25.836 17.824 26.642 1.00 92.06 710 TRP A C 1
ATOM 5542 O O . TRP A 1 710 ? -26.410 16.850 27.134 1.00 92.06 710 TRP A O 1
ATOM 5552 N N . GLU A 1 711 ? -24.889 18.498 27.296 1.00 93.56 711 GLU A N 1
ATOM 5553 C CA . GLU A 1 711 ? -24.323 18.108 28.581 1.00 93.56 711 GLU A CA 1
ATOM 5554 C C . GLU A 1 711 ? -25.373 18.117 29.703 1.00 93.56 711 GLU A C 1
ATOM 5556 O O . GLU A 1 711 ? -25.360 17.243 30.569 1.00 93.56 711 GLU A O 1
ATOM 5561 N N . ASN A 1 712 ? -26.347 19.033 29.648 1.00 91.31 712 ASN A N 1
ATOM 5562 C CA . ASN A 1 712 ? -27.433 19.106 30.628 1.00 91.31 712 ASN A CA 1
ATOM 5563 C C . ASN A 1 712 ? -28.439 17.958 30.441 1.00 91.31 712 ASN A C 1
ATOM 5565 O O . ASN A 1 712 ? -28.908 17.372 31.419 1.00 91.31 712 ASN A O 1
ATOM 5569 N N . TYR A 1 713 ? -28.744 17.597 29.190 1.00 92.62 713 TYR A N 1
ATOM 5570 C CA . TYR A 1 713 ? -29.638 16.477 28.888 1.00 92.62 713 TYR A CA 1
ATOM 5571 C C . TYR A 1 713 ? -29.002 15.128 29.246 1.00 92.62 713 TYR A C 1
ATOM 5573 O O . TYR A 1 713 ? -29.660 14.284 29.859 1.00 92.62 713 TYR A O 1
ATOM 5581 N N . TYR A 1 714 ? -27.712 14.956 28.943 1.00 95.94 714 TYR A N 1
ATOM 5582 C CA . TYR A 1 714 ? -26.920 13.798 29.361 1.00 95.94 714 TYR A CA 1
ATOM 5583 C C . TYR A 1 714 ? -26.893 13.662 30.890 1.00 95.94 714 TYR A C 1
ATOM 5585 O O . TYR A 1 714 ? -27.272 12.620 31.426 1.00 95.94 714 TYR A O 1
ATOM 5593 N N . ALA A 1 715 ? -26.562 14.746 31.604 1.00 95.12 715 ALA A N 1
ATOM 5594 C CA . ALA A 1 715 ? -26.558 14.780 33.065 1.00 95.12 715 ALA A CA 1
ATOM 5595 C C . ALA A 1 715 ? -27.913 14.388 33.683 1.00 95.12 715 ALA A C 1
ATOM 5597 O O . ALA A 1 715 ? -27.936 13.710 34.710 1.00 95.12 715 ALA A O 1
ATOM 5598 N N . SER A 1 716 ? -29.027 14.783 33.051 1.00 94.69 716 SER A N 1
ATOM 5599 C CA . SER A 1 716 ? -30.391 14.532 33.537 1.00 94.69 716 SER A CA 1
ATOM 5600 C C . SER A 1 716 ? -30.842 13.064 33.505 1.00 94.69 716 SER A C 1
ATOM 5602 O O . SER A 1 716 ? -31.823 12.723 34.164 1.00 94.69 716 SER A O 1
ATOM 5604 N N . SER A 1 717 ? -30.159 12.194 32.750 1.00 95.00 717 SER A N 1
ATOM 5605 C CA . SER A 1 717 ? -30.547 10.786 32.584 1.00 95.00 717 SER A CA 1
ATOM 5606 C C . SER A 1 717 ? -30.298 9.995 33.880 1.00 95.00 717 SER A C 1
ATOM 5608 O O . SER A 1 717 ? -29.140 9.852 34.270 1.00 95.00 717 SER A O 1
ATOM 5610 N N . PRO A 1 718 ? -31.315 9.450 34.574 1.00 93.75 718 PRO A N 1
ATOM 5611 C CA . PRO A 1 718 ? -31.097 8.761 35.850 1.00 93.75 718 PRO A CA 1
ATOM 5612 C C . PRO A 1 718 ? -30.504 7.350 35.695 1.00 93.75 718 PRO A C 1
ATOM 5614 O O . PRO A 1 718 ? -30.108 6.757 36.694 1.00 93.75 718 PRO A O 1
ATOM 5617 N N . GLY A 1 719 ? -30.474 6.804 34.475 1.00 96.06 719 GLY A N 1
ATOM 5618 C CA . GLY A 1 719 ? -29.997 5.453 34.176 1.00 96.06 719 GLY A CA 1
ATOM 5619 C C . GLY A 1 719 ? -28.806 5.424 33.218 1.00 96.06 719 GLY A C 1
ATOM 5620 O O . GLY A 1 719 ? -28.426 6.449 32.635 1.00 96.06 719 GLY A O 1
ATOM 5621 N N . ARG A 1 720 ? -28.244 4.220 33.045 1.00 97.69 720 ARG A N 1
ATOM 5622 C CA . ARG A 1 720 ? -27.083 3.960 32.186 1.00 97.69 720 ARG A CA 1
ATOM 5623 C C . ARG A 1 720 ? -27.364 4.413 30.753 1.00 97.69 720 ARG A C 1
ATOM 5625 O O . ARG A 1 720 ? -28.376 4.026 30.164 1.00 97.69 720 ARG A O 1
ATOM 5632 N N . THR A 1 721 ? -26.498 5.249 30.203 1.00 98.25 721 THR A N 1
ATOM 5633 C CA . THR A 1 721 ? -26.679 5.889 28.897 1.00 98.25 721 THR A CA 1
ATOM 5634 C C . THR A 1 721 ? -25.526 5.535 27.962 1.00 98.25 721 THR A C 1
ATOM 5636 O O . THR A 1 721 ? -24.356 5.675 28.310 1.00 98.25 721 THR A O 1
ATOM 5639 N N . LEU A 1 722 ? -25.873 5.091 26.755 1.00 98.12 722 LEU A N 1
ATOM 5640 C CA . LEU A 1 722 ? -24.956 4.998 25.625 1.00 98.12 722 LEU A CA 1
ATOM 5641 C C . LEU A 1 722 ? -24.992 6.333 24.877 1.00 98.12 722 LEU A C 1
ATOM 5643 O O . LEU A 1 722 ? -26.037 6.703 24.347 1.00 98.12 722 LEU A O 1
ATOM 5647 N N . VAL A 1 723 ? -23.876 7.051 24.819 1.00 98.12 723 VAL A N 1
ATOM 5648 C CA . VAL A 1 723 ? -23.722 8.258 24.000 1.00 98.12 723 VAL A CA 1
ATOM 5649 C C . VAL A 1 723 ? -23.089 7.877 22.666 1.00 98.12 723 VAL A C 1
ATOM 5651 O O . VAL A 1 723 ? -22.045 7.231 22.647 1.00 98.12 723 VAL A O 1
ATOM 5654 N N . VAL A 1 724 ? -23.683 8.306 21.553 1.00 97.94 724 VAL A N 1
ATOM 5655 C CA . VAL A 1 724 ? -23.083 8.191 20.215 1.00 97.94 724 VAL A CA 1
ATOM 5656 C C . VAL A 1 724 ? -22.787 9.601 19.708 1.00 97.94 724 VAL A C 1
ATOM 5658 O O . VAL A 1 724 ? -23.692 10.342 19.327 1.00 97.94 724 VAL A O 1
ATOM 5661 N N . ALA A 1 725 ? -21.518 9.990 19.781 1.00 97.06 725 ALA A N 1
ATOM 5662 C CA . ALA A 1 725 ? -21.033 11.334 19.506 1.00 97.06 725 ALA A CA 1
ATOM 5663 C C . ALA A 1 725 ? -20.372 11.438 18.122 1.00 97.06 725 ALA A C 1
ATOM 5665 O O . ALA A 1 725 ? -19.626 10.547 17.723 1.00 97.06 725 ALA A O 1
ATOM 5666 N N . SER A 1 726 ? -20.578 12.546 17.411 1.00 94.06 726 SER A N 1
ATOM 5667 C CA . SER A 1 726 ? -19.961 12.821 16.104 1.00 94.06 726 SER A CA 1
ATOM 5668 C C . SER A 1 726 ? -19.542 14.290 15.988 1.00 94.06 726 SER A C 1
ATOM 5670 O O . SER A 1 726 ? -20.425 15.152 15.968 1.00 94.06 726 SER A O 1
ATOM 5672 N N . PRO A 1 727 ? -18.237 14.612 15.878 1.00 82.81 727 PRO A N 1
ATOM 5673 C CA . PRO A 1 727 ? -17.805 15.958 15.520 1.00 82.81 727 PRO A CA 1
ATOM 5674 C C . PRO A 1 727 ? -18.174 16.235 14.054 1.00 82.81 727 PRO A C 1
ATOM 5676 O O . PRO A 1 727 ? -17.777 15.501 13.148 1.00 82.81 727 PRO A O 1
ATOM 5679 N N . GLY A 1 728 ? -18.951 17.289 13.816 1.00 78.12 728 GLY A N 1
ATOM 5680 C CA . GLY A 1 728 ? -19.462 17.650 12.497 1.00 78.12 728 GLY A CA 1
ATOM 5681 C C . GLY A 1 728 ? -18.403 18.293 11.624 1.00 78.12 728 GLY A C 1
ATOM 5682 O O . GLY A 1 728 ? -17.899 19.365 11.944 1.00 78.12 728 GLY A O 1
ATOM 5683 N N . THR A 1 729 ? -18.095 17.683 10.483 1.00 76.12 729 THR A N 1
ATOM 5684 C CA . THR A 1 729 ? -17.068 18.198 9.562 1.00 76.12 729 THR A CA 1
ATOM 5685 C C . THR A 1 729 ? -17.406 19.607 9.075 1.00 76.12 729 THR A C 1
ATOM 5687 O O . THR A 1 729 ? -16.538 20.476 9.071 1.00 76.12 729 THR A O 1
ATOM 5690 N N . THR A 1 730 ? -18.683 19.880 8.786 1.00 73.12 730 THR A N 1
ATOM 5691 C CA . THR A 1 730 ? -19.194 21.185 8.328 1.00 73.12 730 THR A CA 1
ATOM 5692 C C . THR A 1 730 ? -18.975 22.346 9.302 1.00 73.12 730 THR A C 1
ATOM 5694 O O . THR A 1 730 ? -19.182 23.493 8.915 1.00 73.12 730 THR A O 1
ATOM 5697 N N . ALA A 1 731 ? -18.581 22.092 10.553 1.00 68.81 731 ALA A N 1
ATOM 5698 C CA . ALA A 1 731 ? -18.338 23.140 11.543 1.00 68.81 731 ALA A CA 1
ATOM 5699 C C . ALA A 1 731 ? -16.938 23.787 11.453 1.00 68.81 731 ALA A C 1
ATOM 5701 O O . ALA A 1 731 ? -16.660 24.731 12.198 1.00 68.81 731 ALA A O 1
ATOM 5702 N N . TYR A 1 732 ? -16.065 23.282 10.571 1.00 77.44 732 TYR A N 1
ATOM 5703 C CA . TYR A 1 732 ? -14.636 23.609 10.528 1.00 77.44 732 TYR A CA 1
ATOM 5704 C C . TYR A 1 732 ? -14.216 24.213 9.180 1.00 77.44 732 TYR A C 1
ATOM 5706 O O . TYR A 1 732 ? -13.700 23.521 8.299 1.00 77.44 732 TYR A O 1
ATOM 5714 N N . ASP A 1 733 ? -14.417 25.522 9.017 1.00 73.62 733 ASP A N 1
ATOM 5715 C CA . ASP A 1 733 ? -14.031 26.266 7.818 1.00 73.62 733 ASP A CA 1
ATOM 5716 C C . ASP A 1 733 ? -12.642 26.943 7.918 1.00 73.62 733 ASP A C 1
ATOM 5718 O O . ASP A 1 733 ? -11.965 26.960 8.950 1.00 73.62 733 ASP A O 1
ATOM 5722 N N . GLY A 1 734 ? -12.169 27.468 6.782 1.00 77.06 734 GLY A N 1
ATOM 5723 C CA . GLY A 1 734 ? -10.933 28.250 6.693 1.00 77.06 734 GLY A CA 1
ATOM 5724 C C . GLY A 1 734 ? -9.622 27.469 6.882 1.00 77.06 734 GLY A C 1
ATOM 5725 O O . GLY A 1 734 ? -9.533 26.261 6.646 1.00 77.06 734 GLY A O 1
ATOM 5726 N N . GLU A 1 735 ? -8.567 28.203 7.250 1.00 75.00 735 GLU A N 1
ATOM 5727 C CA . GLU A 1 735 ? -7.187 27.700 7.388 1.00 75.00 735 GLU A CA 1
ATOM 5728 C C . GLU A 1 735 ? -6.920 26.999 8.733 1.00 75.00 735 GLU A C 1
ATOM 5730 O O . GLU A 1 735 ? -5.976 26.226 8.842 1.00 75.00 735 GLU A O 1
ATOM 5735 N N . ARG A 1 736 ? -7.749 27.245 9.760 1.00 78.38 736 ARG A N 1
ATOM 5736 C CA . ARG A 1 736 ? -7.570 26.720 11.134 1.00 78.38 736 ARG A CA 1
ATOM 5737 C C . ARG A 1 736 ? -8.557 25.614 11.511 1.00 78.38 736 ARG A C 1
ATOM 5739 O O . ARG A 1 736 ? -8.818 25.379 12.689 1.00 78.38 736 ARG A O 1
ATOM 5746 N N . ARG A 1 737 ? -9.092 24.921 10.503 1.00 87.06 737 ARG A N 1
ATOM 5747 C CA . ARG A 1 737 ? -10.024 23.791 10.656 1.00 87.06 737 ARG A CA 1
ATOM 5748 C C . ARG A 1 737 ? -9.517 22.737 11.653 1.00 87.06 737 ARG A C 1
ATOM 5750 O O . ARG A 1 737 ? -10.290 22.265 12.479 1.00 87.06 737 ARG A O 1
ATOM 5757 N N . MET A 1 738 ? -8.212 22.436 11.627 1.00 90.19 738 MET A N 1
ATOM 5758 C CA . MET A 1 738 ? -7.589 21.460 12.523 1.00 90.19 738 MET A CA 1
ATOM 5759 C C . MET A 1 738 ? -7.517 21.969 13.967 1.00 90.19 738 MET A C 1
ATOM 5761 O O . MET A 1 738 ? -7.990 21.277 14.861 1.00 90.19 738 MET A O 1
ATOM 5765 N N . ASP A 1 739 ? -7.005 23.185 14.202 1.00 89.25 739 ASP A N 1
ATOM 5766 C CA . ASP A 1 739 ? -6.947 23.804 15.539 1.00 89.25 739 ASP A CA 1
ATOM 5767 C C . ASP A 1 739 ? -8.328 23.813 16.220 1.00 89.25 739 ASP A C 1
ATOM 5769 O O . ASP A 1 739 ? -8.453 23.543 17.416 1.00 89.25 739 ASP A O 1
ATOM 5773 N N . ALA A 1 740 ? -9.374 24.120 15.444 1.00 88.44 740 ALA A N 1
ATOM 5774 C CA . ALA A 1 740 ? -10.753 24.146 15.910 1.00 88.44 740 ALA A CA 1
ATOM 5775 C C . ALA A 1 740 ? -11.280 22.738 16.238 1.00 88.44 740 ALA A C 1
ATOM 5777 O O . ALA A 1 740 ? -11.798 22.545 17.337 1.00 88.44 740 ALA A O 1
ATOM 5778 N N . PHE A 1 741 ? -11.083 21.756 15.348 1.00 92.50 741 PHE A N 1
ATOM 5779 C CA . PHE A 1 741 ? -11.449 20.353 15.590 1.00 92.50 741 PHE A CA 1
ATOM 5780 C C . PHE A 1 741 ? -10.766 19.798 16.845 1.00 92.50 741 PHE A C 1
ATOM 5782 O O . PHE A 1 741 ? -11.416 19.185 17.692 1.00 92.50 741 PHE A O 1
ATOM 5789 N N . GLN A 1 742 ? -9.464 20.062 16.997 1.00 93.00 742 GLN A N 1
ATOM 5790 C CA . GLN A 1 742 ? -8.702 19.667 18.178 1.00 93.00 742 GLN A CA 1
ATOM 5791 C C . GLN A 1 742 ? -9.279 20.307 19.440 1.00 93.00 742 GLN A C 1
ATOM 5793 O O . GLN A 1 742 ? -9.641 19.589 20.366 1.00 93.00 742 GLN A O 1
ATOM 5798 N N . SER A 1 743 ? -9.432 21.637 19.460 1.00 92.06 743 SER A N 1
ATOM 5799 C CA . SER A 1 743 ? -9.962 22.373 20.616 1.00 92.06 743 SER A CA 1
ATOM 5800 C C . SER A 1 743 ? -11.352 21.899 21.049 1.00 92.06 743 SER A C 1
ATOM 5802 O O . SER A 1 743 ? -11.640 21.870 22.247 1.00 92.06 743 SER A O 1
ATOM 5804 N N . ASP A 1 744 ? -12.223 21.564 20.100 1.00 91.56 744 ASP A N 1
ATOM 5805 C CA . ASP A 1 744 ? -13.584 21.116 20.387 1.00 91.56 744 ASP A CA 1
ATOM 5806 C C . ASP A 1 744 ? -13.616 19.684 20.925 1.00 91.56 744 ASP A C 1
ATOM 5808 O O . ASP A 1 744 ? -14.300 19.410 21.913 1.00 91.56 744 ASP A O 1
ATOM 5812 N N . PHE A 1 745 ? -12.827 18.779 20.341 1.00 94.44 745 PHE A N 1
ATOM 5813 C CA . PHE A 1 745 ? -12.732 17.391 20.793 1.00 94.44 745 PHE A CA 1
ATOM 5814 C C . PHE A 1 745 ? -12.045 17.273 22.168 1.00 94.44 745 PHE A C 1
ATOM 5816 O O . PHE A 1 745 ? -12.474 16.499 23.031 1.00 94.44 745 PHE A O 1
ATOM 5823 N N . ASP A 1 746 ? -11.041 18.115 22.429 1.00 93.88 746 ASP A N 1
ATOM 5824 C CA . ASP A 1 746 ? -10.475 18.337 23.763 1.00 93.88 746 ASP A CA 1
ATOM 5825 C C . ASP A 1 746 ? -11.542 18.855 24.745 1.00 93.88 746 ASP A C 1
ATOM 5827 O O . ASP A 1 746 ? -11.574 18.454 25.908 1.00 93.88 746 ASP A O 1
ATOM 5831 N N . GLY A 1 747 ? -12.428 19.752 24.298 1.00 92.81 747 GLY A N 1
ATOM 5832 C CA . GLY A 1 747 ? -13.548 20.262 25.092 1.00 92.81 747 GLY A CA 1
ATOM 5833 C C . GLY A 1 747 ? -14.568 19.172 25.437 1.00 92.81 747 GLY A C 1
ATOM 5834 O O . GLY A 1 747 ? -14.967 19.039 26.596 1.00 92.81 747 GLY A O 1
ATOM 5835 N N . PHE A 1 748 ? -14.940 18.351 24.456 1.00 95.06 748 PHE A N 1
ATOM 5836 C CA . PHE A 1 748 ? -15.838 17.205 24.606 1.00 95.06 748 PHE A CA 1
ATOM 5837 C C . PHE A 1 748 ? -15.283 16.167 25.594 1.00 95.06 748 PHE A C 1
ATOM 5839 O O . PHE A 1 748 ? -15.946 15.822 26.575 1.00 95.06 748 PHE A O 1
ATOM 5846 N N . THR A 1 749 ? -14.035 15.727 25.412 1.00 94.88 749 THR A N 1
ATOM 5847 C CA . THR A 1 749 ? -13.395 14.748 26.309 1.00 94.88 749 THR A CA 1
ATOM 5848 C C . THR A 1 749 ? -13.251 15.280 27.739 1.00 94.88 749 THR A C 1
ATOM 5850 O O . THR A 1 749 ? -13.596 14.572 28.686 1.00 94.88 749 THR A O 1
ATOM 5853 N N . LYS A 1 750 ? -12.847 16.546 27.930 1.00 94.06 750 LYS A N 1
ATOM 5854 C CA . LYS A 1 750 ? -12.793 17.197 29.259 1.00 94.06 750 LYS A CA 1
ATOM 5855 C C . LYS A 1 750 ? -14.178 17.339 29.899 1.00 94.06 750 LYS A C 1
ATOM 5857 O O . LYS A 1 750 ? -14.304 17.195 31.114 1.00 94.06 750 LYS A O 1
ATOM 5862 N N . THR A 1 751 ? -15.225 17.543 29.099 1.00 94.44 751 THR A N 1
ATOM 5863 C CA . THR A 1 751 ? -16.620 17.554 29.574 1.00 94.44 751 THR A CA 1
ATOM 5864 C C . THR A 1 751 ? -17.033 16.179 30.089 1.00 94.44 751 THR A C 1
ATOM 5866 O O . THR A 1 751 ? -17.576 16.083 31.188 1.00 94.44 751 THR A O 1
ATOM 5869 N N . LEU A 1 752 ? -16.689 15.098 29.383 1.00 95.06 752 LEU A N 1
ATOM 5870 C CA . LEU A 1 752 ? -16.919 13.731 29.864 1.00 95.06 752 LEU A CA 1
ATOM 5871 C C . LEU A 1 752 ? -16.139 13.414 31.152 1.00 95.06 752 LEU A C 1
ATOM 5873 O O . LEU A 1 752 ? -16.688 12.761 32.036 1.00 95.06 752 LEU A O 1
ATOM 5877 N N . GLN A 1 753 ? -14.912 13.929 31.319 1.00 93.75 753 GLN A N 1
ATOM 5878 C CA . GLN A 1 753 ? -14.173 13.817 32.590 1.00 93.75 753 GLN A CA 1
ATOM 5879 C C . GLN A 1 753 ? -14.850 14.569 33.757 1.00 93.75 753 GLN A C 1
ATOM 5881 O O . GLN A 1 753 ? -14.619 14.238 34.919 1.00 93.75 753 GLN A O 1
ATOM 5886 N N . SER A 1 754 ? -15.711 15.559 33.492 1.00 94.38 754 SER A N 1
ATOM 5887 C CA . SER A 1 754 ? -16.459 16.248 34.557 1.00 94.38 754 SER A CA 1
ATOM 5888 C C . SER A 1 754 ? -17.602 15.402 35.142 1.00 94.38 754 SER A C 1
ATOM 5890 O O . SER A 1 754 ? -17.968 15.587 36.303 1.00 94.38 754 SER A O 1
ATOM 5892 N N . PHE A 1 755 ? -18.114 14.419 34.390 1.00 94.50 755 PHE A N 1
ATOM 5893 C CA . PHE A 1 755 ? -19.211 13.535 34.797 1.00 94.50 755 PHE A CA 1
ATOM 5894 C C . PHE A 1 755 ? -18.724 12.333 35.614 1.00 94.50 755 PHE A C 1
ATOM 5896 O O . PHE A 1 755 ? -18.989 11.174 35.294 1.00 94.50 755 PHE A O 1
ATOM 5903 N N . SER A 1 756 ? -18.033 12.612 36.722 1.00 93.00 756 SER A N 1
ATOM 5904 C CA . SER A 1 756 ? -17.504 11.584 37.631 1.00 93.00 756 SER A CA 1
ATOM 5905 C C . SER A 1 756 ? -18.575 10.738 38.334 1.00 93.00 756 SER A C 1
ATOM 5907 O O . SER A 1 756 ? -18.275 9.695 38.908 1.00 93.00 756 SER A O 1
ATOM 5909 N N . ASN A 1 757 ? -19.836 11.166 38.266 1.00 94.62 757 ASN A N 1
ATOM 5910 C CA . ASN A 1 757 ? -21.008 10.440 38.746 1.00 94.62 757 ASN A CA 1
ATOM 5911 C C . ASN A 1 757 ? -21.644 9.513 37.689 1.00 94.62 757 ASN A C 1
ATOM 5913 O O . ASN A 1 757 ? -22.715 8.972 37.952 1.00 94.62 757 ASN A O 1
ATOM 5917 N N . ARG A 1 758 ? -21.032 9.364 36.503 1.00 95.94 758 ARG A N 1
ATOM 5918 C CA . ARG A 1 758 ? -21.514 8.515 35.397 1.00 95.94 758 ARG A CA 1
ATOM 5919 C C . ARG A 1 758 ? -20.434 7.529 34.893 1.00 95.94 758 ARG A C 1
ATOM 5921 O O . ARG A 1 758 ? -20.186 7.486 33.690 1.00 95.94 758 ARG A O 1
ATOM 5928 N N . PRO A 1 759 ? -19.737 6.770 35.767 1.00 95.50 759 PRO A N 1
ATOM 5929 C CA . PRO A 1 759 ? -18.621 5.912 35.349 1.00 95.50 759 PRO A CA 1
ATOM 5930 C C . PRO A 1 759 ? -19.042 4.732 34.465 1.00 95.50 759 PRO A C 1
ATOM 5932 O O . PRO A 1 759 ? -18.222 4.234 33.698 1.00 95.50 759 PRO A O 1
ATOM 5935 N N . ASP A 1 760 ? -20.294 4.288 34.587 1.00 95.62 760 ASP A N 1
ATOM 5936 C CA . ASP A 1 760 ? -20.812 3.100 33.907 1.00 95.62 760 ASP A CA 1
ATOM 5937 C C . ASP A 1 760 ? -21.339 3.401 32.494 1.00 95.62 760 ASP A C 1
ATOM 5939 O O . ASP A 1 760 ? -21.523 2.477 31.703 1.00 95.62 760 ASP A O 1
ATOM 5943 N N . ASP A 1 761 ? -21.597 4.670 32.161 1.00 97.31 761 ASP A N 1
ATOM 5944 C CA . ASP A 1 761 ? -22.050 5.092 30.829 1.00 97.31 761 ASP A CA 1
ATOM 5945 C C . ASP A 1 761 ? -20.994 4.790 29.754 1.00 97.31 761 ASP A C 1
ATOM 5947 O O . ASP A 1 761 ? -19.803 4.712 30.038 1.00 97.31 761 ASP A O 1
ATOM 5951 N N . ILE A 1 762 ? -21.417 4.632 28.500 1.00 96.75 762 ILE A N 1
ATOM 5952 C CA . ILE A 1 762 ? -20.523 4.279 27.385 1.00 96.75 762 ILE A CA 1
ATOM 5953 C C . ILE A 1 762 ? -20.570 5.391 26.346 1.00 96.75 762 ILE A C 1
ATOM 5955 O O . ILE A 1 762 ? -21.655 5.844 25.988 1.00 96.75 762 ILE A O 1
ATOM 5959 N N . VAL A 1 763 ? -19.417 5.806 25.822 1.00 97.69 763 VAL A N 1
ATOM 5960 C CA . VAL A 1 763 ? -19.336 6.790 24.736 1.00 97.69 763 VAL A CA 1
ATOM 5961 C C . VAL A 1 763 ? -18.717 6.152 23.497 1.00 97.69 763 VAL A C 1
ATOM 5963 O O . VAL A 1 763 ? -17.568 5.724 23.523 1.00 97.69 763 VAL A O 1
ATOM 5966 N N . LEU A 1 764 ? -19.452 6.142 22.387 1.00 97.44 764 LEU A N 1
ATOM 5967 C CA . LEU A 1 764 ? -18.930 5.854 21.053 1.00 97.44 764 LEU A CA 1
ATOM 5968 C C . LEU A 1 764 ? -18.728 7.164 20.294 1.00 97.44 764 LEU A C 1
ATOM 5970 O O . LEU A 1 764 ? -19.666 7.938 20.133 1.00 97.44 764 LEU A O 1
ATOM 5974 N N . VAL A 1 765 ? -17.517 7.402 19.799 1.00 97.00 765 VAL A N 1
ATOM 5975 C CA . VAL A 1 765 ? -17.191 8.514 18.901 1.00 97.00 765 VAL A CA 1
ATOM 5976 C C . VAL A 1 765 ? -17.174 7.999 17.468 1.00 97.00 765 VAL A C 1
ATOM 5978 O O . VAL A 1 765 ? -16.309 7.204 17.107 1.00 97.00 765 VAL A O 1
ATOM 5981 N N . ARG A 1 766 ? -18.103 8.467 16.636 1.00 95.69 766 ARG A N 1
ATOM 5982 C CA . ARG A 1 766 ? -18.102 8.235 15.189 1.00 95.69 766 ARG A CA 1
ATOM 5983 C C . ARG A 1 766 ? -16.991 9.057 14.533 1.00 95.69 766 ARG A C 1
ATOM 5985 O O . ARG A 1 766 ? -16.846 10.247 14.813 1.00 95.69 766 ARG A O 1
ATOM 5992 N N . THR A 1 767 ? -16.232 8.440 13.635 1.00 94.12 767 THR A N 1
ATOM 5993 C CA . THR A 1 767 ? -15.242 9.143 12.806 1.00 94.12 767 THR A CA 1
ATOM 5994 C C . THR A 1 767 ? -15.882 10.123 11.822 1.00 94.12 767 THR A C 1
ATOM 5996 O O . THR A 1 767 ? -16.983 9.897 11.314 1.00 94.12 767 THR A O 1
ATOM 5999 N N . ALA A 1 768 ? -15.150 11.188 11.497 1.00 92.25 768 ALA A N 1
ATOM 6000 C CA . ALA A 1 768 ? -15.470 12.123 10.430 1.00 92.25 768 ALA A CA 1
ATOM 6001 C C . ALA A 1 768 ? -15.599 11.407 9.073 1.00 92.25 768 ALA A C 1
ATOM 6003 O O . ALA A 1 768 ? -14.812 10.516 8.742 1.00 92.25 768 ALA A O 1
ATOM 6004 N N . ALA A 1 769 ? -16.590 11.834 8.292 1.00 90.19 769 ALA A N 1
ATOM 6005 C CA . ALA A 1 769 ? -16.924 11.343 6.957 1.00 90.19 769 ALA A CA 1
ATOM 6006 C C . ALA A 1 769 ? -17.533 12.493 6.120 1.00 90.19 769 ALA A C 1
ATOM 6008 O O . ALA A 1 769 ? -17.973 13.488 6.712 1.00 90.19 769 ALA A O 1
ATOM 6009 N N . PRO A 1 770 ? -17.568 12.388 4.774 1.00 85.12 770 PRO A N 1
ATOM 6010 C CA . PRO A 1 770 ? -18.112 13.437 3.913 1.00 85.12 770 PRO A CA 1
ATOM 6011 C C . PRO A 1 770 ? -19.601 13.680 4.194 1.00 85.12 770 PRO A C 1
ATOM 6013 O O . PRO A 1 770 ? -20.319 12.774 4.608 1.00 85.12 770 PRO A O 1
ATOM 6016 N N . THR A 1 771 ? -20.083 14.897 3.953 1.00 78.56 771 THR A N 1
ATOM 6017 C CA . THR A 1 771 ? -21.461 15.316 4.269 1.00 78.56 771 THR A CA 1
ATOM 6018 C C . THR A 1 771 ? -22.306 15.562 3.020 1.00 78.56 771 THR A C 1
ATOM 6020 O O . THR A 1 771 ? -21.788 15.734 1.917 1.00 78.56 771 THR A O 1
ATOM 6023 N N . PHE A 1 772 ? -23.629 15.606 3.183 1.00 71.19 772 PHE A N 1
ATOM 6024 C CA . PHE A 1 772 ? -24.566 15.937 2.104 1.00 71.19 772 PHE A CA 1
ATOM 6025 C C . PHE A 1 772 ? -24.658 17.450 1.868 1.00 71.19 772 PHE A C 1
ATOM 6027 O O . PHE A 1 772 ? -24.531 18.239 2.802 1.00 71.19 772 PHE A O 1
ATOM 6034 N N . GLY A 1 773 ? -24.938 17.857 0.626 1.00 57.88 773 GLY A N 1
ATOM 6035 C CA . GLY A 1 773 ? -25.463 19.190 0.278 1.00 57.88 773 GLY A CA 1
ATOM 6036 C C . GLY A 1 773 ? -24.527 20.400 0.430 1.00 57.88 773 GLY A C 1
ATOM 6037 O O . GLY A 1 773 ? -24.825 21.448 -0.133 1.00 57.88 773 GLY A O 1
ATOM 6038 N N . HIS A 1 774 ? -23.399 20.275 1.131 1.00 61.12 774 HIS A N 1
ATOM 6039 C CA . HIS A 1 774 ? -22.444 21.364 1.376 1.00 61.12 774 HIS A CA 1
ATOM 6040 C C . HIS A 1 774 ? -21.126 21.186 0.612 1.00 61.12 774 HIS A C 1
ATOM 6042 O O . HIS A 1 774 ? -20.044 21.391 1.156 1.00 61.12 774 HIS A O 1
ATOM 6048 N N . CYS A 1 775 ? -21.235 20.835 -0.672 1.00 63.12 775 CYS A N 1
ATOM 6049 C CA . CYS A 1 775 ? -20.103 20.657 -1.583 1.00 63.12 775 CYS A CA 1
ATOM 6050 C C . CYS A 1 775 ? -19.202 21.909 -1.661 1.00 63.12 775 CYS A C 1
ATOM 6052 O O . CYS A 1 775 ? -18.006 21.792 -1.875 1.00 63.12 775 CYS A O 1
ATOM 6054 N N . ASP A 1 776 ? -19.732 23.116 -1.442 1.00 61.66 776 ASP A N 1
ATOM 6055 C CA . ASP A 1 776 ? -18.944 24.361 -1.480 1.00 61.66 776 ASP A CA 1
ATOM 6056 C C . ASP A 1 776 ? -17.937 24.515 -0.315 1.00 61.66 776 ASP A C 1
ATOM 6058 O O . ASP A 1 776 ? -17.131 25.449 -0.317 1.00 61.66 776 ASP A O 1
ATOM 6062 N N . LEU A 1 777 ? -17.958 23.629 0.692 1.00 65.19 777 LEU A N 1
ATOM 6063 C CA . LEU A 1 777 ? -17.007 23.675 1.805 1.00 65.19 777 LEU A CA 1
ATOM 6064 C C . LEU A 1 777 ? -15.645 23.062 1.415 1.00 65.19 777 LEU A C 1
ATOM 6066 O O . LEU A 1 777 ? -15.589 21.957 0.873 1.00 65.19 777 LEU A O 1
ATOM 6070 N N . PRO A 1 778 ? -14.512 23.719 1.742 1.00 65.50 778 PRO A N 1
ATOM 6071 C CA . PRO A 1 778 ? -13.179 23.341 1.263 1.00 65.50 778 PRO A CA 1
ATOM 6072 C C . PRO A 1 778 ? -12.540 22.183 2.056 1.00 65.50 778 PRO A C 1
ATOM 6074 O O . PRO A 1 778 ? -11.321 22.167 2.246 1.00 65.50 778 PRO A O 1
ATOM 6077 N N . ILE A 1 779 ? -13.348 21.250 2.564 1.00 75.81 779 ILE A N 1
ATOM 6078 C CA . ILE A 1 779 ? -12.904 20.095 3.355 1.00 75.81 779 ILE A CA 1
ATOM 6079 C C . ILE A 1 779 ? -12.490 18.983 2.397 1.00 75.81 779 ILE A C 1
ATOM 6081 O O . ILE A 1 779 ? -13.241 18.599 1.503 1.00 75.81 779 ILE A O 1
ATOM 6085 N N . THR A 1 780 ? -11.285 18.465 2.578 1.00 82.31 780 THR A N 1
ATOM 6086 C CA . THR A 1 780 ? -10.674 17.431 1.743 1.00 82.31 780 THR A CA 1
ATOM 6087 C C . THR A 1 780 ? -10.621 16.088 2.467 1.00 82.31 780 THR A C 1
ATOM 6089 O O . THR A 1 780 ? -10.754 16.007 3.689 1.00 82.31 780 THR A O 1
ATOM 6092 N N . GLU A 1 781 ? -10.344 15.024 1.717 1.00 81.94 781 GLU A N 1
ATOM 6093 C CA . GLU A 1 781 ? -10.031 13.705 2.276 1.00 81.94 781 GLU A CA 1
ATOM 6094 C C . GLU A 1 781 ? -8.870 13.766 3.279 1.00 81.94 781 GLU A C 1
ATOM 6096 O O . GLU A 1 781 ? -8.950 13.191 4.363 1.00 81.94 781 GLU A O 1
ATOM 6101 N N . SER A 1 782 ? -7.833 14.554 2.969 1.00 81.44 782 SER A N 1
ATOM 6102 C CA . SER A 1 782 ? -6.681 14.767 3.850 1.00 81.44 782 SER A CA 1
ATOM 6103 C C . SER A 1 782 ? -7.071 15.378 5.198 1.00 81.44 782 SER A C 1
ATOM 6105 O O . SER A 1 782 ? -6.500 14.998 6.220 1.00 81.44 782 SER A O 1
ATOM 6107 N N . ASP A 1 783 ? -8.055 16.281 5.225 1.00 84.44 783 ASP A N 1
ATOM 6108 C CA . ASP A 1 783 ? -8.534 16.889 6.470 1.00 84.44 783 ASP A CA 1
ATOM 6109 C C . ASP A 1 783 ? -9.265 15.864 7.338 1.00 84.44 783 ASP A C 1
ATOM 6111 O O . ASP A 1 783 ? -9.017 15.785 8.537 1.00 84.44 783 ASP A O 1
ATOM 6115 N N . MET A 1 784 ? -10.117 15.021 6.746 1.00 87.12 784 MET A N 1
ATOM 6116 C CA . MET A 1 784 ? -10.836 13.992 7.507 1.00 87.12 784 MET A CA 1
ATOM 6117 C C . MET A 1 784 ? -9.927 12.846 7.960 1.00 87.12 784 MET A C 1
ATOM 6119 O O . MET A 1 784 ? -10.113 12.331 9.061 1.00 87.12 784 MET A O 1
ATOM 6123 N N . VAL A 1 785 ? -8.889 12.501 7.191 1.00 82.94 785 VAL A N 1
ATOM 6124 C CA . VAL A 1 785 ? -7.815 11.605 7.654 1.00 82.94 785 VAL A CA 1
ATOM 6125 C C . VAL A 1 785 ? -7.099 12.203 8.873 1.00 82.94 785 VAL A C 1
ATOM 6127 O O . VAL A 1 785 ? -6.901 11.499 9.862 1.00 82.94 785 VAL A O 1
ATOM 6130 N N . GLN A 1 786 ? -6.780 13.504 8.864 1.00 84.94 786 GLN A N 1
ATOM 6131 C CA . GLN A 1 786 ? -6.175 14.191 10.016 1.00 84.94 786 GLN A CA 1
ATOM 6132 C C . GLN A 1 786 ? -7.121 14.258 11.228 1.00 84.94 786 GLN A C 1
ATOM 6134 O O . GLN A 1 786 ? -6.703 13.942 12.345 1.00 84.94 786 GLN A O 1
ATOM 6139 N N . PHE A 1 787 ? -8.397 14.601 11.021 1.00 91.81 787 PHE A N 1
ATOM 6140 C CA . PHE A 1 787 ? -9.437 14.618 12.058 1.00 91.81 787 PHE A CA 1
ATOM 6141 C C . PHE A 1 787 ? -9.571 13.243 12.731 1.00 91.81 787 PHE A C 1
ATOM 6143 O O . PHE A 1 787 ? -9.542 13.145 13.958 1.00 91.81 787 PHE A O 1
ATOM 6150 N N . ASN A 1 788 ? -9.642 12.169 11.940 1.00 91.69 788 ASN A N 1
ATOM 6151 C CA . ASN A 1 788 ? -9.792 10.802 12.442 1.00 91.69 788 ASN A CA 1
ATOM 6152 C C . ASN A 1 788 ? -8.529 10.293 13.149 1.00 91.69 788 ASN A C 1
ATOM 6154 O O . ASN A 1 788 ? -8.631 9.691 14.219 1.00 91.69 788 ASN A O 1
ATOM 6158 N N . ALA A 1 789 ? -7.339 10.601 12.622 1.00 83.00 789 ALA A N 1
ATOM 6159 C CA . ALA A 1 789 ? -6.074 10.289 13.283 1.00 83.00 789 ALA A CA 1
ATOM 6160 C C . ALA A 1 789 ? -5.949 10.987 14.651 1.00 83.00 789 ALA A C 1
ATOM 6162 O O . ALA A 1 789 ? -5.524 10.365 15.627 1.00 83.00 789 ALA A O 1
ATOM 6163 N N . TYR A 1 790 ? -6.365 12.255 14.753 1.00 91.25 790 TYR A N 1
ATOM 6164 C CA . TYR A 1 790 ? -6.375 12.978 16.026 1.00 91.25 790 TYR A CA 1
ATOM 6165 C C . TYR A 1 790 ? -7.442 12.448 16.993 1.00 91.25 790 TYR A C 1
ATOM 6167 O O . TYR A 1 790 ? -7.122 12.208 18.154 1.00 91.25 790 TYR A O 1
ATOM 6175 N N . ALA A 1 791 ? -8.674 12.197 16.537 1.00 91.25 791 ALA A N 1
ATOM 6176 C CA . ALA A 1 791 ? -9.728 11.634 17.385 1.00 91.25 791 ALA A CA 1
ATOM 6177 C C . ALA A 1 791 ? -9.315 10.266 17.960 1.00 91.25 791 ALA A C 1
ATOM 6179 O O . ALA A 1 791 ? -9.425 10.042 19.164 1.00 91.25 791 ALA A O 1
ATOM 6180 N N . SER A 1 792 ? -8.738 9.384 17.134 1.00 88.12 792 SER A N 1
ATOM 6181 C CA . SER A 1 792 ? -8.199 8.094 17.582 1.00 88.12 792 SER A CA 1
ATOM 6182 C C . SER A 1 792 ? -7.068 8.251 18.611 1.00 88.12 792 SER A C 1
ATOM 6184 O O . SER A 1 792 ? -7.004 7.483 19.576 1.00 88.12 792 SER A O 1
ATOM 6186 N N . ARG A 1 793 ? -6.185 9.248 18.441 1.00 87.75 793 ARG A N 1
ATOM 6187 C CA . ARG A 1 793 ? -5.112 9.574 19.397 1.00 87.75 793 ARG A CA 1
ATOM 6188 C C . ARG A 1 793 ? -5.692 10.059 20.731 1.00 87.75 793 ARG A C 1
ATOM 6190 O O . ARG A 1 793 ? -5.410 9.459 21.762 1.00 87.75 793 ARG A O 1
ATOM 6197 N N . ALA A 1 794 ? -6.582 11.048 20.700 1.00 91.19 794 ALA A N 1
ATOM 6198 C CA . ALA A 1 794 ? -7.206 11.632 21.887 1.00 91.19 794 ALA A CA 1
ATOM 6199 C C . ALA A 1 794 ? -8.062 10.623 22.683 1.00 91.19 794 ALA A C 1
ATOM 6201 O O . ALA A 1 794 ? -8.024 10.625 23.913 1.00 91.19 794 ALA A O 1
ATOM 6202 N N . VAL A 1 795 ? -8.773 9.703 22.015 1.00 92.19 795 VAL A N 1
ATOM 6203 C CA . VAL A 1 795 ? -9.478 8.584 22.678 1.00 92.19 795 VAL A CA 1
ATOM 6204 C C . VAL A 1 795 ? -8.490 7.612 23.338 1.00 92.19 795 VAL A C 1
ATOM 6206 O O . VAL A 1 795 ? -8.705 7.190 24.474 1.00 92.19 795 VAL A O 1
ATOM 6209 N N . SER A 1 796 ? -7.371 7.300 22.676 1.00 87.19 796 SER A N 1
ATOM 6210 C CA . SER A 1 796 ? -6.318 6.435 23.236 1.00 87.19 796 SER A CA 1
ATOM 6211 C C . SER A 1 796 ? -5.621 7.070 24.448 1.00 87.19 796 SER A C 1
ATOM 6213 O O . SER A 1 796 ? -5.296 6.381 25.417 1.00 87.19 796 SER A O 1
ATOM 6215 N N . ASP A 1 797 ? -5.418 8.388 24.417 1.00 88.56 797 ASP A N 1
ATOM 6216 C CA . ASP A 1 797 ? -4.864 9.174 25.521 1.00 88.56 797 ASP A CA 1
ATOM 6217 C C . ASP A 1 797 ? -5.837 9.242 26.708 1.00 88.56 797 ASP A C 1
ATOM 6219 O O . ASP A 1 797 ? -5.441 8.978 27.847 1.00 88.56 797 ASP A O 1
ATOM 6223 N N . TYR A 1 798 ? -7.125 9.482 26.440 1.00 93.00 798 TYR A N 1
ATOM 6224 C CA . TYR A 1 798 ? -8.200 9.445 27.434 1.00 93.00 798 TYR A CA 1
ATOM 6225 C C . TYR A 1 798 ? -8.283 8.084 28.141 1.00 93.00 798 TYR A C 1
ATOM 6227 O O . TYR A 1 798 ? -8.288 8.022 29.372 1.00 93.00 798 TYR A O 1
ATOM 6235 N N . GLU A 1 799 ? -8.305 6.981 27.386 1.00 91.06 799 GLU A N 1
ATOM 6236 C CA . GLU A 1 799 ? -8.356 5.628 27.951 1.00 91.06 799 GLU A CA 1
ATOM 6237 C C . GLU A 1 799 ? -7.101 5.287 28.764 1.00 91.06 799 GLU A C 1
ATOM 6239 O O . GLU A 1 799 ? -7.201 4.653 29.821 1.00 91.06 799 GLU A O 1
ATOM 6244 N N . ARG A 1 800 ? -5.922 5.741 28.318 1.00 89.44 800 ARG A N 1
ATOM 6245 C CA . ARG A 1 800 ? -4.667 5.584 29.065 1.00 89.44 800 ARG A CA 1
ATOM 6246 C C . ARG A 1 800 ? -4.733 6.312 30.406 1.00 89.44 800 ARG A C 1
ATOM 6248 O O . ARG A 1 800 ? -4.456 5.688 31.430 1.00 89.44 800 ARG A O 1
ATOM 6255 N N . GLU A 1 801 ? -5.164 7.575 30.432 1.00 90.69 801 GLU A N 1
ATOM 6256 C CA . GLU A 1 801 ? -5.375 8.311 31.685 1.00 90.69 801 GLU A CA 1
ATOM 6257 C C . GLU A 1 801 ? -6.415 7.638 32.587 1.00 90.69 801 GLU A C 1
ATOM 6259 O O . GLU A 1 801 ? -6.187 7.495 33.791 1.00 90.69 801 GLU A O 1
ATOM 6264 N N . ARG A 1 802 ? -7.562 7.229 32.026 1.00 91.19 802 ARG A N 1
ATOM 6265 C CA . ARG A 1 802 ? -8.667 6.633 32.787 1.00 91.19 802 ARG A CA 1
ATOM 6266 C C . ARG A 1 802 ? -8.202 5.395 33.550 1.00 91.19 802 ARG A C 1
ATOM 6268 O O . ARG A 1 802 ? -8.460 5.282 34.749 1.00 91.19 802 ARG A O 1
ATOM 6275 N N . ARG A 1 803 ? -7.440 4.524 32.880 1.00 89.94 803 ARG A N 1
ATOM 6276 C CA . ARG A 1 803 ? -6.840 3.311 33.457 1.00 89.94 803 ARG A CA 1
ATOM 6277 C C . ARG A 1 803 ? -5.717 3.636 34.445 1.00 89.94 803 ARG A C 1
ATOM 6279 O O . ARG A 1 803 ? -5.715 3.099 35.549 1.00 89.94 803 ARG A O 1
ATOM 6286 N N . GLN A 1 804 ? -4.794 4.534 34.086 1.00 89.12 804 GLN A N 1
ATOM 6287 C CA . GLN A 1 804 ? -3.637 4.903 34.914 1.00 89.12 804 GLN A CA 1
ATOM 6288 C C . GLN A 1 804 ? -4.035 5.519 36.262 1.00 89.12 804 GLN A C 1
ATOM 6290 O O . GLN A 1 804 ? -3.411 5.232 37.282 1.00 89.12 804 GLN A O 1
ATOM 6295 N N . TYR A 1 805 ? -5.064 6.366 36.267 1.00 87.31 805 TYR A N 1
ATOM 6296 C CA . TYR A 1 805 ? -5.502 7.114 37.447 1.00 87.31 805 TYR A CA 1
ATOM 6297 C C . TYR A 1 805 ? -6.771 6.543 38.101 1.00 87.31 805 TYR A C 1
ATOM 6299 O O . TYR A 1 805 ? -7.294 7.160 39.025 1.00 87.31 805 TYR A O 1
ATOM 6307 N N . GLN A 1 806 ? -7.268 5.390 37.630 1.00 85.44 806 GLN A N 1
ATOM 6308 C CA . GLN A 1 806 ? -8.525 4.767 38.079 1.00 85.44 806 GLN A CA 1
ATOM 6309 C C . GLN A 1 806 ? -9.711 5.757 38.078 1.00 85.44 806 GLN A C 1
ATOM 6311 O O . GLN A 1 806 ? -10.551 5.753 38.979 1.00 85.44 806 GLN A O 1
ATOM 6316 N N . LYS A 1 807 ? -9.762 6.647 37.073 1.00 81.06 807 LYS A N 1
ATOM 6317 C CA . LYS A 1 807 ? -10.782 7.701 36.988 1.00 81.06 807 LYS A CA 1
ATOM 6318 C C . LYS A 1 807 ? -12.163 7.072 36.783 1.00 81.06 807 LYS A C 1
ATOM 6320 O O . LYS A 1 807 ? -12.380 6.347 35.815 1.00 81.06 807 LYS A O 1
ATOM 6325 N N . GLN A 1 808 ? -13.106 7.413 37.659 1.00 89.50 808 GLN A N 1
ATOM 6326 C CA . GLN A 1 808 ? -14.522 7.057 37.538 1.00 89.50 808 GLN A CA 1
ATOM 6327 C C . GLN A 1 808 ? -15.191 7.932 36.468 1.00 89.50 808 GLN A C 1
ATOM 6329 O O . GLN A 1 808 ? -15.914 8.871 36.779 1.00 89.50 808 GLN A O 1
ATOM 6334 N N . HIS A 1 809 ? -14.882 7.673 35.201 1.00 91.81 809 HIS A N 1
ATOM 6335 C CA . HIS A 1 809 ? -15.427 8.364 34.030 1.00 91.81 809 HIS A CA 1
ATOM 6336 C C . HIS A 1 809 ? -15.882 7.318 32.998 1.00 91.81 809 HIS A C 1
ATOM 6338 O O . HIS A 1 809 ? -15.318 6.217 32.995 1.00 91.81 809 HIS A O 1
ATOM 6344 N N . PRO A 1 810 ? -16.858 7.633 32.131 1.00 94.25 810 PRO A N 1
ATOM 6345 C CA . PRO A 1 810 ? -17.328 6.691 31.121 1.00 94.25 810 PRO A CA 1
ATOM 6346 C C . PRO A 1 810 ? -16.204 6.328 30.128 1.00 94.25 810 PRO A C 1
ATOM 6348 O O . PRO A 1 810 ? -15.481 7.228 29.693 1.00 94.25 810 PRO A O 1
ATOM 6351 N N . PRO A 1 811 ? -16.005 5.050 29.751 1.00 95.06 811 PRO A N 1
ATOM 6352 C CA . PRO A 1 811 ? -15.118 4.684 28.647 1.00 95.06 811 PRO A CA 1
ATOM 6353 C C . PRO A 1 811 ? -15.489 5.384 27.334 1.00 95.06 811 PRO A C 1
ATOM 6355 O O . PRO A 1 811 ? -16.671 5.519 27.004 1.00 95.06 811 PRO A O 1
ATOM 6358 N N . ILE A 1 812 ? -14.468 5.751 26.550 1.00 95.75 812 ILE A N 1
ATOM 6359 C CA . ILE A 1 812 ? -14.645 6.234 25.173 1.00 95.75 812 ILE A CA 1
ATOM 6360 C C . ILE A 1 812 ? -14.096 5.198 24.186 1.00 95.75 812 ILE A C 1
ATOM 6362 O O . ILE A 1 812 ? -12.970 4.722 24.314 1.00 95.75 812 ILE A O 1
ATOM 6366 N N . HIS A 1 813 ? -14.914 4.874 23.191 1.00 94.69 813 HIS A N 1
ATOM 6367 C CA . HIS A 1 813 ? -14.675 3.916 22.118 1.00 94.69 813 HIS A CA 1
ATOM 6368 C C . HIS A 1 813 ? -14.774 4.630 20.760 1.00 94.69 813 HIS A C 1
ATOM 6370 O O . HIS A 1 813 ? -15.493 5.621 20.633 1.00 94.69 813 HIS A O 1
ATOM 6376 N N . LEU A 1 814 ? -14.082 4.132 19.730 1.00 93.81 814 LEU A N 1
ATOM 6377 C CA . LEU A 1 814 ? -14.139 4.692 18.373 1.00 93.81 814 LEU A CA 1
ATOM 6378 C C . LEU A 1 814 ? -15.022 3.823 17.462 1.00 93.81 814 LEU A C 1
ATOM 6380 O O . LEU A 1 814 ? -14.806 2.617 17.347 1.00 93.81 814 LEU A O 1
ATOM 6384 N N . LEU A 1 815 ? -15.986 4.449 16.789 1.00 95.44 815 LEU A N 1
ATOM 6385 C CA . LEU A 1 815 ? -16.821 3.859 15.744 1.00 95.44 815 LEU A CA 1
ATOM 6386 C C . LEU A 1 815 ? -16.301 4.336 14.377 1.00 95.44 815 LEU A C 1
ATOM 6388 O O . LEU A 1 815 ? -16.703 5.380 13.856 1.00 95.44 815 LEU A O 1
ATOM 6392 N N . ASP A 1 816 ? -15.345 3.581 13.839 1.00 91.69 816 ASP A N 1
ATOM 6393 C CA . ASP A 1 816 ? -14.527 3.952 12.678 1.00 91.69 816 ASP A CA 1
ATOM 6394 C C . ASP A 1 816 ? -15.217 3.637 11.338 1.00 91.69 816 ASP A C 1
ATOM 6396 O O . ASP A 1 816 ? -14.840 2.720 10.611 1.00 91.69 816 ASP A O 1
ATOM 6400 N N . VAL A 1 817 ? -16.269 4.398 11.025 1.00 92.88 817 VAL A N 1
ATOM 6401 C CA . VAL A 1 817 ? -17.055 4.268 9.782 1.00 92.88 817 VAL A CA 1
ATOM 6402 C C . VAL A 1 817 ? -16.335 4.802 8.536 1.00 92.88 817 VAL A C 1
ATOM 6404 O O . VAL A 1 817 ? -16.852 4.678 7.423 1.00 92.88 817 VAL A O 1
ATOM 6407 N N . ALA A 1 818 ? -15.182 5.457 8.695 1.00 89.00 818 ALA A N 1
ATOM 6408 C CA . ALA A 1 818 ? -14.542 6.213 7.622 1.00 89.00 818 ALA A CA 1
ATOM 6409 C C . ALA A 1 818 ? -14.018 5.340 6.457 1.00 89.00 818 ALA A C 1
ATOM 6411 O O . ALA A 1 818 ? -14.321 5.688 5.315 1.00 89.00 818 ALA A O 1
ATOM 6412 N N . PRO A 1 819 ? -13.321 4.200 6.666 1.00 83.31 819 PRO A N 1
ATOM 6413 C CA . PRO A 1 819 ? -12.809 3.387 5.558 1.00 83.31 819 PRO A CA 1
ATOM 6414 C C . PRO A 1 819 ? -13.937 2.784 4.711 1.00 83.31 819 PRO A C 1
ATOM 6416 O O . PRO A 1 819 ? -13.950 2.960 3.494 1.00 83.31 819 PRO A O 1
ATOM 6419 N N . MET A 1 820 ? -14.947 2.183 5.354 1.00 86.56 820 MET A N 1
ATOM 6420 C CA . MET A 1 820 ? -16.179 1.725 4.700 1.00 86.56 820 MET A CA 1
ATOM 6421 C C . MET A 1 820 ? -16.879 2.855 3.927 1.00 86.56 820 MET A C 1
ATOM 6423 O O . MET A 1 820 ? -17.392 2.627 2.834 1.00 86.56 820 MET A O 1
ATOM 6427 N N . THR A 1 821 ? -16.854 4.091 4.435 1.00 88.62 821 THR A N 1
ATOM 6428 C CA . THR A 1 821 ? -17.420 5.255 3.734 1.00 88.62 821 THR A CA 1
ATOM 6429 C C . THR A 1 821 ? -16.638 5.632 2.476 1.00 88.62 821 THR A C 1
ATOM 6431 O O . THR A 1 821 ? -17.247 5.787 1.422 1.00 88.62 821 THR A O 1
ATOM 6434 N N . PHE A 1 822 ? -15.309 5.753 2.544 1.00 81.31 822 PHE A N 1
ATOM 6435 C CA . PHE A 1 822 ? -14.491 6.116 1.375 1.00 81.31 822 PHE A CA 1
ATOM 6436 C C . PHE A 1 822 ? -14.445 5.003 0.312 1.00 81.31 822 PHE A C 1
ATOM 6438 O O . PHE A 1 822 ? -14.309 5.280 -0.882 1.00 81.31 822 PHE A O 1
ATOM 6445 N N . ALA A 1 823 ? -14.631 3.746 0.723 1.00 79.75 823 ALA A N 1
ATOM 6446 C CA . ALA A 1 823 ? -14.808 2.623 -0.190 1.00 79.75 823 ALA A CA 1
ATOM 6447 C C . ALA A 1 823 ? -16.164 2.647 -0.931 1.00 79.75 823 ALA A C 1
ATOM 6449 O O . ALA A 1 823 ? -16.269 2.067 -2.014 1.00 79.75 823 ALA A O 1
ATOM 6450 N N . HIS A 1 824 ? -17.205 3.288 -0.379 1.00 84.06 824 HIS A N 1
ATOM 6451 C CA . HIS A 1 824 ? -18.549 3.294 -0.970 1.00 84.06 824 HIS A CA 1
ATOM 6452 C C . HIS A 1 824 ? -18.576 4.134 -2.258 1.00 84.06 824 HIS A C 1
ATOM 6454 O O . HIS A 1 824 ? -18.142 5.287 -2.223 1.00 84.06 824 HIS A O 1
ATOM 6460 N N . PRO A 1 825 ? -19.136 3.647 -3.385 1.00 78.69 825 PRO A N 1
ATOM 6461 C CA . PRO A 1 825 ? -19.138 4.398 -4.645 1.00 78.69 825 PRO A CA 1
ATOM 6462 C C . PRO A 1 825 ? -19.736 5.809 -4.552 1.00 78.69 825 PRO A C 1
ATOM 6464 O O . PRO A 1 825 ? -19.181 6.730 -5.141 1.00 78.69 825 PRO A O 1
ATOM 6467 N N . HIS A 1 826 ? -20.786 6.007 -3.746 1.00 77.75 826 HIS A N 1
ATOM 6468 C CA . HIS A 1 826 ? -21.404 7.325 -3.507 1.00 77.75 826 HIS A CA 1
ATOM 6469 C C . HIS A 1 826 ? -20.794 8.101 -2.318 1.00 77.75 826 HIS A C 1
ATOM 6471 O O . HIS A 1 826 ? -21.186 9.236 -2.047 1.00 77.75 826 HIS A O 1
ATOM 6477 N N . GLY A 1 827 ? -19.840 7.490 -1.603 1.00 72.31 827 GLY A N 1
ATOM 6478 C CA . GLY A 1 827 ? -18.975 8.137 -0.609 1.00 72.31 827 GLY A CA 1
ATOM 6479 C C . GLY A 1 827 ? -17.642 8.640 -1.186 1.00 72.31 827 GLY A C 1
ATOM 6480 O O . GLY A 1 827 ? -16.886 9.309 -0.481 1.00 72.31 827 GLY A O 1
ATOM 6481 N N . ARG A 1 828 ? -17.354 8.344 -2.463 1.00 66.56 828 ARG A N 1
ATOM 6482 C CA . ARG A 1 828 ? -16.159 8.803 -3.186 1.00 66.56 828 ARG A CA 1
ATOM 6483 C C . ARG A 1 828 ? -16.320 10.219 -3.738 1.00 66.56 828 ARG A C 1
ATOM 6485 O O . ARG A 1 828 ? -17.389 10.627 -4.182 1.00 66.56 828 ARG A O 1
ATOM 6492 N N . TYR A 1 829 ? -15.210 10.954 -3.762 1.00 61.56 829 TYR A N 1
ATOM 6493 C CA . TYR A 1 829 ? -15.139 12.337 -4.232 1.00 61.56 829 TYR A CA 1
ATOM 6494 C C . TYR A 1 829 ? -15.268 12.423 -5.760 1.00 61.56 829 TYR A C 1
ATOM 6496 O O . TYR A 1 829 ? -14.285 12.246 -6.483 1.00 61.56 829 TYR A O 1
ATOM 6504 N N . GLN A 1 830 ? -16.451 12.775 -6.269 1.00 56.16 830 GLN A N 1
ATOM 6505 C CA . GLN A 1 830 ? -16.565 13.273 -7.641 1.00 56.16 830 GLN A CA 1
ATOM 6506 C C . GLN A 1 830 ? -15.990 14.695 -7.715 1.00 56.16 830 GLN A C 1
ATOM 6508 O O . GLN A 1 830 ? -16.673 15.677 -7.448 1.00 56.16 830 GLN A O 1
ATOM 6513 N N . GLN A 1 831 ? -14.718 14.815 -8.101 1.00 52.62 831 GLN A N 1
ATOM 6514 C CA . GLN A 1 831 ? -14.026 16.100 -8.289 1.00 52.62 831 GLN A CA 1
ATOM 6515 C C . GLN A 1 831 ? -14.418 16.807 -9.612 1.00 52.62 831 GLN A C 1
ATOM 6517 O O . GLN A 1 831 ? -13.682 17.653 -10.129 1.00 52.62 831 GLN A O 1
ATOM 6522 N N . GLU A 1 832 ? -15.556 16.451 -10.214 1.00 48.66 832 GLU A N 1
ATOM 6523 C CA . GLU A 1 832 ? -15.945 16.963 -11.527 1.00 48.66 832 GLU A CA 1
ATOM 6524 C C . GLU A 1 832 ? -16.479 18.403 -11.434 1.00 48.66 832 GLU A C 1
ATOM 6526 O O . GLU A 1 832 ? -17.537 18.682 -10.880 1.00 48.66 832 GLU A O 1
ATOM 6531 N N . MET A 1 833 ? -15.728 19.329 -12.040 1.00 46.25 833 MET A N 1
ATOM 6532 C CA . MET A 1 833 ? -16.061 20.753 -12.214 1.00 46.25 833 MET A CA 1
ATOM 6533 C C . MET A 1 833 ? -16.002 21.660 -10.967 1.00 46.25 833 MET A C 1
ATOM 6535 O O . MET A 1 833 ? -16.573 22.748 -10.968 1.00 46.25 833 MET A O 1
ATOM 6539 N N . GLY A 1 834 ? -15.181 21.309 -9.973 1.00 52.81 834 GLY A N 1
ATOM 6540 C CA . GLY A 1 834 ? -14.571 22.304 -9.073 1.00 52.81 834 GLY A CA 1
ATOM 6541 C C . GLY A 1 834 ? -15.443 22.846 -7.936 1.00 52.81 834 GLY A C 1
ATOM 6542 O O . GLY A 1 834 ? -15.003 23.756 -7.234 1.00 52.81 834 GLY A O 1
ATOM 6543 N N . GLY A 1 835 ? -16.625 22.266 -7.717 1.00 50.09 835 GLY A N 1
ATOM 6544 C CA . GLY A 1 835 ? -17.188 22.186 -6.368 1.00 50.09 835 GLY A CA 1
ATOM 6545 C C . GLY A 1 835 ? -16.325 21.271 -5.487 1.00 50.09 835 GLY A C 1
ATOM 6546 O O . GLY A 1 835 ? -15.563 20.446 -5.995 1.00 50.09 835 GLY A O 1
ATOM 6547 N N . GLY A 1 836 ? -16.403 21.448 -4.171 1.00 51.59 836 GLY A N 1
ATOM 6548 C CA . GLY A 1 836 ? -15.707 20.615 -3.190 1.00 51.59 836 GLY A CA 1
ATOM 6549 C C . GLY A 1 836 ? -16.495 19.364 -2.780 1.00 51.59 836 GLY A C 1
ATOM 6550 O O . GLY A 1 836 ? -17.375 18.877 -3.488 1.00 51.59 836 GLY A O 1
ATOM 6551 N N . SER A 1 837 ? -16.131 18.817 -1.624 1.00 54.50 837 SER A N 1
ATOM 6552 C CA . SER A 1 837 ? -16.443 17.440 -1.231 1.00 54.50 837 SER A CA 1
ATOM 6553 C C . SER A 1 837 ? -17.855 17.251 -0.676 1.00 54.50 837 SER A C 1
ATOM 6555 O O . SER A 1 837 ? -18.214 17.846 0.340 1.00 54.50 837 SER A O 1
ATOM 6557 N N . CYS A 1 838 ? -18.629 16.338 -1.261 1.00 64.62 838 CYS A N 1
ATOM 6558 C CA . CYS A 1 838 ? -19.923 15.913 -0.727 1.00 64.62 838 CYS A CA 1
ATOM 6559 C C . CYS A 1 838 ? -20.289 14.490 -1.180 1.00 64.62 838 CYS A C 1
ATOM 6561 O O . CYS A 1 838 ? -19.793 14.015 -2.199 1.00 64.62 838 CYS A O 1
ATOM 6563 N N . MET A 1 839 ? -21.153 13.809 -0.417 1.00 68.31 839 MET A N 1
ATOM 6564 C CA . MET A 1 839 ? -21.715 12.511 -0.823 1.00 68.31 839 MET A CA 1
ATOM 6565 C C . MET A 1 839 ? -22.800 12.676 -1.898 1.00 68.31 839 MET A C 1
ATOM 6567 O O . MET A 1 839 ? -23.574 13.639 -1.875 1.00 68.31 839 MET A O 1
ATOM 6571 N N . GLU A 1 840 ? -22.877 11.717 -2.823 1.00 58.81 840 GLU A N 1
ATOM 6572 C CA . GLU A 1 840 ? -23.751 11.787 -3.998 1.00 58.81 840 GLU A CA 1
ATOM 6573 C C . GLU A 1 840 ? -25.216 11.462 -3.650 1.00 58.81 840 GLU A C 1
ATOM 6575 O O . GLU A 1 840 ? -25.619 10.304 -3.556 1.00 58.81 840 GLU A O 1
ATOM 6580 N N . SER A 1 841 ? -26.037 12.511 -3.528 1.00 62.56 841 SER A N 1
ATOM 6581 C CA . SER A 1 841 ? -27.473 12.470 -3.191 1.00 62.56 841 SER A CA 1
ATOM 6582 C C . SER A 1 841 ? -27.818 11.988 -1.767 1.00 62.56 841 SER A C 1
ATOM 6584 O O . SER A 1 841 ? -26.988 11.479 -1.016 1.00 62.56 841 SER A O 1
ATOM 6586 N N . LYS A 1 842 ? -29.088 12.183 -1.385 1.00 63.06 842 LYS A N 1
ATOM 6587 C CA . LYS A 1 842 ? -29.676 11.691 -0.125 1.00 63.06 842 LYS A CA 1
ATOM 6588 C C . LYS A 1 842 ? -30.290 10.286 -0.260 1.00 63.06 842 LYS A C 1
ATOM 6590 O O . LYS A 1 842 ? -30.545 9.632 0.742 1.00 63.06 842 LYS A O 1
ATOM 6595 N N . GLU A 1 843 ? -30.551 9.830 -1.486 1.00 62.56 843 GLU A N 1
ATOM 6596 C CA . GLU A 1 843 ? -31.194 8.534 -1.740 1.00 62.56 843 GLU A CA 1
ATOM 6597 C C . GLU A 1 843 ? -30.154 7.415 -1.835 1.00 62.56 843 GLU A C 1
ATOM 6599 O O . GLU A 1 843 ? -30.288 6.398 -1.165 1.00 62.56 843 GLU A O 1
ATOM 6604 N N . ALA A 1 844 ? -29.056 7.625 -2.569 1.00 61.06 844 ALA A N 1
ATOM 6605 C CA . ALA A 1 844 ? -27.980 6.635 -2.675 1.00 61.06 844 ALA A CA 1
ATOM 6606 C C . ALA A 1 844 ? -27.171 6.449 -1.371 1.00 61.06 844 ALA A C 1
ATOM 6608 O O . ALA A 1 844 ? -26.341 5.545 -1.271 1.00 61.06 844 ALA A O 1
ATOM 6609 N N . SER A 1 845 ? -27.404 7.298 -0.367 1.00 63.88 845 SER A N 1
ATOM 6610 C CA . SER A 1 845 ? -26.698 7.298 0.912 1.00 63.88 845 SER A CA 1
ATOM 6611 C C . SER A 1 845 ? -27.473 6.691 2.081 1.00 63.88 845 SER A C 1
ATOM 6613 O O . SER A 1 845 ? -26.851 6.457 3.116 1.00 63.88 845 SER A O 1
ATOM 6615 N N . SER A 1 846 ? -28.771 6.376 1.940 1.00 74.31 846 SER A N 1
ATOM 6616 C CA . SER A 1 846 ? -29.524 5.694 3.008 1.00 74.31 846 SER A CA 1
ATOM 6617 C C . SER A 1 846 ? -28.842 4.380 3.383 1.00 74.31 846 SER A C 1
ATOM 6619 O O . SER A 1 846 ? -28.447 4.209 4.532 1.00 74.31 846 SER A O 1
ATOM 6621 N N . ASN A 1 847 ? -28.542 3.559 2.368 1.00 81.88 847 ASN A N 1
ATOM 6622 C CA . ASN A 1 847 ? -27.848 2.279 2.502 1.00 81.88 847 ASN A CA 1
ATOM 6623 C C . ASN A 1 847 ? -26.547 2.416 3.317 1.00 81.88 847 ASN A C 1
ATOM 6625 O O . ASN A 1 847 ? -26.268 1.609 4.196 1.00 81.88 847 ASN A O 1
ATOM 6629 N N . LEU A 1 848 ? -25.742 3.453 3.053 1.00 89.19 848 LEU A N 1
ATOM 6630 C CA . LEU A 1 848 ? -24.474 3.675 3.754 1.00 89.19 848 LEU A CA 1
ATOM 6631 C C . LEU A 1 848 ? -24.685 3.987 5.246 1.00 89.19 848 LEU A C 1
ATOM 6633 O O . LEU A 1 848 ? -23.947 3.479 6.089 1.00 89.19 848 LEU A O 1
ATOM 6637 N N . LEU A 1 849 ? -25.693 4.799 5.573 1.00 91.69 849 LEU A N 1
ATOM 6638 C CA . LEU A 1 849 ? -26.056 5.111 6.958 1.00 91.69 849 LEU A CA 1
ATOM 6639 C C . LEU A 1 849 ? -26.636 3.882 7.673 1.00 91.69 849 LEU A C 1
ATOM 6641 O O . LEU A 1 849 ? -26.343 3.669 8.850 1.00 91.69 849 LEU A O 1
ATOM 6645 N N . ASP A 1 850 ? -27.375 3.035 6.954 1.00 91.88 850 ASP A N 1
ATOM 6646 C CA . ASP A 1 850 ? -27.874 1.759 7.470 1.00 91.88 850 ASP A CA 1
ATOM 6647 C C . ASP A 1 850 ? -26.698 0.841 7.858 1.00 91.88 850 ASP A C 1
ATOM 6649 O O . ASP A 1 850 ? -26.640 0.338 8.983 1.00 91.88 850 ASP A O 1
ATOM 6653 N N . TRP A 1 851 ? -25.669 0.748 7.007 1.00 92.44 851 TRP A N 1
ATOM 6654 C CA . TRP A 1 851 ? -24.424 0.035 7.318 1.00 92.44 851 TRP A CA 1
ATOM 6655 C C . TRP A 1 851 ? -23.630 0.646 8.487 1.00 92.44 851 TRP A C 1
ATOM 6657 O O . TRP A 1 851 ? -23.058 -0.105 9.280 1.00 92.44 851 TRP A O 1
ATOM 6667 N N . TRP A 1 852 ? -23.628 1.973 8.684 1.00 94.50 852 TRP A N 1
ATOM 6668 C CA . TRP A 1 852 ? -23.057 2.584 9.903 1.00 94.50 852 TRP A CA 1
ATOM 6669 C C . TRP A 1 852 ? -23.812 2.150 11.165 1.00 94.50 852 TRP A C 1
ATOM 6671 O O . TRP A 1 852 ? -23.202 1.929 12.212 1.00 94.50 852 TRP A O 1
ATOM 6681 N N . ASN A 1 853 ? -25.132 2.000 11.072 1.00 96.31 853 ASN A N 1
ATOM 6682 C CA . ASN A 1 853 ? -25.976 1.551 12.174 1.00 96.31 853 ASN A CA 1
ATOM 6683 C C . ASN A 1 853 ? -25.844 0.044 12.444 1.00 96.31 853 ASN A C 1
ATOM 6685 O O . ASN A 1 853 ? -25.868 -0.371 13.604 1.00 96.31 853 ASN A O 1
ATOM 6689 N N . HIS A 1 854 ? -25.591 -0.773 11.420 1.00 94.56 854 HIS A N 1
ATOM 6690 C CA . HIS A 1 854 ? -25.167 -2.164 11.603 1.00 94.56 854 HIS A CA 1
ATOM 6691 C C . HIS A 1 854 ? -23.765 -2.256 12.230 1.00 94.56 854 HIS A C 1
ATOM 6693 O O . HIS A 1 854 ? -23.540 -3.099 13.098 1.00 94.56 854 HIS A O 1
ATOM 6699 N N . MET A 1 855 ? -22.833 -1.364 11.875 1.00 93.88 855 MET A N 1
ATOM 6700 C CA . MET A 1 855 ? -21.500 -1.316 12.492 1.00 93.88 855 MET A CA 1
ATOM 6701 C C . MET A 1 855 ? -21.579 -0.923 13.975 1.00 93.88 855 MET A C 1
ATOM 6703 O O . MET A 1 855 ? -20.966 -1.580 14.816 1.00 93.88 855 MET A O 1
ATOM 6707 N N . LEU A 1 856 ? -22.392 0.091 14.302 1.00 96.12 856 LEU A N 1
ATOM 6708 C CA . LEU A 1 856 ? -22.742 0.460 15.677 1.00 96.12 856 LEU A CA 1
ATOM 6709 C C . LEU A 1 856 ? -23.284 -0.757 16.434 1.00 96.12 856 LEU A C 1
ATOM 6711 O O . LEU A 1 856 ? -22.738 -1.120 17.472 1.00 96.12 856 LEU A O 1
ATOM 6715 N N . TYR A 1 857 ? -24.307 -1.423 15.892 1.00 96.69 857 TYR A N 1
ATOM 6716 C CA . TYR A 1 857 ? -24.932 -2.590 16.512 1.00 96.69 857 TYR A CA 1
ATOM 6717 C C . TYR A 1 857 ? -23.935 -3.723 16.798 1.00 96.69 857 TYR A C 1
ATOM 6719 O O . TYR A 1 857 ? -23.890 -4.219 17.923 1.00 96.69 857 TYR A O 1
ATOM 6727 N N . ASN A 1 858 ? -23.074 -4.076 15.838 1.00 94.44 858 ASN A N 1
ATOM 6728 C CA . ASN A 1 858 ? -22.054 -5.108 16.040 1.00 94.44 858 ASN A CA 1
ATOM 6729 C C . ASN A 1 858 ? -21.045 -4.723 17.133 1.00 94.44 858 ASN A C 1
ATOM 6731 O O . ASN A 1 858 ? -20.746 -5.557 17.985 1.00 94.44 858 ASN A O 1
ATOM 6735 N N . HIS A 1 859 ? -20.613 -3.457 17.187 1.00 94.12 859 HIS A N 1
ATOM 6736 C CA . HIS A 1 859 ? -19.759 -2.949 18.266 1.00 94.12 859 HIS A CA 1
ATOM 6737 C C . HIS A 1 859 ? -20.447 -3.076 19.643 1.00 94.12 859 HIS A C 1
ATOM 6739 O O . HIS A 1 859 ? -19.795 -3.425 20.627 1.00 94.12 859 HIS A O 1
ATOM 6745 N N . LEU A 1 860 ? -21.770 -2.858 19.732 1.00 95.25 860 LEU A N 1
ATOM 6746 C CA . LEU A 1 860 ? -22.522 -3.083 20.975 1.00 95.25 860 LEU A CA 1
ATOM 6747 C C . LEU A 1 860 ? -22.617 -4.573 21.347 1.00 95.25 860 LEU A C 1
ATOM 6749 O O . LEU A 1 860 ? -22.498 -4.903 22.528 1.00 95.25 860 LEU A O 1
ATOM 6753 N N . ILE A 1 861 ? -22.789 -5.482 20.377 1.00 94.25 861 ILE A N 1
ATOM 6754 C CA . ILE A 1 861 ? -22.764 -6.931 20.647 1.00 94.25 861 ILE A CA 1
ATOM 6755 C C . ILE A 1 861 ? -21.413 -7.324 21.246 1.00 94.25 861 ILE A C 1
ATOM 6757 O O . ILE A 1 861 ? -21.383 -7.945 22.313 1.00 94.25 861 ILE A O 1
ATOM 6761 N N . ASP A 1 862 ? -20.317 -6.918 20.603 1.00 91.06 862 ASP A N 1
ATOM 6762 C CA . ASP A 1 862 ? -18.95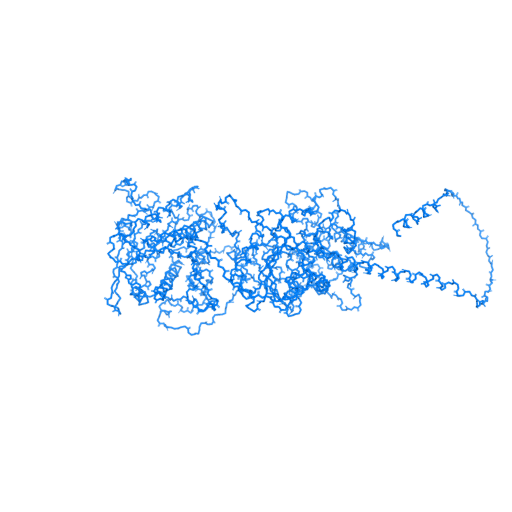2 -7.251 21.014 1.00 91.06 862 ASP A CA 1
ATOM 6763 C C . ASP A 1 862 ? -18.651 -6.704 22.428 1.00 91.06 862 ASP A C 1
ATOM 6765 O O . ASP A 1 862 ? -18.155 -7.438 23.288 1.00 91.06 862 ASP A O 1
ATOM 6769 N N . MET A 1 863 ? -19.053 -5.459 22.729 1.00 91.31 863 MET A N 1
ATOM 6770 C CA . MET A 1 863 ? -18.969 -4.892 24.085 1.00 91.31 863 MET A CA 1
ATOM 6771 C C . MET A 1 863 ? -19.814 -5.664 25.103 1.00 91.31 863 MET A C 1
ATOM 6773 O O . MET A 1 863 ? -19.309 -6.004 26.171 1.00 91.31 863 MET A O 1
ATOM 6777 N N . SER A 1 864 ? -21.059 -6.026 24.774 1.00 93.56 864 SER A N 1
ATOM 6778 C CA . SER A 1 864 ? -21.912 -6.808 25.679 1.00 93.56 864 SER A CA 1
ATOM 6779 C C . SER A 1 864 ? -21.304 -8.171 26.034 1.00 93.56 864 SER A C 1
ATOM 6781 O O . SER A 1 864 ? -21.616 -8.742 27.077 1.00 93.56 864 SER A O 1
ATOM 6783 N N . MET A 1 865 ? -20.488 -8.757 25.149 1.00 88.56 865 MET A N 1
ATOM 6784 C CA . MET A 1 865 ? -19.779 -10.009 25.422 1.00 88.56 865 MET A CA 1
ATOM 6785 C C . MET A 1 865 ? -18.608 -9.778 26.376 1.00 88.56 865 MET A C 1
ATOM 6787 O O . MET A 1 865 ? -18.422 -10.565 27.298 1.00 88.56 865 MET A O 1
ATOM 6791 N N . MET A 1 866 ? -17.872 -8.676 26.217 1.00 84.88 866 MET A N 1
ATOM 6792 C CA . MET A 1 866 ? -16.798 -8.306 27.143 1.00 84.88 866 MET A CA 1
ATOM 6793 C C . MET A 1 866 ? -17.312 -7.986 28.557 1.00 84.88 866 MET A C 1
ATOM 6795 O O . MET A 1 866 ? -16.647 -8.351 29.519 1.00 84.88 866 MET A O 1
ATOM 6799 N N . GLU A 1 867 ? -18.503 -7.393 28.700 1.00 85.31 867 GLU A N 1
ATOM 6800 C CA . GLU A 1 867 ? -19.124 -7.121 30.013 1.00 85.31 867 GLU A CA 1
ATOM 6801 C C . GLU A 1 867 ? -19.644 -8.369 30.752 1.00 85.31 867 GLU A C 1
ATOM 6803 O O . GLU A 1 867 ? -19.951 -8.279 31.937 1.00 85.31 867 GLU A O 1
ATOM 6808 N N . HIS A 1 868 ? -19.768 -9.524 30.087 1.00 77.81 868 HIS A N 1
ATOM 6809 C CA . HIS A 1 868 ? -20.302 -10.748 30.707 1.00 77.81 868 HIS A CA 1
ATOM 6810 C C . HIS A 1 868 ? -19.223 -11.759 31.132 1.00 77.81 868 HIS A C 1
ATOM 6812 O O . HIS A 1 868 ? -19.510 -12.670 31.905 1.00 77.81 868 HIS A O 1
ATOM 6818 N N . ASP A 1 869 ? -17.993 -11.590 30.641 1.00 72.00 869 ASP A N 1
ATOM 6819 C CA . ASP A 1 869 ? -16.864 -12.501 30.876 1.00 72.00 869 ASP A CA 1
ATOM 6820 C C . ASP A 1 869 ? -15.908 -12.021 31.999 1.00 72.00 869 ASP A C 1
ATOM 6822 O O . ASP A 1 869 ? -14.844 -12.620 32.183 1.00 72.00 869 ASP A O 1
ATOM 6826 N N . GLY A 1 870 ? -16.249 -10.936 32.713 1.00 52.09 870 GLY A N 1
ATOM 6827 C CA . GLY A 1 870 ? -15.430 -10.282 33.752 1.00 52.09 870 GLY A CA 1
ATOM 6828 C C . GLY A 1 870 ? -16.085 -10.235 35.129 1.00 52.09 870 GLY A C 1
ATOM 6829 O O . GLY A 1 870 ? -15.338 -10.433 36.113 1.00 52.09 870 GLY A O 1
#